Protein 4RY1 (pdb70)

Sequence (820 aa):
MAEIRISWWGGNQRHEATLLAAINAFQKANPTITVKAEYAAGGWDGYLSRLSTQIAGGQEPDVMRIDWNWLPQFSRNGDGFYDLNKQKDILGLGDFPPNALKTADVKKGKLQGLPISMTSRSMMIYNKTTWDNAGVAYPKTWDELFAAGPVFKQKLGDSYYPLGVAQGASDVLDILTLGRSYMAQKYGIDMIDEKKQSSIAYSRDQVRELFGFYKKLVDSHVIPDQRYFSSFGRTNVYEIRPWINGELAGMYLWDSAIYTYSSNMPKDAVLETGPFITIPGAKDSGLTSKPSSSLFAISSKNSKHPKEAAMLMNFMMLSNPEGVKALGLQNGMPANPKAQKLLEEDIGVINPGNLLANAYRAAAAQPESKVAVSPFMMEENQELVQLWTTSLQKLDYGNGEVNKVADDFLSGANRILKRAIRMAEEIRISWWGGNQRHEATLLAAINAFQKANPTITVKKAEYAGWDGYLSRLSTQIAGGQEPDVMRIDWNWLPQFSRNNGDGFYDLNKQKDILGLGDFPPNALKTADVKKGKLQGLPISMTSRSMMIYNKTTWDNAGVAYPKTWDELFAAGPVFKQKLGDSYYPLGVAQGASDDVLDILTLGRSYMAQKYGIDMIDEKKQSIAYSRDQVRELFGFYKKLVDSHVIPDQRYFSSFGRTNVYEIRPWINNGELAGMYLWDSAIYTYSSNMPKDAVLETGPFITTIPGAKDSGLTSKPSSSLFAISSKKNSKHPKEAAMLMNFMLSNPEGVKALGLQNGMPANPKAQKLLEEDIGVINPGNLLANAYRAAAAQPESKVAVSPFMEENQELVQLWTTSLQKLDYGNGEVNKVADDFLSSGANRILKRAIR

Structure (mmCIF, N/CA/C/O backbone):
data_4RY1
#
_entry.id   4RY1
#
_cell.length_a   44.751
_cell.length_b   93.669
_cell.length_c   99.148
_cell.angle_alpha   90.00
_cell.angle_beta   90.19
_cell.angle_gamma   90.00
#
_symmetry.space_group_name_H-M   'P 1 21 1'
#
loop_
_entity.id
_entity.type
_entity.pdbx_description
1 polymer 'Periplasmic solute binding protein'
2 non-polymer GLYCEROL
3 non-polymer 'ACETATE ION'
4 water water
#
loop_
_atom_site.group_PDB
_atom_site.id
_atom_site.type_symbol
_atom_site.label_atom_id
_atom_site.label_alt_id
_atom_site.label_comp_id
_atom_site.label_asym_id
_atom_site.label_entity_id
_atom_site.label_seq_id
_atom_site.pdbx_PDB_ins_code
_atom_site.Cartn_x
_atom_site.Cartn_y
_atom_site.Cartn_z
_atom_site.occupancy
_atom_site.B_iso_or_equiv
_atom_site.auth_seq_id
_atom_site.auth_comp_id
_atom_site.auth_asym_id
_atom_site.auth_atom_id
_atom_site.pdbx_PDB_model_num
ATOM 1 N N . MET A 1 2 ? 38.228 42.620 9.573 1.00 41.43 30 MET A N 1
ATOM 2 C CA . MET A 1 2 ? 37.603 42.510 10.925 1.00 33.90 30 MET A CA 1
ATOM 3 C C . MET A 1 2 ? 38.654 42.842 11.973 1.00 30.38 30 MET A C 1
ATOM 4 O O . MET A 1 2 ? 39.836 42.622 11.745 1.00 67.17 30 MET A O 1
ATOM 9 N N . ALA A 1 3 ? 38.230 43.370 13.124 1.00 38.12 31 ALA A N 1
ATOM 10 C CA . ALA A 1 3 ? 39.164 43.639 14.233 1.00 28.99 31 ALA A CA 1
ATOM 11 C C . ALA A 1 3 ? 39.186 42.452 15.194 1.00 23.09 31 ALA A C 1
ATOM 12 O O . ALA A 1 3 ? 38.159 41.883 15.462 1.00 26.51 31 ALA A O 1
ATOM 14 N N . GLU A 1 4 ? 40.349 42.129 15.746 1.00 29.02 32 GLU A N 1
ATOM 15 C CA . GLU A 1 4 ? 40.520 40.904 16.537 1.00 22.44 32 GLU A CA 1
ATOM 16 C C . GLU A 1 4 ? 40.925 41.194 17.989 1.00 21.67 32 GLU A C 1
ATOM 17 O O . GLU A 1 4 ? 41.894 41.920 18.256 1.00 21.76 32 GLU A O 1
ATOM 23 N N . ILE A 1 5 ? 40.167 40.600 18.913 1.00 17.76 33 ILE A N 1
ATOM 24 C CA . ILE A 1 5 ? 40.466 40.644 20.337 1.00 17.06 33 ILE A CA 1
ATOM 25 C C . ILE A 1 5 ? 40.545 39.241 20.930 1.00 16.03 33 ILE A C 1
ATOM 26 O O . ILE A 1 5 ? 39.808 38.325 20.550 1.00 21.28 33 ILE A O 1
ATOM 31 N N . ARG A 1 6 ? 41.452 39.092 21.875 1.00 13.08 34 ARG A N 1
ATOM 32 C CA . ARG A 1 6 ? 41.694 37.828 22.562 1.00 13.31 34 ARG A CA 1
ATOM 33 C C . ARG A 1 6 ? 41.185 37.939 23.991 1.00 11.63 34 ARG A C 1
ATOM 34 O O . ARG A 1 6 ? 41.277 39.003 24.606 1.00 13.71 34 ARG A O 1
ATOM 42 N N . ILE A 1 7 ? 40.580 36.867 24.482 1.00 12.47 35 ILE A N 1
ATOM 43 C CA . ILE A 1 7 ? 40.054 36.814 25.876 1.00 10.98 35 ILE A CA 1
ATOM 44 C C . ILE A 1 7 ? 40.459 35.505 26.541 1.00 11.74 35 ILE A C 1
ATOM 45 O O . ILE A 1 7 ? 40.283 34.433 25.963 1.00 12.75 35 ILE A O 1
ATOM 50 N N . SER A 1 8 ? 41.043 35.614 27.730 1.00 10.97 36 SER A N 1
ATOM 51 C CA . SER A 1 8 ? 41.361 34.461 28.548 1.00 11.46 36 SER A CA 1
ATOM 52 C C . SER A 1 8 ? 40.550 34.350 29.823 1.00 10.62 36 SER A C 1
ATOM 53 O O . SER A 1 8 ? 40.173 35.351 30.448 1.00 11.23 36 SER A O 1
ATOM 56 N N . TRP A 1 9 ? 40.340 33.114 30.223 1.00 11.05 37 TRP A N 1
ATOM 57 C CA . TRP A 1 9 ? 39.731 32.813 31.513 1.00 11.02 37 TRP A CA 1
ATOM 58 C C . TRP A 1 9 ? 40.060 31.386 31.946 1.00 11.45 37 TRP A C 1
ATOM 59 O O . TRP A 1 9 ? 40.602 30.619 31.167 1.00 13.01 37 TRP A O 1
ATOM 70 N N . TRP A 1 10 ? 39.733 31.049 33.186 1.00 12.78 38 TRP A N 1
ATOM 71 C CA . TRP A 1 10 ? 39.837 29.675 33.685 1.00 12.76 38 TRP A CA 1
ATOM 72 C C . TRP A 1 10 ? 38.485 29.212 34.191 1.00 12.54 38 TRP A C 1
ATOM 73 O O . TRP A 1 10 ? 37.586 30.017 34.464 1.00 11.59 38 TRP A O 1
ATOM 84 N N . GLY A 1 11 ? 38.386 27.918 34.400 1.00 13.43 39 GLY A N 1
ATOM 85 C CA . GLY A 1 11 ? 37.203 27.311 35.004 1.00 13.57 39 GLY A CA 1
ATOM 86 C C . GLY A 1 11 ? 36.949 25.924 34.459 1.00 13.96 39 GLY A C 1
ATOM 87 O O . GLY A 1 11 ? 37.795 25.343 33.799 1.00 17.63 39 GLY A O 1
ATOM 88 N N . GLY A 1 12 ? 35.777 25.407 34.785 1.00 12.90 40 GLY A N 1
ATOM 89 C CA . GLY A 1 12 ? 35.358 24.097 34.334 1.00 14.20 40 GLY A CA 1
ATOM 90 C C . GLY A 1 12 ? 34.557 24.196 33.048 1.00 13.36 40 GLY A C 1
ATOM 91 O O . GLY A 1 12 ? 34.265 25.296 32.548 1.00 11.82 40 GLY A O 1
ATOM 92 N N . ASN A 1 13 ? 34.135 23.039 32.546 1.00 13.15 41 ASN A N 1
ATOM 93 C CA . ASN A 1 13 ? 33.521 22.961 31.227 1.00 13.20 41 ASN A CA 1
ATOM 94 C C . ASN A 1 13 ? 32.165 23.679 31.165 1.00 11.84 41 ASN A C 1
ATOM 95 O O . ASN A 1 13 ? 31.767 24.140 30.104 1.00 12.36 41 ASN A O 1
ATOM 100 N N . GLN A 1 14 ? 31.449 23.755 32.283 1.00 11.75 42 GLN A N 1
ATOM 101 C CA . GLN A 1 14 ? 30.162 24.492 32.279 1.00 12.79 42 GLN A CA 1
ATOM 102 C C . GLN A 1 14 ? 30.411 25.977 32.096 1.00 13.25 42 GLN A C 1
ATOM 103 O O . GLN A 1 14 ? 29.736 26.622 31.325 1.00 12.29 42 GLN A O 1
ATOM 109 N N . ARG A 1 15 ? 31.400 26.522 32.791 1.00 11.65 43 ARG A N 1
ATOM 110 C CA . ARG A 1 15 ? 31.769 27.911 32.579 1.00 11.09 43 ARG A CA 1
ATOM 111 C C . ARG A 1 15 ? 32.294 28.115 31.158 1.00 10.58 43 ARG A C 1
ATOM 112 O O . ARG A 1 15 ? 32.003 29.138 30.531 1.00 10.98 43 ARG A O 1
ATOM 120 N N . HIS A 1 16 ? 33.079 27.166 30.654 1.00 11.02 44 HIS A N 1
ATOM 121 C CA . HIS A 1 16 ? 33.611 27.322 29.299 1.00 11.96 44 HIS A CA 1
ATOM 122 C C . HIS A 1 16 ? 32.501 27.422 28.260 1.00 11.21 44 HIS A C 1
ATOM 123 O O . HIS A 1 16 ? 32.523 28.303 27.395 1.00 10.93 44 HIS A O 1
ATOM 130 N N . GLU A 1 17 ? 31.529 26.515 28.344 1.00 10.78 45 GLU A N 1
ATOM 131 C CA . GLU A 1 17 ? 30.420 26.543 27.378 1.00 10.88 45 GLU A CA 1
ATOM 132 C C . GLU A 1 17 ? 29.674 27.880 27.430 1.00 10.39 45 GLU A C 1
ATOM 133 O O . GLU A 1 17 ? 29.347 28.484 26.415 1.00 10.98 45 GLU A O 1
ATOM 139 N N . ALA A 1 18 ? 29.391 28.321 28.636 1.00 9.97 46 ALA A N 1
ATOM 140 C CA . ALA A 1 18 ? 28.582 29.512 28.819 1.00 10.50 46 ALA A CA 1
ATOM 141 C C . ALA A 1 18 ? 29.334 30.735 28.326 1.00 9.70 46 ALA A C 1
ATOM 142 O O . ALA A 1 18 ? 28.752 31.666 27.773 1.00 10.10 46 ALA A O 1
ATOM 144 N N . THR A 1 19 ? 30.662 30.761 28.577 1.00 9.22 47 THR A N 1
ATOM 145 C CA . THR A 1 19 ? 31.469 31.904 28.120 1.00 10.43 47 THR A CA 1
ATOM 146 C C . THR A 1 19 ? 31.547 31.937 26.578 1.00 10.35 47 THR A C 1
ATOM 147 O O . THR A 1 19 ? 31.421 32.991 25.933 1.00 10.77 47 THR A O 1
ATOM 151 N N . LEU A 1 20 ? 31.721 30.766 25.984 1.00 10.82 48 LEU A N 1
ATOM 152 C CA A LEU A 1 20 ? 31.634 30.645 24.521 0.50 10.03 48 LEU A CA 1
ATOM 153 C CA B LEU A 1 20 ? 31.636 30.649 24.522 0.50 10.08 48 LEU A CA 1
ATOM 154 C C . LEU A 1 20 ? 30.260 31.101 23.982 1.00 10.33 48 LEU A C 1
ATOM 155 O O . LEU A 1 20 ? 30.170 31.777 22.929 1.00 10.67 48 LEU A O 1
ATOM 164 N N . ALA A 1 21 ? 29.183 30.730 24.686 1.00 10.36 49 ALA A N 1
ATOM 165 C CA . ALA A 1 21 ? 27.821 31.161 24.301 1.00 10.56 49 ALA A CA 1
ATOM 166 C C . ALA A 1 21 ? 27.752 32.692 24.309 1.00 11.14 49 ALA A C 1
ATOM 167 O O . ALA A 1 21 ? 27.179 33.318 23.415 1.00 11.20 49 ALA A O 1
ATOM 169 N N . ALA A 1 22 ? 28.325 33.301 25.342 1.00 10.19 50 ALA A N 1
ATOM 170 C CA . ALA A 1 22 ? 28.324 34.767 25.419 1.00 10.30 50 ALA A CA 1
ATOM 171 C C . ALA A 1 22 ? 29.110 35.392 24.269 1.00 11.24 50 ALA A C 1
ATOM 172 O O . ALA A 1 22 ? 28.697 36.388 23.687 1.00 11.66 50 ALA A O 1
ATOM 174 N N . ILE A 1 23 ? 30.256 34.794 23.968 1.00 9.87 51 ILE A N 1
ATOM 175 C CA . ILE A 1 23 ? 31.093 35.262 22.859 1.00 10.78 51 ILE A CA 1
ATOM 176 C C . ILE A 1 23 ? 30.360 35.157 21.528 1.00 10.87 51 ILE A C 1
ATOM 177 O O . ILE A 1 23 ? 30.374 36.070 20.720 1.00 11.57 51 ILE A O 1
ATOM 182 N N . ASN A 1 24 ? 29.685 34.034 21.324 1.00 10.31 52 ASN A N 1
ATOM 183 C CA . ASN A 1 24 ? 28.933 33.865 20.089 1.00 10.36 52 ASN A CA 1
ATOM 184 C C . ASN A 1 24 ? 27.801 34.896 19.951 1.00 11.59 52 ASN A C 1
ATOM 185 O O . ASN A 1 24 ? 27.541 35.410 18.840 1.00 13.46 52 ASN A O 1
ATOM 190 N N . ALA A 1 25 ? 27.107 35.168 21.055 1.00 11.03 53 ALA A N 1
ATOM 191 C CA . ALA A 1 25 ? 26.052 36.185 21.043 1.00 12.76 53 ALA A CA 1
ATOM 192 C C . ALA A 1 25 ? 26.660 37.565 20.768 1.00 13.33 53 ALA A C 1
ATOM 193 O O . ALA A 1 25 ? 26.094 38.365 20.022 1.00 13.46 53 ALA A O 1
ATOM 195 N N . PHE A 1 26 ? 27.820 37.836 21.356 1.00 12.28 54 PHE A N 1
ATOM 196 C CA . PHE A 1 26 ? 28.510 39.099 21.084 1.00 11.66 54 PHE A CA 1
ATOM 197 C C . PHE A 1 26 ? 28.848 39.254 19.611 1.00 11.40 54 PHE A C 1
ATOM 198 O O . PHE A 1 26 ? 28.655 40.333 19.039 1.00 13.12 54 PHE A O 1
ATOM 206 N N . GLN A 1 27 ? 29.346 38.178 19.013 1.00 12.06 55 GLN A N 1
ATOM 207 C CA . GLN A 1 27 ? 29.713 38.193 17.592 1.00 13.63 55 GLN A CA 1
ATOM 208 C C . GLN A 1 27 ? 28.507 38.403 16.676 1.00 14.83 55 GLN A C 1
ATOM 209 O O . GLN A 1 27 ? 28.597 39.090 15.668 1.00 15.63 55 GLN A O 1
ATOM 215 N N . LYS A 1 28 ? 27.381 37.821 17.041 1.00 14.63 56 LYS A N 1
ATOM 216 C CA . LYS A 1 28 ? 26.134 38.048 16.300 1.00 15.94 56 LYS A CA 1
ATOM 217 C C . LYS A 1 28 ? 25.742 39.524 16.309 1.00 15.50 56 LYS A C 1
ATOM 218 O O . LYS A 1 28 ? 25.335 40.075 15.286 1.00 19.89 56 LYS A O 1
ATOM 224 N N . ALA A 1 29 ? 25.914 40.155 17.461 1.00 14.39 57 ALA A N 1
ATOM 225 C CA . ALA A 1 29 ? 25.541 41.566 17.664 1.00 15.88 57 ALA A CA 1
ATOM 226 C C . ALA A 1 29 ? 26.593 42.499 17.064 1.00 16.81 57 ALA A C 1
ATOM 227 O O . ALA A 1 29 ? 26.302 43.650 16.791 1.00 19.83 57 ALA A O 1
ATOM 229 N N . ASN A 1 30 ? 27.821 41.997 16.909 1.00 15.33 58 ASN A N 1
ATOM 230 C CA . ASN A 1 30 ? 28.984 42.797 16.465 1.00 16.75 58 ASN A CA 1
ATOM 231 C C . ASN A 1 30 ? 29.764 42.017 15.426 1.00 16.87 58 ASN A C 1
ATOM 232 O O . ASN A 1 30 ? 30.853 41.523 15.703 1.00 17.24 58 ASN A O 1
ATOM 237 N N . PRO A 1 31 ? 29.212 41.905 14.218 1.00 19.06 59 PRO A N 1
ATOM 238 C CA . PRO A 1 31 ? 29.701 40.971 13.196 1.00 19.25 59 PRO A CA 1
ATOM 239 C C . PRO A 1 31 ? 31.053 41.331 12.567 1.00 20.53 59 PRO A C 1
ATOM 240 O O . PRO A 1 31 ? 31.588 40.553 11.767 1.00 26.28 59 PRO A O 1
ATOM 244 N N . THR A 1 32 ? 31.608 42.487 12.914 1.00 18.65 60 THR A N 1
ATOM 245 C CA . THR A 1 32 ? 32.941 42.856 12.395 1.00 18.87 60 THR A CA 1
ATOM 246 C C . THR A 1 32 ? 34.067 42.632 13.399 1.00 19.34 60 THR A C 1
ATOM 247 O O . THR A 1 32 ? 35.243 42.906 13.102 1.00 21.78 60 THR A O 1
ATOM 251 N N . ILE A 1 33 ? 33.724 42.083 14.562 1.00 16.13 61 ILE A N 1
ATOM 252 C CA . ILE A 1 33 ? 34.732 41.838 15.593 1.00 16.75 61 ILE A CA 1
ATOM 253 C C . ILE A 1 33 ? 35.016 40.328 15.748 1.00 17.66 61 ILE A C 1
ATOM 254 O O . ILE A 1 33 ? 34.104 39.541 15.972 1.00 22.43 61 ILE A O 1
ATOM 259 N N . THR A 1 34 ? 36.283 39.964 15.616 1.00 17.23 62 THR A N 1
ATOM 260 C CA . THR A 1 34 ? 36.762 38.592 15.797 1.00 18.08 62 THR A CA 1
ATOM 261 C C . THR A 1 34 ? 37.155 38.435 17.262 1.00 17.31 62 THR A C 1
ATOM 262 O O . THR A 1 34 ? 37.895 39.261 17.776 1.00 15.23 62 THR A O 1
ATOM 266 N N . VAL A 1 35 ? 36.679 37.373 17.908 1.00 14.46 63 VAL A N 1
ATOM 267 C CA . VAL A 1 35 ? 37.043 37.087 19.308 1.00 12.41 63 VAL A CA 1
ATOM 268 C C . VAL A 1 35 ? 37.760 35.754 19.358 1.00 12.36 63 VAL A C 1
ATOM 269 O O . VAL A 1 35 ? 37.222 34.734 18.919 1.00 13.17 63 VAL A O 1
ATOM 273 N N . LYS A 1 36 ? 38.985 35.772 19.867 1.00 12.45 64 LYS A N 1
ATOM 274 C CA . LYS A 1 36 ? 39.769 34.564 20.056 1.00 12.66 64 LYS A CA 1
ATOM 275 C C . LYS A 1 36 ? 39.744 34.154 21.499 1.00 14.27 64 LYS A C 1
ATOM 276 O O . LYS A 1 36 ? 40.265 34.841 22.372 1.00 15.65 64 LYS A O 1
ATOM 282 N N . ALA A 1 37 ? 39.098 33.026 21.744 1.00 13.15 65 ALA A N 1
ATOM 283 C CA . ALA A 1 37 ? 38.948 32.507 23.091 1.00 14.21 65 ALA A CA 1
ATOM 284 C C . ALA A 1 37 ? 40.196 31.724 23.471 1.00 17.77 65 ALA A C 1
ATOM 285 O O . ALA A 1 37 ? 40.672 30.866 22.718 1.00 20.16 65 ALA A O 1
ATOM 287 N N . GLU A 1 38 ? 40.693 32.022 24.661 1.00 14.34 66 GLU A N 1
ATOM 288 C CA . GLU A 1 38 ? 41.901 31.408 25.211 1.00 16.68 66 GLU A CA 1
ATOM 289 C C . GLU A 1 38 ? 41.636 31.012 26.664 1.00 17.08 66 GLU A C 1
ATOM 290 O O . GLU A 1 38 ? 41.988 31.711 27.604 1.00 28.99 66 GLU A O 1
ATOM 296 N N . TYR A 1 39 ? 40.990 29.886 26.848 1.00 25.36 67 TYR A N 1
ATOM 297 C CA . TYR A 1 39 ? 40.699 29.446 28.190 1.00 24.77 67 TYR A CA 1
ATOM 298 C C . TYR A 1 39 ? 41.539 28.291 28.566 1.00 49.73 67 TYR A C 1
ATOM 299 O O . TYR A 1 39 ? 42.301 27.737 27.755 1.00 38.36 67 TYR A O 1
ATOM 301 N N A ALA A 1 40 ? 41.268 27.824 29.768 0.50 73.73 68 ALA A N 1
ATOM 302 N N B ALA A 1 40 ? 41.468 27.924 29.834 0.50 72.14 68 ALA A N 1
ATOM 303 C CA A ALA A 1 40 ? 42.190 26.958 30.427 0.50 51.15 68 ALA A CA 1
ATOM 304 C CA B ALA A 1 40 ? 42.532 27.110 30.418 0.50 66.77 68 ALA A CA 1
ATOM 305 C C A ALA A 1 40 ? 41.651 26.541 31.775 0.50 54.09 68 ALA A C 1
ATOM 306 C C B ALA A 1 40 ? 42.404 26.974 31.903 0.50 103.31 68 ALA A C 1
ATOM 307 O O A ALA A 1 40 ? 40.576 26.943 32.207 0.50 31.68 68 ALA A O 1
ATOM 308 O O B ALA A 1 40 ? 42.446 27.963 32.634 0.50 74.24 68 ALA A O 1
ATOM 311 N N A GLY A 1 41 ? 42.414 25.680 32.411 0.50 29.53 69 GLY A N 1
ATOM 312 N N B GLY A 1 41 ? 42.326 25.729 32.332 0.50 97.81 69 GLY A N 1
ATOM 313 C CA A GLY A 1 41 ? 42.195 25.342 33.790 0.50 23.96 69 GLY A CA 1
ATOM 314 C CA B GLY A 1 41 ? 42.312 25.391 33.747 0.50 26.21 69 GLY A CA 1
ATOM 315 C C A GLY A 1 41 ? 42.958 26.320 34.668 0.50 23.47 69 GLY A C 1
ATOM 316 C C B GLY A 1 41 ? 43.027 26.360 34.676 0.50 22.99 69 GLY A C 1
ATOM 317 O O A GLY A 1 41 ? 43.865 27.000 34.233 0.50 30.77 69 GLY A O 1
ATOM 318 O O B GLY A 1 41 ? 43.970 27.055 34.297 0.50 42.98 69 GLY A O 1
ATOM 319 N N . TRP A 1 42 ? 42.518 26.382 35.906 1.00 25.02 70 TRP A N 1
ATOM 320 C CA . TRP A 1 42 ? 43.058 27.234 36.962 1.00 23.53 70 TRP A CA 1
ATOM 321 C C . TRP A 1 42 ? 44.523 26.965 37.268 1.00 21.85 70 TRP A C 1
ATOM 322 O O . TRP A 1 42 ? 45.308 27.899 37.437 1.00 24.28 70 TRP A O 1
ATOM 333 N N . ASP A 1 43 ? 44.892 25.692 37.325 1.00 23.96 71 ASP A N 1
ATOM 334 C CA . ASP A 1 43 ? 46.284 25.327 37.576 1.00 26.27 71 ASP A CA 1
ATOM 335 C C . ASP A 1 43 ? 47.134 25.880 36.456 1.00 28.46 71 ASP A C 1
ATOM 336 O O . ASP A 1 43 ? 46.913 25.562 35.291 1.00 34.72 71 ASP A O 1
ATOM 341 N N . GLY A 1 44 ? 48.116 26.694 36.785 1.00 30.54 72 GLY A N 1
ATOM 342 C CA . GLY A 1 44 ? 48.968 27.249 35.731 1.00 25.42 72 GLY A CA 1
ATOM 343 C C . GLY A 1 44 ? 48.500 28.532 35.056 1.00 20.73 72 GLY A C 1
ATOM 344 O O . GLY A 1 44 ? 49.251 29.128 34.295 1.00 21.30 72 GLY A O 1
ATOM 345 N N . TYR A 1 45 ? 47.263 28.956 35.294 1.00 18.94 73 TYR A N 1
ATOM 346 C CA . TYR A 1 45 ? 46.773 30.178 34.643 1.00 15.21 73 TYR A CA 1
ATOM 347 C C . TYR A 1 45 ? 47.590 31.429 35.032 1.00 14.62 73 TYR A C 1
ATOM 348 O O . TYR A 1 45 ? 48.026 32.190 34.177 1.00 15.81 73 TYR A O 1
ATOM 357 N N . LEU A 1 46 ? 47.791 31.623 36.321 1.00 14.74 74 LEU A N 1
ATOM 358 C CA . LEU A 1 46 ? 48.540 32.786 36.788 1.00 15.18 74 LEU A CA 1
ATOM 359 C C . LEU A 1 46 ? 49.982 32.765 36.260 1.00 17.17 74 LEU A C 1
ATOM 360 O O . LEU A 1 46 ? 50.482 33.783 35.771 1.00 16.75 74 LEU A O 1
ATOM 365 N N . SER A 1 47 ? 50.643 31.615 36.344 1.00 16.84 75 SER A N 1
ATOM 366 C CA . SER A 1 47 ? 52.037 31.548 35.903 1.00 20.55 75 SER A CA 1
ATOM 367 C C . SER A 1 47 ? 52.124 31.837 34.377 1.00 17.47 75 SER A C 1
ATOM 368 O O . SER A 1 47 ? 52.986 32.608 33.927 1.00 18.53 75 SER A O 1
ATOM 371 N N . ARG A 1 48 ? 51.161 31.335 33.596 1.00 16.66 76 ARG A N 1
ATOM 372 C CA . ARG A 1 48 ? 51.125 31.622 32.155 1.00 18.43 76 ARG A CA 1
ATOM 373 C C . ARG A 1 48 ? 50.883 33.108 31.879 1.00 15.47 76 ARG A C 1
ATOM 374 O O . ARG A 1 48 ? 51.509 33.712 31.004 1.00 17.37 76 ARG A O 1
ATOM 376 N N . LEU A 1 49 ? 49.911 33.674 32.590 1.00 14.85 77 LEU A N 1
ATOM 377 C CA . LEU A 1 49 ? 49.557 35.072 32.405 1.00 15.59 77 LEU A CA 1
ATOM 378 C C . LEU A 1 49 ? 50.721 35.980 32.760 1.00 14.19 77 LEU A C 1
ATOM 379 O O . LEU A 1 49 ? 51.003 36.942 32.060 1.00 14.10 77 LEU A O 1
ATOM 384 N N . SER A 1 50 ? 51.380 35.669 33.868 1.00 14.29 78 SER A N 1
ATOM 385 C CA . SER A 1 50 ? 52.526 36.477 34.325 1.00 13.36 78 SER A CA 1
ATOM 386 C C . SER A 1 50 ? 53.638 36.494 33.264 1.00 14.26 78 SER A C 1
ATOM 387 O O . SER A 1 50 ? 54.214 37.528 32.952 1.00 14.48 78 SER A O 1
ATOM 390 N N . THR A 1 51 ? 53.888 35.331 32.695 1.00 13.93 79 THR A N 1
ATOM 391 C CA . THR A 1 51 ? 54.879 35.204 31.627 1.00 13.48 79 THR A CA 1
ATOM 392 C C . THR A 1 51 ? 54.450 35.995 30.373 1.00 16.18 79 THR A C 1
ATOM 393 O O . THR A 1 51 ? 55.238 36.718 29.768 1.00 16.32 79 THR A O 1
ATOM 397 N N . GLN A 1 52 ? 53.176 35.890 29.997 1.00 15.10 80 GLN A N 1
ATOM 398 C CA . GLN A 1 52 ? 52.671 36.679 28.875 1.00 14.35 80 GLN A CA 1
ATOM 399 C C . GLN A 1 52 ? 52.860 38.174 29.094 1.00 13.73 80 GLN A C 1
ATOM 400 O O . GLN A 1 52 ? 53.309 38.897 28.203 1.00 15.57 80 GLN A O 1
ATOM 406 N N . ILE A 1 53 ? 52.428 38.647 30.260 1.00 12.87 81 ILE A N 1
ATOM 407 C CA . ILE A 1 53 ? 52.509 40.074 30.549 1.00 14.40 81 ILE A CA 1
ATOM 408 C C . ILE A 1 53 ? 53.978 40.545 30.461 1.00 15.39 81 ILE A C 1
ATOM 409 O O . ILE A 1 53 ? 54.270 41.605 29.915 1.00 15.33 81 ILE A O 1
ATOM 414 N N . ALA A 1 54 ? 54.889 39.728 30.968 1.00 14.11 82 ALA A N 1
ATOM 415 C CA . ALA A 1 54 ? 56.318 40.091 30.946 1.00 14.23 82 ALA A CA 1
ATOM 416 C C . ALA A 1 54 ? 56.832 40.333 29.526 1.00 16.27 82 ALA A C 1
ATOM 417 O O . ALA A 1 54 ? 57.729 41.150 29.299 1.00 18.16 82 ALA A O 1
ATOM 419 N N . GLY A 1 55 ? 56.242 39.621 28.578 1.00 17.20 83 GLY A N 1
ATOM 420 C CA . GLY A 1 55 ? 56.582 39.726 27.158 1.00 17.15 83 GLY A CA 1
ATOM 421 C C . GLY A 1 55 ? 55.657 40.548 26.272 1.00 18.97 83 GLY A C 1
ATOM 422 O O . GLY A 1 55 ? 55.860 40.605 25.064 1.00 22.07 83 GLY A O 1
ATOM 423 N N . GLY A 1 56 ? 54.625 41.158 26.851 1.00 17.76 84 GLY A N 1
ATOM 424 C CA . GLY A 1 56 ? 53.651 41.908 26.046 1.00 17.76 84 GLY A CA 1
ATOM 425 C C . GLY A 1 56 ? 52.718 41.029 25.221 1.00 16.82 84 GLY A C 1
ATOM 426 O O . GLY A 1 56 ? 52.135 41.487 24.240 1.00 21.39 84 GLY A O 1
ATOM 427 N N . GLN A 1 57 ? 52.586 39.768 25.617 1.00 16.39 85 GLN A N 1
ATOM 428 C CA . GLN A 1 57 ? 51.838 38.771 24.834 1.00 17.12 85 GLN A CA 1
ATOM 429 C C . GLN A 1 57 ? 50.436 38.461 25.409 1.00 16.85 85 GLN A C 1
ATOM 430 O O . GLN A 1 57 ? 49.768 37.555 24.943 1.00 18.94 85 GLN A O 1
ATOM 436 N N . GLU A 1 58 ? 50.038 39.170 26.451 1.00 14.86 86 GLU A N 1
ATOM 437 C CA . GLU A 1 58 ? 48.779 38.863 27.118 1.00 15.11 86 GLU A CA 1
ATOM 438 C C . GLU A 1 58 ? 47.557 39.185 26.232 1.00 14.62 86 GLU A C 1
ATOM 439 O O . GLU A 1 58 ? 47.611 40.045 25.347 1.00 14.05 86 GLU A O 1
ATOM 445 N N . PRO A 1 59 ? 46.438 38.501 26.496 1.00 13.93 87 PRO A N 1
ATOM 446 C CA . PRO A 1 59 ? 45.228 38.814 25.769 1.00 13.75 87 PRO A CA 1
ATOM 447 C C . PRO A 1 59 ? 44.663 40.181 26.067 1.00 14.25 87 PRO A C 1
ATOM 448 O O . PRO A 1 59 ? 44.974 40.803 27.077 1.00 13.39 87 PRO A O 1
ATOM 452 N N . ASP A 1 60 ? 43.802 40.640 25.171 1.00 13.18 88 ASP A N 1
ATOM 453 C CA . ASP A 1 60 ? 43.159 41.959 25.319 1.00 11.79 88 ASP A CA 1
ATOM 454 C C . ASP A 1 60 ? 42.284 42.047 26.569 1.00 10.67 88 ASP A C 1
ATOM 455 O O . ASP A 1 60 ? 42.226 43.085 27.217 1.00 11.90 88 ASP A O 1
ATOM 460 N N . VAL A 1 61 ? 41.550 40.962 26.815 1.00 11.25 89 VAL A N 1
ATOM 461 C CA . VAL A 1 61 ? 40.693 40.824 27.999 1.00 10.68 89 VAL A CA 1
ATOM 462 C C . VAL A 1 61 ? 41.150 39.613 28.796 1.00 10.34 89 VAL A C 1
ATOM 463 O O . VAL A 1 61 ? 41.282 38.507 28.252 1.00 11.47 89 VAL A O 1
ATOM 467 N N . MET A 1 62 ? 41.386 39.831 30.089 1.00 10.42 90 MET A N 1
ATOM 468 C CA . MET A 1 62 ? 41.836 38.751 30.975 1.00 11.57 90 MET A CA 1
ATOM 469 C C . MET A 1 62 ? 40.900 38.618 32.162 1.00 10.37 90 MET A C 1
ATOM 470 O O . MET A 1 62 ? 40.610 39.604 32.841 1.00 11.80 90 MET A O 1
ATOM 475 N N . ARG A 1 63 ? 40.514 37.394 32.485 1.00 10.82 91 ARG A N 1
ATOM 476 C CA . ARG A 1 63 ? 39.996 37.131 33.835 1.00 10.80 91 ARG A CA 1
ATOM 477 C C . ARG A 1 63 ? 41.192 37.149 34.799 1.00 11.61 91 ARG A C 1
ATOM 478 O O . ARG A 1 63 ? 42.215 36.535 34.518 1.00 11.87 91 ARG A O 1
ATOM 486 N N . ILE A 1 64 ? 41.046 37.857 35.909 1.00 10.58 92 ILE A N 1
ATOM 487 C CA . ILE A 1 64 ? 42.069 37.910 36.924 1.00 11.05 92 ILE A CA 1
ATOM 488 C C . ILE A 1 64 ? 41.431 37.809 38.299 1.00 11.33 92 ILE A C 1
ATOM 489 O O . ILE A 1 64 ? 40.267 38.153 38.482 1.00 11.98 92 ILE A O 1
ATOM 494 N N . ASP A 1 65 ? 42.174 37.284 39.254 1.00 12.02 93 ASP A N 1
ATOM 495 C CA . ASP A 1 65 ? 41.775 37.340 40.647 1.00 12.55 93 ASP A CA 1
ATOM 496 C C . ASP A 1 65 ? 42.114 38.717 41.231 1.00 12.41 93 ASP A C 1
ATOM 497 O O . ASP A 1 65 ? 43.157 39.313 40.918 1.00 12.26 93 ASP A O 1
ATOM 502 N N . TRP A 1 66 ? 41.241 39.200 42.117 1.00 11.95 94 TRP A N 1
ATOM 503 C CA . TRP A 1 66 ? 41.454 40.489 42.803 1.00 12.93 94 TRP A CA 1
ATOM 504 C C . TRP A 1 66 ? 42.789 40.546 43.542 1.00 11.97 94 TRP A C 1
ATOM 505 O O . TRP A 1 66 ? 43.473 41.579 43.574 1.00 13.49 94 TRP A O 1
ATOM 516 N N . ASN A 1 67 ? 43.165 39.435 44.136 1.00 12.85 95 ASN A N 1
ATOM 517 C CA . ASN A 1 67 ? 44.391 39.388 44.923 1.00 14.53 95 ASN A CA 1
ATOM 518 C C . ASN A 1 67 ? 45.654 39.345 44.083 1.00 14.33 95 ASN A C 1
ATOM 519 O O . ASN A 1 67 ? 46.757 39.343 44.651 1.00 15.85 95 ASN A O 1
ATOM 524 N N . TRP A 1 68 ? 45.501 39.377 42.756 1.00 12.96 96 TRP A N 1
ATOM 525 C CA . TRP A 1 68 ? 46.642 39.521 41.841 1.00 11.96 96 TRP A CA 1
ATOM 526 C C . TRP A 1 68 ? 46.953 40.973 41.525 1.00 12.68 96 TRP A C 1
ATOM 527 O O . TRP A 1 68 ? 47.980 41.265 40.889 1.00 14.21 96 TRP A O 1
ATOM 538 N N . LEU A 1 69 ? 46.107 41.892 41.959 1.00 12.76 97 LEU A N 1
ATOM 539 C CA . LEU A 1 69 ? 46.346 43.302 41.673 1.00 13.82 97 LEU A CA 1
ATOM 540 C C . LEU A 1 69 ? 47.639 43.847 42.308 1.00 13.91 97 LEU A C 1
ATOM 541 O O . LEU A 1 69 ? 48.304 44.685 41.697 1.00 13.56 97 LEU A O 1
ATOM 546 N N . PRO A 1 70 ? 48.022 43.381 43.522 1.00 13.42 98 PRO A N 1
ATOM 547 C CA . PRO A 1 70 ? 49.352 43.861 43.994 1.00 14.49 98 PRO A CA 1
ATOM 548 C C . PRO A 1 70 ? 50.512 43.523 43.049 1.00 15.36 98 PRO A C 1
ATOM 549 O O . PRO A 1 70 ? 51.318 44.392 42.713 1.00 15.93 98 PRO A O 1
ATOM 553 N N . GLN A 1 71 ? 50.546 42.296 42.567 1.00 14.32 99 GLN A N 1
ATOM 554 C CA . GLN A 1 71 ? 51.596 41.852 41.642 1.00 15.36 99 GLN A CA 1
ATOM 555 C C . GLN A 1 71 ? 51.583 42.655 40.351 1.00 15.34 99 GLN A C 1
ATOM 556 O O . GLN A 1 71 ? 52.615 43.137 39.886 1.00 18.05 99 GLN A O 1
ATOM 562 N N . PHE A 1 72 ? 50.413 42.752 39.734 1.00 14.40 100 PHE A N 1
ATOM 563 C CA . PHE A 1 72 ? 50.319 43.323 38.390 1.00 12.52 100 PHE A CA 1
ATOM 564 C C . PHE A 1 72 ? 50.152 44.837 38.324 1.00 14.35 100 PHE A C 1
ATOM 565 O O . PHE A 1 72 ? 50.470 45.458 37.289 1.00 16.94 100 PHE A O 1
ATOM 573 N N . SER A 1 73 ? 49.584 45.419 39.380 1.00 14.14 101 SER A N 1
ATOM 574 C CA . SER A 1 73 ? 49.208 46.838 39.370 1.00 14.50 101 SER A CA 1
ATOM 575 C C . SER A 1 73 ? 49.879 47.700 40.439 1.00 15.16 101 SER A C 1
ATOM 576 O O . SER A 1 73 ? 50.377 48.765 40.129 1.00 18.87 101 SER A O 1
ATOM 579 N N . ARG A 1 74 ? 49.862 47.278 41.695 1.00 16.60 102 ARG A N 1
ATOM 580 C CA . ARG A 1 74 ? 50.541 48.072 42.729 1.00 19.22 102 ARG A CA 1
ATOM 581 C C . ARG A 1 74 ? 52.047 48.079 42.500 1.00 20.39 102 ARG A C 1
ATOM 582 O O . ARG A 1 74 ? 52.704 49.111 42.597 1.00 27.66 102 ARG A O 1
ATOM 590 N N . ASN A 1 75 ? 52.543 46.913 42.129 1.00 18.08 103 ASN A N 1
ATOM 591 C CA . ASN A 1 75 ? 53.967 46.654 41.940 1.00 22.50 103 ASN A CA 1
ATOM 592 C C . ASN A 1 75 ? 54.364 46.243 40.528 1.00 25.05 103 ASN A C 1
ATOM 593 O O . ASN A 1 75 ? 55.424 45.660 40.296 1.00 27.86 103 ASN A O 1
ATOM 598 N N . GLY A 1 76 ? 53.508 46.608 39.586 1.00 20.02 104 GLY A N 1
ATOM 599 C CA . GLY A 1 76 ? 53.723 46.345 38.171 1.00 19.31 104 GLY A CA 1
ATOM 600 C C . GLY A 1 76 ? 53.241 47.491 37.308 1.00 16.10 104 GLY A C 1
ATOM 601 O O . GLY A 1 76 ? 53.005 48.574 37.795 1.00 20.30 104 GLY A O 1
ATOM 602 N N . ASP A 1 77 ? 53.104 47.215 36.012 1.00 17.17 105 ASP A N 1
ATOM 603 C CA . ASP A 1 77 ? 52.753 48.223 35.016 1.00 21.37 105 ASP A CA 1
ATOM 604 C C . ASP A 1 77 ? 51.285 48.613 35.069 1.00 18.73 105 ASP A C 1
ATOM 605 O O . ASP A 1 77 ? 50.908 49.649 34.541 1.00 20.60 105 ASP A O 1
ATOM 610 N N . GLY A 1 78 ? 50.455 47.773 35.679 1.00 15.72 106 GLY A N 1
ATOM 611 C CA . GLY A 1 78 ? 49.028 48.008 35.687 1.00 17.13 106 GLY A CA 1
ATOM 612 C C . GLY A 1 78 ? 48.368 47.604 34.389 1.00 16.92 106 GLY A C 1
ATOM 613 O O . GLY A 1 78 ? 49.005 47.258 33.390 1.00 18.42 106 GLY A O 1
ATOM 614 N N . PHE A 1 79 ? 47.058 47.640 34.449 1.00 13.63 107 PHE A N 1
ATOM 615 C CA . PHE A 1 79 ? 46.203 47.343 33.327 1.00 13.28 107 PHE A CA 1
ATOM 616 C C . PHE A 1 79 ? 45.677 48.630 32.696 1.00 14.22 107 PHE A C 1
ATOM 617 O O . PHE A 1 79 ? 45.890 49.756 33.213 1.00 15.53 107 PHE A O 1
ATOM 625 N N . TYR A 1 80 ? 44.990 48.479 31.568 1.00 12.28 108 TYR A N 1
ATOM 626 C CA . TYR A 1 80 ? 44.313 49.612 30.975 1.00 13.52 108 TYR A CA 1
ATOM 627 C C . TYR A 1 80 ? 43.297 50.195 31.967 1.00 14.24 108 TYR A C 1
ATOM 628 O O . TYR A 1 80 ? 42.498 49.452 32.562 1.00 15.02 108 TYR A O 1
ATOM 637 N N . ASP A 1 81 ? 43.318 51.511 32.120 1.00 14.19 109 ASP A N 1
ATOM 638 C CA . ASP A 1 81 ? 42.436 52.184 33.075 1.00 13.53 109 ASP A CA 1
ATOM 639 C C . ASP A 1 81 ? 40.992 52.189 32.573 1.00 14.11 109 ASP A C 1
ATOM 640 O O . ASP A 1 81 ? 40.622 52.938 31.660 1.00 14.14 109 ASP A O 1
ATOM 645 N N . LEU A 1 82 ? 40.162 51.358 33.203 1.00 12.76 110 LEU A N 1
ATOM 646 C CA . LEU A 1 82 ? 38.767 51.197 32.760 1.00 12.85 110 LEU A CA 1
ATOM 647 C C . LEU A 1 82 ? 37.896 52.443 32.914 1.00 13.82 110 LEU A C 1
ATOM 648 O O . LEU A 1 82 ? 36.862 52.546 32.265 1.00 14.86 110 LEU A O 1
ATOM 653 N N . ASN A 1 83 ? 38.332 53.406 33.729 1.00 13.43 111 ASN A N 1
ATOM 654 C CA . ASN A 1 83 ? 37.628 54.691 33.770 1.00 13.98 111 ASN A CA 1
ATOM 655 C C . ASN A 1 83 ? 37.625 55.378 32.405 1.00 16.39 111 ASN A C 1
ATOM 656 O O . ASN A 1 83 ? 36.742 56.181 32.138 1.00 18.90 111 ASN A O 1
ATOM 661 N N . LYS A 1 84 ? 38.603 55.057 31.553 1.00 15.67 112 LYS A N 1
ATOM 662 C CA . LYS A 1 84 ? 38.634 55.568 30.169 1.00 15.75 112 LYS A CA 1
ATOM 663 C C . LYS A 1 84 ? 37.507 55.037 29.276 1.00 17.52 112 LYS A C 1
ATOM 664 O O . LYS A 1 84 ? 37.260 55.582 28.207 1.00 20.33 112 LYS A O 1
ATOM 670 N N . GLN A 1 85 ? 36.840 53.971 29.721 1.00 16.43 113 GLN A N 1
ATOM 671 C CA . GLN A 1 85 ? 35.715 53.386 28.992 1.00 17.33 113 GLN A CA 1
ATOM 672 C C . GLN A 1 85 ? 34.465 53.366 29.852 1.00 18.46 113 GLN A C 1
ATOM 673 O O . GLN A 1 85 ? 33.626 52.470 29.739 1.00 17.83 113 GLN A O 1
ATOM 679 N N . LYS A 1 86 ? 34.338 54.377 30.707 1.00 19.14 114 LYS A N 1
ATOM 680 C CA . LYS A 1 86 ? 33.195 54.479 31.622 1.00 21.39 114 LYS A CA 1
ATOM 681 C C . LYS A 1 86 ? 31.844 54.306 30.921 1.00 19.61 114 LYS A C 1
ATOM 682 O O . LYS A 1 86 ? 30.961 53.606 31.429 1.00 21.77 114 LYS A O 1
ATOM 688 N N . ASP A 1 87 ? 31.667 54.961 29.779 1.00 20.06 115 ASP A N 1
ATOM 689 C CA . ASP A 1 87 ? 30.362 54.941 29.092 1.00 21.67 115 ASP A CA 1
ATOM 690 C C . ASP A 1 87 ? 30.043 53.593 28.444 1.00 20.95 115 ASP A C 1
ATOM 691 O O . ASP A 1 87 ? 28.924 53.075 28.566 1.00 22.49 115 ASP A O 1
ATOM 696 N N . ILE A 1 88 ? 31.031 53.025 27.766 1.00 17.67 116 ILE A N 1
ATOM 697 C CA . ILE A 1 88 ? 30.870 51.708 27.142 1.00 16.79 116 ILE A CA 1
ATOM 698 C C . ILE A 1 88 ? 30.598 50.647 28.211 1.00 16.09 116 ILE A C 1
ATOM 699 O O . ILE A 1 88 ? 29.698 49.812 28.054 1.00 17.65 116 ILE A O 1
ATOM 704 N N . LEU A 1 89 ? 31.350 50.701 29.305 1.00 15.71 117 LEU A N 1
ATOM 705 C CA . LEU A 1 89 ? 31.173 49.727 30.391 1.00 15.16 117 LEU A CA 1
ATOM 706 C C . LEU A 1 89 ? 29.931 49.969 31.261 1.00 18.90 117 LEU A C 1
ATOM 707 O O . LEU A 1 89 ? 29.478 49.082 31.963 1.00 21.59 117 LEU A O 1
ATOM 712 N N . GLY A 1 90 ? 29.382 51.170 31.224 1.00 17.50 118 GLY A N 1
ATOM 713 C CA . GLY A 1 90 ? 28.273 51.485 32.112 1.00 19.06 118 GLY A CA 1
ATOM 714 C C . GLY A 1 90 ? 28.657 51.369 33.570 1.00 19.68 118 GLY A C 1
ATOM 715 O O . GLY A 1 90 ? 27.960 50.744 34.355 1.00 20.35 118 GLY A O 1
ATOM 716 N N . LEU A 1 91 ? 29.789 51.978 33.929 1.00 17.47 119 LEU A N 1
ATOM 717 C CA . LEU A 1 91 ? 30.327 51.827 35.286 1.00 17.61 119 LEU A CA 1
ATOM 718 C C . LEU A 1 91 ? 29.341 52.280 36.374 1.00 19.64 119 LEU A C 1
ATOM 719 O O . LEU A 1 91 ? 29.357 51.748 37.477 1.00 21.50 119 LEU A O 1
ATOM 724 N N . GLY A 1 92 ? 28.475 53.241 36.038 1.00 22.55 120 GLY A N 1
ATOM 725 C CA . GLY A 1 92 ? 27.428 53.742 36.948 1.00 23.03 120 GLY A CA 1
ATOM 726 C C . GLY A 1 92 ? 26.410 52.702 37.378 1.00 24.62 120 GLY A C 1
ATOM 727 O O . GLY A 1 92 ? 25.724 52.889 38.373 1.00 24.77 120 GLY A O 1
ATOM 728 N N . ASP A 1 93 ? 26.319 51.596 36.639 1.00 23.01 121 ASP A N 1
ATOM 729 C CA . ASP A 1 93 ? 25.437 50.478 37.031 1.00 22.43 121 ASP A CA 1
ATOM 730 C C . ASP A 1 93 ? 25.961 49.629 38.180 1.00 20.64 121 ASP A C 1
ATOM 731 O O . ASP A 1 93 ? 25.183 48.925 38.839 1.00 24.47 121 ASP A O 1
ATOM 736 N N . PHE A 1 94 ? 27.276 49.672 38.399 1.00 19.56 122 PHE A N 1
ATOM 737 C CA . PHE A 1 94 ? 27.939 48.784 39.350 1.00 17.59 122 PHE A CA 1
ATOM 738 C C . PHE A 1 94 ? 28.018 49.407 40.732 1.00 19.40 122 PHE A C 1
ATOM 739 O O . PHE A 1 94 ? 28.140 50.621 40.858 1.00 21.19 122 PHE A O 1
ATOM 747 N N . PRO A 1 95 ? 27.950 48.582 41.768 1.00 20.06 123 PRO A N 1
ATOM 748 C CA . PRO A 1 95 ? 27.997 49.152 43.104 1.00 20.38 123 PRO A CA 1
ATOM 749 C C . PRO A 1 95 ? 29.319 49.899 43.311 1.00 20.16 123 PRO A C 1
ATOM 750 O O . PRO A 1 95 ? 30.380 49.359 42.994 1.00 18.91 123 PRO A O 1
ATOM 754 N N . PRO A 1 96 ? 29.267 51.145 43.789 1.00 21.29 124 PRO A N 1
ATOM 755 C CA . PRO A 1 96 ? 30.526 51.874 43.979 1.00 23.18 124 PRO A CA 1
ATOM 756 C C . PRO A 1 96 ? 31.549 51.142 44.828 1.00 22.30 124 PRO A C 1
ATOM 757 O O . PRO A 1 96 ? 32.755 51.204 44.550 1.00 19.09 124 PRO A O 1
ATOM 761 N N . ASN A 1 97 ? 31.079 50.476 45.875 1.00 21.70 125 ASN A N 1
ATOM 762 C CA . ASN A 1 97 ? 31.978 49.705 46.732 1.00 23.57 125 ASN A CA 1
ATOM 763 C C . ASN A 1 97 ? 32.709 48.603 45.950 1.00 24.28 125 ASN A C 1
ATOM 764 O O . ASN A 1 97 ? 33.873 48.326 46.215 1.00 24.34 125 ASN A O 1
ATOM 769 N N . ALA A 1 98 ? 32.022 47.987 44.986 1.00 20.64 126 ALA A N 1
ATOM 770 C CA . ALA A 1 98 ? 32.624 46.944 44.167 1.00 18.92 126 ALA A CA 1
ATOM 771 C C . ALA A 1 98 ? 33.756 47.520 43.298 1.00 18.69 126 ALA A C 1
ATOM 772 O O . ALA A 1 98 ? 34.860 46.965 43.234 1.00 18.65 126 ALA A O 1
ATOM 774 N N . LEU A 1 99 ? 33.494 48.655 42.663 1.00 16.14 127 LEU A N 1
ATOM 775 C CA . LEU A 1 99 ? 34.524 49.314 41.843 1.00 18.76 127 LEU A CA 1
ATOM 776 C C . LEU A 1 99 ? 35.733 49.771 42.650 1.00 16.22 127 LEU A C 1
ATOM 777 O O . LEU A 1 99 ? 36.871 49.671 42.191 1.00 19.82 127 LEU A O 1
ATOM 782 N N . LYS A 1 100 ? 35.488 50.253 43.862 1.00 19.17 128 LYS A N 1
ATOM 783 C CA . LYS A 1 100 ? 36.571 50.715 44.719 1.00 17.59 128 LYS A CA 1
ATOM 784 C C . LYS A 1 100 ? 37.601 49.593 44.963 1.00 17.75 128 LYS A C 1
ATOM 785 O O . LYS A 1 100 ? 38.811 49.869 44.998 1.00 19.10 128 LYS A O 1
ATOM 791 N N . THR A 1 101 ? 37.137 48.340 45.068 1.00 18.30 129 THR A N 1
ATOM 792 C CA . THR A 1 101 ? 38.020 47.194 45.359 1.00 19.05 129 THR A CA 1
ATOM 793 C C . THR A 1 101 ? 39.107 47.020 44.296 1.00 16.53 129 THR A C 1
ATOM 794 O O . THR A 1 101 ? 40.131 46.422 44.560 1.00 17.53 129 THR A O 1
ATOM 798 N N . ALA A 1 102 ? 38.846 47.494 43.090 1.00 14.56 130 ALA A N 1
ATOM 799 C CA . ALA A 1 102 ? 39.770 47.289 41.951 1.00 14.81 130 ALA A CA 1
ATOM 800 C C . ALA A 1 102 ? 40.524 48.549 41.529 1.00 12.74 130 ALA A C 1
ATOM 801 O O . ALA A 1 102 ? 41.226 48.547 40.512 1.00 14.76 130 ALA A O 1
ATOM 803 N N . ASP A 1 103 ? 40.378 49.614 42.316 1.00 13.56 131 ASP A N 1
ATOM 804 C CA . ASP A 1 103 ? 41.098 50.857 42.066 1.00 14.71 131 ASP A CA 1
ATOM 805 C C . ASP A 1 103 ? 42.515 50.737 42.594 1.00 13.89 131 ASP A C 1
ATOM 806 O O . ASP A 1 103 ? 42.728 50.221 43.664 1.00 15.71 131 ASP A O 1
ATOM 811 N N . VAL A 1 104 ? 43.465 51.226 41.808 1.00 13.16 132 VAL A N 1
ATOM 812 C CA . VAL A 1 104 ? 44.844 51.443 42.261 1.00 14.10 132 VAL A CA 1
ATOM 813 C C . VAL A 1 104 ? 45.206 52.868 41.876 1.00 14.54 132 VAL A C 1
ATOM 814 O O . VAL A 1 104 ? 45.298 53.206 40.696 1.00 15.01 132 VAL A O 1
ATOM 818 N N . LYS A 1 105 ? 45.420 53.684 42.899 1.00 16.18 133 LYS A N 1
ATOM 819 C CA A LYS A 1 105 ? 45.820 55.088 42.725 0.50 18.28 133 LYS A CA 1
ATOM 820 C CA B LYS A 1 105 ? 45.823 55.092 42.732 0.50 18.55 133 LYS A CA 1
ATOM 821 C C . LYS A 1 105 ? 44.938 55.862 41.753 1.00 15.68 133 LYS A C 1
ATOM 822 O O . LYS A 1 105 ? 45.419 56.681 40.961 1.00 17.97 133 LYS A O 1
ATOM 833 N N . GLY A 1 106 ? 43.638 55.607 41.832 1.00 15.82 134 GLY A N 1
ATOM 834 C CA . GLY A 1 106 ? 42.680 56.324 40.996 1.00 17.40 134 GLY A CA 1
ATOM 835 C C . GLY A 1 106 ? 42.342 55.690 39.660 1.00 17.76 134 GLY A C 1
ATOM 836 O O . GLY A 1 106 ? 41.387 56.115 39.023 1.00 20.53 134 GLY A O 1
ATOM 837 N N . LYS A 1 107 ? 43.115 54.678 39.245 1.00 14.65 135 LYS A N 1
ATOM 838 C CA . LYS A 1 107 ? 42.912 54.006 37.964 1.00 16.03 135 LYS A CA 1
ATOM 839 C C . LYS A 1 107 ? 42.234 52.659 38.192 1.00 14.27 135 LYS A C 1
ATOM 840 O O . LYS A 1 107 ? 42.680 51.859 39.007 1.00 15.18 135 LYS A O 1
ATOM 846 N N . LEU A 1 108 ? 41.127 52.438 37.495 1.00 14.29 136 LEU A N 1
ATOM 847 C CA . LEU A 1 108 ? 40.344 51.209 37.684 1.00 13.36 136 LEU A CA 1
ATOM 848 C C . LEU A 1 108 ? 40.986 50.045 36.938 1.00 11.70 136 LEU A C 1
ATOM 849 O O . LEU A 1 108 ? 41.043 50.045 35.715 1.00 14.50 136 LEU A O 1
ATOM 854 N N . GLN A 1 109 ? 41.480 49.059 37.676 1.00 12.35 137 GLN A N 1
ATOM 855 C CA . GLN A 1 109 ? 42.312 48.002 37.103 1.00 11.88 137 GLN A CA 1
ATOM 856 C C . GLN A 1 109 ? 41.525 46.846 36.494 1.00 10.63 137 GLN A C 1
ATOM 857 O O . GLN A 1 109 ? 42.061 46.089 35.691 1.00 12.35 137 GLN A O 1
ATOM 863 N N . GLY A 1 110 ? 40.283 46.682 36.931 1.00 12.27 138 GLY A N 1
ATOM 864 C CA . GLY A 1 110 ? 39.466 45.556 36.509 1.00 11.02 138 GLY A CA 1
ATOM 865 C C . GLY A 1 110 ? 38.028 45.783 36.923 1.00 11.98 138 GLY A C 1
ATOM 866 O O . GLY A 1 110 ? 37.755 46.583 37.802 1.00 13.59 138 GLY A O 1
ATOM 867 N N . LEU A 1 111 ? 37.114 45.084 36.259 1.00 10.99 139 LEU A N 1
ATOM 868 C CA . LEU A 1 111 ? 35.695 45.229 36.529 1.00 11.86 139 LEU A CA 1
ATOM 869 C C . LEU A 1 111 ? 35.225 43.943 37.255 1.00 10.57 139 LEU A C 1
ATOM 870 O O . LEU A 1 111 ? 35.296 42.847 36.688 1.00 11.05 139 LEU A O 1
ATOM 875 N N . PRO A 1 112 ? 34.776 44.047 38.509 1.00 11.69 140 PRO A N 1
ATOM 876 C CA . PRO A 1 112 ? 34.300 42.842 39.159 1.00 12.04 140 PRO A CA 1
ATOM 877 C C . PRO A 1 112 ? 33.181 42.145 38.422 1.00 11.81 140 PRO A C 1
ATOM 878 O O . PRO A 1 112 ? 32.209 42.780 38.030 1.00 13.34 140 PRO A O 1
ATOM 882 N N . ILE A 1 113 ? 33.344 40.846 38.235 1.00 10.54 141 ILE A N 1
ATOM 883 C CA . ILE A 1 113 ? 32.328 40.041 37.542 1.00 11.96 141 ILE A CA 1
ATOM 884 C C . ILE A 1 113 ? 31.162 39.740 38.478 1.00 12.62 141 ILE A C 1
ATOM 885 O O . ILE A 1 113 ? 29.988 39.762 38.075 1.00 14.02 141 ILE A O 1
ATOM 890 N N . SER A 1 114 ? 31.519 39.430 39.713 1.00 12.27 142 SER A N 1
ATOM 891 C CA . SER A 1 114 ? 30.600 39.203 40.821 1.00 12.13 142 SER A CA 1
ATOM 892 C C . SER A 1 114 ? 31.370 39.469 42.099 1.00 12.25 142 SER A C 1
ATOM 893 O O . SER A 1 114 ? 32.606 39.341 42.144 1.00 12.34 142 SER A O 1
ATOM 896 N N . MET A 1 115 ? 30.639 39.806 43.155 1.00 11.55 143 MET A N 1
ATOM 897 C CA . MET A 1 115 ? 31.163 39.815 44.502 1.00 11.43 143 MET A CA 1
ATOM 898 C C . MET A 1 115 ? 30.885 38.447 45.085 1.00 10.79 143 MET A C 1
ATOM 899 O O . MET A 1 115 ? 29.928 37.770 44.683 1.00 14.20 143 MET A O 1
ATOM 904 N N . THR A 1 116 ? 31.696 38.054 46.050 1.00 10.40 144 THR A N 1
ATOM 905 C CA . THR A 1 116 ? 31.537 36.769 46.727 1.00 10.89 144 THR A CA 1
ATOM 906 C C . THR A 1 116 ? 31.993 36.886 48.177 1.00 11.58 144 THR A C 1
ATOM 907 O O . THR A 1 116 ? 32.769 37.784 48.531 1.00 13.50 144 THR A O 1
ATOM 911 N N . SER A 1 117 ? 31.430 36.025 49.018 1.00 11.92 145 SER A N 1
ATOM 912 C CA . SER A 1 117 ? 31.709 35.992 50.447 1.00 11.70 145 SER A CA 1
ATOM 913 C C . SER A 1 117 ? 32.007 34.580 50.862 1.00 12.04 145 SER A C 1
ATOM 914 O O . SER A 1 117 ? 31.486 33.627 50.261 1.00 12.00 145 SER A O 1
ATOM 917 N N . ARG A 1 118 ? 32.837 34.451 51.897 1.00 12.56 146 ARG A N 1
ATOM 918 C CA . ARG A 1 118 ? 33.033 33.160 52.559 1.00 14.30 146 ARG A CA 1
ATOM 919 C C . ARG A 1 118 ? 31.795 32.831 53.414 1.00 13.98 146 ARG A C 1
ATOM 920 O O . ARG A 1 118 ? 31.344 33.658 54.205 1.00 15.63 146 ARG A O 1
ATOM 928 N N . SER A 1 119 ? 31.263 31.625 53.280 1.00 12.06 147 SER A N 1
ATOM 929 C CA . SER A 1 119 ? 30.167 31.179 54.131 1.00 11.76 147 SER A CA 1
ATOM 930 C C . SER A 1 119 ? 30.207 29.660 54.263 1.00 13.74 147 SER A C 1
ATOM 931 O O . SER A 1 119 ? 30.897 28.972 53.526 1.00 13.97 147 SER A O 1
ATOM 934 N N . MET A 1 120 ? 29.533 29.154 55.286 1.00 13.78 148 MET A N 1
ATOM 935 C CA A MET A 1 120 ? 29.438 27.719 55.481 0.50 14.83 148 MET A CA 1
ATOM 936 C CA B MET A 1 120 ? 29.452 27.710 55.492 0.50 14.69 148 MET A CA 1
ATOM 937 C C . MET A 1 120 ? 28.404 27.061 54.576 1.00 14.41 148 MET A C 1
ATOM 938 O O . MET A 1 120 ? 27.260 27.518 54.464 1.00 15.58 148 MET A O 1
ATOM 947 N N . ILE A 1 121 ? 28.804 25.950 53.980 1.00 15.38 149 ILE A N 1
ATOM 948 C CA . ILE A 1 121 ? 27.934 25.074 53.215 1.00 15.64 149 ILE A CA 1
ATOM 949 C C . ILE A 1 121 ? 27.989 23.749 53.984 1.00 15.01 149 ILE A C 1
ATOM 950 O O . ILE A 1 121 ? 29.063 23.218 54.227 1.00 15.99 149 ILE A O 1
ATOM 955 N N . TYR A 1 122 ? 26.834 23.228 54.378 1.00 15.75 150 TYR A N 1
ATOM 956 C CA . TYR A 1 122 ? 26.758 22.023 55.179 1.00 14.95 150 TYR A CA 1
ATOM 957 C C . TYR A 1 122 ? 25.975 20.936 54.480 1.00 17.76 150 TYR A C 1
ATOM 958 O O . TYR A 1 122 ? 25.036 21.213 53.733 1.00 16.61 150 TYR A O 1
ATOM 967 N N . ASN A 1 123 ? 26.351 19.695 54.783 1.00 16.97 151 ASN A N 1
ATOM 968 C CA . ASN A 1 123 ? 25.631 18.513 54.333 1.00 18.09 151 ASN A CA 1
ATOM 969 C C . ASN A 1 123 ? 24.563 18.193 55.374 1.00 19.19 151 ASN A C 1
ATOM 970 O O . ASN A 1 123 ? 24.839 17.659 56.458 1.00 19.33 151 ASN A O 1
ATOM 975 N N . LYS A 1 124 ? 23.342 18.560 55.032 1.00 18.95 152 LYS A N 1
ATOM 976 C CA . LYS A 1 124 ? 22.218 18.447 55.969 1.00 21.15 152 LYS A CA 1
ATOM 977 C C . LYS A 1 124 ? 22.040 17.032 56.518 1.00 21.61 152 LYS A C 1
ATOM 978 O O . LYS A 1 124 ? 21.791 16.828 57.708 1.00 21.69 152 LYS A O 1
ATOM 984 N N . THR A 1 125 ? 22.155 16.060 55.628 1.00 20.66 153 THR A N 1
ATOM 985 C CA . THR A 1 125 ? 21.919 14.658 55.983 1.00 21.74 153 THR A CA 1
ATOM 986 C C . THR A 1 125 ? 22.863 14.224 57.102 1.00 26.04 153 THR A C 1
ATOM 987 O O . THR A 1 125 ? 22.464 13.646 58.109 1.00 24.23 153 THR A O 1
ATOM 991 N N . THR A 1 126 ? 24.129 14.531 56.921 1.00 22.37 154 THR A N 1
ATOM 992 C CA . THR A 1 126 ? 25.134 14.189 57.933 1.00 21.94 154 THR A CA 1
ATOM 993 C C . THR A 1 126 ? 24.915 14.859 59.305 1.00 22.82 154 THR A C 1
ATOM 994 O O . THR A 1 126 ? 24.984 14.198 60.341 1.00 21.94 154 THR A O 1
ATOM 998 N N . TRP A 1 127 ? 24.674 16.168 59.311 1.00 20.61 155 TRP A N 1
ATOM 999 C CA . TRP A 1 127 ? 24.397 16.890 60.565 1.00 21.42 155 TRP A CA 1
ATOM 1000 C C . TRP A 1 127 ? 23.157 16.325 61.293 1.00 24.94 155 TRP A C 1
ATOM 1001 O O . TRP A 1 127 ? 23.162 16.151 62.519 1.00 23.45 155 TRP A O 1
ATOM 1012 N N . ASP A 1 128 ? 22.115 16.038 60.521 1.00 20.60 156 ASP A N 1
ATOM 1013 C CA . ASP A 1 128 ? 20.868 15.421 61.033 1.00 24.29 156 ASP A CA 1
ATOM 1014 C C . ASP A 1 128 ? 21.148 14.014 61.607 1.00 28.69 156 ASP A C 1
ATOM 1015 O O . ASP A 1 128 ? 20.662 13.670 62.686 1.00 28.18 156 ASP A O 1
ATOM 1020 N N . ASN A 1 129 ? 21.960 13.221 60.909 1.00 23.84 157 ASN A N 1
ATOM 1021 C CA . ASN A 1 129 ? 22.355 11.887 61.409 1.00 23.32 157 ASN A CA 1
ATOM 1022 C C . ASN A 1 129 ? 23.172 11.952 62.715 1.00 27.09 157 ASN A C 1
ATOM 1023 O O . ASN A 1 129 ? 23.024 11.104 63.589 1.00 30.86 157 ASN A O 1
ATOM 1028 N N . ALA A 1 130 ? 24.038 12.952 62.826 1.00 22.58 158 ALA A N 1
ATOM 1029 C CA . ALA A 1 130 ? 24.770 13.223 64.083 1.00 26.98 158 ALA A CA 1
ATOM 1030 C C . ALA A 1 130 ? 23.885 13.754 65.218 1.00 25.51 158 ALA A C 1
ATOM 1031 O O . ALA A 1 130 ? 24.279 13.705 66.375 1.00 28.45 158 ALA A O 1
ATOM 1033 N N . GLY A 1 131 ? 22.732 14.324 64.867 1.00 24.09 159 GLY A N 1
ATOM 1034 C CA . GLY A 1 131 ? 21.830 14.980 65.833 1.00 29.33 159 GLY A CA 1
ATOM 1035 C C . GLY A 1 131 ? 22.275 16.346 66.340 1.00 31.08 159 GLY A C 1
ATOM 1036 O O . GLY A 1 131 ? 21.915 16.764 67.444 1.00 30.66 159 GLY A O 1
ATOM 1037 N N . VAL A 1 132 ? 23.058 17.040 65.519 1.00 22.59 160 VAL A N 1
ATOM 1038 C CA . VAL A 1 132 ? 23.610 18.334 65.874 1.00 24.22 160 VAL A CA 1
ATOM 1039 C C . VAL A 1 132 ? 23.025 19.400 64.955 1.00 25.08 160 VAL A C 1
ATOM 1040 O O . VAL A 1 132 ? 22.972 19.247 63.734 1.00 25.22 160 VAL A O 1
ATOM 1044 N N . ALA A 1 133 ? 22.564 20.473 65.578 1.00 27.19 161 ALA A N 1
ATOM 1045 C CA . ALA A 1 133 ? 22.120 21.650 64.859 1.00 24.52 161 ALA A CA 1
ATOM 1046 C C . ALA A 1 133 ? 23.313 22.415 64.300 1.00 20.58 161 ALA A C 1
ATOM 1047 O O . ALA A 1 133 ? 24.395 22.418 64.879 1.00 23.16 161 ALA A O 1
ATOM 1049 N N . TYR A 1 134 ? 23.090 23.122 63.198 1.00 24.11 162 TYR A N 1
ATOM 1050 C CA . TYR A 1 134 ? 24.166 23.937 62.638 1.00 19.81 162 TYR A CA 1
ATOM 1051 C C . TYR A 1 134 ? 24.576 24.970 63.694 1.00 19.37 162 TYR A C 1
ATOM 1052 O O . TYR A 1 134 ? 23.710 25.571 64.342 1.00 24.58 162 TYR A O 1
ATOM 1061 N N . PRO A 1 135 ? 25.888 25.185 63.876 1.00 21.35 163 PRO A N 1
ATOM 1062 C CA . PRO A 1 135 ? 26.354 26.033 64.966 1.00 23.45 163 PRO A CA 1
ATOM 1063 C C . PRO A 1 135 ? 26.193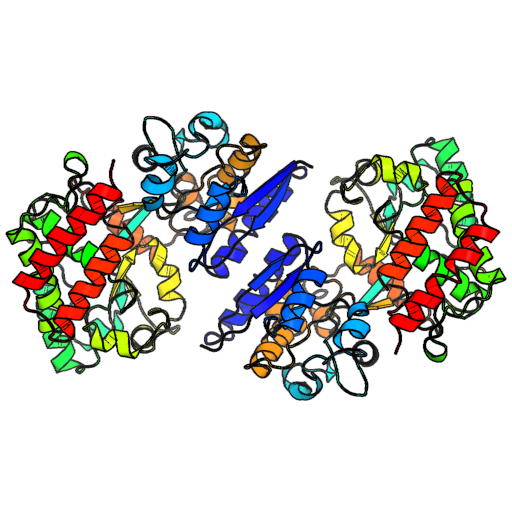 27.532 64.697 1.00 28.01 163 PRO A C 1
ATOM 1064 O O . PRO A 1 135 ? 26.405 28.017 63.600 1.00 23.02 163 PRO A O 1
ATOM 1068 N N . LYS A 1 136 ? 25.782 28.245 65.724 1.00 23.70 164 LYS A N 1
ATOM 1069 C CA . LYS A 1 136 ? 25.678 29.707 65.677 1.00 19.48 164 LYS A CA 1
ATOM 1070 C C . LYS A 1 136 ? 26.895 30.421 66.334 1.00 21.45 164 LYS A C 1
ATOM 1071 O O . LYS A 1 136 ? 27.169 31.598 66.039 1.00 23.66 164 LYS A O 1
ATOM 1077 N N . THR A 1 137 ? 27.626 29.707 67.189 1.00 24.08 165 THR A N 1
ATOM 1078 C CA . THR A 1 137 ? 28.816 30.238 67.879 1.00 20.96 165 THR A CA 1
ATOM 1079 C C . THR A 1 137 ? 30.002 29.317 67.733 1.00 16.66 165 THR A C 1
ATOM 1080 O O . THR A 1 137 ? 29.838 28.137 67.371 1.00 22.74 165 THR A O 1
ATOM 1084 N N . TRP A 1 138 ? 31.180 29.845 67.994 1.00 20.48 166 TRP A N 1
ATOM 1085 C CA . TRP A 1 138 ? 32.366 29.036 67.870 1.00 21.35 166 TRP A CA 1
ATOM 1086 C C . TRP A 1 138 ? 32.287 27.859 68.866 1.00 26.30 166 TRP A C 1
ATOM 1087 O O . TRP A 1 138 ? 32.677 26.734 68.548 1.00 23.68 166 TRP A O 1
ATOM 1098 N N . ASP A 1 139 ? 31.697 28.086 70.040 1.00 25.31 167 ASP A N 1
ATOM 1099 C CA . ASP A 1 139 ? 31.492 26.997 71.010 1.00 24.93 167 ASP A CA 1
ATOM 1100 C C . ASP A 1 139 ? 30.752 25.835 70.469 1.00 23.99 167 ASP A C 1
ATOM 1101 O O . ASP A 1 139 ? 31.133 24.688 70.694 1.00 29.17 167 ASP A O 1
ATOM 1106 N N . GLU A 1 140 ? 29.641 26.136 69.807 1.00 23.48 168 GLU A N 1
ATOM 1107 C CA . GLU A 1 140 ? 28.807 25.095 69.240 1.00 28.69 168 GLU A CA 1
ATOM 1108 C C . GLU A 1 140 ? 29.582 24.372 68.156 1.00 23.07 168 GLU A C 1
ATOM 1109 O O . GLU A 1 140 ? 29.417 23.183 68.004 1.00 24.07 168 GLU A O 1
ATOM 1115 N N . LEU A 1 141 ? 30.415 25.087 67.399 1.00 20.67 169 LEU A N 1
ATOM 1116 C CA . LEU A 1 141 ? 31.196 24.426 66.351 1.00 19.74 169 LEU A CA 1
ATOM 1117 C C . LEU A 1 141 ? 32.144 23.397 66.980 1.00 18.27 169 LEU A C 1
ATOM 1118 O O . LEU A 1 141 ? 32.147 22.234 66.581 1.00 21.57 169 LEU A O 1
ATOM 1123 N N . PHE A 1 142 ? 32.927 23.829 67.968 1.00 20.66 170 PHE A N 1
ATOM 1124 C CA . PHE A 1 142 ? 33.884 22.931 68.635 1.00 22.06 170 PHE A CA 1
ATOM 1125 C C . PHE A 1 142 ? 33.180 21.763 69.295 1.00 24.92 170 PHE A C 1
ATOM 1126 O O . PHE A 1 142 ? 33.672 20.638 69.252 1.00 24.77 170 PHE A O 1
ATOM 1134 N N . ALA A 1 143 ? 32.021 22.036 69.885 1.00 22.64 171 ALA A N 1
ATOM 1135 C CA . ALA A 1 143 ? 31.268 21.010 70.594 1.00 23.35 171 ALA A CA 1
ATOM 1136 C C . ALA A 1 143 ? 30.654 19.960 69.633 1.00 24.88 171 ALA A C 1
ATOM 1137 O O . ALA A 1 143 ? 30.425 18.823 70.020 1.00 29.27 171 ALA A O 1
ATOM 1139 N N . ALA A 1 144 ? 30.403 20.339 68.374 1.00 22.85 172 ALA A N 1
ATOM 1140 C CA . ALA A 1 144 ? 29.895 19.403 67.347 1.00 21.63 172 ALA A CA 1
ATOM 1141 C C . ALA A 1 144 ? 30.857 18.269 67.004 1.00 20.91 172 ALA A C 1
ATOM 1142 O O . ALA A 1 144 ? 30.420 17.151 66.685 1.00 22.01 172 ALA A O 1
ATOM 1144 N N . GLY A 1 145 ? 32.152 18.573 67.028 1.00 20.15 173 GLY A N 1
ATOM 1145 C CA . GLY A 1 145 ? 33.192 17.604 66.639 1.00 18.74 173 GLY A CA 1
ATOM 1146 C C . GLY A 1 145 ? 33.125 16.272 67.395 1.00 22.15 173 GLY A C 1
ATOM 1147 O O . GLY A 1 145 ? 33.044 15.199 66.781 1.00 21.33 173 GLY A O 1
ATOM 1148 N N . PRO A 1 146 ? 33.180 16.316 68.741 1.00 22.89 174 PRO A N 1
ATOM 1149 C CA . PRO A 1 146 ? 33.143 15.064 69.513 1.00 23.22 174 PRO A CA 1
ATOM 1150 C C . PRO A 1 146 ? 31.864 14.294 69.328 1.00 22.32 174 PRO A C 1
ATOM 1151 O O . PRO A 1 146 ? 31.856 13.057 69.389 1.00 27.74 174 PRO A O 1
ATOM 1155 N N . VAL A 1 147 ? 30.775 15.017 69.114 1.00 22.77 175 VAL A N 1
ATOM 1156 C CA . VAL A 1 147 ? 29.493 14.383 68.880 1.00 19.97 175 VAL A CA 1
ATOM 1157 C C . VAL A 1 147 ? 29.492 13.608 67.546 1.00 20.58 175 VAL A C 1
ATOM 1158 O O . VAL A 1 147 ? 29.050 12.451 67.469 1.00 23.64 175 VAL A O 1
ATOM 1162 N N . PHE A 1 148 ? 29.975 14.250 66.492 1.00 22.09 176 PHE A N 1
ATOM 1163 C CA . PHE A 1 148 ? 30.133 13.559 65.200 1.00 20.53 176 PHE A CA 1
ATOM 1164 C C . PHE A 1 148 ? 30.933 12.264 65.364 1.00 19.62 176 PHE A C 1
ATOM 1165 O O . PHE A 1 148 ? 30.526 11.192 64.887 1.00 24.62 176 PHE A O 1
ATOM 1173 N N . LYS A 1 149 ? 32.074 12.400 66.025 1.00 20.75 177 LYS A N 1
ATOM 1174 C CA . LYS A 1 149 ? 33.023 11.302 66.231 1.00 19.50 177 LYS A CA 1
ATOM 1175 C C . LYS A 1 149 ? 32.363 10.141 66.986 1.00 23.21 177 LYS A C 1
ATOM 1176 O O . LYS A 1 149 ? 32.433 8.992 66.561 1.00 24.77 177 LYS A O 1
ATOM 1182 N N . GLN A 1 150 ? 31.699 10.461 68.088 1.00 23.61 178 GLN A N 1
ATOM 1183 C CA . GLN A 1 150 ? 31.088 9.426 68.931 1.00 24.45 178 GLN A CA 1
ATOM 1184 C C . GLN A 1 150 ? 29.886 8.792 68.232 1.00 26.15 178 GLN A C 1
ATOM 1185 O O . GLN A 1 150 ? 29.694 7.566 68.247 1.00 35.73 178 GLN A O 1
ATOM 1191 N N . LYS A 1 151 ? 29.071 9.631 67.620 1.00 25.99 179 LYS A N 1
ATOM 1192 C CA . LYS A 1 151 ? 27.793 9.189 67.077 1.00 23.58 179 LYS A CA 1
ATOM 1193 C C . LYS A 1 151 ? 27.906 8.530 65.700 1.00 28.49 179 LYS A C 1
ATOM 1194 O O . LYS A 1 151 ? 27.241 7.527 65.416 1.00 29.58 179 LYS A O 1
ATOM 1200 N N . LEU A 1 152 ? 28.752 9.089 64.848 1.00 23.37 180 LEU A N 1
ATOM 1201 C CA . LEU A 1 152 ? 28.830 8.635 63.464 1.00 22.80 180 LEU A CA 1
ATOM 1202 C C . LEU A 1 152 ? 30.104 7.857 63.178 1.00 22.31 180 LEU A C 1
ATOM 1203 O O . LEU A 1 152 ? 30.143 7.019 62.270 1.00 26.83 180 LEU A O 1
ATOM 1208 N N . GLY A 1 153 ? 31.142 8.163 63.937 1.00 25.42 181 GLY A N 1
ATOM 1209 C CA . GLY A 1 153 ? 32.415 7.496 63.791 1.00 23.74 181 GLY A CA 1
ATOM 1210 C C . GLY A 1 153 ? 33.527 8.460 63.438 1.00 22.47 181 GLY A C 1
ATOM 1211 O O . GLY A 1 153 ? 33.299 9.579 63.002 1.00 21.77 181 GLY A O 1
ATOM 1212 N N . ASP A 1 154 ? 34.751 7.980 63.611 1.00 22.54 182 ASP A N 1
ATOM 1213 C CA . ASP A 1 154 ? 35.970 8.754 63.382 1.00 22.75 182 ASP A CA 1
ATOM 1214 C C . ASP A 1 154 ? 36.117 9.307 61.942 1.00 21.17 182 ASP A C 1
ATOM 1215 O O . ASP A 1 154 ? 36.863 10.253 61.716 1.00 20.76 182 ASP A O 1
ATOM 1220 N N . SER A 1 155 ? 35.418 8.712 60.975 1.00 18.14 183 SER A N 1
ATOM 1221 C CA . SER A 1 155 ? 35.467 9.200 59.574 1.00 17.98 183 SER A CA 1
ATOM 1222 C C . SER A 1 155 ? 34.698 10.497 59.336 1.00 21.08 183 SER A C 1
ATOM 1223 O O . SER A 1 155 ? 34.897 11.149 58.316 1.00 18.58 183 SER A O 1
ATOM 1226 N N . TYR A 1 156 ? 33.785 10.823 60.256 1.00 18.44 184 TYR A N 1
ATOM 1227 C CA . TYR A 1 156 ? 32.836 11.929 60.096 1.00 16.69 184 TYR A CA 1
ATOM 1228 C C . TYR A 1 156 ? 33.251 13.201 60.800 1.00 17.65 184 TYR A C 1
ATOM 1229 O O . TYR A 1 156 ? 33.584 13.183 61.978 1.00 19.73 184 TYR A O 1
ATOM 1238 N N . TYR A 1 157 ? 33.166 14.315 60.067 1.00 16.55 185 TYR A N 1
ATOM 1239 C CA . TYR A 1 157 ? 33.610 15.615 60.571 1.00 16.73 185 TYR A CA 1
ATOM 1240 C C . TYR A 1 157 ? 32.608 16.700 60.197 1.00 18.29 185 TYR A C 1
ATOM 1241 O O . TYR A 1 157 ? 32.087 16.696 59.080 1.00 17.19 185 TYR A O 1
ATOM 1250 N N . PRO A 1 158 ? 32.393 17.660 61.104 1.00 16.50 186 PRO A N 1
ATOM 1251 C CA . PRO A 1 158 ? 31.571 18.839 60.794 1.00 16.54 186 PRO A CA 1
ATOM 1252 C C . PRO A 1 158 ? 31.986 19.611 59.545 1.00 15.52 186 PRO A C 1
ATOM 1253 O O . PRO A 1 158 ? 31.134 20.152 58.824 1.00 17.46 186 PRO A O 1
ATOM 1257 N N . LEU A 1 159 ? 33.292 19.658 59.323 1.00 14.50 187 LEU A N 1
ATOM 1258 C CA . LEU A 1 159 ? 33.904 20.584 58.370 1.00 14.15 187 LEU A CA 1
ATOM 1259 C C . LEU A 1 159 ? 35.148 19.974 57.728 1.00 15.12 187 LEU A C 1
ATOM 1260 O O . LEU A 1 159 ? 35.966 19.360 58.417 1.00 16.60 187 LEU A O 1
ATOM 1265 N N . GLY A 1 160 ? 35.288 20.153 56.410 1.00 13.96 188 GLY A N 1
ATOM 1266 C CA . GLY A 1 160 ? 36.508 19.777 55.700 1.00 14.56 188 GLY A CA 1
ATOM 1267 C C . GLY A 1 160 ? 37.398 20.978 55.450 1.00 12.86 188 GLY A C 1
ATOM 1268 O O . GLY A 1 160 ? 37.175 22.085 55.942 1.00 13.83 188 GLY A O 1
ATOM 1269 N N . VAL A 1 161 ? 38.455 20.712 54.699 1.00 13.35 189 VAL A N 1
ATOM 1270 C CA . VAL A 1 161 ? 39.450 21.680 54.325 1.00 13.98 189 VAL A CA 1
ATOM 1271 C C . VAL A 1 161 ? 39.454 21.643 52.807 1.00 13.58 189 VAL A C 1
ATOM 1272 O O . VAL A 1 161 ? 39.742 20.610 52.207 1.00 13.96 189 VAL A O 1
ATOM 1276 N N . ALA A 1 162 ? 39.075 22.764 52.199 1.00 12.87 190 ALA A N 1
ATOM 1277 C CA . ALA A 1 162 ? 38.643 22.817 50.807 1.00 13.46 190 ALA A CA 1
ATOM 1278 C C . ALA A 1 162 ? 39.700 22.404 49.780 1.00 13.07 190 ALA A C 1
ATOM 1279 O O . ALA A 1 162 ? 39.352 21.888 48.712 1.00 13.81 190 ALA A O 1
ATOM 1281 N N . GLN A 1 163 ? 40.964 22.652 50.090 1.00 12.75 191 GLN A N 1
ATOM 1282 C CA . GLN A 1 163 ? 42.081 22.265 49.212 1.00 13.18 191 GLN A CA 1
ATOM 1283 C C . GLN A 1 163 ? 43.070 21.351 49.944 1.00 14.10 191 GLN A C 1
ATOM 1284 O O . GLN A 1 163 ? 44.222 21.207 49.541 1.00 14.77 191 GLN A O 1
ATOM 1290 N N . GLY A 1 164 ? 42.583 20.707 51.005 1.00 12.60 192 GLY A N 1
ATOM 1291 C CA . GLY A 1 164 ? 43.302 19.588 51.637 1.00 14.56 192 GLY A CA 1
ATOM 1292 C C . GLY A 1 164 ? 44.667 19.988 52.166 1.00 15.31 192 GLY A C 1
ATOM 1293 O O . GLY A 1 164 ? 44.794 20.935 52.943 1.00 15.34 192 GLY A O 1
ATOM 1294 N N . ALA A 1 165 ? 45.684 19.250 51.723 1.00 14.55 193 ALA A N 1
ATOM 1295 C CA . ALA A 1 165 ? 47.083 19.484 52.106 1.00 15.33 193 ALA A CA 1
ATOM 1296 C C . ALA A 1 165 ? 47.826 20.373 51.107 1.00 15.75 193 ALA A C 1
ATOM 1297 O O . ALA A 1 165 ? 48.993 20.674 51.303 1.00 18.50 193 ALA A O 1
ATOM 1299 N N . SER A 1 166 ? 47.150 20.789 50.039 1.00 16.03 194 SER A N 1
ATOM 1300 C CA . SER A 1 166 ? 47.753 21.666 49.031 1.00 15.58 194 SER A CA 1
ATOM 1301 C C . SER A 1 166 ? 47.819 23.121 49.500 1.00 15.20 194 SER A C 1
ATOM 1302 O O . SER A 1 166 ? 48.787 23.838 49.229 1.00 18.20 194 SER A O 1
ATOM 1305 N N . ASP A 1 167 ? 46.781 23.555 50.200 1.00 15.34 195 ASP A N 1
ATOM 1306 C CA . ASP A 1 167 ? 46.630 24.951 50.576 1.00 16.39 195 ASP A CA 1
ATOM 1307 C C . ASP A 1 167 ? 45.561 24.976 51.659 1.00 15.13 195 ASP A C 1
ATOM 1308 O O . ASP A 1 167 ? 44.571 24.265 51.541 1.00 14.93 195 ASP A O 1
ATOM 1313 N N . VAL A 1 168 ? 45.785 25.740 52.732 1.00 13.42 196 VAL A N 1
ATOM 1314 C CA . VAL A 1 168 ? 44.820 25.824 53.839 1.00 13.38 196 VAL A CA 1
ATOM 1315 C C . VAL A 1 168 ? 44.388 27.289 54.046 1.00 13.80 196 VAL A C 1
ATOM 1316 O O . VAL A 1 168 ? 44.154 27.769 55.145 1.00 14.71 196 VAL A O 1
ATOM 1320 N N . LEU A 1 169 ? 44.227 27.995 52.941 1.00 13.27 197 LEU A N 1
ATOM 1321 C CA . LEU A 1 169 ? 43.752 29.379 53.002 1.00 12.77 197 LEU A CA 1
ATOM 1322 C C . LEU A 1 169 ? 42.359 29.467 53.619 1.00 12.50 197 LEU A C 1
ATOM 1323 O O . LEU A 1 169 ? 42.037 30.428 54.324 1.00 13.12 197 LEU A O 1
ATOM 1328 N N . ASP A 1 170 ? 41.500 28.492 53.341 1.00 12.05 198 ASP A N 1
ATOM 1329 C CA . ASP A 1 170 ? 40.139 28.540 53.914 1.00 12.54 198 ASP A CA 1
ATOM 1330 C C . ASP A 1 170 ? 40.155 28.631 55.439 1.00 12.71 198 ASP A C 1
ATOM 1331 O O . ASP A 1 170 ? 39.458 29.460 56.021 1.00 12.73 198 ASP A O 1
ATOM 1336 N N . ILE A 1 171 ? 40.951 27.789 56.092 1.00 13.41 199 ILE A N 1
ATOM 1337 C CA . ILE A 1 171 ? 40.966 27.802 57.564 1.00 13.84 199 ILE A CA 1
ATOM 1338 C C . ILE A 1 171 ? 41.748 29.006 58.091 1.00 12.94 199 ILE A C 1
ATOM 1339 O O . ILE A 1 171 ? 41.378 29.545 59.145 1.00 14.33 199 ILE A O 1
ATOM 1344 N N . LEU A 1 172 ? 42.755 29.469 57.358 1.00 13.37 200 LEU A N 1
ATOM 1345 C CA . LEU A 1 172 ? 43.411 30.748 57.704 1.00 13.70 200 LEU A CA 1
ATOM 1346 C C . LEU A 1 172 ? 42.380 31.868 57.725 1.00 15.94 200 LEU A C 1
ATOM 1347 O O . LEU A 1 172 ? 42.371 32.720 58.607 1.00 15.87 200 LEU A O 1
ATOM 1352 N N . THR A 1 173 ? 41.504 31.856 56.730 1.00 13.23 201 THR A N 1
ATOM 1353 C CA . THR A 1 173 ? 40.504 32.906 56.583 1.00 14.02 201 THR A CA 1
ATOM 1354 C C . THR A 1 173 ? 39.440 32.772 57.659 1.00 14.69 201 THR A C 1
ATOM 1355 O O . THR A 1 173 ? 38.952 33.754 58.198 1.00 15.35 201 THR A O 1
ATOM 1359 N N . LEU A 1 174 ? 39.077 31.537 57.980 1.00 13.63 202 LEU A N 1
ATOM 1360 C CA . LEU A 1 174 ? 38.139 31.274 59.077 1.00 13.76 202 LEU A CA 1
ATOM 1361 C C . LEU A 1 174 ? 38.691 31.841 60.410 1.00 15.21 202 LEU A C 1
ATOM 1362 O O . LEU A 1 174 ? 37.980 32.502 61.175 1.00 16.20 202 LEU A O 1
ATOM 1367 N N . GLY A 1 175 ? 39.971 31.577 60.640 1.00 13.87 203 GLY A N 1
ATOM 1368 C CA . GLY A 1 175 ? 40.699 32.098 61.805 1.00 15.47 203 GLY A CA 1
ATOM 1369 C C . GLY A 1 175 ? 40.713 33.622 61.781 1.00 19.81 203 GLY A C 1
ATOM 1370 O O . GLY A 1 175 ? 40.476 34.278 62.794 1.00 19.61 203 GLY A O 1
ATOM 1371 N N . ARG A 1 176 ? 41.015 34.192 60.617 1.00 16.23 204 ARG A N 1
ATOM 1372 C CA . ARG A 1 176 ? 40.986 35.655 60.449 1.00 16.90 204 ARG A CA 1
ATOM 1373 C C . ARG A 1 176 ? 39.621 36.237 60.822 1.00 18.26 204 ARG A C 1
ATOM 1374 O O . ARG A 1 176 ? 39.540 37.304 61.464 1.00 19.33 204 ARG A O 1
ATOM 1382 N N . SER A 1 177 ? 38.548 35.558 60.418 1.00 17.67 205 SER A N 1
ATOM 1383 C CA . SER A 1 177 ? 37.191 36.025 60.695 1.00 19.01 205 SER A CA 1
ATOM 1384 C C . SER A 1 177 ? 36.937 35.988 62.215 1.00 20.87 205 SER A C 1
ATOM 1385 O O . SER A 1 177 ? 36.428 36.955 62.812 1.00 22.05 205 SER A O 1
ATOM 1388 N N . TYR A 1 178 ? 37.332 34.882 62.836 1.00 19.26 206 TYR A N 1
ATOM 1389 C CA . TYR A 1 178 ? 37.281 34.749 64.297 1.00 19.96 206 TYR A CA 1
ATOM 1390 C C . TYR A 1 178 ? 38.000 35.904 65.007 1.00 20.66 206 TYR A C 1
ATOM 1391 O O . TYR A 1 178 ? 37.461 36.535 65.925 1.00 22.43 206 TYR A O 1
ATOM 1400 N N . MET A 1 179 ? 39.223 36.163 64.577 1.00 19.68 207 MET A N 1
ATOM 1401 C CA . MET A 1 179 ? 40.051 37.203 65.198 1.00 22.12 207 MET A CA 1
ATOM 1402 C C . MET A 1 179 ? 39.512 38.609 64.947 1.00 21.40 207 MET A C 1
ATOM 1403 O O . MET A 1 179 ? 39.673 39.505 65.779 1.00 22.14 207 MET A O 1
ATOM 1408 N N . ALA A 1 180 ? 38.856 38.798 63.808 1.00 19.23 208 ALA A N 1
ATOM 1409 C CA . ALA A 1 180 ? 38.224 40.099 63.519 1.00 19.49 208 ALA A CA 1
ATOM 1410 C C . ALA A 1 180 ? 37.038 40.324 64.460 1.00 19.96 208 ALA A C 1
ATOM 1411 O O . ALA A 1 180 ? 36.829 41.430 64.964 1.00 22.66 208 ALA A O 1
ATOM 1413 N N . GLN A 1 181 ? 36.263 39.269 64.679 1.00 19.87 209 GLN A N 1
ATOM 1414 C CA . GLN A 1 181 ? 35.153 39.303 65.641 1.00 20.21 209 GLN A CA 1
ATOM 1415 C C . GLN A 1 181 ? 35.626 39.598 67.047 1.00 23.21 209 GLN A C 1
ATOM 1416 O O . GLN A 1 181 ? 35.015 40.382 67.774 1.00 25.77 209 GLN A O 1
ATOM 1422 N N . LYS A 1 182 ? 36.724 38.951 67.414 1.00 22.39 210 LYS A N 1
ATOM 1423 C CA . LYS A 1 182 ? 37.250 39.043 68.792 1.00 22.07 210 LYS A CA 1
ATOM 1424 C C . LYS A 1 182 ? 37.910 40.376 69.105 1.00 31.43 210 LYS A C 1
ATOM 1425 O O . LYS A 1 182 ? 37.727 40.957 70.174 1.00 29.26 210 LYS A O 1
ATOM 1431 N N . TYR A 1 183 ? 38.715 40.825 68.161 1.00 25.06 211 TYR A N 1
ATOM 1432 C CA . TYR A 1 183 ? 39.585 41.979 68.345 1.00 23.42 211 TYR A CA 1
ATOM 1433 C C . TYR A 1 183 ? 39.299 43.185 67.448 1.00 26.57 211 TYR A C 1
ATOM 1434 O O . TYR A 1 183 ? 39.841 44.263 67.694 1.00 26.80 211 TYR A O 1
ATOM 1443 N N . GLY A 1 184 ? 38.506 43.011 66.392 1.00 25.26 212 GLY A N 1
ATOM 1444 C CA . GLY A 1 184 ? 38.204 44.122 65.485 1.00 67.47 212 GLY A CA 1
ATOM 1445 C C . GLY A 1 184 ? 39.397 44.606 64.681 1.00 29.79 212 GLY A C 1
ATOM 1446 O O . GLY A 1 184 ? 39.430 45.775 64.252 1.00 21.95 212 GLY A O 1
ATOM 1447 N N . ILE A 1 185 ? 40.378 43.726 64.469 1.00 21.94 213 ILE A N 1
ATOM 1448 C CA . ILE A 1 185 ? 41.538 44.037 63.636 1.00 20.65 213 ILE A CA 1
ATOM 1449 C C . ILE A 1 185 ? 41.715 42.956 62.566 1.00 20.59 213 ILE A C 1
ATOM 1450 O O . ILE A 1 185 ? 41.210 41.833 62.717 1.00 21.29 213 ILE A O 1
ATOM 1455 N N . ASP A 1 186 ? 42.434 43.320 61.502 1.00 20.55 214 ASP A N 1
ATOM 1456 C CA . ASP A 1 186 ? 42.787 42.408 60.411 1.00 20.38 214 ASP A CA 1
ATOM 1457 C C . ASP A 1 186 ? 44.142 41.768 60.702 1.00 20.32 214 ASP A C 1
ATOM 1458 O O . ASP A 1 186 ? 44.884 42.193 61.577 1.00 21.86 214 ASP A O 1
ATOM 1463 N N . MET A 1 187 ? 44.417 40.697 59.967 1.00 17.70 215 MET A N 1
ATOM 1464 C CA . MET A 1 187 ? 45.687 39.978 59.983 1.00 19.76 215 MET A CA 1
ATOM 1465 C C . MET A 1 187 ? 46.883 40.764 59.415 1.00 19.76 215 MET A C 1
ATOM 1466 O O . MET A 1 187 ? 48.019 40.531 59.822 1.00 21.10 215 MET A O 1
ATOM 1471 N N . ILE A 1 188 ? 46.623 41.680 58.468 1.00 19.56 216 ILE A N 1
ATOM 1472 C CA . ILE A 1 188 ? 47.699 42.396 57.731 1.00 19.48 216 ILE A CA 1
ATOM 1473 C C . ILE A 1 188 ? 47.705 43.891 58.091 1.00 20.54 216 ILE A C 1
ATOM 1474 O O . ILE A 1 188 ? 46.651 44.522 58.133 1.00 22.66 216 ILE A O 1
ATOM 1479 N N . ASP A 1 189 ? 48.900 44.421 58.335 1.00 19.24 217 ASP A N 1
ATOM 1480 C CA . ASP A 1 189 ? 49.148 45.872 58.428 1.00 21.78 217 ASP A CA 1
ATOM 1481 C C . ASP A 1 189 ? 49.916 46.289 57.183 1.00 21.14 217 ASP A C 1
ATOM 1482 O O . ASP A 1 189 ? 51.133 46.150 57.139 1.00 22.52 217 ASP A O 1
ATOM 1487 N N . GLU A 1 190 ? 49.209 46.785 56.167 1.00 20.13 218 GLU A N 1
ATOM 1488 C CA . GLU A 1 190 ? 49.872 47.127 54.906 1.00 20.33 218 GLU A CA 1
ATOM 1489 C C . GLU A 1 190 ? 50.875 48.283 55.035 1.00 22.00 218 GLU A C 1
ATOM 1490 O O . GLU A 1 190 ? 51.938 48.260 54.413 1.00 26.25 218 GLU A O 1
ATOM 1496 N N . LYS A 1 191 ? 50.545 49.261 55.865 1.00 22.87 219 LYS A N 1
ATOM 1497 C CA . LYS A 1 191 ? 51.453 50.395 56.142 1.00 29.56 219 LYS A CA 1
ATOM 1498 C C . LYS A 1 191 ? 52.811 49.935 56.705 1.00 27.82 219 LYS A C 1
ATOM 1499 O O . LYS A 1 191 ? 53.886 50.402 56.291 1.00 30.31 219 LYS A O 1
ATOM 1505 N N . LYS A 1 192 ? 52.743 49.011 57.660 1.00 26.23 220 LYS A N 1
ATOM 1506 C CA . LYS A 1 192 ? 53.953 48.462 58.302 1.00 28.31 220 LYS A CA 1
ATOM 1507 C C . LYS A 1 192 ? 54.607 47.325 57.510 1.00 32.48 220 LYS A C 1
ATOM 1508 O O . LYS A 1 192 ? 55.687 46.853 57.872 1.00 46.30 220 LYS A O 1
ATOM 1514 N N . GLN A 1 193 ? 53.931 46.883 56.443 1.00 23.58 221 GLN A N 1
ATOM 1515 C CA . GLN A 1 193 ? 54.364 45.758 55.590 1.00 25.90 221 GLN A CA 1
ATOM 1516 C C . GLN A 1 193 ? 54.599 44.522 56.429 1.00 22.67 221 GLN A C 1
ATOM 1517 O O . GLN A 1 193 ? 55.605 43.829 56.283 1.00 26.55 221 GLN A O 1
ATOM 1523 N N A SER A 1 194 ? 53.617 44.240 57.282 0.50 20.57 222 SER A N 1
ATOM 1524 N N B SER A 1 194 ? 53.646 44.250 57.313 0.50 23.92 222 SER A N 1
ATOM 1525 C CA A SER A 1 194 ? 53.763 43.249 58.340 0.50 21.04 222 SER A CA 1
ATOM 1526 C CA B SER A 1 194 ? 53.815 43.237 58.346 0.50 28.32 222 SER A CA 1
ATOM 1527 C C A SER A 1 194 ? 52.452 42.619 58.755 0.50 21.99 222 SER A C 1
ATOM 1528 C C B SER A 1 194 ? 52.487 42.627 58.759 0.50 22.25 222 SER A C 1
ATOM 1529 O O A SER A 1 194 ? 51.361 43.107 58.435 0.50 22.79 222 SER A O 1
ATOM 1530 O O B SER A 1 194 ? 51.413 43.141 58.435 0.50 24.08 222 SER A O 1
ATOM 1535 N N . ILE A 1 195 ? 52.591 41.510 59.468 1.00 22.53 223 ILE A N 1
ATOM 1536 C CA . ILE A 1 195 ? 51.475 40.913 60.176 1.00 22.00 223 ILE A CA 1
ATOM 1537 C C . ILE A 1 195 ? 51.034 41.904 61.281 1.00 23.75 223 ILE A C 1
ATOM 1538 O O . ILE A 1 195 ? 51.860 42.464 62.007 1.00 26.79 223 ILE A O 1
ATOM 1543 N N . ALA A 1 196 ? 49.732 42.143 61.360 1.00 21.64 224 ALA A N 1
ATOM 1544 C CA . ALA A 1 196 ? 49.140 43.059 62.345 1.00 21.11 224 ALA A CA 1
ATOM 1545 C C . ALA A 1 196 ? 48.945 42.415 63.726 1.00 21.88 224 ALA A C 1
ATOM 1546 O O . ALA A 1 196 ? 48.903 43.101 64.759 1.00 27.43 224 ALA A O 1
ATOM 1548 N N . TYR A 1 197 ? 48.778 41.099 63.732 1.00 23.17 225 TYR A N 1
ATOM 1549 C CA . TYR A 1 197 ? 48.669 40.345 64.989 1.00 22.39 225 TYR A CA 1
ATOM 1550 C C . TYR A 1 197 ? 49.978 40.437 65.773 1.00 22.60 225 TYR A C 1
ATOM 1551 O O . TYR A 1 197 ? 51.067 40.372 65.211 1.00 23.10 225 TYR A O 1
ATOM 1560 N N . SER A 1 198 ? 49.849 40.618 67.079 1.00 25.37 226 SER A N 1
ATOM 1561 C CA . SER A 1 198 ? 50.983 40.474 67.985 1.00 24.76 226 SER A CA 1
ATOM 1562 C C . SER A 1 198 ? 51.493 39.030 68.004 1.00 26.65 226 SER A C 1
ATOM 1563 O O . SER A 1 198 ? 50.824 38.103 67.523 1.00 25.43 226 SER A O 1
ATOM 15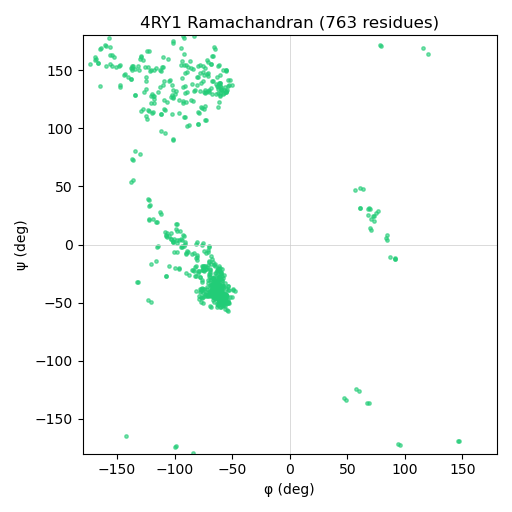66 N N . ARG A 1 199 ? 52.664 38.836 68.592 1.00 26.45 227 ARG A N 1
ATOM 1567 C CA . ARG A 1 199 ? 53.202 37.489 68.765 1.00 24.09 227 ARG A CA 1
ATOM 1568 C C . ARG A 1 199 ? 52.154 36.598 69.443 1.00 25.64 227 ARG A C 1
ATOM 1569 O O . ARG A 1 199 ? 51.928 35.459 69.035 1.00 29.24 227 ARG A O 1
ATOM 1577 N N . ASP A 1 200 ? 51.520 37.117 70.491 1.00 28.62 228 ASP A N 1
ATOM 1578 C CA . ASP A 1 200 ? 50.462 36.386 71.216 1.00 24.84 228 ASP A CA 1
ATOM 1579 C C . ASP A 1 200 ? 49.230 36.058 70.372 1.00 31.31 228 ASP A C 1
ATOM 1580 O O . ASP A 1 200 ? 48.648 34.973 70.472 1.00 26.84 228 ASP A O 1
ATOM 1585 N N . GLN A 1 201 ? 48.839 36.992 69.529 1.00 26.84 229 GLN A N 1
ATOM 1586 C CA . GLN A 1 201 ? 47.697 36.773 68.634 1.00 22.79 229 GLN A CA 1
ATOM 1587 C C . GLN A 1 201 ? 47.951 35.725 67.535 1.00 20.71 229 GLN A C 1
ATOM 1588 O O . GLN A 1 201 ? 47.059 34.951 67.194 1.00 24.44 229 GLN A O 1
ATOM 1594 N N . VAL A 1 202 ? 49.165 35.695 67.017 1.00 21.21 230 VAL A N 1
ATOM 1595 C CA . VAL A 1 202 ? 49.581 34.646 66.062 1.00 20.49 230 VAL A CA 1
ATOM 1596 C C . VAL A 1 202 ? 49.536 33.281 66.767 1.00 22.88 230 VAL A C 1
ATOM 1597 O O . VAL A 1 202 ? 49.076 32.296 66.206 1.00 22.17 230 VAL A O 1
ATOM 1601 N N . ARG A 1 203 ? 49.999 33.216 68.009 1.00 24.85 231 ARG A N 1
ATOM 1602 C CA . ARG A 1 203 ? 49.812 31.974 68.796 1.00 22.53 231 ARG A CA 1
ATOM 1603 C C . ARG A 1 203 ? 48.366 31.522 68.967 1.00 22.30 231 ARG A C 1
ATOM 1604 O O . ARG A 1 203 ? 48.055 30.334 68.889 1.00 25.49 231 ARG A O 1
ATOM 1612 N N . GLU A 1 204 ? 47.505 32.489 69.230 1.00 24.93 232 GLU A N 1
ATOM 1613 C CA . GLU A 1 204 ? 46.080 32.273 69.377 1.00 25.80 232 GLU A CA 1
ATOM 1614 C C . GLU A 1 204 ? 45.485 31.748 68.067 1.00 24.35 232 GLU A C 1
ATOM 1615 O O . GLU A 1 204 ? 44.608 30.893 68.088 1.00 25.05 232 GLU A O 1
ATOM 1621 N N . LEU A 1 205 ? 45.996 32.251 66.941 1.00 21.09 233 LEU A N 1
ATOM 1622 C CA . LEU A 1 205 ? 45.539 31.834 65.605 1.00 20.91 233 LEU A CA 1
ATOM 1623 C C . LEU A 1 205 ? 45.887 30.366 65.370 1.00 20.82 233 LEU A C 1
ATOM 1624 O O . LEU A 1 205 ? 45.030 29.568 64.957 1.00 20.46 233 LEU A O 1
ATOM 1629 N N . PHE A 1 206 ? 47.141 30.011 65.633 1.00 18.66 234 PHE A N 1
ATOM 1630 C CA . PHE A 1 206 ? 47.546 28.596 65.565 1.00 20.37 234 PHE A CA 1
ATOM 1631 C C . PHE A 1 206 ? 46.819 27.737 66.597 1.00 21.12 234 PHE A C 1
ATOM 1632 O O . PHE A 1 206 ? 46.453 26.590 66.320 1.00 22.83 234 PHE A O 1
ATOM 1640 N N . GLY A 1 207 ? 46.570 28.296 67.775 1.00 19.91 235 GLY A N 1
ATOM 1641 C CA . GLY A 1 207 ? 45.774 27.580 68.786 1.00 23.27 235 GLY A CA 1
ATOM 1642 C C . GLY A 1 207 ? 44.356 27.254 68.318 1.00 22.16 235 GLY A C 1
ATOM 1643 O O . GLY A 1 207 ? 43.802 26.217 68.644 1.00 25.59 235 GLY A O 1
ATOM 1644 N N . PHE A 1 208 ? 43.774 28.173 67.554 1.00 21.66 236 PHE A N 1
ATOM 1645 C CA . PHE A 1 208 ? 42.429 28.021 66.979 1.00 22.27 236 PHE A CA 1
ATOM 1646 C C . PHE A 1 208 ? 42.413 26.815 66.010 1.00 20.68 236 PHE A C 1
ATOM 1647 O O . PHE A 1 208 ? 41.512 25.960 66.069 1.00 19.54 236 PHE A O 1
ATOM 1655 N N . TYR A 1 209 ? 43.428 26.739 65.150 1.00 19.25 237 TYR A N 1
ATOM 1656 C CA . TYR A 1 209 ? 43.621 25.562 64.288 1.00 18.82 237 TYR A CA 1
ATOM 1657 C C . TYR A 1 209 ? 43.745 24.248 65.098 1.00 19.88 237 TYR A C 1
ATOM 1658 O O . TYR A 1 209 ? 43.062 23.255 64.837 1.00 20.36 237 TYR A O 1
ATOM 1667 N N . LYS A 1 210 ? 44.608 24.282 66.108 1.00 18.68 238 LYS A N 1
ATOM 1668 C CA . LYS A 1 210 ? 44.897 23.099 66.900 1.00 21.17 238 LYS A CA 1
ATOM 1669 C C . LYS A 1 210 ? 43.598 22.652 67.571 1.00 22.88 238 LYS A C 1
ATOM 1670 O O . LYS A 1 210 ? 43.291 21.461 67.639 1.00 23.65 238 LYS A O 1
ATOM 1676 N N . LYS A 1 211 ? 42.802 23.614 68.022 1.00 19.64 239 LYS A N 1
ATOM 1677 C CA . LYS A 1 211 ? 41.503 23.294 68.616 1.00 20.67 239 LYS A CA 1
ATOM 1678 C C . LYS A 1 211 ? 40.528 22.645 67.637 1.00 22.49 239 LYS A C 1
ATOM 1679 O O . LYS A 1 211 ? 39.805 21.742 67.985 1.00 22.62 239 LYS A O 1
ATOM 1685 N N . LEU A 1 212 ? 40.496 23.132 66.407 1.00 20.03 240 LEU A N 1
ATOM 1686 C CA . LEU A 1 212 ? 39.632 22.534 65.397 1.00 19.16 240 LEU A CA 1
ATOM 1687 C C . LEU A 1 212 ? 39.982 21.054 65.192 1.00 16.20 240 LEU A C 1
ATOM 1688 O O . LEU A 1 212 ? 39.100 20.202 65.120 1.00 19.65 240 LEU A O 1
ATOM 1693 N N . VAL A 1 213 ? 41.283 20.783 65.116 1.00 17.74 241 VAL A N 1
ATOM 1694 C CA . VAL A 1 213 ? 41.771 19.417 64.955 1.00 17.61 241 VAL A CA 1
ATOM 1695 C C . VAL A 1 213 ? 41.513 18.555 66.202 1.00 23.10 241 VAL A C 1
ATOM 1696 O O . VAL A 1 213 ? 40.909 17.471 66.119 1.00 21.30 241 VAL A O 1
ATOM 1700 N N . ASP A 1 214 ? 41.969 19.041 67.350 1.00 21.05 242 ASP A N 1
ATOM 1701 C CA . ASP A 1 214 ? 41.842 18.292 68.609 1.00 20.94 242 ASP A CA 1
ATOM 1702 C C . ASP A 1 214 ? 40.371 17.984 68.955 1.00 20.85 242 ASP A C 1
ATOM 1703 O O . ASP A 1 214 ? 40.059 16.922 69.523 1.00 29.55 242 ASP A O 1
ATOM 1708 N N . SER A 1 215 ? 39.472 18.900 68.593 1.00 20.70 243 SER A N 1
ATOM 1709 C CA . SER A 1 215 ? 38.011 18.741 68.792 1.00 20.72 243 SER A CA 1
ATOM 1710 C C . SER A 1 215 ? 37.266 17.900 67.732 1.00 20.27 243 SER A C 1
ATOM 1711 O O . SER A 1 215 ? 36.053 17.746 67.815 1.00 21.56 243 SER A O 1
ATOM 1714 N N . HIS A 1 216 ? 37.987 17.373 66.741 1.00 19.80 244 HIS A N 1
ATOM 1715 C CA . HIS A 1 216 ? 37.379 16.614 65.638 1.00 20.36 244 HIS A CA 1
ATOM 1716 C C . HIS A 1 216 ? 36.392 17.459 64.823 1.00 21.04 244 HIS A C 1
ATOM 1717 O O . HIS A 1 216 ? 35.420 16.945 64.279 1.00 20.33 244 HIS A O 1
ATOM 1724 N N . VAL A 1 217 ? 36.656 18.761 64.722 1.00 18.26 245 VAL A N 1
ATOM 1725 C CA . VAL A 1 217 ? 35.836 19.597 63.831 1.00 16.62 245 VAL A CA 1
ATOM 1726 C C . VAL A 1 217 ? 36.269 19.425 62.377 1.00 15.43 245 VAL A C 1
ATOM 1727 O O . VAL A 1 217 ? 35.446 19.272 61.492 1.00 16.57 245 VAL A O 1
ATOM 1731 N N . ILE A 1 218 ? 37.575 19.478 62.166 1.00 15.69 246 ILE A N 1
ATOM 1732 C CA . ILE A 1 218 ? 38.178 19.232 60.861 1.00 14.21 246 ILE A CA 1
ATOM 1733 C C . ILE A 1 218 ? 39.192 18.101 60.953 1.00 16.71 246 ILE A C 1
ATOM 1734 O O . ILE A 1 218 ? 39.779 17.884 62.004 1.00 17.73 246 ILE A O 1
ATOM 1739 N N . PRO A 1 219 ? 39.427 17.382 59.848 1.00 14.64 247 PRO A N 1
ATOM 1740 C CA . PRO A 1 219 ? 40.552 16.450 59.840 1.00 14.86 247 PRO A CA 1
ATOM 1741 C C . PRO A 1 219 ? 41.882 17.165 59.781 1.00 14.04 247 PRO A C 1
ATOM 1742 O O . PRO A 1 219 ? 41.955 18.312 59.340 1.00 15.41 247 PRO A O 1
ATOM 1746 N N . ASP A 1 220 ? 42.930 16.472 60.198 1.00 15.78 248 ASP A N 1
ATOM 1747 C CA . ASP A 1 220 ? 44.273 17.038 60.193 1.00 16.11 248 ASP A CA 1
ATOM 1748 C C . ASP A 1 220 ? 44.949 16.905 58.834 1.00 14.92 248 ASP A C 1
ATOM 1749 O O . ASP A 1 220 ? 44.368 16.381 57.880 1.00 16.01 248 ASP A O 1
ATOM 1754 N N . GLN A 1 221 ? 46.177 17.387 58.741 1.00 14.73 249 GLN A N 1
ATOM 1755 C CA . GLN A 1 221 ? 46.864 17.385 57.451 1.00 14.82 249 GLN A CA 1
ATOM 1756 C C . GLN A 1 221 ? 47.366 15.987 57.050 1.00 16.95 249 GLN A C 1
ATOM 1757 O O . GLN A 1 221 ? 47.600 15.733 55.860 1.00 17.50 249 GLN A O 1
ATOM 1763 N N . ARG A 1 222 ? 47.531 15.091 58.026 1.00 15.84 250 ARG A N 1
ATOM 1764 C CA . ARG A 1 222 ? 47.835 13.682 57.725 1.00 16.02 250 ARG A CA 1
ATOM 1765 C C . ARG A 1 222 ? 46.672 13.042 56.949 1.00 14.55 250 ARG A C 1
ATOM 1766 O O . ARG A 1 222 ? 46.871 12.355 55.939 1.00 16.15 250 ARG A O 1
ATOM 1774 N N . TYR A 1 223 ? 45.463 13.336 57.398 1.00 14.45 251 TYR A N 1
ATOM 1775 C CA . TYR A 1 223 ? 44.247 12.845 56.729 1.00 15.04 251 TYR A CA 1
ATOM 1776 C C . TYR A 1 223 ? 44.235 13.335 55.277 1.00 15.12 251 TYR A C 1
ATOM 1777 O O . TYR A 1 223 ? 44.075 12.562 54.345 1.00 15.87 251 TYR A O 1
ATOM 1786 N N . PHE A 1 224 ? 44.393 14.635 55.084 1.00 15.24 252 PHE A N 1
ATOM 1787 C CA . PHE A 1 224 ? 44.296 15.176 53.721 1.00 15.27 252 PHE A CA 1
ATOM 1788 C C . PHE A 1 224 ? 45.438 14.683 52.833 1.00 16.72 252 PHE A C 1
ATOM 1789 O O . PHE A 1 224 ? 45.231 14.391 51.649 1.00 18.88 252 PHE A O 1
ATOM 1797 N N . SER A 1 225 ? 46.622 14.525 53.412 1.00 17.34 253 SER A N 1
ATOM 1798 C CA . SER A 1 225 ? 47.762 14.029 52.653 1.00 19.04 253 SER A CA 1
ATOM 1799 C C . SER A 1 225 ? 47.526 12.636 52.114 1.00 18.45 253 SER A C 1
ATOM 1800 O O . SER A 1 225 ? 48.077 12.290 51.066 1.00 19.76 253 SER A O 1
ATOM 1803 N N . SER A 1 226 ? 46.689 11.856 52.811 1.00 18.24 254 SER A N 1
ATOM 1804 C CA . SER A 1 226 ? 46.379 10.479 52.403 1.00 18.97 254 SER A CA 1
ATOM 1805 C C . SER A 1 226 ? 45.647 10.438 51.067 1.00 20.45 254 SER A C 1
ATOM 1806 O O . SER A 1 226 ? 45.582 9.394 50.439 1.00 22.04 254 SER A O 1
ATOM 1809 N N . PHE A 1 227 ? 45.071 11.564 50.661 1.00 19.56 255 PHE A N 1
ATOM 1810 C CA . PHE A 1 227 ? 44.352 11.651 49.382 1.00 20.91 255 PHE A CA 1
ATOM 1811 C C . PHE A 1 227 ? 45.174 12.161 48.213 1.00 23.30 255 PHE A C 1
ATOM 1812 O O . PHE A 1 227 ? 44.667 12.245 47.088 1.00 28.84 255 PHE A O 1
ATOM 1820 N N . GLY A 1 228 ? 46.429 12.512 48.478 1.00 21.43 256 GLY A N 1
ATOM 1821 C CA . GLY A 1 228 ? 47.358 12.972 47.435 1.00 27.59 256 GLY A CA 1
ATOM 1822 C C . GLY A 1 228 ? 46.963 14.337 46.880 1.00 32.25 256 GLY A C 1
ATOM 1823 O O . GLY A 1 228 ? 46.605 15.250 47.623 1.00 42.11 256 GLY A O 1
ATOM 1824 N N . ARG A 1 229 ? 47.025 14.453 45.557 1.00 35.26 257 ARG A N 1
ATOM 1825 C CA . ARG A 1 229 ? 46.783 15.735 44.855 1.00 39.29 257 ARG A CA 1
ATOM 1826 C C . ARG A 1 229 ? 45.360 15.876 44.303 1.00 34.87 257 ARG A C 1
ATOM 1827 O O . ARG A 1 229 ? 45.032 16.858 43.631 1.00 34.72 257 ARG A O 1
ATOM 1835 N N . THR A 1 230 ? 44.530 14.885 44.599 1.00 27.20 258 THR A N 1
ATOM 1836 C CA . THR A 1 230 ? 43.141 14.866 44.163 1.00 24.87 258 THR A CA 1
ATOM 1837 C C . THR A 1 230 ? 42.358 16.075 44.683 1.00 20.94 258 THR A C 1
ATOM 1838 O O . THR A 1 230 ? 42.450 16.426 45.854 1.00 24.86 258 THR A O 1
ATOM 1842 N N . ASN A 1 231 ? 41.571 16.683 43.801 1.00 19.81 259 ASN A N 1
ATOM 1843 C CA . ASN A 1 231 ? 40.690 17.773 44.174 1.00 19.19 259 ASN A CA 1
ATOM 1844 C C . ASN A 1 231 ? 39.789 17.308 45.311 1.00 19.98 259 ASN A C 1
ATOM 1845 O O . ASN A 1 231 ? 39.170 16.251 45.251 1.00 18.67 259 ASN A O 1
ATOM 1850 N N . VAL A 1 232 ? 39.691 18.103 46.360 1.00 19.38 260 VAL A N 1
ATOM 1851 C CA . VAL A 1 232 ? 38.851 17.694 47.497 1.00 16.98 260 VAL A CA 1
ATOM 1852 C C . VAL A 1 232 ? 37.379 17.563 47.088 1.00 19.24 260 VAL A C 1
ATOM 1853 O O . VAL A 1 232 ? 36.670 16.704 47.600 1.00 17.60 260 VAL A O 1
ATOM 1857 N N . TYR A 1 233 ? 36.957 18.367 46.110 1.00 17.02 261 TYR A N 1
ATOM 1858 C CA . TYR A 1 233 ? 35.584 18.262 45.601 1.00 19.36 261 TYR A CA 1
ATOM 1859 C C . TYR A 1 233 ? 35.348 16.969 44.800 1.00 20.43 261 TYR A C 1
ATOM 1860 O O . TYR A 1 233 ? 34.241 16.693 44.354 1.00 24.05 261 TYR A O 1
ATOM 1869 N N . GLU A 1 234 ? 36.393 16.164 44.654 1.00 18.58 262 GLU A N 1
ATOM 1870 C CA . GLU A 1 234 ? 36.320 14.826 44.013 1.00 21.64 262 GLU A CA 1
ATOM 1871 C C . GLU A 1 234 ? 36.632 13.656 44.956 1.00 22.62 262 GLU A C 1
ATOM 1872 O O . GLU A 1 234 ? 36.565 12.498 44.521 1.00 23.31 262 GLU A O 1
ATOM 1878 N N . ILE A 1 235 ? 36.980 13.908 46.221 1.00 20.08 263 ILE A N 1
ATOM 1879 C CA . ILE A 1 235 ? 37.304 12.774 47.109 1.00 20.02 263 ILE A CA 1
ATOM 1880 C C . ILE A 1 235 ? 36.046 12.173 47.727 1.00 19.15 263 ILE A C 1
ATOM 1881 O O . ILE A 1 235 ? 35.047 12.863 47.960 1.00 20.40 263 ILE A O 1
ATOM 1886 N N . ARG A 1 236 ? 36.124 10.888 48.022 1.00 20.01 264 ARG A N 1
ATOM 1887 C CA . ARG A 1 236 ? 34.958 10.141 48.464 1.00 22.36 264 ARG A CA 1
ATOM 1888 C C . ARG A 1 236 ? 34.368 10.709 49.751 1.00 20.60 264 ARG A C 1
ATOM 1889 O O . ARG A 1 236 ? 33.150 10.774 49.869 1.00 21.52 264 ARG A O 1
ATOM 1891 N N . PRO A 1 237 ? 35.220 11.109 50.728 1.00 19.19 265 PRO A N 1
ATOM 1892 C CA . PRO A 1 237 ? 34.586 11.648 51.929 1.00 18.84 265 PRO A CA 1
ATOM 1893 C C . PRO A 1 237 ? 33.737 12.905 51.734 1.00 15.98 265 PRO A C 1
ATOM 1894 O O . PRO A 1 237 ? 32.797 13.118 52.512 1.00 17.08 265 PRO A O 1
ATOM 1898 N N . TRP A 1 238 ? 34.027 13.722 50.730 1.00 16.91 266 TRP A N 1
ATOM 1899 C CA . TRP A 1 238 ? 33.134 14.857 50.414 1.00 17.27 266 TRP A CA 1
ATOM 1900 C C . TRP A 1 238 ? 31.872 14.374 49.714 1.00 18.14 266 TRP A C 1
ATOM 1901 O O . TRP A 1 238 ? 30.743 14.702 50.100 1.00 19.51 266 TRP A O 1
ATOM 1912 N N . ILE A 1 239 ? 32.075 13.569 48.683 1.00 18.79 267 ILE A N 1
ATOM 1913 C CA . ILE A 1 239 ? 30.977 13.100 47.859 1.00 23.72 267 ILE A CA 1
ATOM 1914 C C . ILE A 1 239 ? 30.015 12.296 48.735 1.00 22.34 267 ILE A C 1
ATOM 1915 O O . ILE A 1 239 ? 28.800 12.415 48.610 1.00 25.20 267 ILE A O 1
ATOM 1920 N N . ASN A 1 240 ? 30.534 11.481 49.643 1.00 23.47 268 ASN A N 1
ATOM 1921 C CA . ASN A 1 240 ? 29.615 10.651 50.419 1.00 28.92 268 ASN A CA 1
ATOM 1922 C C . ASN A 1 240 ? 29.186 11.194 51.799 1.00 24.49 268 ASN A C 1
ATOM 1923 O O . ASN A 1 240 ? 28.575 10.479 52.596 1.00 24.36 268 ASN A O 1
ATOM 1928 N N . GLY A 1 241 ? 29.489 12.456 52.075 1.00 20.55 269 GLY A N 1
ATOM 1929 C CA . GLY A 1 241 ? 28.974 13.118 53.270 1.00 20.16 269 GLY A CA 1
ATOM 1930 C C . GLY A 1 241 ? 29.722 12.921 54.564 1.00 20.99 269 GLY A C 1
ATOM 1931 O O . GLY A 1 241 ? 29.246 13.344 55.621 1.00 21.41 269 GLY A O 1
ATOM 1932 N N . GLU A 1 242 ? 30.902 12.300 54.499 1.00 17.61 270 GLU A N 1
ATOM 1933 C CA . GLU A 1 242 ? 31.740 12.166 55.703 1.00 19.72 270 GLU A CA 1
ATOM 1934 C C . GLU A 1 242 ? 32.294 13.521 56.169 1.00 17.26 270 GLU A C 1
ATOM 1935 O O . GLU A 1 242 ? 32.413 13.799 57.361 1.00 18.00 270 GLU A O 1
ATOM 1941 N N . LEU A 1 243 ? 32.706 14.329 55.205 1.00 15.42 271 LEU A N 1
ATOM 1942 C CA . LEU A 1 243 ? 33.045 15.735 55.467 1.00 14.96 271 LEU A CA 1
ATOM 1943 C C . LEU A 1 243 ? 31.789 16.554 55.247 1.00 16.51 271 LEU A C 1
ATOM 1944 O O . LEU A 1 243 ? 31.318 16.712 54.118 1.00 17.25 271 LEU A O 1
ATOM 1949 N N . ALA A 1 244 ? 31.254 17.065 56.345 1.00 15.25 272 ALA A N 1
ATOM 1950 C CA . ALA A 1 244 ? 29.884 17.560 56.362 1.00 14.77 272 ALA A CA 1
ATOM 1951 C C . ALA A 1 244 ? 29.753 19.078 56.204 1.00 16.18 272 ALA A C 1
ATOM 1952 O O . ALA A 1 244 ? 28.684 19.644 56.404 1.00 16.54 272 ALA A O 1
ATOM 1954 N N . GLY A 1 245 ? 30.829 19.730 55.808 1.00 14.57 273 GLY A N 1
ATOM 1955 C CA . GLY A 1 245 ? 30.817 21.170 55.655 1.00 16.54 273 GLY A CA 1
ATOM 1956 C C . GLY A 1 245 ? 32.033 21.630 54.894 1.00 14.36 273 GLY A C 1
ATOM 1957 O O . GLY A 1 245 ? 33.066 20.972 54.918 1.00 14.69 273 GLY A O 1
ATOM 1958 N N . MET A 1 246 ? 31.902 22.802 54.282 1.00 13.72 274 MET A N 1
ATOM 1959 C CA . MET A 1 246 ? 33.035 23.543 53.735 1.00 12.95 274 MET A CA 1
ATOM 1960 C C . MET A 1 246 ? 32.796 25.033 53.934 1.00 12.62 274 MET A C 1
ATOM 1961 O O . MET A 1 246 ? 31.659 25.500 53.863 1.00 14.04 274 MET A O 1
ATOM 1966 N N . TYR A 1 247 ? 33.882 25.760 54.159 1.00 12.71 275 TYR A N 1
ATOM 1967 C CA . TYR A 1 247 ? 33.872 27.216 54.285 1.00 12.71 275 TYR A CA 1
ATOM 1968 C C . TYR A 1 247 ? 34.357 27.783 52.960 1.00 13.31 275 TYR A C 1
ATOM 1969 O O . TYR A 1 247 ? 35.541 28.014 52.769 1.00 13.31 275 TYR A O 1
ATOM 1978 N N . LEU A 1 248 ? 33.420 28.018 52.052 1.00 13.03 276 LEU A N 1
ATOM 1979 C CA . LEU A 1 248 ? 33.740 28.341 50.655 1.00 12.17 276 LEU A CA 1
ATOM 1980 C C . LEU A 1 248 ? 33.415 29.773 50.328 1.00 12.11 276 LEU A C 1
ATOM 1981 O O . LEU A 1 248 ? 32.467 30.341 50.868 1.00 12.99 276 LEU A O 1
ATOM 1986 N N . TRP A 1 249 ? 34.130 30.335 49.354 1.00 11.99 277 TRP A N 1
ATOM 1987 C CA . TRP A 1 249 ? 33.588 31.496 48.645 1.00 12.20 277 TRP A CA 1
ATOM 1988 C C . TRP A 1 249 ? 32.278 31.040 47.986 1.00 12.11 277 TRP A C 1
ATOM 1989 O O . TRP A 1 249 ? 32.236 29.956 47.390 1.00 12.19 277 TRP A O 1
ATOM 2000 N N . ASP A 1 250 ? 31.227 31.859 48.009 1.00 12.35 278 ASP A N 1
ATOM 2001 C CA . ASP A 1 250 ? 29.983 31.400 47.360 1.00 13.33 278 ASP A CA 1
ATOM 2002 C C . ASP A 1 250 ? 30.174 31.147 45.852 1.00 12.70 278 ASP A C 1
ATOM 2003 O O . ASP A 1 250 ? 29.459 30.343 45.261 1.00 14.18 278 ASP A O 1
ATOM 2008 N N . SER A 1 251 ? 31.191 31.787 45.261 1.00 12.74 279 SER A N 1
ATOM 2009 C CA . SER A 1 251 ? 31.552 31.576 43.846 1.00 13.47 279 SER A CA 1
ATOM 2010 C C . SER A 1 251 ? 32.134 30.177 43.569 1.00 14.41 279 SER A C 1
ATOM 2011 O O . SER A 1 251 ? 32.301 29.790 42.411 1.00 15.45 279 SER A O 1
ATOM 2014 N N . ALA A 1 252 ? 32.434 29.426 44.625 1.00 13.33 280 ALA A N 1
ATOM 2015 C CA . ALA A 1 252 ? 32.939 28.050 44.502 1.00 13.45 280 ALA A CA 1
ATOM 2016 C C . ALA A 1 252 ? 31.870 26.984 44.726 1.00 13.75 280 ALA A C 1
ATOM 2017 O O . ALA A 1 252 ? 32.124 25.795 44.585 1.00 13.04 280 ALA A O 1
ATOM 2019 N N . ILE A 1 253 ? 30.684 27.406 45.133 1.00 12.34 281 ILE A N 1
ATOM 2020 C CA . ILE A 1 253 ? 29.618 26.445 45.437 1.00 12.20 281 ILE A CA 1
ATOM 2021 C C . ILE A 1 253 ? 29.324 25.507 44.267 1.00 14.59 281 ILE A C 1
ATOM 2022 O O . ILE A 1 253 ? 29.200 24.310 44.477 1.00 15.77 281 ILE A O 1
ATOM 2027 N N . TYR A 1 254 ? 29.243 26.038 43.046 1.00 13.55 282 TYR A N 1
ATOM 2028 C CA . TYR A 1 254 ? 28.921 25.195 41.882 1.00 16.98 282 TYR A CA 1
ATOM 2029 C C . TYR A 1 254 ? 29.988 24.114 41.714 1.00 17.16 282 TYR A C 1
ATOM 2030 O O . TYR A 1 254 ? 29.686 22.951 41.494 1.00 18.65 282 TYR A O 1
ATOM 2039 N N . THR A 1 255 ? 31.247 24.508 41.852 1.00 16.27 283 THR A N 1
ATOM 2040 C CA . THR A 1 255 ? 32.354 23.554 41.765 1.00 17.92 283 THR A CA 1
ATOM 2041 C C . THR A 1 255 ? 32.250 22.438 42.804 1.00 17.01 283 THR A C 1
ATOM 2042 O O . THR A 1 255 ? 32.440 21.250 42.505 1.00 18.82 283 THR A O 1
ATOM 2046 N N . TYR A 1 256 ? 31.996 22.812 44.057 1.00 17.25 284 TYR A N 1
ATOM 2047 C CA . TYR A 1 256 ? 31.884 21.798 45.126 1.00 18.63 284 TYR A CA 1
ATOM 2048 C C . TYR A 1 256 ? 30.605 20.970 45.062 1.00 17.28 284 TYR A C 1
ATOM 2049 O O . TYR A 1 256 ? 30.548 19.852 45.580 1.00 21.69 284 TYR A O 1
ATOM 2058 N N . SER A 1 257 ? 29.594 21.507 44.391 1.00 20.08 285 SER A N 1
ATOM 2059 C CA . SER A 1 257 ? 28.346 20.801 44.184 1.00 21.21 285 SER A CA 1
ATOM 2060 C C . SER A 1 257 ? 28.428 19.808 43.025 1.00 23.81 285 SER A C 1
ATOM 2061 O O . SER A 1 257 ? 27.631 18.873 42.953 1.00 28.94 285 SER A O 1
ATOM 2064 N N . SER A 1 258 ? 29.427 19.997 42.159 1.00 20.39 286 SER A N 1
ATOM 2065 C CA . SER A 1 258 ? 29.447 19.407 40.802 1.00 23.14 286 SER A CA 1
ATOM 2066 C C . SER A 1 258 ? 29.461 17.875 40.804 1.00 30.86 286 SER A C 1
ATOM 2067 O O . SER A 1 258 ? 28.835 17.244 39.959 1.00 30.76 286 SER A O 1
ATOM 2070 N N . ASN A 1 259 ? 30.146 17.280 41.776 1.00 21.88 287 ASN A N 1
ATOM 2071 C CA . ASN A 1 259 ? 30.251 15.807 41.855 1.00 21.81 287 ASN A CA 1
ATOM 2072 C C . ASN A 1 259 ? 29.419 15.158 42.986 1.00 24.41 287 ASN A C 1
ATOM 2073 O O . ASN A 1 259 ? 29.567 13.960 43.268 1.00 27.83 287 ASN A O 1
ATOM 2078 N N . MET A 1 260 ? 28.543 15.930 43.633 1.00 24.66 288 MET A N 1
ATOM 2079 C CA . MET A 1 260 ? 27.688 15.384 44.707 1.00 22.83 288 MET A CA 1
ATOM 2080 C C . MET A 1 260 ? 26.608 14.442 44.124 1.00 27.93 288 MET A C 1
ATOM 2081 O O . MET A 1 260 ? 26.103 14.714 43.025 1.00 27.05 288 MET A O 1
ATOM 2086 N N . PRO A 1 261 ? 26.232 13.358 44.855 1.00 22.35 289 PRO A N 1
ATOM 2087 C CA . PRO A 1 261 ? 25.124 12.520 44.362 1.00 26.20 289 PRO A CA 1
ATOM 2088 C C . PRO A 1 261 ? 23.833 13.322 44.262 1.00 31.18 289 PRO A C 1
ATOM 2089 O O . PRO A 1 261 ? 23.654 14.289 45.001 1.00 26.72 289 PRO A O 1
ATOM 2093 N N . LYS A 1 262 ? 22.942 12.889 43.376 1.00 37.42 290 LYS A N 1
ATOM 2094 C CA . LYS A 1 262 ? 21.661 13.577 43.091 1.00 40.51 290 LYS A CA 1
ATOM 2095 C C . LYS A 1 262 ? 20.785 13.852 44.336 1.00 31.88 290 LYS A C 1
ATOM 2096 O O . LYS A 1 262 ? 20.120 14.892 44.426 1.00 39.31 290 LYS A O 1
ATOM 2102 N N . ASP A 1 263 ? 20.808 12.917 45.286 1.00 28.74 291 ASP A N 1
ATOM 2103 C CA . ASP A 1 263 ? 19.978 12.966 46.496 1.00 37.17 291 ASP A CA 1
ATOM 2104 C C . ASP A 1 263 ? 20.668 13.676 47.675 1.00 33.20 291 ASP A C 1
ATOM 2105 O O . ASP A 1 263 ? 20.100 13.755 48.772 1.00 28.57 291 ASP A O 1
ATOM 2110 N N . ALA A 1 264 ? 21.884 14.189 47.453 1.00 27.45 292 ALA A N 1
ATOM 2111 C CA . ALA A 1 264 ? 22.582 14.923 48.506 1.00 27.38 292 ALA A CA 1
ATOM 2112 C C . ALA A 1 264 ? 21.915 16.286 48.723 1.00 21.84 292 ALA A C 1
ATOM 2113 O O . ALA A 1 264 ? 21.393 16.890 47.788 1.00 27.58 292 ALA A O 1
ATOM 2115 N N . VAL A 1 265 ? 21.934 16.748 49.965 1.00 21.42 293 VAL A N 1
ATOM 2116 C CA . VAL A 1 265 ? 21.365 18.048 50.328 1.00 21.80 293 VAL A CA 1
ATOM 2117 C C . VAL A 1 265 ? 22.432 18.898 51.003 1.00 19.61 293 VAL A C 1
ATOM 2118 O O . VAL A 1 265 ? 22.814 18.630 52.149 1.00 21.48 293 VAL A O 1
ATOM 2122 N N . LEU A 1 266 ? 22.882 19.917 50.268 1.00 19.97 294 LEU A N 1
ATOM 2123 C CA . LEU A 1 266 ? 23.780 20.951 50.781 1.00 17.32 294 LEU A CA 1
ATOM 2124 C C . LEU A 1 266 ? 22.963 22.222 51.075 1.00 18.77 294 LEU A C 1
ATOM 2125 O O . LEU A 1 266 ? 22.101 22.598 50.281 1.00 22.08 294 LEU A O 1
ATOM 2130 N N . GLU A 1 267 ? 23.251 22.858 52.208 1.00 16.99 295 GLU A N 1
ATOM 2131 C CA . GLU A 1 267 ? 22.563 24.064 52.653 1.00 18.06 295 GLU A CA 1
ATOM 2132 C C . GLU A 1 267 ? 23.515 25.136 53.156 1.00 15.36 295 GLU A C 1
ATOM 2133 O O . GLU A 1 267 ? 24.587 24.859 53.688 1.00 17.98 295 GLU A O 1
ATOM 2139 N N . THR A 1 268 ? 23.083 26.381 52.995 1.00 16.69 296 THR A N 1
ATOM 2140 C CA . THR A 1 268 ? 23.772 27.522 53.566 1.00 17.79 296 THR A CA 1
ATOM 2141 C C . THR A 1 268 ? 23.589 27.497 55.096 1.00 17.86 296 THR A C 1
ATOM 2142 O O . THR A 1 268 ? 22.487 27.272 55.584 1.00 21.08 296 THR A O 1
ATOM 2146 N N . GLY A 1 269 ? 24.681 27.686 55.828 1.00 16.85 297 GLY A N 1
ATOM 2147 C CA . GLY A 1 269 ? 24.696 27.610 57.290 1.00 19.71 297 GLY A CA 1
ATOM 2148 C C . GLY A 1 269 ? 24.894 28.961 57.973 1.00 19.01 297 GLY A C 1
ATOM 2149 O O . GLY A 1 269 ? 25.359 29.916 57.364 1.00 17.52 297 GLY A O 1
ATOM 2150 N N . PRO A 1 270 ? 24.548 29.056 59.261 1.00 18.15 298 PRO A N 1
ATOM 2151 C CA . PRO A 1 270 ? 24.727 30.311 59.986 1.00 19.28 298 PRO A CA 1
ATOM 2152 C C . PRO A 1 270 ? 26.144 30.855 59.962 1.00 18.60 298 PRO A C 1
ATOM 2153 O O . PRO A 1 270 ? 27.116 30.112 59.891 1.00 18.60 298 PRO A O 1
ATOM 2157 N N . PHE A 1 271 ? 26.220 32.181 60.024 1.00 21.29 299 PHE A N 1
ATOM 2158 C CA . PHE A 1 271 ? 27.482 32.868 60.148 1.00 19.72 299 PHE A CA 1
ATOM 2159 C C . PHE A 1 271 ? 27.942 32.812 61.596 1.00 20.75 299 PHE A C 1
ATOM 2160 O O . PHE A 1 271 ? 27.447 33.529 62.463 1.00 22.59 299 PHE A O 1
ATOM 2168 N N . ILE A 1 272 ? 28.907 31.944 61.838 1.00 19.16 300 ILE A N 1
ATOM 2169 C CA . ILE A 1 272 ? 29.366 31.657 63.198 1.00 18.53 300 ILE A CA 1
ATOM 2170 C C . ILE A 1 272 ? 29.977 32.923 63.798 1.00 20.81 300 ILE A C 1
ATOM 2171 O O . ILE A 1 272 ? 30.861 33.544 63.217 1.00 22.36 300 ILE A O 1
ATOM 2176 N N . THR A 1 273 ? 29.531 33.273 64.994 1.00 20.29 301 THR A N 1
ATOM 2177 C CA . THR A 1 273 ? 29.953 34.531 65.621 1.00 22.33 301 THR A CA 1
ATOM 2178 C C . THR A 1 273 ? 30.190 34.373 67.118 1.00 24.16 301 THR A C 1
ATOM 2179 O O . THR A 1 273 ? 29.502 33.606 67.786 1.00 26.87 301 THR A O 1
ATOM 2183 N N . ILE A 1 274 ? 31.193 35.092 67.613 1.00 19.85 302 ILE A N 1
ATOM 2184 C CA . ILE A 1 274 ? 31.444 35.238 69.061 1.00 21.82 302 ILE A CA 1
ATOM 2185 C C . ILE A 1 274 ? 30.294 36.048 69.637 1.00 24.08 302 ILE A C 1
ATOM 2186 O O . ILE A 1 274 ? 29.981 37.113 69.120 1.00 24.61 302 ILE A O 1
ATOM 2191 N N . PRO A 1 275 ? 29.662 35.557 70.717 1.00 21.86 303 PRO A N 1
ATOM 2192 C CA . PRO A 1 275 ? 28.656 36.386 71.361 1.00 26.27 303 PRO A CA 1
ATOM 2193 C C . PRO A 1 275 ? 29.283 37.736 71.743 1.00 30.22 303 PRO A C 1
ATOM 2194 O O . PRO A 1 275 ? 30.394 37.776 72.268 1.00 29.38 303 PRO A O 1
ATOM 2198 N N . GLY A 1 276 ? 28.614 38.829 71.401 1.00 26.87 304 GLY A N 1
ATOM 2199 C CA . GLY A 1 276 ? 29.123 40.176 71.704 1.00 33.72 304 GLY A CA 1
ATOM 2200 C C . GLY A 1 276 ? 30.298 40.608 70.850 1.00 38.22 304 GLY A C 1
ATOM 2201 O O . GLY A 1 276 ? 31.093 41.460 71.232 1.00 58.72 304 GLY A O 1
ATOM 2202 N N . ALA A 1 277 ? 30.395 40.011 69.673 1.00 28.29 305 ALA A N 1
ATOM 2203 C CA . ALA A 1 277 ? 31.487 40.314 68.758 1.00 23.86 305 ALA A CA 1
ATOM 2204 C C . ALA A 1 277 ? 31.569 41.793 68.451 1.00 22.03 305 ALA A C 1
ATOM 2205 O O . ALA A 1 277 ? 30.563 42.486 68.360 1.00 30.26 305 ALA A O 1
ATOM 2207 N N . LYS A 1 278 ? 32.784 42.229 68.199 1.00 26.26 306 LYS A N 1
ATOM 2208 C CA . LYS A 1 278 ? 33.069 43.638 67.886 1.00 36.22 306 LYS A CA 1
ATOM 2209 C C . LYS A 1 278 ? 32.829 43.966 66.417 1.00 54.25 306 LYS A C 1
ATOM 2210 O O . LYS A 1 278 ? 32.639 45.125 66.022 1.00 38.68 306 LYS A O 1
ATOM 2216 N N . ASP A 1 279 ? 32.876 42.921 65.618 1.00 25.64 307 ASP A N 1
ATOM 2217 C CA . ASP A 1 279 ? 32.746 43.007 64.168 1.00 21.71 307 ASP A CA 1
ATOM 2218 C C . ASP A 1 279 ? 32.141 41.703 63.692 1.00 23.47 307 ASP A C 1
ATOM 2219 O O . ASP A 1 279 ? 32.309 40.679 64.342 1.00 22.44 307 ASP A O 1
ATOM 2224 N N . SER A 1 280 ? 31.438 41.745 62.567 1.00 19.95 308 SER A N 1
ATOM 2225 C CA . SER A 1 280 ? 30.840 40.528 62.016 1.00 21.20 308 SER A CA 1
ATOM 2226 C C . SER A 1 280 ? 31.892 39.561 61.482 1.00 18.61 308 SER A C 1
ATOM 2227 O O . SER A 1 280 ? 31.662 38.350 61.429 1.00 21.50 308 SER A O 1
ATOM 2230 N N . GLY A 1 281 ? 33.025 40.091 61.048 1.00 17.79 309 GLY A N 1
ATOM 2231 C CA . GLY A 1 281 ? 34.038 39.248 60.416 1.00 17.55 309 GLY A CA 1
ATOM 2232 C C . GLY A 1 281 ? 33.619 38.742 59.044 1.00 19.07 309 GLY A C 1
ATOM 2233 O O . GLY A 1 281 ? 34.262 37.861 58.501 1.00 18.52 309 GLY A O 1
ATOM 2234 N N . LEU A 1 282 ? 32.551 39.314 58.483 1.00 17.41 310 LEU A N 1
ATOM 2235 C CA . LEU A 1 282 ? 32.076 38.953 57.141 1.00 16.05 310 LEU A CA 1
ATOM 2236 C C . LEU A 1 282 ? 33.165 39.241 56.136 1.00 16.24 310 LEU A C 1
ATOM 2237 O O . LEU A 1 282 ? 33.720 40.329 56.093 1.00 17.20 310 LEU A O 1
ATOM 2242 N N . THR A 1 283 ? 33.462 38.241 55.336 1.00 16.11 311 THR A N 1
ATOM 2243 C CA . THR A 1 283 ? 34.662 38.263 54.480 1.00 14.72 311 THR A CA 1
ATOM 2244 C C . THR A 1 283 ? 34.226 38.171 53.027 1.00 17.11 311 THR A C 1
ATOM 2245 O O . THR A 1 283 ? 33.677 37.163 52.594 1.00 14.13 311 THR A O 1
ATOM 2249 N N . SER A 1 284 ? 34.455 39.255 52.306 1.00 13.79 312 SER A N 1
ATOM 2250 C CA . SER A 1 284 ? 34.011 39.405 50.927 1.00 13.38 312 SER A CA 1
ATOM 2251 C C . SER A 1 284 ? 35.080 40.005 50.038 1.00 14.37 312 SER A C 1
ATOM 2252 O O . SER A 1 284 ? 35.931 40.773 50.492 1.00 16.38 312 SER A O 1
ATOM 2255 N N . LYS A 1 285 ? 34.987 39.670 48.754 1.00 13.37 313 LYS A N 1
ATOM 2256 C CA . LYS A 1 285 ? 35.885 40.232 47.732 1.00 13.29 313 LYS A CA 1
ATOM 2257 C C . LYS A 1 285 ? 35.296 39.963 46.367 1.00 12.46 313 LYS A C 1
ATOM 2258 O O . LYS A 1 285 ? 34.349 39.186 46.236 1.00 12.57 313 LYS A O 1
ATOM 2264 N N . PRO A 1 286 ? 35.838 40.604 45.325 1.00 11.22 314 PRO A N 1
ATOM 2265 C CA . PRO A 1 286 ? 35.419 40.177 43.982 1.00 10.93 314 PRO A CA 1
ATOM 2266 C C . PRO A 1 286 ? 35.767 38.739 43.727 1.00 12.05 314 PRO A C 1
ATOM 2267 O O . PRO A 1 286 ? 36.882 38.319 44.036 1.00 13.24 314 PRO A O 1
ATOM 2271 N N . SER A 1 287 ? 34.865 37.984 43.116 1.00 11.76 315 SER A N 1
ATOM 2272 C CA . SER A 1 287 ? 35.187 36.594 42.791 1.00 12.04 315 SER A CA 1
ATOM 2273 C C . SER A 1 287 ? 36.267 36.506 41.714 1.00 12.29 315 SER A C 1
ATOM 2274 O O . SER A 1 287 ? 37.019 35.542 41.667 1.00 13.11 315 SER A O 1
ATOM 2277 N N A SER A 1 288 ? 36.279 37.520 40.857 0.50 11.46 316 SER A N 1
ATOM 2278 N N B SER A 1 288 ? 36.249 37.507 40.842 0.50 11.97 316 SER A N 1
ATOM 2279 C CA A SER A 1 288 ? 37.210 37.692 39.746 0.50 11.57 316 SER A CA 1
ATOM 2280 C CA B SER A 1 288 ? 37.190 37.699 39.748 0.50 11.84 316 SER A CA 1
ATOM 2281 C C A SER A 1 288 ? 36.864 39.014 39.087 0.50 9.98 316 SER A C 1
ATOM 2282 C C B SER A 1 288 ? 36.860 39.020 39.090 0.50 10.04 316 SER A C 1
ATOM 2283 O O A SER A 1 288 ? 35.783 39.573 39.326 0.50 11.00 316 SER A O 1
ATOM 2284 O O B SER A 1 288 ? 35.779 39.578 39.318 0.50 11.06 316 SER A O 1
ATOM 2289 N N . LEU A 1 289 ? 37.780 39.481 38.248 1.00 12.05 317 LEU A N 1
ATOM 2290 C CA . LEU A 1 289 ? 37.646 40.736 37.512 1.00 12.15 317 LEU A CA 1
ATOM 2291 C C . LEU A 1 289 ? 37.915 40.436 36.060 1.00 11.55 317 LEU A C 1
ATOM 2292 O O . LEU A 1 289 ? 38.648 39.496 35.763 1.00 10.91 317 LEU A O 1
ATOM 2297 N N . PHE A 1 290 ? 37.374 41.262 35.168 1.00 10.24 318 PHE A N 1
ATOM 2298 C CA . PHE A 1 290 ? 37.895 41.349 33.809 1.00 10.95 318 PHE A CA 1
ATOM 2299 C C . PHE A 1 290 ? 38.739 42.610 33.697 1.00 10.87 318 PHE A C 1
ATOM 2300 O O . PHE A 1 290 ? 38.287 43.702 34.058 1.00 10.85 318 PHE A O 1
ATOM 2308 N N . ALA A 1 291 ? 39.966 42.427 33.198 1.00 10.68 319 ALA A N 1
ATOM 2309 C CA . ALA A 1 291 ? 40.920 43.514 32.952 1.00 10.35 319 ALA A CA 1
ATOM 2310 C C . ALA A 1 291 ? 41.238 43.578 31.465 1.00 11.50 319 ALA A C 1
ATOM 2311 O O . ALA A 1 291 ? 41.199 42.576 30.773 1.00 11.51 319 ALA A O 1
ATOM 2313 N N . ILE A 1 292 ? 41.552 44.779 31.000 1.00 11.07 320 ILE A N 1
ATOM 2314 C CA . ILE A 1 292 ? 42.012 45.033 29.628 1.00 10.26 320 ILE A CA 1
ATOM 2315 C C . ILE A 1 292 ? 43.540 45.245 29.632 1.00 11.52 320 ILE A C 1
ATOM 2316 O O . ILE A 1 292 ? 44.072 45.928 30.491 1.00 12.32 320 ILE A O 1
ATOM 2321 N N A SER A 1 293 ? 44.200 44.651 28.643 0.50 12.37 321 SER A N 1
ATOM 2322 N N B SER A 1 293 ? 44.212 44.644 28.650 0.50 12.50 321 SER A N 1
ATOM 2323 C CA A SER A 1 293 ? 45.647 44.770 28.487 0.50 14.09 321 SER A CA 1
ATOM 2324 C CA B SER A 1 293 ? 45.668 44.761 28.508 0.50 14.18 321 SER A CA 1
ATOM 2325 C C A SER A 1 293 ? 46.049 46.218 28.371 0.50 15.21 321 SER A C 1
ATOM 2326 C C B SER A 1 293 ? 46.072 46.205 28.347 0.50 15.37 321 SER A C 1
ATOM 2327 O O A SER A 1 293 ? 45.426 46.968 27.633 0.50 15.24 321 SER A O 1
ATOM 2328 O O B SER A 1 293 ? 45.472 46.938 27.573 0.50 15.09 321 SER A O 1
ATOM 2333 N N . LYS A 1 294 ? 47.121 46.580 29.080 1.00 16.70 322 LYS A N 1
ATOM 2334 C CA . LYS A 1 294 ? 47.584 47.961 29.147 1.00 20.16 322 LYS A CA 1
ATOM 2335 C C . LYS A 1 294 ? 47.789 48.487 27.738 1.00 17.32 322 LYS A C 1
ATOM 2336 O O . LYS A 1 294 ? 47.441 49.635 27.455 1.00 20.92 322 LYS A O 1
ATOM 2342 N N . ASN A 1 295 ? 48.352 47.647 26.861 1.00 16.27 323 ASN A N 1
ATOM 2343 C CA . ASN A 1 295 ? 48.667 48.071 25.499 1.00 26.44 323 ASN A CA 1
ATOM 2344 C C . ASN A 1 295 ? 47.830 47.405 24.409 1.00 23.66 323 ASN A C 1
ATOM 2345 O O . ASN A 1 295 ? 48.257 47.295 23.263 1.00 25.66 323 ASN A O 1
ATOM 2350 N N . SER A 1 296 ? 46.620 46.972 24.758 1.00 19.11 324 SER A N 1
ATOM 2351 C CA . SER A 1 296 ? 45.681 46.499 23.726 1.00 16.93 324 SER A CA 1
ATOM 2352 C C . SER A 1 296 ? 45.533 47.532 22.615 1.00 16.10 324 SER A C 1
ATOM 2353 O O . SER A 1 296 ? 45.429 48.723 22.898 1.00 16.96 324 SER A O 1
ATOM 2356 N N . LYS A 1 297 ? 45.443 47.049 21.369 1.00 17.41 325 LYS A N 1
ATOM 2357 C CA . LYS A 1 297 ? 45.184 47.915 20.202 1.00 18.32 325 LYS A CA 1
ATOM 2358 C C . LYS A 1 297 ? 43.704 48.254 20.057 1.00 17.49 325 LYS A C 1
ATOM 2359 O O . LYS A 1 297 ? 43.332 49.097 19.248 1.00 21.03 325 LYS A O 1
ATOM 2365 N N . HIS A 1 298 ? 42.864 47.565 20.836 1.00 14.54 326 HIS A N 1
ATOM 2366 C CA . HIS A 1 298 ? 41.409 47.655 20.677 1.00 15.68 326 HIS A CA 1
ATOM 2367 C C . HIS A 1 298 ? 40.697 47.734 22.050 1.00 15.23 326 HIS A C 1
ATOM 2368 O O . HIS A 1 298 ? 39.796 46.944 22.332 1.00 14.31 326 HIS A O 1
ATOM 2375 N N . PRO A 1 299 ? 41.080 48.687 22.911 1.00 14.85 327 PRO A N 1
ATOM 2376 C CA . PRO A 1 299 ? 40.461 48.736 24.232 1.00 14.68 327 PRO A CA 1
ATOM 2377 C C . PRO A 1 299 ? 38.962 49.005 24.199 1.00 14.31 327 PRO A C 1
ATOM 2378 O O . PRO A 1 299 ? 38.226 48.510 25.033 1.00 15.26 327 PRO A O 1
ATOM 2382 N N . LYS A 1 300 ? 38.504 49.770 23.226 1.00 15.01 328 LYS A N 1
ATOM 2383 C CA . LYS A 1 300 ? 37.076 49.998 23.102 1.00 14.79 328 LYS A CA 1
ATOM 2384 C C . LYS A 1 300 ? 36.303 48.688 22.852 1.00 14.00 328 LYS A C 1
ATOM 2385 O O . LYS A 1 300 ? 35.311 48.398 23.520 1.00 13.55 328 LYS A O 1
ATOM 2391 N N . GLU A 1 301 ? 36.756 47.907 21.883 1.00 13.38 329 GLU A N 1
ATOM 2392 C CA . GLU A 1 301 ? 36.131 46.621 21.542 1.00 13.39 329 GLU A CA 1
ATOM 2393 C C . GLU A 1 301 ? 36.242 45.630 22.701 1.00 13.34 329 GLU A C 1
ATOM 2394 O O . GLU A 1 301 ? 35.295 44.887 22.988 1.00 12.84 329 GLU A O 1
ATOM 2400 N N . ALA A 1 302 ? 37.373 45.639 23.380 1.00 12.86 330 ALA A N 1
ATOM 2401 C CA . ALA A 1 302 ? 37.538 44.836 24.595 1.00 11.51 330 ALA A CA 1
ATOM 2402 C C . ALA A 1 302 ? 36.474 45.206 25.642 1.00 11.57 330 ALA A C 1
ATOM 2403 O O . ALA A 1 302 ? 35.799 44.333 26.208 1.00 12.01 330 ALA A O 1
ATOM 2405 N N . ALA A 1 303 ? 36.314 46.497 25.878 1.00 11.97 331 ALA A N 1
ATOM 2406 C CA . ALA A 1 303 ? 35.284 46.993 26.790 1.00 12.58 331 ALA A CA 1
ATOM 2407 C C . ALA A 1 303 ? 33.874 46.621 26.320 1.00 12.42 331 ALA A C 1
ATOM 2408 O O . ALA A 1 303 ? 33.005 46.306 27.147 1.00 12.47 331 ALA A O 1
ATOM 2410 N N . MET A 1 304 ? 33.638 46.698 25.009 1.00 12.11 332 MET A N 1
ATOM 2411 C CA . MET A 1 304 ? 32.331 46.284 24.459 1.00 11.59 332 MET A CA 1
ATOM 2412 C C . MET A 1 304 ? 32.043 44.811 24.783 1.00 11.80 332 MET A C 1
ATOM 2413 O O . MET A 1 304 ? 30.914 44.437 25.103 1.00 12.02 332 MET A O 1
ATOM 2418 N N . LEU A 1 305 ? 33.049 43.954 24.661 1.00 10.72 333 LEU A N 1
ATOM 2419 C CA . LEU A 1 305 ? 32.861 42.535 24.985 1.00 10.99 333 LEU A CA 1
ATOM 2420 C C . LEU A 1 305 ? 32.542 42.354 26.472 1.00 10.66 333 LEU A C 1
ATOM 2421 O O . LEU A 1 305 ? 31.631 41.617 26.870 1.00 11.51 333 LEU A O 1
ATOM 2426 N N . MET A 1 306 ? 33.269 43.068 27.310 1.00 10.53 334 MET A N 1
ATOM 2427 C CA . MET A 1 306 ? 33.049 43.012 28.756 1.00 10.99 334 MET A CA 1
ATOM 2428 C C . MET A 1 306 ? 31.633 43.491 29.115 1.00 11.72 334 MET A C 1
ATOM 2429 O O . MET A 1 306 ? 30.908 42.822 29.874 1.00 12.04 334 MET A O 1
ATOM 2434 N N . ASN A 1 307 ? 31.227 44.623 28.555 1.00 11.38 335 ASN A N 1
ATOM 2435 C CA . ASN A 1 307 ? 29.877 45.114 28.805 1.00 12.09 335 ASN A CA 1
ATOM 2436 C C . ASN A 1 307 ? 28.831 44.119 28.329 1.00 11.68 335 ASN A C 1
ATOM 2437 O O . ASN A 1 307 ? 27.805 43.922 28.973 1.00 12.91 335 ASN A O 1
ATOM 2442 N N . PHE A 1 308 ? 29.071 43.501 27.184 1.00 11.57 336 PHE A N 1
ATOM 2443 C CA . PHE A 1 308 ? 28.113 42.544 26.651 1.00 12.67 336 PHE A CA 1
ATOM 2444 C C . PHE A 1 308 ? 27.902 41.388 27.619 1.00 11.69 336 PHE A C 1
ATOM 2445 O O . PHE A 1 308 ? 26.766 40.973 27.902 1.00 13.01 336 PHE A O 1
ATOM 2453 N N . MET A 1 309 ? 29.008 40.873 28.142 1.00 11.01 337 MET A N 1
ATOM 2454 C CA A MET A 1 309 ? 28.971 39.756 29.104 0.50 10.62 337 MET A CA 1
ATOM 2455 C CA B MET A 1 309 ? 28.986 39.764 29.103 0.50 10.61 337 MET A CA 1
ATOM 2456 C C . MET A 1 309 ? 28.301 40.106 30.445 1.00 10.75 337 MET A C 1
ATOM 2457 O O . MET A 1 309 ? 27.571 39.293 31.018 1.00 11.57 337 MET A O 1
ATOM 2466 N N . LEU A 1 310 ? 28.566 41.302 30.942 1.00 11.78 338 LEU A N 1
ATOM 2467 C CA . LEU A 1 310 ? 28.166 41.677 32.307 1.00 11.99 338 LEU A CA 1
ATOM 2468 C C . LEU A 1 310 ? 26.848 42.440 32.416 1.00 12.44 338 LEU A C 1
ATOM 2469 O O . LEU A 1 310 ? 26.232 42.478 33.482 1.00 14.71 338 LEU A O 1
ATOM 2474 N N . SER A 1 311 ? 26.435 43.051 31.325 1.00 11.97 339 SER A N 1
ATOM 2475 C CA . SER A 1 311 ? 25.270 43.947 31.336 1.00 13.74 339 SER A CA 1
ATOM 2476 C C . SER A 1 311 ? 24.253 43.701 30.245 1.00 14.16 339 SER A C 1
ATOM 2477 O O . SER A 1 311 ? 23.066 43.959 30.467 1.00 17.08 339 SER A O 1
ATOM 2480 N N . ASN A 1 312 ? 24.660 43.257 29.067 1.00 12.99 340 ASN A N 1
ATOM 2481 C CA . ASN A 1 312 ? 23.708 43.051 27.973 1.00 12.64 340 ASN A CA 1
ATOM 2482 C C . ASN A 1 312 ? 22.879 41.811 28.278 1.00 14.58 340 ASN A C 1
ATOM 2483 O O . ASN A 1 312 ? 23.434 40.773 28.592 1.00 13.40 340 ASN A O 1
ATOM 2488 N N . PRO A 1 313 ? 21.534 41.889 28.168 1.00 14.29 341 PRO A N 1
ATOM 2489 C CA . PRO A 1 313 ? 20.684 40.730 28.489 1.00 13.72 341 PRO A CA 1
ATOM 2490 C C . PRO A 1 313 ? 21.124 39.413 27.820 1.00 12.25 341 PRO A C 1
ATOM 2491 O O . PRO A 1 313 ? 21.045 38.353 28.427 1.00 12.74 341 PRO A O 1
ATOM 2495 N N . GLU A 1 314 ? 21.577 39.487 26.566 1.00 12.54 342 GLU A N 1
ATOM 2496 C CA . GLU A 1 314 ? 21.968 38.275 25.850 1.00 13.83 342 GLU A CA 1
ATOM 2497 C C . GLU A 1 314 ? 23.245 37.652 26.459 1.00 13.49 342 GLU A C 1
ATOM 2498 O O . GLU A 1 314 ? 23.359 36.432 26.607 1.00 13.70 342 GLU A O 1
ATOM 2504 N N . GLY A 1 315 ? 24.189 38.493 26.853 1.00 11.25 343 GLY A N 1
ATOM 2505 C CA . GLY A 1 315 ? 25.399 37.979 27.490 1.00 10.14 343 GLY A CA 1
ATOM 2506 C C . GLY A 1 315 ? 25.143 37.488 28.892 1.00 10.67 343 GLY A C 1
ATOM 2507 O O . GLY A 1 315 ? 25.654 36.457 29.325 1.00 11.05 343 GLY A O 1
ATOM 2508 N N . VAL A 1 316 ? 24.324 38.246 29.605 1.00 11.07 344 VAL A N 1
ATOM 2509 C CA . VAL A 1 316 ? 23.937 37.878 30.950 1.00 11.06 344 VAL A CA 1
ATOM 2510 C C . VAL A 1 316 ? 23.215 36.523 30.973 1.00 11.31 344 VAL A C 1
ATOM 2511 O O . VAL A 1 316 ? 23.511 35.658 31.795 1.00 11.08 344 VAL A O 1
ATOM 2515 N N . LYS A 1 317 ? 22.276 36.330 30.056 1.00 10.31 345 LYS A N 1
ATOM 2516 C CA . LYS A 1 317 ? 21.571 35.048 30.002 1.00 11.46 345 LYS A CA 1
ATOM 2517 C C . LYS A 1 317 ? 22.513 33.906 29.622 1.00 11.35 345 LYS A C 1
ATOM 2518 O O . LYS A 1 317 ? 22.425 32.807 30.154 1.00 12.50 345 LYS A O 1
ATOM 2524 N N . ALA A 1 318 ? 23.458 34.186 28.727 1.00 10.95 346 ALA A N 1
ATOM 2525 C CA . ALA A 1 318 ? 24.403 33.149 28.319 1.00 10.71 346 ALA A CA 1
ATOM 2526 C C . ALA A 1 318 ? 25.255 32.674 29.491 1.00 10.60 346 ALA A C 1
ATOM 2527 O O . ALA A 1 318 ? 25.477 31.488 29.668 1.00 11.29 346 ALA A O 1
ATOM 2529 N N . LEU A 1 319 ? 25.756 33.626 30.262 1.00 9.58 347 LEU A N 1
ATOM 2530 C CA . LEU A 1 319 ? 26.651 33.306 31.375 1.00 10.59 347 LEU A CA 1
ATOM 2531 C C . LEU A 1 319 ? 25.929 32.774 32.603 1.00 10.80 347 LEU A C 1
ATOM 2532 O O . LEU A 1 319 ? 26.502 32.041 33.390 1.00 11.20 347 LEU A O 1
ATOM 2537 N N . GLY A 1 320 ? 24.679 33.175 32.773 1.00 10.69 348 GLY A N 1
ATOM 2538 C CA . GLY A 1 320 ? 23.911 32.780 33.956 1.00 12.70 348 GLY A CA 1
ATOM 2539 C C . GLY A 1 320 ? 24.708 32.984 35.217 1.00 10.39 348 GLY A C 1
ATOM 2540 O O . GLY A 1 320 ? 25.276 34.063 35.449 1.00 10.77 348 GLY A O 1
ATOM 2541 N N . LEU A 1 321 ? 24.716 31.963 36.063 1.00 11.72 349 LEU A N 1
ATOM 2542 C CA . LEU A 1 321 ? 25.410 32.018 37.354 1.00 11.24 349 LEU A CA 1
ATOM 2543 C C . LEU A 1 321 ? 26.792 31.346 37.324 1.00 10.21 349 LEU A C 1
ATOM 2544 O O . LEU A 1 321 ? 27.372 31.095 38.377 1.00 11.30 349 LEU A O 1
ATOM 2549 N N . GLN A 1 322 ? 27.346 31.139 36.139 1.00 10.71 350 GLN A N 1
ATOM 2550 C CA . GLN A 1 322 ? 28.617 30.427 36.017 1.00 9.85 350 GLN A CA 1
ATOM 2551 C C . GLN A 1 322 ? 29.836 31.174 36.568 1.00 11.00 350 GLN A C 1
ATOM 2552 O O . GLN A 1 322 ? 30.866 30.543 36.803 1.00 11.94 350 GLN A O 1
ATOM 2558 N N . ASN A 1 323 ? 29.701 32.484 36.768 1.00 10.73 351 ASN A N 1
ATOM 2559 C CA . ASN A 1 323 ? 30.729 33.290 37.414 1.00 11.23 351 ASN A CA 1
ATOM 2560 C C . ASN A 1 323 ? 30.245 33.867 38.752 1.00 12.76 351 ASN A C 1
ATOM 2561 O O . ASN A 1 323 ? 30.796 34.847 39.244 1.00 15.19 351 ASN A O 1
ATOM 2566 N N . GLY A 1 324 ? 29.195 33.282 39.313 1.00 11.66 352 GLY A N 1
ATOM 2567 C CA . GLY A 1 324 ? 28.620 33.773 40.551 1.00 11.23 352 GLY A CA 1
ATOM 2568 C C . GLY A 1 324 ? 27.473 34.736 40.315 1.00 11.36 352 GLY A C 1
ATOM 2569 O O . GLY A 1 324 ? 26.977 34.891 39.205 1.00 11.84 352 GLY A O 1
ATOM 2570 N N . MET A 1 325 ? 27.016 35.347 41.394 1.00 12.23 353 MET A N 1
ATOM 2571 C CA . MET A 1 325 ? 25.901 36.292 41.311 1.00 11.96 353 MET A CA 1
ATOM 2572 C C . MET A 1 325 ? 26.361 37.610 40.671 1.00 13.11 353 MET A C 1
ATOM 2573 O O . MET A 1 325 ? 27.250 38.263 41.204 1.00 13.86 353 MET A O 1
ATOM 2578 N N . PRO A 1 326 ? 25.785 38.004 39.523 1.00 11.04 354 PRO A N 1
ATOM 2579 C CA . PRO A 1 326 ? 26.339 39.160 38.788 1.00 11.65 354 PRO A CA 1
ATOM 2580 C C . PRO A 1 326 ? 26.498 40.408 39.625 1.00 12.47 354 PRO A C 1
ATOM 2581 O O . PRO A 1 326 ? 25.599 40.768 40.397 1.00 14.35 354 PRO A O 1
ATOM 2585 N N . ALA A 1 327 ? 27.636 41.070 39.440 1.00 14.75 355 ALA A N 1
ATOM 2586 C CA . ALA A 1 327 ? 27.915 42.322 40.121 1.00 15.37 355 ALA A CA 1
ATOM 2587 C C . ALA A 1 327 ? 26.917 43.423 39.745 1.00 13.06 355 ALA A C 1
ATOM 2588 O O . ALA A 1 327 ? 26.563 44.266 40.566 1.00 17.19 355 ALA A O 1
ATOM 2590 N N . ASN A 1 328 ? 26.479 43.428 38.492 1.00 12.14 356 ASN A N 1
ATOM 2591 C CA . ASN A 1 328 ? 25.503 44.424 38.018 1.00 13.63 356 ASN A CA 1
ATOM 2592 C C . ASN A 1 328 ? 24.116 44.042 38.549 1.00 14.56 356 ASN A C 1
ATOM 2593 O O . ASN A 1 328 ? 23.613 42.980 38.192 1.00 12.34 356 ASN A O 1
ATOM 2598 N N . PRO A 1 329 ? 23.482 44.891 39.395 1.00 14.81 357 PRO A N 1
ATOM 2599 C CA . PRO A 1 329 ? 22.178 44.493 39.929 1.00 16.41 357 PRO A CA 1
ATOM 2600 C C . PRO A 1 329 ? 21.119 44.272 38.844 1.00 14.09 357 PRO A C 1
ATOM 2601 O O . PRO A 1 329 ? 20.215 43.484 39.060 1.00 14.93 357 PRO A O 1
ATOM 2605 N N . LYS A 1 330 ? 21.219 44.951 37.707 1.00 14.48 358 LYS A N 1
ATOM 2606 C CA . LYS A 1 330 ? 20.248 44.746 36.617 1.00 15.95 358 LYS A CA 1
ATOM 2607 C C . LYS A 1 330 ? 20.383 43.346 36.040 1.00 14.75 358 LYS A C 1
ATOM 2608 O O . LYS A 1 330 ? 19.410 42.738 35.603 1.00 13.49 358 LYS A O 1
ATOM 2614 N N . ALA A 1 331 ? 21.612 42.842 36.023 1.00 12.57 359 ALA A N 1
ATOM 2615 C CA . ALA A 1 331 ? 21.874 41.485 35.557 1.00 11.95 359 ALA A CA 1
ATOM 2616 C C . ALA A 1 331 ? 21.289 40.474 36.532 1.00 11.30 359 ALA A C 1
ATOM 2617 O O . ALA A 1 331 ? 20.629 39.501 36.099 1.00 12.48 359 ALA A O 1
ATOM 2619 N N . GLN A 1 332 ? 21.451 40.720 37.833 1.00 12.30 360 GLN A N 1
ATOM 2620 C CA . GLN A 1 332 ? 20.796 39.849 38.811 1.00 12.17 360 GLN A CA 1
ATOM 2621 C C . GLN A 1 332 ? 19.290 39.869 38.623 1.00 12.36 360 GLN A C 1
ATOM 2622 O O . GLN A 1 332 ? 18.672 38.816 38.701 1.00 13.82 360 GLN A O 1
ATOM 2628 N N . LYS A 1 333 ? 18.709 41.054 38.418 1.00 12.54 361 LYS A N 1
ATOM 2629 C CA . LYS A 1 333 ? 17.245 41.148 38.307 1.00 13.69 361 LYS A CA 1
ATOM 2630 C C . LYS A 1 333 ? 16.781 40.319 37.123 1.00 12.65 361 LYS A C 1
ATOM 2631 O O . LYS A 1 333 ? 15.776 39.593 37.220 1.00 13.96 361 LYS A O 1
ATOM 2637 N N . LEU A 1 334 ? 17.493 40.413 35.997 1.00 11.09 362 LEU A N 1
ATOM 2638 C CA . LEU A 1 334 ? 17.143 39.614 34.815 1.00 11.81 362 LEU A CA 1
ATOM 2639 C C . LEU A 1 334 ? 17.153 38.132 35.106 1.00 12.03 362 LEU A C 1
ATOM 2640 O O . LEU A 1 334 ? 16.220 37.407 34.754 1.00 12.55 362 LEU A O 1
ATOM 2645 N N . LEU A 1 335 ? 18.214 37.673 35.750 1.00 11.44 363 LEU A N 1
ATOM 2646 C CA . LEU A 1 335 ? 18.317 36.252 36.078 1.00 11.76 363 LEU A CA 1
ATOM 2647 C C . LEU A 1 335 ? 17.211 35.791 37.052 1.00 10.81 363 LEU A C 1
ATOM 2648 O O . LEU A 1 335 ? 16.765 34.661 36.974 1.00 12.68 363 LEU A O 1
ATOM 2653 N N A GLU A 1 336 ? 16.820 36.656 37.973 0.50 10.96 364 GLU A N 1
ATOM 2654 N N B GLU A 1 336 ? 16.846 36.656 37.995 0.50 11.01 364 GLU A N 1
ATOM 2655 C CA A GLU A 1 336 ? 15.693 36.337 38.842 0.50 11.95 364 GLU A CA 1
ATOM 2656 C CA B GLU A 1 336 ? 15.702 36.413 38.894 0.50 12.56 364 GLU A CA 1
ATOM 2657 C C A GLU A 1 336 ? 14.392 36.282 38.059 0.50 13.21 364 GLU A C 1
ATOM 2658 C C B GLU A 1 336 ? 14.403 36.305 38.085 0.50 13.26 364 GLU A C 1
ATOM 2659 O O A GLU A 1 336 ? 13.609 35.340 38.219 0.50 13.64 364 GLU A O 1
ATOM 2660 O O B GLU A 1 336 ? 13.639 35.349 38.251 0.50 13.79 364 GLU A O 1
ATOM 2671 N N . ASP A 1 337 ? 14.194 37.255 37.177 1.00 12.27 365 ASP A N 1
ATOM 2672 C CA . ASP A 1 337 ? 12.952 37.326 36.388 1.00 12.74 365 ASP A CA 1
ATOM 2673 C C . ASP A 1 337 ? 12.741 36.086 35.510 1.00 13.23 365 ASP A C 1
ATOM 2674 O O . ASP A 1 337 ? 11.620 35.656 35.276 1.00 15.86 365 ASP A O 1
ATOM 2679 N N . ILE A 1 338 ? 13.824 35.511 34.988 1.00 12.72 366 ILE A N 1
ATOM 2680 C CA . ILE A 1 338 ? 13.756 34.316 34.145 1.00 13.82 366 ILE A CA 1
ATOM 2681 C C . ILE A 1 338 ? 13.930 33.010 34.953 1.00 13.40 366 ILE A C 1
ATOM 2682 O O . ILE A 1 338 ? 13.973 31.938 34.378 1.00 15.48 366 ILE A O 1
ATOM 2687 N N . GLY A 1 339 ? 14.036 33.134 36.273 1.00 12.76 367 GLY A N 1
ATOM 2688 C CA . GLY A 1 339 ? 14.064 31.999 37.188 1.00 14.50 367 GLY A CA 1
ATOM 2689 C C . GLY A 1 339 ? 15.400 31.308 37.413 1.00 14.51 367 GLY A C 1
ATOM 2690 O O . GLY A 1 339 ? 15.444 30.279 38.072 1.00 14.29 367 GLY A O 1
ATOM 2691 N N . VAL A 1 340 ? 16.477 31.860 36.846 1.00 12.95 368 VAL A N 1
ATOM 2692 C CA . VAL A 1 340 ? 17.799 31.275 37.032 1.00 12.99 368 VAL A CA 1
ATOM 2693 C C . VAL A 1 340 ? 18.269 31.489 38.460 1.00 12.77 368 VAL A C 1
ATOM 2694 O O . VAL A 1 340 ? 18.833 30.596 39.088 1.00 14.08 368 VAL A O 1
ATOM 2698 N N . ILE A 1 341 ? 18.056 32.704 38.947 1.00 11.54 369 ILE A N 1
ATOM 2699 C CA . ILE A 1 341 ? 18.146 32.986 40.379 1.00 12.84 369 ILE A CA 1
ATOM 2700 C C . ILE A 1 341 ? 16.773 32.642 40.941 1.00 15.04 369 ILE A C 1
ATOM 2701 O O . ILE A 1 341 ? 15.748 33.158 40.471 1.00 16.11 369 ILE A O 1
ATOM 2706 N N . ASN A 1 342 ? 16.769 31.765 41.931 1.00 15.27 370 ASN A N 1
ATOM 2707 C CA . ASN A 1 342 ? 15.525 31.297 42.567 1.00 14.44 370 ASN A CA 1
ATOM 2708 C C . ASN A 1 342 ? 15.842 30.795 43.979 1.00 17.61 370 ASN A C 1
ATOM 2709 O O . ASN A 1 342 ? 17.016 30.557 44.300 1.00 16.82 370 ASN A O 1
ATOM 2714 N N . PRO A 1 343 ? 14.822 30.649 44.847 1.00 17.19 371 PRO A N 1
ATOM 2715 C CA . PRO A 1 343 ? 15.088 30.294 46.249 1.00 19.24 371 PRO A CA 1
ATOM 2716 C C . PRO A 1 343 ? 15.564 28.859 46.487 1.00 17.89 371 PRO A C 1
ATOM 2717 O O . PRO A 1 343 ? 15.933 28.530 47.615 1.00 24.04 371 PRO A O 1
ATOM 2721 N N . GLY A 1 344 ? 15.561 28.034 45.434 1.00 17.44 372 GLY A N 1
ATOM 2722 C CA . GLY A 1 344 ? 16.077 26.657 45.495 1.00 20.46 372 GLY A CA 1
ATOM 2723 C C . GLY A 1 344 ? 17.565 26.564 45.183 1.00 21.19 372 GLY A C 1
ATOM 2724 O O . GLY A 1 344 ? 18.170 25.498 45.291 1.00 25.52 372 GLY A O 1
ATOM 2725 N N . ASN A 1 345 ? 18.146 27.688 44.780 1.00 16.96 373 ASN A N 1
ATOM 2726 C CA . ASN A 1 345 ? 19.507 27.717 44.275 1.00 15.45 373 ASN A CA 1
ATOM 2727 C C . ASN A 1 345 ? 20.475 28.019 45.410 1.00 14.36 373 ASN A C 1
ATOM 2728 O O . ASN A 1 345 ? 20.369 29.042 46.078 1.00 14.74 373 ASN A O 1
ATOM 2733 N N . LEU A 1 346 ? 21.422 27.108 45.620 1.00 14.06 374 LEU A N 1
ATOM 2734 C CA . LEU A 1 346 ? 22.314 27.193 46.785 1.00 14.10 374 LEU A CA 1
ATOM 2735 C C . LEU A 1 346 ? 23.221 28.445 46.745 1.00 13.40 374 LEU A C 1
ATOM 2736 O O . LEU A 1 346 ? 23.483 29.072 47.771 1.00 14.12 374 LEU A O 1
ATOM 2741 N N . LEU A 1 347 ? 23.734 28.768 45.557 1.00 12.71 375 LEU A N 1
ATOM 2742 C CA . LEU A 1 347 ? 24.518 29.994 45.396 1.00 12.84 375 LEU A CA 1
ATOM 2743 C C . LEU A 1 347 ? 23.695 31.240 45.766 1.00 11.51 375 LEU A C 1
ATOM 2744 O O . LEU A 1 347 ? 24.130 32.077 46.530 1.00 13.48 375 LEU A O 1
ATOM 2749 N N . ALA A 1 348 ? 22.467 31.317 45.247 1.00 12.79 376 ALA A N 1
ATOM 2750 C CA . ALA A 1 348 ? 21.613 32.460 45.529 1.00 13.92 376 ALA A CA 1
ATOM 2751 C C . ALA A 1 348 ? 21.350 32.537 47.023 1.00 13.82 376 ALA A C 1
ATOM 2752 O O . ALA A 1 348 ? 21.361 33.601 47.623 1.00 14.68 376 ALA A O 1
ATOM 2754 N N . ASN A 1 349 ? 21.109 31.385 47.623 1.00 13.71 377 ASN A N 1
ATOM 2755 C CA . ASN A 1 349 ? 20.806 31.356 49.058 1.00 15.40 377 ASN A CA 1
ATOM 2756 C C . ASN A 1 349 ? 22.019 31.801 49.912 1.00 13.77 377 ASN A C 1
ATOM 2757 O O . ASN A 1 349 ? 21.901 32.608 50.848 1.00 14.41 377 ASN A O 1
ATOM 2762 N N . ALA A 1 350 ? 23.199 31.289 49.562 1.00 13.63 378 ALA A N 1
ATOM 2763 C CA . ALA A 1 350 ? 24.429 31.686 50.258 1.00 13.67 378 ALA A CA 1
ATOM 2764 C C . ALA A 1 350 ? 24.756 33.175 50.083 1.00 13.23 378 ALA A C 1
ATOM 2765 O O . ALA A 1 350 ? 25.132 33.871 51.029 1.00 12.68 378 ALA A O 1
ATOM 2767 N N . TYR A 1 351 ? 24.583 33.655 48.859 1.00 13.70 379 TYR A N 1
ATOM 2768 C CA . TYR A 1 351 ? 24.848 35.067 48.547 1.00 13.78 379 TYR A CA 1
ATOM 2769 C C . TYR A 1 351 ? 23.873 35.994 49.296 1.00 13.47 379 TYR A C 1
ATOM 2770 O O . TYR A 1 351 ? 24.288 36.977 49.912 1.00 13.39 379 TYR A O 1
ATOM 2779 N N . ARG A 1 352 ? 22.592 35.640 49.277 1.00 14.37 380 ARG A N 1
ATOM 2780 C CA . ARG A 1 352 ? 21.555 36.412 49.969 1.00 15.88 380 ARG A CA 1
ATOM 2781 C C . ARG A 1 352 ? 21.774 36.393 51.469 1.00 15.49 380 ARG A C 1
ATOM 2782 O O . ARG A 1 352 ? 21.577 37.414 52.117 1.00 18.66 380 ARG A O 1
ATOM 2790 N N . ALA A 1 353 ? 22.232 35.253 52.012 1.00 15.30 381 ALA A N 1
ATOM 2791 C CA . ALA A 1 353 ? 22.541 35.165 53.446 1.00 16.30 381 ALA A CA 1
ATOM 2792 C C . ALA A 1 353 ? 23.694 36.095 53.816 1.00 16.47 381 ALA A C 1
ATOM 2793 O O . ALA A 1 353 ? 23.643 36.818 54.826 1.00 17.54 381 ALA A O 1
ATOM 2795 N N . ALA A 1 354 ? 24.740 36.083 53.000 1.00 14.63 382 ALA A N 1
ATOM 2796 C CA . ALA A 1 354 ? 25.870 36.991 53.227 1.00 14.88 382 ALA A CA 1
ATOM 2797 C C . ALA A 1 354 ? 25.424 38.452 53.174 1.00 16.49 382 ALA A C 1
ATOM 2798 O O . ALA A 1 354 ? 25.854 39.272 54.001 1.00 16.20 382 ALA A O 1
ATOM 2800 N N . ALA A 1 355 ? 24.551 38.765 52.215 1.00 15.34 383 ALA A N 1
ATOM 2801 C CA . ALA A 1 355 ? 24.054 40.132 52.047 1.00 17.52 383 ALA A CA 1
ATOM 2802 C C . ALA A 1 355 ? 23.256 40.625 53.261 1.00 17.89 383 ALA A C 1
ATOM 2803 O O . ALA A 1 355 ? 23.206 41.845 53.535 1.00 23.39 383 ALA A O 1
ATOM 2805 N N . ALA A 1 356 ? 22.657 39.695 54.004 1.00 18.01 384 ALA A N 1
ATOM 2806 C CA . ALA A 1 356 ? 21.882 40.012 55.220 1.00 17.20 384 ALA A CA 1
ATOM 2807 C C . ALA A 1 356 ? 22.731 40.218 56.466 1.00 18.17 384 ALA A C 1
ATOM 2808 O O . ALA A 1 356 ? 22.223 40.680 57.482 1.00 23.07 384 ALA A O 1
ATOM 2810 N N . GLN A 1 357 ? 24.014 39.873 56.396 1.00 17.17 385 GLN A N 1
ATOM 2811 C CA . GLN A 1 357 ? 24.901 40.002 57.554 1.00 18.15 385 GLN A CA 1
ATOM 2812 C C . GLN A 1 357 ? 25.332 41.440 57.758 1.00 19.13 385 GLN A C 1
ATOM 2813 O O . GLN A 1 357 ? 25.367 42.209 56.806 1.00 20.25 385 GLN A O 1
ATOM 2819 N N . PRO A 1 358 ? 25.675 41.805 59.004 1.00 21.21 386 PRO A N 1
ATOM 2820 C CA . PRO A 1 358 ? 26.220 43.141 59.202 1.00 21.83 386 PRO A CA 1
ATOM 2821 C C . PRO A 1 358 ? 27.522 43.313 58.453 1.00 22.00 386 PRO A C 1
ATOM 2822 O O . PRO A 1 358 ? 28.403 42.455 58.521 1.00 20.99 386 PRO A O 1
ATOM 2826 N N . GLU A 1 359 ? 27.634 44.429 57.752 1.00 22.44 387 GLU A N 1
ATOM 2827 C CA . GLU A 1 359 ? 28.870 44.794 57.079 1.00 24.35 387 GLU A CA 1
ATOM 2828 C C . GLU A 1 359 ? 30.035 44.787 58.059 1.00 21.11 387 GLU A C 1
ATOM 2829 O O . GLU A 1 359 ? 29.913 45.299 59.172 1.00 23.55 387 GLU A O 1
ATOM 2835 N N . SER A 1 360 ? 31.166 44.225 57.639 1.00 20.53 388 SER A N 1
ATOM 2836 C CA . SER A 1 360 ? 32.395 44.281 58.440 1.00 19.92 388 SER A CA 1
ATOM 2837 C C . SER A 1 360 ? 33.030 45.654 58.298 1.00 19.11 388 SER A C 1
ATOM 2838 O O . SER A 1 360 ? 32.965 46.265 57.241 1.00 21.39 388 SER A O 1
ATOM 2841 N N . LYS A 1 361 ? 33.680 46.091 59.364 1.00 20.83 389 LYS A N 1
ATOM 2842 C CA . LYS A 1 361 ? 34.473 47.323 59.378 1.00 20.86 389 LYS A CA 1
ATOM 2843 C C . LYS A 1 361 ? 35.956 47.029 59.340 1.00 22.55 389 LYS A C 1
ATOM 2844 O O . LYS A 1 361 ? 36.794 47.937 59.478 1.00 24.89 389 LYS A O 1
ATOM 2850 N N . VAL A 1 362 ? 36.269 45.752 59.149 1.00 19.31 390 VAL A N 1
ATOM 2851 C CA . VAL A 1 362 ? 37.651 45.300 59.185 1.00 18.91 390 VAL A CA 1
ATOM 2852 C C . VAL A 1 362 ? 38.012 44.869 57.755 1.00 19.00 390 VAL A C 1
ATOM 2853 O O . VAL A 1 362 ? 37.501 43.871 57.246 1.00 20.58 390 VAL A O 1
ATOM 2857 N N . ALA A 1 363 ? 38.910 45.624 57.129 1.00 20.43 391 ALA A N 1
ATOM 2858 C CA . ALA A 1 363 ? 39.299 45.391 55.740 1.00 20.08 391 ALA A CA 1
ATOM 2859 C C . ALA A 1 363 ? 39.915 44.015 55.533 1.00 19.20 391 ALA A C 1
ATOM 2860 O O . ALA A 1 363 ? 40.616 43.510 56.395 1.00 21.91 391 ALA A O 1
ATOM 2862 N N . VAL A 1 364 ? 39.651 43.457 54.352 1.00 19.61 392 VAL A N 1
ATOM 2863 C CA . VAL A 1 364 ? 40.281 42.244 53.861 1.00 17.10 392 VAL A CA 1
ATOM 2864 C C . VAL A 1 364 ? 41.439 42.704 52.968 1.00 16.85 392 VAL A C 1
ATOM 2865 O O . VAL A 1 364 ? 41.232 43.490 52.035 1.00 19.91 392 VAL A O 1
ATOM 2869 N N . SER A 1 365 ? 42.643 42.237 53.279 1.00 16.88 393 SER A N 1
ATOM 2870 C CA . SER A 1 365 ? 43.839 42.578 52.530 1.00 16.37 393 SER A CA 1
ATOM 2871 C C . SER A 1 365 ? 44.075 41.546 51.455 1.00 15.29 393 SER A C 1
ATOM 2872 O O . SER A 1 365 ? 44.004 40.342 51.726 1.00 17.22 393 SER A O 1
ATOM 2875 N N . PRO A 1 366 ? 44.399 41.992 50.234 1.00 15.03 394 PRO A N 1
ATOM 2876 C CA . PRO A 1 366 ? 44.750 40.979 49.237 1.00 14.16 394 PRO A CA 1
ATOM 2877 C C . PRO A 1 366 ? 45.988 40.166 49.636 1.00 14.78 394 PRO A C 1
ATOM 2878 O O . PRO A 1 366 ? 46.212 39.051 49.109 1.00 15.09 394 PRO A O 1
ATOM 2882 N N . PHE A 1 367 ? 46.807 40.729 50.527 1.00 14.90 395 PHE A N 1
ATOM 2883 C CA . PHE A 1 367 ? 48.043 40.055 50.919 1.00 16.76 395 PHE A CA 1
ATOM 2884 C C . PHE A 1 367 ? 47.823 38.832 51.794 1.00 16.14 395 PHE A C 1
ATOM 2885 O O . PHE A 1 367 ? 48.706 37.986 51.883 1.00 17.64 395 PHE A O 1
ATOM 2893 N N . MET A 1 368 ? 46.646 38.730 52.415 1.00 16.53 396 MET A N 1
ATOM 2894 C CA A MET A 1 368 ? 46.287 37.506 53.154 0.50 15.69 396 MET A CA 1
ATOM 2895 C CA B MET A 1 368 ? 46.216 37.524 53.157 0.50 16.23 396 MET A CA 1
ATOM 2896 C C . MET A 1 368 ? 46.258 36.283 52.235 1.00 16.82 396 MET A C 1
ATOM 2897 O O . MET A 1 368 ? 46.484 35.147 52.693 1.00 17.05 396 MET A O 1
ATOM 2906 N N A GLU A 1 369 ? 46.011 36.518 50.944 0.50 14.48 397 GLU A N 1
ATOM 2907 N N B GLU A 1 369 ? 46.024 36.514 50.942 0.50 14.51 397 GLU A N 1
ATOM 2908 C CA A GLU A 1 369 ? 46.025 35.440 49.936 0.50 15.59 397 GLU A CA 1
ATOM 2909 C CA B GLU A 1 369 ? 46.032 35.433 49.935 0.50 15.69 397 GLU A CA 1
ATOM 2910 C C A GLU A 1 369 ? 47.348 35.299 49.175 0.50 15.68 397 GLU A C 1
ATOM 2911 C C B GLU A 1 369 ? 47.347 35.310 49.160 0.50 15.86 397 GLU A C 1
ATOM 2912 O O A GLU A 1 369 ? 47.420 34.555 48.200 0.50 16.54 397 GLU A O 1
ATOM 2913 O O B GLU A 1 369 ? 47.416 34.585 48.171 0.50 16.92 397 GLU A O 1
ATOM 2924 N N . ASN A 1 370 ? 48.398 35.987 49.628 1.00 14.91 398 ASN A N 1
ATOM 2925 C CA . ASN A 1 370 ? 49.722 35.858 49.004 1.00 15.65 398 ASN A CA 1
ATOM 2926 C C . ASN A 1 370 ? 50.106 34.374 48.997 1.00 14.52 398 ASN A C 1
ATOM 2927 O O . ASN A 1 370 ? 50.002 33.723 50.038 1.00 16.25 398 ASN A O 1
ATOM 2932 N N . GLN A 1 371 ? 50.552 33.846 47.864 1.00 16.43 399 GLN A N 1
ATOM 2933 C CA . GLN A 1 371 ? 50.752 32.394 47.761 1.00 16.73 399 GLN A CA 1
ATOM 2934 C C . GLN A 1 371 ? 51.885 31.919 48.685 1.00 15.82 399 GLN A C 1
ATOM 2935 O O . GLN A 1 371 ? 51.773 30.855 49.282 1.00 16.31 399 GLN A O 1
ATOM 2937 N N . GLU A 1 372 ? 52.976 32.684 48.786 1.00 16.43 400 GLU A N 1
ATOM 2938 C CA . GLU A 1 372 ? 54.047 32.319 49.736 1.00 17.82 400 GLU A CA 1
ATOM 2939 C C . GLU A 1 372 ? 53.560 32.301 51.174 1.00 16.54 400 GLU A C 1
ATOM 2940 O O . GLU A 1 372 ? 53.903 31.421 51.968 1.00 18.33 400 GLU A O 1
ATOM 2946 N N . LEU A 1 373 ? 52.771 33.303 51.530 1.00 16.90 401 LEU A N 1
ATOM 2947 C CA . LEU A 1 373 ? 52.211 33.369 52.887 1.00 15.88 401 LEU A CA 1
ATOM 2948 C C . LEU A 1 373 ? 51.316 32.144 53.158 1.00 15.39 401 LEU A C 1
ATOM 2949 O O . LEU A 1 373 ? 51.385 31.509 54.205 1.00 16.59 401 LEU A O 1
ATOM 2954 N N . VAL A 1 374 ? 50.431 31.849 52.216 1.00 14.24 402 VAL A N 1
ATOM 2955 C CA . VAL A 1 374 ? 49.514 30.725 52.376 1.00 14.05 402 VAL A CA 1
ATOM 2956 C C . VAL A 1 374 ? 50.282 29.401 52.461 1.00 14.51 402 VAL A C 1
ATOM 2957 O O . VAL A 1 374 ? 49.927 28.530 53.243 1.00 14.21 402 VAL A O 1
ATOM 2961 N N . GLN A 1 375 ? 51.339 29.258 51.670 1.00 14.70 403 GLN A N 1
ATOM 2962 C CA . GLN A 1 375 ? 52.184 28.052 51.761 1.00 16.45 403 GLN A CA 1
ATOM 2963 C C . GLN A 1 375 ? 52.958 27.948 53.068 1.00 15.30 403 GLN A C 1
ATOM 2964 O O . GLN A 1 375 ? 53.077 26.860 53.622 1.00 17.53 403 GLN A O 1
ATOM 2970 N N . LEU A 1 376 ? 53.387 29.087 53.600 1.00 16.04 404 LEU A N 1
ATOM 2971 C CA . LEU A 1 376 ? 54.051 29.113 54.899 1.00 19.08 404 LEU A CA 1
ATOM 2972 C C . LEU A 1 376 ? 53.089 28.664 56.005 1.00 16.39 404 LEU A C 1
ATOM 2973 O O . LEU A 1 376 ? 53.437 27.864 56.865 1.00 19.05 404 LEU A O 1
ATOM 2978 N N . TRP A 1 377 ? 51.876 29.202 55.976 1.00 16.60 405 TRP A N 1
ATOM 2979 C CA . TRP A 1 377 ? 50.782 28.762 56.853 1.00 17.38 405 TRP A CA 1
ATOM 2980 C C . TRP A 1 377 ? 50.545 27.256 56.735 1.00 17.42 405 TRP A C 1
ATOM 2981 O O . TRP A 1 377 ? 50.496 26.527 57.732 1.00 17.26 405 TRP A O 1
ATOM 2992 N N . THR A 1 378 ? 50.413 26.801 55.497 1.00 15.90 406 THR A N 1
ATOM 2993 C CA . THR A 1 378 ? 50.094 25.396 55.202 1.00 15.98 406 THR A CA 1
ATOM 2994 C C . THR A 1 378 ? 51.168 24.447 55.734 1.00 17.35 406 THR A C 1
ATOM 2995 O O . THR A 1 378 ? 50.868 23.469 56.439 1.00 16.82 406 THR A O 1
ATOM 2999 N N . THR A 1 379 ? 52.419 24.782 55.440 1.00 16.00 407 THR A N 1
ATOM 3000 C CA . THR A 1 379 ? 53.557 23.998 55.936 1.00 17.40 407 THR A CA 1
ATOM 3001 C C . THR A 1 379 ? 53.671 24.068 57.473 1.00 19.25 407 THR A C 1
ATOM 3002 O O . THR A 1 379 ? 54.047 23.081 58.127 1.00 19.10 407 THR A O 1
ATOM 3006 N N . SER A 1 380 ? 53.316 25.208 58.049 1.00 19.02 408 SER A N 1
ATOM 3007 C CA . SER A 1 380 ? 53.307 25.337 59.515 1.00 18.58 408 SER A CA 1
ATOM 3008 C C . SER A 1 380 ? 52.279 24.404 60.132 1.00 17.86 408 SER A C 1
ATOM 3009 O O . SER A 1 380 ? 52.552 23.759 61.142 1.00 20.42 408 SER A O 1
ATOM 3012 N N . LEU A 1 381 ? 51.088 24.337 59.540 1.00 17.59 409 LEU A N 1
ATOM 3013 C CA . LEU A 1 381 ? 50.062 23.392 60.029 1.00 16.90 409 LEU A CA 1
ATOM 3014 C C . LEU A 1 381 ? 50.538 21.937 59.938 1.00 17.15 409 LEU A C 1
ATOM 3015 O O . LEU A 1 381 ? 50.273 21.134 60.827 1.00 18.69 409 LEU A O 1
ATOM 3020 N N . GLN A 1 382 ? 51.235 21.631 58.850 1.00 16.72 410 GLN A N 1
ATOM 3021 C CA . GLN A 1 382 ? 51.804 20.303 58.627 1.00 17.61 410 GLN A CA 1
ATOM 3022 C C . GLN A 1 382 ? 52.862 19.982 59.692 1.00 20.23 410 GLN A C 1
ATOM 3023 O O . GLN A 1 382 ? 52.885 18.899 60.223 1.00 21.70 410 GLN A O 1
ATOM 3029 N N . LYS A 1 383 ? 53.689 20.951 60.040 1.00 20.99 411 LYS A N 1
ATOM 3030 C CA . LYS A 1 383 ? 54.648 20.771 61.130 1.00 25.15 411 LYS A CA 1
ATOM 3031 C C . LYS A 1 383 ? 53.949 20.371 62.432 1.00 21.68 411 LYS A C 1
ATOM 3032 O O . LYS A 1 383 ? 54.392 19.441 63.135 1.00 24.23 411 LYS A O 1
ATOM 3038 N N . LEU A 1 384 ? 52.877 21.086 62.762 1.00 20.00 412 LEU A N 1
ATOM 3039 C CA . LEU A 1 384 ? 52.064 20.759 63.938 1.00 22.27 412 LEU A CA 1
ATOM 3040 C C . LEU A 1 384 ? 51.473 19.361 63.864 1.00 20.62 412 LEU A C 1
ATOM 3041 O O . LEU A 1 384 ? 51.643 18.557 64.775 1.00 25.72 412 LEU A O 1
ATOM 3046 N N . ASP A 1 385 ? 50.777 19.089 62.774 1.00 20.05 413 ASP A N 1
ATOM 3047 C CA . ASP A 1 385 ? 50.008 17.850 62.625 1.00 19.83 413 ASP A CA 1
ATOM 3048 C C . ASP A 1 385 ? 50.829 16.568 62.486 1.00 21.81 413 ASP A C 1
ATOM 3049 O O . ASP A 1 385 ? 50.334 15.480 62.801 1.00 22.57 413 ASP A O 1
ATOM 3054 N N . TYR A 1 386 ? 52.061 16.704 62.000 1.00 20.47 414 TYR A N 1
ATOM 3055 C CA . TYR A 1 386 ? 53.018 15.582 61.911 1.00 30.10 414 TYR A CA 1
ATOM 3056 C C . TYR A 1 386 ? 53.923 15.456 63.163 1.00 53.44 414 TYR A C 1
ATOM 3057 O O . TYR A 1 386 ? 54.841 14.636 63.191 1.00 88.92 414 TYR A O 1
ATOM 3066 N N . GLY A 1 387 ? 53.634 16.250 64.196 1.00 31.19 415 GLY A N 1
ATOM 3067 C CA . GLY A 1 387 ? 54.392 16.229 65.470 1.00 81.98 415 GLY A CA 1
ATOM 3068 C C . GLY A 1 387 ? 55.819 16.719 65.397 1.00 81.98 415 GLY A C 1
ATOM 3069 O O . GLY A 1 387 ? 56.673 16.276 66.156 1.00 46.08 415 GLY A O 1
ATOM 3070 N N . ASN A 1 388 ? 56.073 17.643 64.495 1.00 44.03 416 ASN A N 1
ATOM 3071 C CA . ASN A 1 388 ? 57.407 18.169 64.289 1.00 84.29 416 ASN A CA 1
ATOM 3072 C C . ASN A 1 388 ? 57.607 19.544 64.906 1.00 80.45 416 ASN A C 1
ATOM 3073 O O . ASN A 1 388 ? 58.641 20.177 64.686 1.00 53.45 416 ASN A O 1
ATOM 3078 N N . GLY A 1 389 ? 56.638 19.984 65.706 1.00 43.47 417 GLY A N 1
ATOM 3079 C CA . GLY A 1 389 ? 56.754 21.277 66.397 1.00 37.91 417 GLY A CA 1
ATOM 3080 C C . GLY A 1 389 ? 55.650 21.580 67.390 1.00 32.84 417 GLY A C 1
ATOM 3081 O O . GLY A 1 389 ? 54.545 21.052 67.296 1.00 40.92 417 GLY A O 1
ATOM 3082 N N . GLU A 1 390 ? 55.969 22.431 68.358 1.00 34.15 418 GLU A N 1
ATOM 3083 C CA . GLU A 1 390 ? 54.999 22.866 69.354 1.00 42.68 418 GLU A CA 1
ATOM 3084 C C . GLU A 1 390 ? 54.397 24.147 68.849 1.00 44.83 418 GLU A C 1
ATOM 3085 O O . GLU A 1 390 ? 55.014 24.853 68.054 1.00 37.32 418 GLU A O 1
ATOM 3091 N N . VAL A 1 391 ? 53.213 24.459 69.348 1.00 28.73 419 VAL A N 1
ATOM 3092 C CA . VAL A 1 391 ? 52.448 25.614 68.841 1.00 31.05 419 VAL A CA 1
ATOM 3093 C C . VAL A 1 391 ? 53.223 26.930 68.850 1.00 33.53 419 VAL A C 1
ATOM 3094 O O . VAL A 1 391 ? 53.218 27.640 67.860 1.00 35.12 419 VAL A O 1
ATOM 3098 N N . ASN A 1 392 ? 53.880 27.260 69.957 1.00 32.56 420 ASN A N 1
ATOM 3099 C CA . ASN A 1 392 ? 54.523 28.577 70.050 1.00 29.37 420 ASN A CA 1
ATOM 3100 C C . ASN A 1 392 ? 55.664 28.771 69.111 1.00 33.50 420 ASN A C 1
ATOM 3101 O O . ASN A 1 392 ? 55.828 29.822 68.510 1.00 33.88 420 ASN A O 1
ATOM 3106 N N . LYS A 1 393 ? 56.480 27.756 69.005 1.00 32.28 421 LYS A N 1
ATOM 3107 C CA . LYS A 1 393 ? 57.597 27.858 68.125 1.00 29.11 421 LYS A CA 1
ATOM 3108 C C . LYS A 1 393 ? 57.139 27.972 66.654 1.00 28.53 421 LYS A C 1
ATOM 3109 O O . LYS A 1 393 ? 57.651 28.796 65.896 1.00 30.02 421 LYS A O 1
ATOM 3115 N N . VAL A 1 394 ? 56.173 27.142 66.274 1.00 28.25 422 VAL A N 1
ATOM 3116 C CA . VAL A 1 394 ? 55.639 27.130 64.900 1.00 27.10 422 VAL A CA 1
ATOM 3117 C C . VAL A 1 394 ? 55.025 28.500 64.578 1.00 24.49 422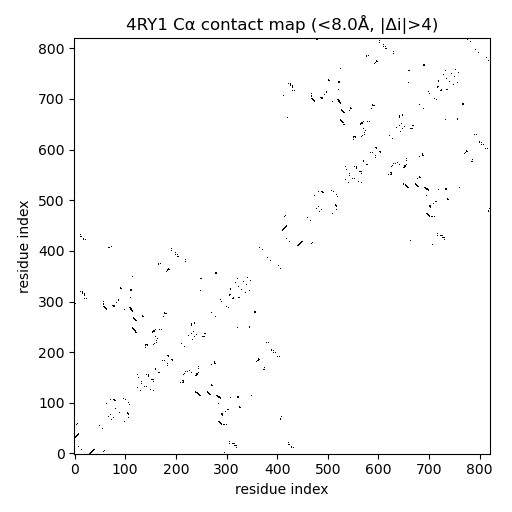 VAL A C 1
ATOM 3118 O O . VAL A 1 394 ? 55.288 29.102 63.532 1.00 26.00 422 VAL A O 1
ATOM 3122 N N . ALA A 1 395 ? 54.253 28.999 65.527 1.00 24.50 423 ALA A N 1
ATOM 3123 C CA . ALA A 1 395 ? 53.620 30.308 65.396 1.00 25.80 423 ALA A CA 1
ATOM 3124 C C . ALA A 1 395 ? 54.624 31.450 65.288 1.00 27.47 423 ALA A C 1
ATOM 3125 O O . ALA A 1 395 ? 54.569 32.260 64.363 1.00 24.75 423 ALA A O 1
ATOM 3127 N N . ASP A 1 396 ? 55.555 31.515 66.226 1.00 28.14 424 ASP A N 1
ATOM 3128 C CA . ASP A 1 396 ? 56.570 32.563 66.180 1.00 27.60 424 ASP A CA 1
ATOM 3129 C C . ASP A 1 396 ? 57.374 32.503 64.860 1.00 24.10 424 ASP A C 1
ATOM 3130 O O . ASP A 1 396 ? 57.734 33.535 64.297 1.00 32.58 424 ASP A O 1
ATOM 3135 N N . ASP A 1 397 ? 57.687 31.295 64.398 1.00 26.54 425 ASP A N 1
ATOM 3136 C CA . ASP A 1 397 ? 58.406 31.120 63.127 1.00 24.66 425 ASP A CA 1
ATOM 3137 C C . ASP A 1 397 ? 57.550 31.544 61.935 1.00 24.71 425 ASP A C 1
ATOM 3138 O O . ASP A 1 397 ? 58.057 32.110 60.965 1.00 25.92 425 ASP A O 1
ATOM 3143 N N . PHE A 1 398 ? 56.255 31.262 62.018 1.00 25.17 426 PHE A N 1
ATOM 3144 C CA . PHE A 1 398 ? 55.335 31.737 60.984 1.00 24.37 426 PHE A CA 1
ATOM 3145 C C . PHE A 1 398 ? 55.380 33.272 60.939 1.00 24.03 426 PHE A C 1
ATOM 3146 O O . PHE A 1 398 ? 55.504 33.867 59.877 1.00 23.33 426 PHE A O 1
ATOM 3154 N N . LEU A 1 399 ? 55.311 33.900 62.100 1.00 26.27 427 LEU A N 1
ATOM 3155 C CA . LEU A 1 399 ? 55.319 35.363 62.161 1.00 23.80 427 LEU A CA 1
ATOM 3156 C C . LEU A 1 399 ? 56.562 35.988 61.506 1.00 25.91 427 LEU A C 1
ATOM 3157 O O . LEU A 1 399 ? 56.440 36.908 60.717 1.00 26.49 427 LEU A O 1
ATOM 3162 N N . SER A 1 400 ? 57.747 35.501 61.854 1.00 25.71 428 SER A N 1
ATOM 3163 C CA . SER A 1 400 ? 58.990 36.037 61.275 1.00 27.77 428 SER A CA 1
ATOM 3164 C C . SER A 1 400 ? 59.064 35.784 59.758 1.00 25.06 428 SER A C 1
ATOM 3165 O O . SER A 1 400 ? 59.429 36.668 58.993 1.00 30.05 428 SER A O 1
ATOM 3168 N N . GLY A 1 401 ? 58.695 34.582 59.325 1.00 25.83 429 GLY A N 1
ATOM 3169 C CA . GLY A 1 401 ? 58.757 34.255 57.892 1.00 25.01 429 GLY A CA 1
ATOM 3170 C C . GLY A 1 401 ? 57.714 35.031 57.085 1.00 22.88 429 GLY A C 1
ATOM 3171 O O . GLY A 1 401 ? 57.976 35.512 55.966 1.00 20.73 429 GLY A O 1
ATOM 3172 N N . ALA A 1 402 ? 56.523 35.140 57.662 1.00 20.72 430 ALA A N 1
ATOM 3173 C CA . ALA A 1 402 ? 55.429 35.908 57.051 1.00 22.97 430 ALA A CA 1
ATOM 3174 C C . ALA A 1 402 ? 55.859 37.362 56.874 1.00 23.76 430 ALA A C 1
ATOM 3175 O O . ALA A 1 402 ? 55.654 37.965 55.816 1.00 20.62 430 ALA A O 1
ATOM 3177 N N . ASN A 1 403 ? 56.505 37.910 57.900 1.00 22.37 431 ASN A N 1
ATOM 3178 C CA . ASN A 1 403 ? 56.952 39.307 57.827 1.00 22.54 431 ASN A CA 1
ATOM 3179 C C . ASN A 1 403 ? 58.023 39.520 56.747 1.00 22.97 431 ASN A C 1
ATOM 3180 O O . ASN A 1 403 ? 57.990 40.531 56.042 1.00 24.93 431 ASN A O 1
ATOM 3185 N N . ARG A 1 404 ? 58.940 38.564 56.593 1.00 23.12 432 ARG A N 1
ATOM 3186 C CA . ARG A 1 404 ? 59.900 38.601 55.466 1.00 28.15 432 ARG A CA 1
ATOM 3187 C C . ARG A 1 404 ? 59.174 38.602 54.119 1.00 23.30 432 ARG A C 1
ATOM 3188 O O . ARG A 1 404 ? 59.515 39.368 53.244 1.00 23.25 432 ARG A O 1
ATOM 3196 N N . ILE A 1 405 ? 58.177 37.736 53.971 1.00 22.90 433 ILE A N 1
ATOM 3197 C CA . ILE A 1 405 ? 57.412 37.651 52.714 1.00 20.13 433 ILE A CA 1
ATOM 3198 C C . ILE A 1 405 ? 56.722 38.979 52.405 1.00 20.63 433 ILE A C 1
ATOM 3199 O O . ILE A 1 405 ? 56.788 39.486 51.293 1.00 19.37 433 ILE A O 1
ATOM 3204 N N . LEU A 1 406 ? 56.067 39.535 53.419 1.00 18.20 434 LEU A N 1
ATOM 3205 C CA . LEU A 1 406 ? 55.313 40.786 53.262 1.00 20.60 434 LEU A CA 1
ATOM 3206 C C . LEU A 1 406 ? 56.181 41.995 52.942 1.00 20.25 434 LEU A C 1
ATOM 3207 O O . LEU A 1 406 ? 55.762 42.887 52.221 1.00 21.64 434 LEU A O 1
ATOM 3212 N N . LYS A 1 407 ? 57.397 42.023 53.461 1.00 25.73 435 LYS A N 1
ATOM 3213 C CA . LYS A 1 407 ? 58.299 43.128 53.122 1.00 24.01 435 LYS A CA 1
ATOM 3214 C C . LYS A 1 407 ? 58.694 43.113 51.645 1.00 25.76 435 LYS A C 1
ATOM 3215 O O . LYS A 1 407 ? 58.968 44.145 51.046 1.00 29.43 435 LYS A O 1
ATOM 3221 N N . ARG A 1 408 ? 58.699 41.921 51.069 1.00 23.14 436 ARG A N 1
ATOM 3222 C CA . ARG A 1 408 ? 58.900 41.745 49.634 1.00 25.05 436 ARG A CA 1
ATOM 3223 C C . ARG A 1 408 ? 57.648 42.074 48.826 1.00 24.94 436 ARG A C 1
ATOM 3224 O O . ARG A 1 408 ? 57.713 42.752 47.800 1.00 29.03 436 ARG A O 1
ATOM 3232 N N . ALA A 1 409 ? 56.514 41.572 49.302 1.00 22.53 437 ALA A N 1
ATOM 3233 C CA . ALA A 1 409 ? 55.249 41.632 48.557 1.00 21.82 437 ALA A CA 1
ATOM 3234 C C . ALA A 1 409 ? 54.566 42.998 48.604 1.00 22.26 437 ALA A C 1
ATOM 3235 O O . ALA A 1 409 ? 53.955 43.441 47.633 1.00 22.53 437 ALA A O 1
ATOM 3237 N N . ILE A 1 410 ? 54.638 43.640 49.758 1.00 21.86 438 ILE A N 1
ATOM 3238 C CA . ILE A 1 410 ? 53.961 44.924 49.969 1.00 21.23 438 ILE A CA 1
ATOM 3239 C C . ILE A 1 410 ? 54.902 46.102 49.826 1.00 33.04 438 ILE A C 1
ATOM 3240 O O . ILE A 1 410 ? 55.951 46.152 50.481 1.00 36.38 438 ILE A O 1
ATOM 3245 N N . ARG A 1 411 ? 54.507 47.082 49.024 1.00 37.40 439 ARG A N 1
ATOM 3246 C CA . ARG A 1 411 ? 55.356 48.261 48.837 1.00 33.59 439 ARG A CA 1
ATOM 3247 C C . ARG A 1 411 ? 54.598 49.560 48.690 1.00 59.17 439 ARG A C 1
ATOM 3248 O O . ARG A 1 411 ? 55.063 50.594 49.170 1.00 79.26 439 ARG A O 1
ATOM 3257 N N . MET B 1 2 ? 38.900 9.765 39.389 1.00 60.54 30 MET B N 1
ATOM 3258 C CA . MET B 1 2 ? 38.132 9.990 38.138 1.00 52.37 30 MET B CA 1
ATOM 3259 C C . MET B 1 2 ? 39.099 9.784 36.980 1.00 66.91 30 MET B C 1
ATOM 3260 O O . MET B 1 2 ? 40.210 10.334 36.977 1.00 48.16 30 MET B O 1
ATOM 3265 N N . ALA B 1 3 ? 38.689 8.960 36.019 1.00 31.47 31 ALA B N 1
ATOM 3266 C CA . ALA B 1 3 ? 39.461 8.791 34.802 1.00 30.54 31 ALA B CA 1
ATOM 3267 C C . ALA B 1 3 ? 39.397 10.111 34.074 1.00 24.27 31 ALA B C 1
ATOM 3268 O O . ALA B 1 3 ? 38.356 10.749 34.052 1.00 22.23 31 ALA B O 1
ATOM 3270 N N . GLU B 1 4 ? 40.521 10.490 33.482 1.00 27.28 32 GLU B N 1
ATOM 3271 C CA A GLU B 1 4 ? 40.651 11.744 32.760 0.50 22.17 32 GLU B CA 1
ATOM 3272 C CA B GLU B 1 4 ? 40.631 11.746 32.732 0.50 21.95 32 GLU B CA 1
ATOM 3273 C C . GLU B 1 4 ? 41.117 11.487 31.327 1.00 20.28 32 GLU B C 1
ATOM 3274 O O . GLU B 1 4 ? 42.124 10.821 31.099 1.00 28.69 32 GLU B O 1
ATOM 3285 N N . ILE B 1 5 ? 40.333 12.040 30.400 1.00 17.77 33 ILE B N 1
ATOM 3286 C CA . ILE B 1 5 ? 40.607 11.997 28.998 1.00 18.67 33 ILE B CA 1
ATOM 3287 C C . ILE B 1 5 ? 40.627 13.427 28.435 1.00 16.25 33 ILE B C 1
ATOM 3288 O O . ILE B 1 5 ? 39.852 14.327 28.814 1.00 21.03 33 ILE B O 1
ATOM 3293 N N . ARG B 1 6 ? 41.559 13.624 27.539 1.00 12.32 34 ARG B N 1
ATOM 3294 C CA . ARG B 1 6 ? 41.757 14.889 26.834 1.00 13.01 34 ARG B CA 1
ATOM 3295 C C . ARG B 1 6 ? 41.234 14.778 25.414 1.00 12.68 34 ARG B C 1
ATOM 3296 O O . ARG B 1 6 ? 41.342 13.714 24.805 1.00 13.39 34 ARG B O 1
ATOM 3304 N N . ILE B 1 7 ? 40.622 15.838 24.912 1.00 12.20 35 ILE B N 1
ATOM 3305 C CA . ILE B 1 7 ? 40.087 15.847 23.540 1.00 11.35 35 ILE B CA 1
ATOM 3306 C C . ILE B 1 7 ? 40.489 17.158 22.875 1.00 11.07 35 ILE B C 1
ATOM 3307 O O . ILE B 1 7 ? 40.293 18.224 23.449 1.00 12.65 35 ILE B O 1
ATOM 3312 N N . SER B 1 8 ? 41.083 17.056 21.685 1.00 10.57 36 SER B N 1
ATOM 3313 C CA . SER B 1 8 ? 41.408 18.217 20.893 1.00 11.81 36 SER B CA 1
ATOM 3314 C C . SER B 1 8 ? 40.583 18.315 19.606 1.00 10.77 36 SER B C 1
ATOM 3315 O O . SER B 1 8 ? 40.217 17.308 18.990 1.00 11.13 36 SER B O 1
ATOM 3318 N N . TRP B 1 9 ? 40.369 19.548 19.184 1.00 11.42 37 TRP B N 1
ATOM 3319 C CA . TRP B 1 9 ? 39.763 19.852 17.889 1.00 11.99 37 TRP B CA 1
ATOM 3320 C C . TRP B 1 9 ? 40.073 21.281 17.483 1.00 10.71 37 TRP B C 1
ATOM 3321 O O . TRP B 1 9 ? 40.629 22.043 18.266 1.00 13.33 37 TRP B O 1
ATOM 3332 N N . TRP B 1 10 ? 39.732 21.623 16.247 1.00 11.80 38 TRP B N 1
ATOM 3333 C CA . TRP B 1 10 ? 39.848 22.995 15.756 1.00 13.00 38 TRP B CA 1
ATOM 3334 C C . TRP B 1 10 ? 38.503 23.455 15.237 1.00 12.22 38 TRP B C 1
ATOM 3335 O O . TRP B 1 10 ? 37.614 22.645 14.972 1.00 11.32 38 TRP B O 1
ATOM 3346 N N . GLY B 1 11 ? 38.401 24.747 15.022 1.00 13.08 39 GLY B N 1
ATOM 3347 C CA . GLY B 1 11 ? 37.221 25.369 14.423 1.00 13.35 39 GLY B CA 1
ATOM 3348 C C . GLY B 1 11 ? 36.968 26.748 14.978 1.00 12.73 39 GLY B C 1
ATOM 3349 O O . GLY B 1 11 ? 37.829 27.319 15.641 1.00 17.16 39 GLY B O 1
ATOM 3350 N N . GLY B 1 12 ? 35.790 27.265 14.653 1.00 12.13 40 GLY B N 1
ATOM 3351 C CA . GLY B 1 12 ? 35.346 28.570 15.092 1.00 12.96 40 GLY B CA 1
ATOM 3352 C C . GLY B 1 12 ? 34.568 28.464 16.383 1.00 13.22 40 GLY B C 1
ATOM 3353 O O . GLY B 1 12 ? 34.284 27.370 16.896 1.00 12.03 40 GLY B O 1
ATOM 3354 N N . ASN B 1 13 ? 34.157 29.623 16.876 1.00 12.48 41 ASN B N 1
ATOM 3355 C CA . ASN B 1 13 ? 33.527 29.702 18.190 1.00 12.39 41 ASN B CA 1
ATOM 3356 C C . ASN B 1 13 ? 32.167 28.984 18.265 1.00 11.17 41 ASN B C 1
ATOM 3357 O O . ASN B 1 13 ? 31.769 28.511 19.339 1.00 11.41 41 ASN B O 1
ATOM 3362 N N . GLN B 1 14 ? 31.447 28.905 17.160 1.00 11.94 42 GLN B N 1
ATOM 3363 C CA . GLN B 1 14 ? 30.181 28.161 17.153 1.00 12.13 42 GLN B CA 1
ATOM 3364 C C . GLN B 1 14 ? 30.427 26.673 17.338 1.00 11.95 42 GLN B C 1
ATOM 3365 O O . GLN B 1 14 ? 29.733 26.018 18.102 1.00 11.11 42 GLN B O 1
ATOM 3371 N N . ARG B 1 15 ? 31.423 26.138 16.638 1.00 12.02 43 ARG B N 1
ATOM 3372 C CA . ARG B 1 15 ? 31.784 24.745 16.838 1.00 11.16 43 ARG B CA 1
ATOM 3373 C C . ARG B 1 15 ? 32.303 24.529 18.265 1.00 11.68 43 ARG B C 1
ATOM 3374 O O . ARG B 1 15 ? 32.007 23.495 18.897 1.00 11.11 43 ARG B O 1
ATOM 3382 N N . HIS B 1 16 ? 33.070 25.490 18.776 1.00 11.07 44 HIS B N 1
ATOM 3383 C CA . HIS B 1 16 ? 33.622 25.328 20.120 1.00 11.54 44 HIS B CA 1
ATOM 3384 C C . HIS B 1 16 ? 32.508 25.226 21.162 1.00 10.52 44 HIS B C 1
ATOM 3385 O O . HIS B 1 16 ? 32.539 24.368 22.037 1.00 11.00 44 HIS B O 1
ATOM 3392 N N . GLU B 1 17 ? 31.535 26.124 21.069 1.00 10.48 45 GLU B N 1
ATOM 3393 C CA . GLU B 1 17 ? 30.438 26.105 22.054 1.00 10.69 45 GLU B CA 1
ATOM 3394 C C . GLU B 1 17 ? 29.696 24.772 21.990 1.00 10.37 45 GLU B C 1
ATOM 3395 O O . GLU B 1 17 ? 29.391 24.183 23.006 1.00 10.43 45 GLU B O 1
ATOM 3401 N N . ALA B 1 18 ? 29.386 24.337 20.775 1.00 9.79 46 ALA B N 1
ATOM 3402 C CA . ALA B 1 18 ? 28.605 23.113 20.572 1.00 9.56 46 ALA B CA 1
ATOM 3403 C C . ALA B 1 18 ? 29.373 21.903 21.073 1.00 10.01 46 ALA B C 1
ATOM 3404 O O . ALA B 1 18 ? 28.787 20.983 21.653 1.00 10.55 46 ALA B O 1
ATOM 3406 N N . THR B 1 19 ? 30.700 21.896 20.848 1.00 9.26 47 THR B N 1
ATOM 3407 C CA . THR B 1 19 ? 31.493 20.759 21.302 1.00 9.42 47 THR B CA 1
ATOM 3408 C C . THR B 1 19 ? 31.571 20.735 22.839 1.00 9.95 47 THR B C 1
ATOM 3409 O O . THR B 1 19 ? 31.432 19.683 23.472 1.00 10.50 47 THR B O 1
ATOM 3413 N N . LEU B 1 20 ? 31.743 21.901 23.441 1.00 10.55 48 LEU B N 1
ATOM 3414 C CA A LEU B 1 20 ? 31.636 22.004 24.901 0.50 10.19 48 LEU B CA 1
ATOM 3415 C CA B LEU B 1 20 ? 31.632 22.021 24.898 0.50 10.17 48 LEU B CA 1
ATOM 3416 C C . LEU B 1 20 ? 30.266 21.557 25.441 1.00 10.84 48 LEU B C 1
ATOM 3417 O O . LEU B 1 20 ? 30.195 20.869 26.477 1.00 11.27 48 LEU B O 1
ATOM 3426 N N . ALA B 1 21 ? 29.184 21.904 24.738 1.00 10.31 49 ALA B N 1
ATOM 3427 C CA . ALA B 1 21 ? 27.843 21.466 25.143 1.00 10.97 49 ALA B CA 1
ATOM 3428 C C . ALA B 1 21 ? 27.769 19.936 25.109 1.00 10.43 49 ALA B C 1
ATOM 3429 O O . ALA B 1 21 ? 27.215 19.310 26.007 1.00 11.15 49 ALA B O 1
ATOM 3431 N N . ALA B 1 22 ? 28.358 19.322 24.088 1.00 9.77 50 ALA B N 1
ATOM 3432 C CA . ALA B 1 22 ? 28.354 17.862 24.010 1.00 10.70 50 ALA B CA 1
ATOM 3433 C C . ALA B 1 22 ? 29.130 17.244 25.174 1.00 11.64 50 ALA B C 1
ATOM 3434 O O . ALA B 1 22 ? 28.726 16.232 25.753 1.00 11.66 50 ALA B O 1
ATOM 3436 N N . ILE B 1 23 ? 30.280 17.850 25.465 1.00 10.37 51 ILE B N 1
ATOM 3437 C CA . ILE B 1 23 ? 31.119 17.396 26.580 1.00 10.18 51 ILE B CA 1
ATOM 3438 C C . ILE B 1 23 ? 30.389 17.493 27.914 1.00 10.65 51 ILE B C 1
ATOM 3439 O O . ILE B 1 23 ? 30.387 16.560 28.717 1.00 10.96 51 ILE B O 1
ATOM 3444 N N . ASN B 1 24 ? 29.714 18.620 28.125 1.00 10.66 52 ASN B N 1
ATOM 3445 C CA . ASN B 1 24 ? 28.941 18.788 29.358 1.00 10.28 52 ASN B CA 1
ATOM 3446 C C . ASN B 1 24 ? 27.801 17.763 29.463 1.00 12.25 52 ASN B C 1
ATOM 3447 O O . ASN B 1 24 ? 27.565 17.225 30.536 1.00 12.44 52 ASN B O 1
ATOM 3452 N N . ALA B 1 25 ? 27.107 17.491 28.358 1.00 11.22 53 ALA B N 1
ATOM 3453 C CA . ALA B 1 25 ? 26.065 16.451 28.347 1.00 11.77 53 ALA B CA 1
ATOM 3454 C C . ALA B 1 25 ? 26.678 15.074 28.640 1.00 12.57 53 ALA B C 1
ATOM 3455 O O . ALA B 1 25 ? 26.126 14.294 29.397 1.00 12.93 53 ALA B O 1
ATOM 3457 N N . PHE B 1 26 ? 27.843 14.794 28.055 1.00 12.03 54 PHE B N 1
ATOM 3458 C CA . PHE B 1 26 ? 28.549 13.538 28.337 1.00 11.57 54 PHE B CA 1
ATOM 3459 C C . PHE B 1 26 ? 28.865 13.391 29.815 1.00 11.51 54 PHE B C 1
ATOM 3460 O O . PHE B 1 26 ? 28.689 12.314 30.404 1.00 13.08 54 PHE B O 1
ATOM 3468 N N . GLN B 1 27 ? 29.378 14.465 30.392 1.00 11.27 55 GLN B N 1
ATOM 3469 C CA . GLN B 1 27 ? 29.715 14.464 31.819 1.00 13.28 55 GLN B CA 1
ATOM 3470 C C . GLN B 1 27 ? 28.507 14.249 32.728 1.00 14.63 55 GLN B C 1
ATOM 3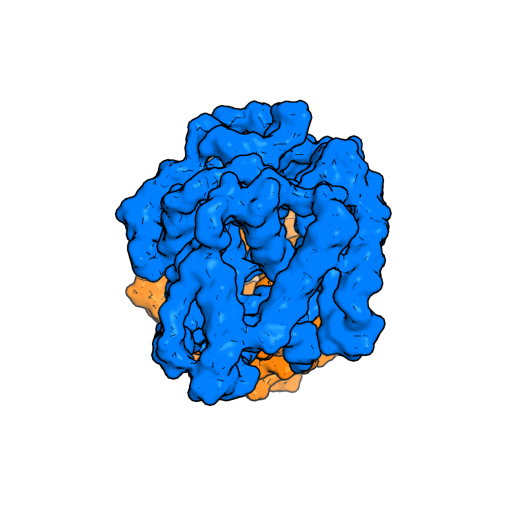471 O O . GLN B 1 27 ? 28.599 13.564 33.750 1.00 16.41 55 GLN B O 1
ATOM 3477 N N . LYS B 1 28 ? 27.372 14.803 32.337 1.00 14.13 56 LYS B N 1
ATOM 3478 C CA . LYS B 1 28 ? 26.136 14.599 33.096 1.00 16.75 56 LYS B CA 1
ATOM 3479 C C . LYS B 1 28 ? 25.739 13.118 33.083 1.00 14.85 56 LYS B C 1
ATOM 3480 O O . LYS B 1 28 ? 25.295 12.574 34.098 1.00 20.42 56 LYS B O 1
ATOM 3486 N N . ALA B 1 29 ? 25.945 12.474 31.940 1.00 15.40 57 ALA B N 1
ATOM 3487 C CA . ALA B 1 29 ? 25.581 11.058 31.748 1.00 15.09 57 ALA B CA 1
ATOM 3488 C C . ALA B 1 29 ? 26.624 10.133 32.348 1.00 17.17 57 ALA B C 1
ATOM 3489 O O . ALA B 1 29 ? 26.343 8.976 32.625 1.00 19.48 57 ALA B O 1
ATOM 3491 N N . ASN B 1 30 ? 27.839 10.653 32.507 1.00 15.09 58 ASN B N 1
ATOM 3492 C CA . ASN B 1 30 ? 28.997 9.869 32.970 1.00 17.30 58 ASN B CA 1
ATOM 3493 C C . ASN B 1 30 ? 29.798 10.647 33.997 1.00 17.83 58 ASN B C 1
ATOM 3494 O O . ASN B 1 30 ? 30.893 11.136 33.693 1.00 18.13 58 ASN B O 1
ATOM 3499 N N . PRO B 1 31 ? 29.258 10.758 35.216 1.00 18.28 59 PRO B N 1
ATOM 3500 C CA . PRO B 1 31 ? 29.739 11.714 36.207 1.00 20.34 59 PRO B CA 1
ATOM 3501 C C . PRO B 1 31 ? 31.092 11.375 36.838 1.00 21.35 59 PRO B C 1
ATOM 3502 O O . PRO B 1 31 ? 31.636 12.189 37.587 1.00 28.55 59 PRO B O 1
ATOM 3506 N N . THR B 1 32 ? 31.635 10.196 36.545 1.00 18.63 60 THR B N 1
ATOM 3507 C CA . THR B 1 32 ? 32.969 9.822 37.059 1.00 19.52 60 THR B CA 1
ATOM 3508 C C . THR B 1 32 ? 34.104 10.044 36.050 1.00 18.43 60 THR B C 1
ATOM 3509 O O . THR B 1 32 ? 35.283 9.793 36.365 1.00 21.26 60 THR B O 1
ATOM 3513 N N . ILE B 1 33 ? 33.762 10.560 34.872 1.00 17.26 61 ILE B N 1
ATOM 3514 C CA . ILE B 1 33 ? 34.779 10.802 33.815 1.00 17.74 61 ILE B CA 1
ATOM 3515 C C . ILE B 1 33 ? 35.075 12.305 33.669 1.00 16.63 61 ILE B C 1
ATOM 3516 O O . ILE B 1 33 ? 34.181 13.099 33.424 1.00 21.27 61 ILE B O 1
ATOM 3521 N N . THR B 1 34 ? 36.339 12.661 33.830 1.00 16.67 62 THR B N 1
ATOM 3522 C CA . THR B 1 34 ? 36.815 14.033 33.655 1.00 17.58 62 THR B CA 1
ATOM 3523 C C . THR B 1 34 ? 37.210 14.203 32.184 1.00 15.60 62 THR B C 1
ATOM 3524 O O . THR B 1 34 ? 37.941 13.383 31.662 1.00 15.77 62 THR B O 1
ATOM 3528 N N . VAL B 1 35 ? 36.746 15.271 31.542 1.00 14.38 63 VAL B N 1
ATOM 3529 C CA . VAL B 1 35 ? 37.101 15.552 30.145 1.00 12.58 63 VAL B CA 1
ATOM 3530 C C . VAL B 1 35 ? 37.790 16.900 30.095 1.00 12.55 63 VAL B C 1
ATOM 3531 O O . VAL B 1 35 ? 37.249 17.924 30.537 1.00 13.68 63 VAL B O 1
ATOM 3535 N N . LYS B 1 36 ? 39.014 16.879 29.584 1.00 12.83 64 LYS B N 1
ATOM 3536 C CA A LYS B 1 36 ? 39.796 18.089 29.389 0.50 13.24 64 LYS B CA 1
ATOM 3537 C CA B LYS B 1 36 ? 39.785 18.105 29.385 0.50 13.33 64 LYS B CA 1
ATOM 3538 C C . LYS B 1 36 ? 39.752 18.511 27.920 1.00 13.12 64 LYS B C 1
ATOM 3539 O O . LYS B 1 36 ? 40.285 17.813 27.034 1.00 15.28 64 LYS B O 1
ATOM 3550 N N . ALA B 1 37 ? 39.104 19.645 27.666 1.00 13.32 65 ALA B N 1
ATOM 3551 C CA . ALA B 1 37 ? 38.980 20.160 26.318 1.00 14.76 65 ALA B CA 1
ATOM 3552 C C . ALA B 1 37 ? 40.241 20.922 25.950 1.00 15.68 65 ALA B C 1
ATOM 3553 O O . ALA B 1 37 ? 40.706 21.781 26.694 1.00 20.12 65 ALA B O 1
ATOM 3555 N N . GLU B 1 38 ? 40.745 20.630 24.758 1.00 15.24 66 GLU B N 1
ATOM 3556 C CA . GLU B 1 38 ? 41.921 21.273 24.212 1.00 17.46 66 GLU B CA 1
ATOM 3557 C C . GLU B 1 38 ? 41.569 21.745 22.789 1.00 16.45 66 GLU B C 1
ATOM 3558 O O . GLU B 1 38 ? 41.854 21.080 21.806 1.00 28.65 66 GLU B O 1
ATOM 3564 N N . TYR B 1 39 ? 40.847 22.866 22.748 1.00 26.43 67 TYR B N 1
ATOM 3565 C CA . TYR B 1 39 ? 40.384 23.519 21.488 1.00 26.23 67 TYR B CA 1
ATOM 3566 C C . TYR B 1 39 ? 41.390 24.504 20.912 1.00 38.69 67 TYR B C 1
ATOM 3567 O O . TYR B 1 39 ? 42.177 25.102 21.631 1.00 37.45 67 TYR B O 1
ATOM 3576 N N . ALA B 1 40 ? 41.318 24.667 19.597 1.00 59.40 68 ALA B N 1
ATOM 3577 C CA . ALA B 1 40 ? 42.211 25.607 18.940 1.00 64.97 68 ALA B CA 1
ATOM 3578 C C . ALA B 1 40 ? 41.666 26.081 17.610 1.00 59.73 68 ALA B C 1
ATOM 3579 O O . ALA B 1 40 ? 40.568 25.703 17.175 1.00 44.64 68 ALA B O 1
ATOM 3581 N N . GLY B 1 41 ? 42.433 26.967 17.002 1.00 53.02 69 GLY B N 1
ATOM 3582 C CA . GLY B 1 41 ? 42.249 27.306 15.619 1.00 27.55 69 GLY B CA 1
ATOM 3583 C C . GLY B 1 41 ? 43.022 26.330 14.734 1.00 24.81 69 GLY B C 1
ATOM 3584 O O . GLY B 1 41 ? 43.966 25.633 15.164 1.00 33.16 69 GLY B O 1
ATOM 3585 N N . TRP B 1 42 ? 42.553 26.279 13.501 1.00 25.50 70 TRP B N 1
ATOM 3586 C CA . TRP B 1 42 ? 43.068 25.416 12.456 1.00 23.91 70 TRP B CA 1
ATOM 3587 C C . TRP B 1 42 ? 44.536 25.694 12.159 1.00 22.05 70 TRP B C 1
ATOM 3588 O O . TRP B 1 42 ? 45.323 24.773 11.947 1.00 22.87 70 TRP B O 1
ATOM 3599 N N . ASP B 1 43 ? 44.893 26.973 12.143 1.00 27.38 71 ASP B N 1
ATOM 3600 C CA . ASP B 1 43 ? 46.279 27.387 11.949 1.00 28.62 71 ASP B CA 1
ATOM 3601 C C . ASP B 1 43 ? 47.136 26.851 13.082 1.00 25.13 71 ASP B C 1
ATOM 3602 O O . ASP B 1 43 ? 46.942 27.197 14.250 1.00 36.63 71 ASP B O 1
ATOM 3607 N N . GLY B 1 44 ? 48.098 26.017 12.739 1.00 30.15 72 GLY B N 1
ATOM 3608 C CA . GLY B 1 44 ? 48.971 25.464 13.767 1.00 26.17 72 GLY B CA 1
ATOM 3609 C C . GLY B 1 44 ? 48.526 24.144 14.374 1.00 19.29 72 GLY B C 1
ATOM 3610 O O . GLY B 1 44 ? 49.306 23.520 15.077 1.00 19.60 72 GLY B O 1
ATOM 3611 N N . TYR B 1 45 ? 47.294 23.708 14.116 1.00 18.60 73 TYR B N 1
ATOM 3612 C CA . TYR B 1 45 ? 46.791 22.491 14.764 1.00 15.50 73 TYR B CA 1
ATOM 3613 C C . TYR B 1 45 ? 47.616 21.248 14.375 1.00 14.22 73 TYR B C 1
ATOM 3614 O O . TYR B 1 45 ? 48.039 20.486 15.245 1.00 15.37 73 TYR B O 1
ATOM 3623 N N . LEU B 1 46 ? 47.841 21.061 13.081 1.00 14.71 74 LEU B N 1
ATOM 3624 C CA . LEU B 1 46 ? 48.596 19.883 12.599 1.00 15.00 74 LEU B CA 1
ATOM 3625 C C . LEU B 1 46 ? 50.039 19.878 13.149 1.00 16.56 74 LEU B C 1
ATOM 3626 O O . LEU B 1 46 ? 50.519 18.871 13.639 1.00 16.14 74 LEU B O 1
ATOM 3631 N N . SER B 1 47 ? 50.707 21.018 13.099 1.00 16.03 75 SER B N 1
ATOM 3632 C CA . SER B 1 47 ? 52.094 21.105 13.568 1.00 17.67 75 SER B CA 1
ATOM 3633 C C . SER B 1 47 ? 52.172 20.808 15.078 1.00 16.87 75 SER B C 1
ATOM 3634 O O . SER B 1 47 ? 53.025 20.031 15.528 1.00 20.34 75 SER B O 1
ATOM 3637 N N . ARG B 1 48 ? 51.213 21.331 15.841 1.00 15.89 76 ARG B N 1
ATOM 3638 C CA . ARG B 1 48 ? 51.150 21.093 17.274 1.00 17.56 76 ARG B CA 1
ATOM 3639 C C . ARG B 1 48 ? 50.905 19.612 17.561 1.00 16.95 76 ARG B C 1
ATOM 3640 O O . ARG B 1 48 ? 51.544 19.001 18.432 1.00 16.89 76 ARG B O 1
ATOM 3642 N N . LEU B 1 49 ? 49.958 19.031 16.831 1.00 14.94 77 LEU B N 1
ATOM 3643 C CA . LEU B 1 49 ? 49.622 17.627 17.032 1.00 15.66 77 LEU B CA 1
ATOM 3644 C C . LEU B 1 49 ? 50.780 16.713 16.661 1.00 14.04 77 LEU B C 1
ATOM 3645 O O . LEU B 1 49 ? 51.062 15.757 17.356 1.00 14.55 77 LEU B O 1
ATOM 3650 N N . SER B 1 50 ? 51.425 16.999 15.540 1.00 14.15 78 SER B N 1
ATOM 3651 C CA . SER B 1 50 ? 52.583 16.205 15.099 1.00 13.56 78 SER B CA 1
ATOM 3652 C C . SER B 1 50 ? 53.687 16.203 16.162 1.00 14.07 78 SER B C 1
ATOM 3653 O O . SER B 1 50 ? 54.243 15.162 16.479 1.00 14.17 78 SER B O 1
ATOM 3656 N N . THR B 1 51 ? 53.942 17.365 16.749 1.00 13.59 79 THR B N 1
ATOM 3657 C CA . THR B 1 51 ? 54.924 17.469 17.815 1.00 13.69 79 THR B CA 1
ATOM 3658 C C . THR B 1 51 ? 54.494 16.700 19.061 1.00 14.53 79 THR B C 1
ATOM 3659 O O . THR B 1 51 ? 55.279 15.980 19.672 1.00 16.34 79 THR B O 1
ATOM 3663 N N . GLN B 1 52 ? 53.214 16.802 19.412 1.00 15.26 80 GLN B N 1
ATOM 3664 C CA . GLN B 1 52 ? 52.696 16.037 20.550 1.00 14.40 80 GLN B CA 1
ATOM 3665 C C . GLN B 1 52 ? 52.879 14.531 20.347 1.00 13.27 80 GLN B C 1
ATOM 3666 O O . GLN B 1 52 ? 53.341 13.807 21.232 1.00 15.41 80 GLN B O 1
ATOM 3672 N N . ILE B 1 53 ? 52.478 14.053 19.175 1.00 13.37 81 ILE B N 1
ATOM 3673 C CA . ILE B 1 53 ? 52.564 12.626 18.882 1.00 15.04 81 ILE B CA 1
ATOM 3674 C C . ILE B 1 53 ? 54.025 12.165 19.004 1.00 15.73 81 ILE B C 1
ATOM 3675 O O . ILE B 1 53 ? 54.306 11.116 19.578 1.00 14.95 81 ILE B O 1
ATOM 3680 N N . ALA B 1 54 ? 54.946 12.979 18.489 1.00 15.10 82 ALA B N 1
ATOM 3681 C CA . ALA B 1 54 ? 56.374 12.594 18.501 1.00 15.63 82 ALA B CA 1
ATOM 3682 C C . ALA B 1 54 ? 56.879 12.344 19.916 1.00 15.49 82 ALA B C 1
ATOM 3683 O O . ALA B 1 54 ? 57.777 11.525 20.140 1.00 20.01 82 ALA B O 1
ATOM 3685 N N . GLY B 1 55 ? 56.287 13.056 20.860 1.00 16.47 83 GLY B N 1
ATOM 3686 C CA . GLY B 1 55 ? 56.618 12.975 22.280 1.00 18.74 83 GLY B CA 1
ATOM 3687 C C . GLY B 1 55 ? 55.697 12.166 23.186 1.00 19.45 83 GLY B C 1
ATOM 3688 O O . GLY B 1 55 ? 55.904 12.103 24.410 1.00 21.81 83 GLY B O 1
ATOM 3689 N N . GLY B 1 56 ? 54.674 11.547 22.604 1.00 17.54 84 GLY B N 1
ATOM 3690 C CA . GLY B 1 56 ? 53.689 10.817 23.417 1.00 17.14 84 GLY B CA 1
ATOM 3691 C C . GLY B 1 56 ? 52.772 11.704 24.250 1.00 17.35 84 GLY B C 1
ATOM 3692 O O . GLY B 1 56 ? 52.190 11.233 25.231 1.00 20.55 84 GLY B O 1
ATOM 3693 N N . GLN B 1 57 ? 52.636 12.966 23.848 1.00 16.78 85 GLN B N 1
ATOM 3694 C CA . GLN B 1 57 ? 51.919 13.979 24.634 1.00 17.15 85 GLN B CA 1
ATOM 3695 C C . GLN B 1 57 ? 50.518 14.270 24.059 1.00 18.01 85 GLN B C 1
ATOM 3696 O O . GLN B 1 57 ? 49.849 15.176 24.520 1.00 18.11 85 GLN B O 1
ATOM 3702 N N . GLU B 1 58 ? 50.117 13.530 23.028 1.00 14.50 86 GLU B N 1
ATOM 3703 C CA . GLU B 1 58 ? 48.848 13.814 22.337 1.00 14.20 86 GLU B CA 1
ATOM 3704 C C . GLU B 1 58 ? 47.624 13.515 23.213 1.00 14.49 86 GLU B C 1
ATOM 3705 O O . GLU B 1 58 ? 47.660 12.664 24.097 1.00 14.19 86 GLU B O 1
ATOM 3711 N N . PRO B 1 59 ? 46.502 14.187 22.909 1.00 13.95 87 PRO B N 1
ATOM 3712 C CA . PRO B 1 59 ? 45.286 13.873 23.634 1.00 13.32 87 PRO B CA 1
ATOM 3713 C C . PRO B 1 59 ? 44.731 12.488 23.354 1.00 13.37 87 PRO B C 1
ATOM 3714 O O . PRO B 1 59 ? 45.047 11.871 22.356 1.00 14.08 87 PRO B O 1
ATOM 3718 N N . ASP B 1 60 ? 43.860 12.034 24.249 1.00 12.41 88 ASP B N 1
ATOM 3719 C CA . ASP B 1 60 ? 43.220 10.730 24.129 1.00 12.57 88 ASP B CA 1
ATOM 3720 C C . ASP B 1 60 ? 42.347 10.642 22.888 1.00 11.24 88 ASP B C 1
ATOM 3721 O O . ASP B 1 60 ? 42.306 9.596 22.243 1.00 11.24 88 ASP B O 1
ATOM 3726 N N . VAL B 1 61 ? 41.596 11.719 22.636 1.00 11.12 89 VAL B N 1
ATOM 3727 C CA . VAL B 1 61 ? 40.766 11.853 21.443 1.00 11.24 89 VAL B CA 1
ATOM 3728 C C . VAL B 1 61 ? 41.210 13.060 20.649 1.00 10.60 89 VAL B C 1
ATOM 3729 O O . VAL B 1 61 ? 41.320 14.176 21.179 1.00 11.43 89 VAL B O 1
ATOM 3733 N N . MET B 1 62 ? 41.428 12.834 19.359 1.00 10.09 90 MET B N 1
ATOM 3734 C CA . MET B 1 62 ? 41.861 13.897 18.460 1.00 11.70 90 MET B CA 1
ATOM 3735 C C . MET B 1 62 ? 40.958 14.026 17.249 1.00 10.72 90 MET B C 1
ATOM 3736 O O . MET B 1 62 ? 40.697 13.059 16.572 1.00 11.09 90 MET B O 1
ATOM 3741 N N . ARG B 1 63 ? 40.527 15.243 16.948 1.00 10.33 91 ARG B N 1
ATOM 3742 C CA . ARG B 1 63 ? 40.033 15.526 15.606 1.00 10.30 91 ARG B CA 1
ATOM 3743 C C . ARG B 1 63 ? 41.231 15.509 14.637 1.00 10.89 91 ARG B C 1
ATOM 3744 O O . ARG B 1 63 ? 42.255 16.140 14.917 1.00 11.75 91 ARG B O 1
ATOM 3752 N N . ILE B 1 64 ? 41.099 14.793 13.534 1.00 9.76 92 ILE B N 1
ATOM 3753 C CA . ILE B 1 64 ? 42.138 14.750 12.497 1.00 11.75 92 ILE B CA 1
ATOM 3754 C C . ILE B 1 64 ? 41.472 14.843 11.134 1.00 11.62 92 ILE B C 1
ATOM 3755 O O . ILE B 1 64 ? 40.324 14.466 10.957 1.00 13.02 92 ILE B O 1
ATOM 3760 N N . ASP B 1 65 ? 42.199 15.379 10.176 1.00 12.44 93 ASP B N 1
ATOM 3761 C CA . ASP B 1 65 ? 41.795 15.302 8.780 1.00 12.72 93 ASP B CA 1
ATOM 3762 C C . ASP B 1 65 ? 42.148 13.917 8.214 1.00 12.05 93 ASP B C 1
ATOM 3763 O O . ASP B 1 65 ? 43.191 13.316 8.536 1.00 12.75 93 ASP B O 1
ATOM 3768 N N . TRP B 1 66 ? 41.285 13.423 7.333 1.00 12.64 94 TRP B N 1
ATOM 3769 C CA . TRP B 1 66 ? 41.506 12.122 6.666 1.00 13.37 94 TRP B CA 1
ATOM 3770 C C . TRP B 1 66 ? 42.833 12.065 5.913 1.00 13.98 94 TRP B C 1
ATOM 3771 O O . TRP B 1 66 ? 43.512 11.031 5.901 1.00 14.06 94 TRP B O 1
ATOM 3782 N N . ASN B 1 67 ? 43.207 13.186 5.320 1.00 13.02 95 ASN B N 1
ATOM 3783 C CA . ASN B 1 67 ? 44.421 13.254 4.517 1.00 15.59 95 ASN B CA 1
ATOM 3784 C C . ASN B 1 67 ? 45.693 13.297 5.352 1.00 15.24 95 ASN B C 1
ATOM 3785 O O . ASN B 1 67 ? 46.792 13.306 4.795 1.00 15.63 95 ASN B O 1
ATOM 3790 N N . TRP B 1 68 ? 45.543 13.271 6.676 1.00 13.43 96 TRP B N 1
ATOM 3791 C CA . TRP B 1 68 ? 46.691 13.136 7.594 1.00 12.06 96 TRP B CA 1
ATOM 3792 C C . TRP B 1 68 ? 47.017 11.686 7.912 1.00 13.64 96 TRP B C 1
ATOM 3793 O O . TRP B 1 68 ? 48.038 11.401 8.562 1.00 14.08 96 TRP B O 1
ATOM 3804 N N . LEU B 1 69 ? 46.165 10.755 7.484 1.00 12.42 97 LEU B N 1
ATOM 3805 C CA . LEU B 1 69 ? 46.421 9.345 7.781 1.00 13.68 97 LEU B CA 1
ATOM 3806 C C . LEU B 1 69 ? 47.713 8.800 7.146 1.00 14.69 97 LEU B C 1
ATOM 3807 O O . LEU B 1 69 ? 48.389 7.983 7.779 1.00 14.10 97 LEU B O 1
ATOM 3812 N N . PRO B 1 70 ? 48.092 9.264 5.937 1.00 13.59 98 PRO B N 1
ATOM 3813 C CA . PRO B 1 70 ? 49.395 8.773 5.449 1.00 14.55 98 PRO B CA 1
ATOM 3814 C C . PRO B 1 70 ? 50.545 9.119 6.403 1.00 14.11 98 PRO B C 1
ATOM 3815 O O . PRO B 1 70 ? 51.339 8.254 6.768 1.00 16.29 98 PRO B O 1
ATOM 3819 N N . GLN B 1 71 ? 50.592 10.354 6.868 1.00 14.17 99 GLN B N 1
ATOM 3820 C CA . GLN B 1 71 ? 51.650 10.795 7.792 1.00 15.49 99 GLN B CA 1
ATOM 3821 C C . GLN B 1 71 ? 51.647 10.010 9.097 1.00 15.84 99 GLN B C 1
ATOM 3822 O O . GLN B 1 71 ? 52.696 9.567 9.573 1.00 17.35 99 GLN B O 1
ATOM 3828 N N . PHE B 1 72 ? 50.475 9.873 9.716 1.00 14.09 100 PHE B N 1
ATOM 3829 C CA . PHE B 1 72 ? 50.394 9.333 11.074 1.00 13.39 100 PHE B CA 1
ATOM 3830 C C . PHE B 1 72 ? 50.237 7.825 11.155 1.00 14.77 100 PHE B C 1
ATOM 3831 O O . PHE B 1 72 ? 50.578 7.213 12.177 1.00 15.93 100 PHE B O 1
ATOM 3839 N N . SER B 1 73 ? 49.690 7.235 10.095 1.00 13.48 101 SER B N 1
ATOM 3840 C CA . SER B 1 73 ? 49.304 5.818 10.120 1.00 14.99 101 SER B CA 1
ATOM 3841 C C . SER B 1 73 ? 49.952 4.951 9.039 1.00 15.74 101 SER B C 1
ATOM 3842 O O . SER B 1 73 ? 50.451 3.881 9.341 1.00 19.33 101 SER B O 1
ATOM 3845 N N . ARG B 1 74 ? 49.953 5.389 7.792 1.00 16.74 102 ARG B N 1
ATOM 3846 C CA . ARG B 1 74 ? 50.618 4.586 6.740 1.00 20.07 102 ARG B CA 1
ATOM 3847 C C . ARG B 1 74 ? 52.119 4.586 6.965 1.00 21.07 102 ARG B C 1
ATOM 3848 O O . ARG B 1 74 ? 52.795 3.564 6.832 1.00 26.89 102 ARG B O 1
ATOM 3856 N N A ASN B 1 75 ? 52.621 5.764 7.309 0.50 17.46 103 ASN B N 1
ATOM 3857 N N B ASN B 1 75 ? 52.612 5.745 7.368 0.50 18.52 103 ASN B N 1
ATOM 3858 C CA A ASN B 1 75 ? 54.051 6.022 7.519 0.50 19.46 103 ASN B CA 1
ATOM 3859 C CA B ASN B 1 75 ? 54.043 5.980 7.542 0.50 20.61 103 ASN B CA 1
ATOM 3860 C C A ASN B 1 75 ? 54.432 6.394 8.946 0.50 21.42 103 ASN B C 1
ATOM 3861 C C B ASN B 1 75 ? 54.433 6.425 8.943 0.50 20.52 103 ASN B C 1
ATOM 3862 O O A ASN B 1 75 ? 55.506 6.959 9.173 0.50 28.59 103 ASN B O 1
ATOM 3863 O O B ASN B 1 75 ? 55.489 7.042 9.151 0.50 29.35 103 ASN B O 1
ATOM 3872 N N . GLY B 1 76 ? 53.578 6.055 9.894 1.00 20.57 104 GLY B N 1
ATOM 3873 C CA . GLY B 1 76 ? 53.823 6.302 11.299 1.00 21.08 104 GLY B CA 1
ATOM 3874 C C . GLY B 1 76 ? 53.334 5.167 12.168 1.00 16.46 104 GLY B C 1
ATOM 3875 O O . GLY B 1 76 ? 53.070 4.073 11.700 1.00 21.12 104 GLY B O 1
ATOM 3876 N N . ASP B 1 77 ? 53.175 5.463 13.447 1.00 17.13 105 ASP B N 1
ATOM 3877 C CA . ASP B 1 77 ? 52.842 4.457 14.455 1.00 21.02 105 ASP B CA 1
ATOM 3878 C C . ASP B 1 77 ? 51.384 4.032 14.416 1.00 18.59 105 ASP B C 1
ATOM 3879 O O . ASP B 1 77 ? 51.017 3.008 14.980 1.00 20.87 105 ASP B O 1
ATOM 3884 N N . GLY B 1 78 ? 50.554 4.860 13.793 1.00 15.70 106 GLY B N 1
ATOM 3885 C CA . GLY B 1 78 ? 49.118 4.641 13.752 1.00 17.09 106 GLY B CA 1
ATOM 3886 C C . GLY B 1 78 ? 48.445 5.039 15.051 1.00 17.68 106 GLY B C 1
ATOM 3887 O O . GLY B 1 78 ? 49.087 5.389 16.060 1.00 18.11 106 GLY B O 1
ATOM 3888 N N . PHE B 1 79 ? 47.126 5.012 14.993 1.00 13.25 107 PHE B N 1
ATOM 3889 C CA . PHE B 1 79 ? 46.296 5.331 16.135 1.00 13.85 107 PHE B CA 1
ATOM 3890 C C . PHE B 1 79 ? 45.764 4.048 16.773 1.00 13.82 107 PHE B C 1
ATOM 3891 O O . PHE B 1 79 ? 45.981 2.919 16.262 1.00 15.42 107 PHE B O 1
ATOM 3899 N N . TYR B 1 80 ? 45.069 4.201 17.893 1.00 13.68 108 TYR B N 1
ATOM 3900 C CA . TYR B 1 80 ? 44.404 3.059 18.506 1.00 14.18 108 TYR B CA 1
ATOM 3901 C C . TYR B 1 80 ? 43.397 2.481 17.522 1.00 14.06 108 TYR B C 1
ATOM 3902 O O . TYR B 1 80 ? 42.633 3.236 16.903 1.00 15.23 108 TYR B O 1
ATOM 3911 N N . ASP B 1 81 ? 43.402 1.162 17.379 1.00 13.22 109 ASP B N 1
ATOM 3912 C CA . ASP B 1 81 ? 42.541 0.485 16.412 1.00 13.71 109 ASP B CA 1
ATOM 3913 C C . ASP B 1 81 ? 41.098 0.489 16.901 1.00 14.45 109 ASP B C 1
ATOM 3914 O O . ASP B 1 81 ? 40.724 -0.244 17.812 1.00 13.78 109 ASP B O 1
ATOM 3919 N N . LEU B 1 82 ? 40.272 1.309 16.267 1.00 13.00 110 LEU B N 1
ATOM 3920 C CA . LEU B 1 82 ? 38.889 1.455 16.715 1.00 12.71 110 LEU B CA 1
ATOM 3921 C C . LEU B 1 82 ? 38.005 0.200 16.583 1.00 14.18 110 LEU B C 1
ATOM 3922 O O . LEU B 1 82 ? 36.968 0.095 17.228 1.00 14.44 110 LEU B O 1
ATOM 3927 N N . ASN B 1 83 ? 38.433 -0.762 15.783 1.00 13.19 111 ASN B N 1
ATOM 3928 C CA . ASN B 1 83 ? 37.758 -2.048 15.749 1.00 15.45 111 ASN B CA 1
ATOM 3929 C C . ASN B 1 83 ? 37.767 -2.730 17.110 1.00 15.63 111 ASN B C 1
ATOM 3930 O O . ASN B 1 83 ? 36.890 -3.533 17.366 1.00 18.00 111 ASN B O 1
ATOM 3935 N N . LYS B 1 84 ? 38.722 -2.384 17.979 1.00 15.30 112 LYS B N 1
ATOM 3936 C CA . LYS B 1 84 ? 38.746 -2.918 19.326 1.00 15.33 112 LYS B CA 1
ATOM 3937 C C . LYS B 1 84 ? 37.621 -2.376 20.209 1.00 16.49 112 LYS B C 1
ATOM 3938 O O . LYS B 1 84 ? 37.386 -2.906 21.284 1.00 20.78 112 LYS B O 1
ATOM 3944 N N . GLN B 1 85 ? 36.954 -1.306 19.772 1.00 15.97 113 GLN B N 1
ATOM 3945 C CA . GLN B 1 85 ? 35.837 -0.721 20.505 1.00 16.11 113 GLN B CA 1
ATOM 3946 C C . GLN B 1 85 ? 34.580 -0.714 19.654 1.00 16.84 113 GLN B C 1
ATOM 3947 O O . GLN B 1 85 ? 33.755 0.191 19.751 1.00 17.18 113 GLN B O 1
ATOM 3953 N N . LYS B 1 86 ? 34.425 -1.731 18.814 1.00 18.43 114 LYS B N 1
ATOM 3954 C CA . LYS B 1 86 ? 33.318 -1.718 17.867 1.00 19.63 114 LYS B CA 1
ATOM 3955 C C . LYS B 1 86 ? 31.943 -1.641 18.550 1.00 19.07 114 LYS B C 1
ATOM 3956 O O . LYS B 1 86 ? 31.030 -0.982 18.031 1.00 20.89 114 LYS B O 1
ATOM 3962 N N . ASP B 1 87 ? 31.775 -2.301 19.692 1.00 20.36 115 ASP B N 1
ATOM 3963 C CA . ASP B 1 87 ? 30.454 -2.291 20.366 1.00 21.25 115 ASP B CA 1
ATOM 3964 C C . ASP B 1 87 ? 30.135 -0.946 21.033 1.00 19.05 115 ASP B C 1
ATOM 3965 O O . ASP B 1 87 ? 29.012 -0.419 20.911 1.00 23.13 115 ASP B O 1
ATOM 3970 N N . ILE B 1 88 ? 31.130 -0.375 21.700 1.00 16.84 116 ILE B N 1
ATOM 3971 C CA . ILE B 1 88 ? 30.960 0.936 22.342 1.00 16.94 116 ILE B CA 1
ATOM 3972 C C . ILE B 1 88 ? 30.676 1.992 21.280 1.00 16.35 116 ILE B C 1
ATOM 3973 O O . ILE B 1 88 ? 29.797 2.847 21.446 1.00 18.21 116 ILE B O 1
ATOM 3978 N N . LEU B 1 89 ? 31.432 1.928 20.193 1.00 15.56 117 LEU B N 1
ATOM 3979 C CA . LEU B 1 89 ? 31.293 2.911 19.113 1.00 16.10 117 LEU B CA 1
ATOM 3980 C C . LEU B 1 89 ? 30.054 2.664 18.245 1.00 18.45 117 LEU B C 1
ATOM 3981 O O . LEU B 1 89 ? 29.570 3.562 17.570 1.00 21.43 117 LEU B O 1
ATOM 3986 N N . GLY B 1 90 ? 29.531 1.445 18.246 1.00 18.39 118 GLY B N 1
ATOM 3987 C CA . GLY B 1 90 ? 28.383 1.153 17.385 1.00 19.85 118 GLY B CA 1
ATOM 3988 C C . GLY B 1 90 ? 28.743 1.289 15.922 1.00 18.07 118 GLY B C 1
ATOM 3989 O O . GLY B 1 90 ? 28.039 1.924 15.140 1.00 19.90 118 GLY B O 1
ATOM 3990 N N . LEU B 1 91 ? 29.868 0.680 15.556 1.00 17.48 119 LEU B N 1
ATOM 3991 C CA . LEU B 1 91 ? 30.407 0.841 14.207 1.00 17.67 119 LEU B CA 1
ATOM 3992 C C . LEU B 1 91 ? 29.430 0.379 13.118 1.00 19.68 119 LEU B C 1
ATOM 3993 O O . LEU B 1 91 ? 29.485 0.859 11.992 1.00 21.16 119 LEU B O 1
ATOM 3998 N N . GLY B 1 92 ? 28.550 -0.563 13.473 1.00 21.79 120 GLY B N 1
ATOM 3999 C CA . GLY B 1 92 ? 27.507 -1.078 12.561 1.00 23.41 120 GLY B CA 1
ATOM 4000 C C . GLY B 1 92 ? 26.507 -0.021 12.114 1.00 24.77 120 GLY B C 1
ATOM 4001 O O . GLY B 1 92 ? 25.837 -0.186 11.095 1.00 27.65 120 GLY B O 1
ATOM 4002 N N . ASP B 1 93 ? 26.411 1.071 12.869 1.00 22.00 121 ASP B N 1
ATOM 4003 C CA . ASP B 1 93 ? 25.509 2.175 12.491 1.00 21.44 121 ASP B CA 1
ATOM 4004 C C . ASP B 1 93 ? 26.035 3.019 11.331 1.00 19.89 121 ASP B C 1
ATOM 4005 O O . ASP B 1 93 ? 25.247 3.699 10.654 1.00 24.92 121 ASP B O 1
ATOM 4010 N N . PHE B 1 94 ? 27.359 2.997 11.127 1.00 18.33 122 PHE B N 1
ATOM 4011 C CA . PHE B 1 94 ? 28.020 3.858 10.140 1.00 18.34 122 PHE B CA 1
ATOM 4012 C C . PHE B 1 94 ? 28.107 3.224 8.753 1.00 21.22 122 PHE B C 1
ATOM 4013 O O . PHE B 1 94 ? 28.221 2.001 8.624 1.00 23.04 122 PHE B O 1
ATOM 4021 N N . PRO B 1 95 ? 28.056 4.052 7.704 1.00 19.85 123 PRO B N 1
ATOM 4022 C CA . PRO B 1 95 ? 28.109 3.454 6.375 1.00 20.52 123 PRO B CA 1
ATOM 4023 C C . PRO B 1 95 ? 29.439 2.711 6.168 1.00 22.44 123 PRO B C 1
ATOM 4024 O O . PRO B 1 95 ? 30.488 3.255 6.474 1.00 19.71 123 PRO B O 1
ATOM 4028 N N . PRO B 1 96 ? 29.396 1.455 5.704 1.00 22.36 124 PRO B N 1
ATOM 4029 C CA . PRO B 1 96 ? 30.644 0.700 5.511 1.00 22.10 124 PRO B CA 1
ATOM 4030 C C . PRO B 1 96 ? 31.676 1.437 4.668 1.00 20.40 124 PRO B C 1
ATOM 4031 O O . PRO B 1 96 ? 32.876 1.381 4.955 1.00 21.58 124 PRO B O 1
ATOM 4035 N N . ASN B 1 97 ? 31.222 2.125 3.629 1.00 22.29 125 ASN B N 1
ATOM 4036 C CA . ASN B 1 97 ? 32.142 2.866 2.772 1.00 24.55 125 ASN B CA 1
ATOM 4037 C C . ASN B 1 97 ? 32.849 4.001 3.516 1.00 24.94 125 ASN B C 1
ATOM 4038 O O . ASN B 1 97 ? 34.005 4.295 3.253 1.00 24.14 125 ASN B O 1
ATOM 4043 N N . ALA B 1 98 ? 32.155 4.609 4.474 1.00 20.57 126 ALA B N 1
ATOM 4044 C CA . ALA B 1 98 ? 32.744 5.660 5.278 1.00 19.83 126 ALA B CA 1
ATOM 4045 C C . ALA B 1 98 ? 33.864 5.088 6.167 1.00 18.18 126 ALA B C 1
ATOM 4046 O O . ALA B 1 98 ? 34.952 5.653 6.271 1.00 19.39 126 ALA B O 1
ATOM 4048 N N . LEU B 1 99 ? 33.601 3.951 6.797 1.00 16.91 127 LEU B N 1
ATOM 4049 C CA . LEU B 1 99 ? 34.624 3.310 7.629 1.00 18.26 127 LEU B CA 1
ATOM 4050 C C . LEU B 1 99 ? 35.827 2.841 6.825 1.00 17.41 127 LEU B C 1
ATOM 4051 O O . LEU B 1 99 ? 36.976 2.977 7.260 1.00 18.44 127 LEU B O 1
ATOM 4056 N N . LYS B 1 100 ? 35.577 2.354 5.618 1.00 18.74 128 LYS B N 1
ATOM 4057 C CA . LYS B 1 100 ? 36.666 1.887 4.770 1.00 19.16 128 LYS B CA 1
ATOM 4058 C C . LYS B 1 100 ? 37.708 3.000 4.505 1.00 17.28 128 LYS B C 1
ATOM 4059 O O . LYS B 1 100 ? 38.916 2.725 4.453 1.00 21.01 128 LYS B O 1
ATOM 4065 N N . THR B 1 101 ? 37.240 4.246 4.379 1.00 19.31 129 THR B N 1
ATOM 4066 C CA . THR B 1 101 ? 38.120 5.401 4.112 1.00 19.47 129 THR B CA 1
ATOM 4067 C C . THR B 1 101 ? 39.203 5.575 5.160 1.00 17.60 129 THR B C 1
ATOM 4068 O O . THR B 1 101 ? 40.230 6.175 4.892 1.00 17.84 129 THR B O 1
ATOM 4072 N N . ALA B 1 102 ? 38.937 5.097 6.368 1.00 14.34 130 ALA B N 1
ATOM 4073 C CA . ALA B 1 102 ? 39.852 5.319 7.496 1.00 15.02 130 ALA B CA 1
ATOM 4074 C C . ALA B 1 102 ? 40.599 4.069 7.931 1.00 14.12 130 ALA B C 1
ATOM 4075 O O . ALA B 1 102 ? 41.288 4.079 8.959 1.00 14.04 130 ALA B O 1
ATOM 4077 N N . ASP B 1 103 ? 40.510 3.010 7.129 1.00 14.30 131 ASP B N 1
ATOM 4078 C CA . ASP B 1 103 ? 41.225 1.784 7.433 1.00 14.71 131 ASP B CA 1
ATOM 4079 C C . ASP B 1 103 ? 42.638 1.899 6.899 1.00 14.78 131 ASP B C 1
ATOM 4080 O O . ASP B 1 103 ? 42.866 2.381 5.791 1.00 15.41 131 ASP B O 1
ATOM 4085 N N . VAL B 1 104 ? 43.587 1.435 7.700 1.00 14.42 132 VAL B N 1
ATOM 4086 C CA . VAL B 1 104 ? 44.953 1.194 7.219 1.00 13.82 132 VAL B CA 1
ATOM 4087 C C . VAL B 1 104 ? 45.328 -0.228 7.598 1.00 13.88 132 VAL B C 1
ATOM 4088 O O . VAL B 1 104 ? 45.407 -0.578 8.777 1.00 14.61 132 VAL B O 1
ATOM 4092 N N . LYS B 1 105 ? 45.558 -1.049 6.582 1.00 16.08 133 LYS B N 1
ATOM 4093 C CA A LYS B 1 105 ? 45.984 -2.447 6.787 0.50 17.27 133 LYS B CA 1
ATOM 4094 C CA B LYS B 1 105 ? 45.983 -2.450 6.771 0.50 17.43 133 LYS B CA 1
ATOM 4095 C C . LYS B 1 105 ? 45.085 -3.210 7.769 1.00 15.94 133 LYS B C 1
ATOM 4096 O O . LYS B 1 105 ? 45.559 -4.014 8.580 1.00 17.43 133 LYS B O 1
ATOM 4107 N N . GLY B 1 106 ? 43.781 -2.964 7.693 1.00 15.48 134 GLY B N 1
ATOM 4108 C CA . GLY B 1 106 ? 42.818 -3.699 8.508 1.00 17.31 134 GLY B CA 1
ATOM 4109 C C . GLY B 1 106 ? 42.473 -3.063 9.848 1.00 17.72 134 GLY B C 1
ATOM 4110 O O . GLY B 1 106 ? 41.509 -3.477 10.488 1.00 20.29 134 GLY B O 1
ATOM 4111 N N . LYS B 1 107 ? 43.252 -2.063 10.263 1.00 15.07 135 LYS B N 1
ATOM 4112 C CA . LYS B 1 107 ? 43.040 -1.354 11.524 1.00 15.58 135 LYS B CA 1
ATOM 4113 C C . LYS B 1 107 ? 42.352 -0.013 11.288 1.00 13.99 135 LYS B C 1
ATOM 4114 O O . LYS B 1 107 ? 42.803 0.785 10.460 1.00 14.86 135 LYS B O 1
ATOM 4120 N N . LEU B 1 108 ? 41.239 0.208 11.988 1.00 13.85 136 LEU B N 1
ATOM 4121 C CA . LEU B 1 108 ? 40.443 1.429 11.793 1.00 13.00 136 LEU B CA 1
ATOM 4122 C C . LEU B 1 108 ? 41.079 2.603 12.524 1.00 11.79 136 LEU B C 1
ATOM 4123 O O . LEU B 1 108 ? 41.138 2.602 13.736 1.00 13.15 136 LEU B O 1
ATOM 4128 N N . GLN B 1 109 ? 41.572 3.583 11.781 1.00 11.56 137 GLN B N 1
ATOM 4129 C CA . GLN B 1 109 ? 42.397 4.646 12.344 1.00 11.37 137 GLN B CA 1
ATOM 4130 C C . GLN B 1 109 ? 41.627 5.800 12.959 1.00 11.58 137 GLN B C 1
ATOM 4131 O O . GLN B 1 109 ? 42.167 6.562 13.753 1.00 11.76 137 GLN B O 1
ATOM 4137 N N . GLY B 1 110 ? 40.382 5.960 12.538 1.00 11.98 138 GLY B N 1
ATOM 4138 C CA . GLY B 1 110 ? 39.546 7.074 12.987 1.00 11.43 138 GLY B CA 1
ATOM 4139 C C . GLY B 1 110 ? 38.114 6.847 12.550 1.00 13.11 138 GLY B C 1
ATOM 4140 O O . GLY B 1 110 ? 37.840 6.039 11.678 1.00 13.18 138 GLY B O 1
ATOM 4141 N N . LEU B 1 111 ? 37.208 7.562 13.201 1.00 10.54 139 LEU B N 1
ATOM 4142 C CA . LEU B 1 111 ? 35.789 7.423 12.928 1.00 12.06 139 LEU B CA 1
ATOM 4143 C C . LEU B 1 111 ? 35.310 8.698 12.215 1.00 11.00 139 LEU B C 1
ATOM 4144 O O . LEU B 1 111 ? 35.372 9.792 12.780 1.00 10.79 139 LEU B O 1
ATOM 4149 N N . PRO B 1 112 ? 34.849 8.588 10.959 1.00 11.76 140 PRO B N 1
ATOM 4150 C CA . PRO B 1 112 ? 34.361 9.793 10.297 1.00 11.94 140 PRO B CA 1
ATOM 4151 C C . PRO B 1 112 ? 33.239 10.486 11.038 1.00 11.38 140 PRO B C 1
ATOM 4152 O O . PRO B 1 112 ? 32.264 9.848 11.429 1.00 13.41 140 PRO B O 1
ATOM 4156 N N . ILE B 1 113 ? 33.403 11.788 11.236 1.00 10.46 141 ILE B N 1
ATOM 4157 C CA . ILE B 1 113 ? 32.391 12.595 11.920 1.00 11.48 141 ILE B CA 1
ATOM 4158 C C . ILE B 1 113 ? 31.222 12.887 10.968 1.00 12.58 141 ILE B C 1
ATOM 4159 O O . ILE B 1 113 ? 30.046 12.879 11.366 1.00 14.20 141 ILE B O 1
ATOM 4164 N N . SER B 1 114 ? 31.564 13.154 9.718 1.00 11.84 142 SER B N 1
ATOM 4165 C CA . SER B 1 114 ? 30.651 13.407 8.628 1.00 12.30 142 SER B CA 1
ATOM 4166 C C . SER B 1 114 ? 31.423 13.162 7.344 1.00 12.98 142 SER B C 1
ATOM 4167 O O . SER B 1 114 ? 32.655 13.289 7.315 1.00 11.93 142 SER B O 1
ATOM 4170 N N . MET B 1 115 ? 30.699 12.812 6.295 1.00 11.28 143 MET B N 1
ATOM 4171 C CA . MET B 1 115 ? 31.217 12.814 4.943 1.00 10.90 143 MET B CA 1
ATOM 4172 C C . MET B 1 115 ? 30.944 14.192 4.358 1.00 12.53 143 MET B C 1
ATOM 4173 O O . MET B 1 115 ? 30.012 14.876 4.781 1.00 14.01 143 MET B O 1
ATOM 4178 N N . THR B 1 116 ? 31.750 14.576 3.383 1.00 11.40 144 THR B N 1
ATOM 4179 C CA . THR B 1 116 ? 31.603 15.849 2.719 1.00 11.22 144 THR B CA 1
ATOM 4180 C C . THR B 1 116 ? 32.040 15.722 1.258 1.00 11.74 144 THR B C 1
ATOM 4181 O O . THR B 1 116 ? 32.817 14.836 0.911 1.00 12.98 144 THR B O 1
ATOM 4185 N N . SER B 1 117 ? 31.493 16.600 0.420 1.00 11.38 145 SER B N 1
ATOM 4186 C CA . SER B 1 117 ? 31.792 16.638 -1.000 1.00 11.67 145 SER B CA 1
ATOM 4187 C C . SER B 1 117 ? 32.101 18.065 -1.399 1.00 11.31 145 SER B C 1
ATOM 4188 O O . SER B 1 117 ? 31.585 19.018 -0.816 1.00 11.72 145 SER B O 1
ATOM 4191 N N . ARG B 1 118 ? 32.892 18.203 -2.460 1.00 12.34 146 ARG B N 1
ATOM 4192 C CA . ARG B 1 118 ? 33.092 19.498 -3.090 1.00 13.38 146 ARG B CA 1
ATOM 4193 C C . ARG B 1 118 ? 31.872 19.827 -3.959 1.00 12.61 146 ARG B C 1
ATOM 4194 O O . ARG B 1 118 ? 31.421 19.015 -4.752 1.00 15.26 146 ARG B O 1
ATOM 4202 N N . SER B 1 119 ? 31.356 21.029 -3.812 1.00 12.29 147 SER B N 1
ATOM 4203 C CA . SER B 1 119 ? 30.251 21.484 -4.634 1.00 11.95 147 SER B CA 1
ATOM 4204 C C . SER B 1 119 ? 30.295 23.006 -4.751 1.00 13.56 147 SER B C 1
ATOM 4205 O O . SER B 1 119 ? 30.981 23.686 -3.998 1.00 14.04 147 SER B O 1
ATOM 4208 N N A MET B 1 120 ? 29.569 23.527 -5.726 0.50 13.92 148 MET B N 1
ATOM 4209 N N B MET B 1 120 ? 29.589 23.531 -5.747 0.50 13.93 148 MET B N 1
ATOM 4210 C CA A MET B 1 120 ? 29.519 24.961 -5.926 0.50 14.48 148 MET B CA 1
ATOM 4211 C CA B MET B 1 120 ? 29.556 24.971 -5.958 0.50 14.75 148 MET B CA 1
ATOM 4212 C C A MET B 1 120 ? 28.497 25.618 -5.024 0.50 15.44 148 MET B C 1
ATOM 4213 C C B MET B 1 120 ? 28.520 25.617 -5.039 0.50 15.41 148 MET B C 1
ATOM 4214 O O A MET B 1 120 ? 27.360 25.151 -4.920 0.50 15.34 148 MET B O 1
ATOM 4215 O O B MET B 1 120 ? 27.386 25.139 -4.948 0.50 15.70 148 MET B O 1
ATOM 4224 N N . ILE B 1 121 ? 28.912 26.717 -4.405 1.00 14.03 149 ILE B N 1
ATOM 4225 C CA . ILE B 1 121 ? 28.020 27.594 -3.674 1.00 15.06 149 ILE B CA 1
ATOM 4226 C C . ILE B 1 121 ? 28.066 28.923 -4.434 1.00 15.31 149 ILE B C 1
ATOM 4227 O O . ILE B 1 121 ? 29.128 29.454 -4.662 1.00 15.75 149 ILE B O 1
ATOM 4232 N N . TYR B 1 122 ? 26.913 29.453 -4.813 1.00 13.77 150 TYR B N 1
ATOM 4233 C CA . TYR B 1 122 ? 26.836 30.671 -5.605 1.00 14.12 150 TYR B CA 1
ATOM 4234 C C . TYR B 1 122 ? 26.051 31.754 -4.904 1.00 16.38 150 TYR B C 1
ATOM 4235 O O . TYR B 1 122 ? 25.126 31.470 -4.152 1.00 17.09 150 TYR B O 1
ATOM 4244 N N . ASN B 1 123 ? 26.438 32.999 -5.190 1.00 15.97 151 ASN B N 1
ATOM 4245 C CA . ASN B 1 123 ? 25.717 34.171 -4.717 1.00 15.76 151 ASN B CA 1
ATOM 4246 C C . ASN B 1 123 ? 24.624 34.491 -5.736 1.00 18.25 151 ASN B C 1
ATOM 4247 O O . ASN B 1 123 ? 24.889 35.043 -6.807 1.00 19.05 151 ASN B O 1
ATOM 4252 N N . LYS B 1 124 ? 23.395 34.130 -5.389 1.00 18.74 152 LYS B N 1
ATOM 4253 C CA . LYS B 1 124 ? 22.253 34.255 -6.315 1.00 21.23 152 LYS B CA 1
ATOM 4254 C C . LYS B 1 124 ? 22.106 35.670 -6.832 1.00 21.43 152 LYS B C 1
ATOM 4255 O O . LYS B 1 124 ? 21.880 35.891 -8.012 1.00 21.67 152 LYS B O 1
ATOM 4261 N N . THR B 1 125 ? 22.247 36.635 -5.935 1.00 20.39 153 THR B N 1
ATOM 4262 C CA . THR B 1 125 ? 22.012 38.033 -6.304 1.00 22.11 153 THR B CA 1
ATOM 4263 C C . THR B 1 125 ? 22.969 38.495 -7.389 1.00 25.46 153 THR B C 1
ATOM 4264 O O . THR B 1 125 ? 22.589 39.145 -8.346 1.00 22.24 153 THR B O 1
ATOM 4268 N N . THR B 1 126 ? 24.232 38.168 -7.224 1.00 19.30 154 THR B N 1
ATOM 4269 C CA . THR B 1 126 ? 25.217 38.522 -8.242 1.00 20.96 154 THR B CA 1
ATOM 4270 C C . THR B 1 126 ? 24.963 37.871 -9.601 1.00 19.77 154 THR B C 1
ATOM 4271 O O . THR B 1 126 ? 25.041 38.534 -10.639 1.00 22.83 154 THR B O 1
ATOM 4275 N N . TRP B 1 127 ? 24.690 36.572 -9.604 1.00 22.54 155 TRP B N 1
ATOM 4276 C CA . TRP B 1 127 ? 24.411 35.874 -10.866 1.00 20.45 155 TRP B CA 1
ATOM 4277 C C . TRP B 1 127 ? 23.171 36.474 -11.556 1.00 21.22 155 TRP B C 1
ATOM 4278 O O . TRP B 1 127 ? 23.197 36.695 -12.767 1.00 22.72 155 TRP B O 1
ATOM 4289 N N . ASP B 1 128 ? 22.129 36.745 -10.768 1.00 21.87 156 ASP B N 1
ATOM 4290 C CA . ASP B 1 128 ? 20.882 37.378 -11.254 1.00 22.41 156 ASP B CA 1
ATOM 4291 C C . ASP B 1 128 ? 21.163 38.802 -11.796 1.00 25.19 156 ASP B C 1
ATOM 4292 O O . ASP B 1 128 ? 20.701 39.166 -12.879 1.00 28.79 156 ASP B O 1
ATOM 4297 N N . ASN B 1 129 ? 21.982 39.581 -11.090 1.00 23.29 157 ASN B N 1
ATOM 4298 C CA . ASN B 1 129 ? 22.410 40.898 -11.610 1.00 24.74 157 ASN B CA 1
ATOM 4299 C C . ASN B 1 129 ? 23.195 40.812 -12.944 1.00 25.14 157 ASN B C 1
ATOM 4300 O O . ASN B 1 129 ? 23.024 41.661 -13.818 1.00 31.50 157 ASN B O 1
ATOM 4305 N N . ALA B 1 130 ? 24.072 39.812 -13.080 1.00 22.80 158 ALA B N 1
ATOM 4306 C CA . ALA B 1 130 ? 24.809 39.548 -14.356 1.00 24.19 158 ALA B CA 1
ATOM 4307 C C . ALA B 1 130 ? 23.942 39.032 -15.516 1.00 25.19 158 ALA B C 1
ATOM 4308 O O . ALA B 1 130 ? 24.339 39.099 -16.686 1.00 29.43 158 ALA B O 1
ATOM 4310 N N . GLY B 1 131 ? 22.784 38.468 -15.173 1.00 24.39 159 GLY B N 1
ATOM 4311 C CA . GLY B 1 131 ? 21.861 37.869 -16.157 1.00 31.85 159 GLY B CA 1
ATOM 4312 C C . GLY B 1 131 ? 22.317 36.503 -16.653 1.00 30.96 159 GLY B C 1
ATOM 4313 O O . GLY B 1 131 ? 22.010 36.092 -17.783 1.00 32.29 159 GLY B O 1
ATOM 4314 N N . VAL B 1 132 ? 23.046 35.795 -15.796 1.00 25.21 160 VAL B N 1
ATOM 4315 C CA . VAL B 1 132 ? 23.600 34.492 -16.154 1.00 25.77 160 VAL B CA 1
ATOM 4316 C C . VAL B 1 132 ? 23.008 33.429 -15.225 1.00 26.91 160 VAL B C 1
ATOM 4317 O O . VAL B 1 132 ? 22.978 33.593 -14.011 1.00 25.49 160 VAL B O 1
ATOM 4321 N N . ALA B 1 133 ? 22.463 32.375 -15.822 1.00 27.96 161 ALA B N 1
ATOM 4322 C CA . ALA B 1 133 ? 21.987 31.231 -15.056 1.00 27.48 161 ALA B CA 1
ATOM 4323 C C . ALA B 1 133 ? 23.181 30.392 -14.574 1.00 23.65 161 ALA B C 1
ATOM 4324 O O . ALA B 1 133 ? 24.239 30.356 -15.203 1.00 21.98 161 ALA B O 1
ATOM 4326 N N . TYR B 1 134 ? 23.005 29.674 -13.479 1.00 22.55 162 TYR B N 1
ATOM 4327 C CA . TYR B 1 134 ? 24.131 28.855 -12.995 1.00 20.38 162 TYR B CA 1
ATOM 4328 C C . TYR B 1 134 ? 24.520 27.830 -14.064 1.00 19.58 162 TYR B C 1
ATOM 4329 O O . TYR B 1 134 ? 23.651 27.220 -14.696 1.00 25.45 162 TYR B O 1
ATOM 4338 N N . PRO B 1 135 ? 25.825 27.608 -14.258 1.00 19.56 163 PRO B N 1
ATOM 4339 C CA . PRO B 1 135 ? 26.306 26.730 -15.335 1.00 21.67 163 PRO B CA 1
ATOM 4340 C C . PRO B 1 135 ? 26.135 25.242 -15.063 1.00 22.98 163 PRO B C 1
ATOM 4341 O O . PRO B 1 135 ? 26.345 24.770 -13.960 1.00 24.35 163 PRO B O 1
ATOM 4345 N N . LYS B 1 136 ? 25.768 24.512 -16.101 1.00 23.98 164 LYS B N 1
ATOM 4346 C CA . LYS B 1 136 ? 25.637 23.064 -16.041 1.00 20.07 164 LYS B CA 1
ATOM 4347 C C . LYS B 1 136 ? 26.822 22.358 -16.744 1.00 19.59 164 LYS B C 1
ATOM 4348 O O . LYS B 1 136 ? 27.093 21.162 -16.512 1.00 23.38 164 LYS B O 1
ATOM 4354 N N . THR B 1 137 ? 27.531 23.106 -17.588 1.00 23.23 165 THR B N 1
ATOM 4355 C CA . THR B 1 137 ? 28.669 22.585 -18.345 1.00 18.43 165 THR B CA 1
ATOM 4356 C C . THR B 1 137 ? 29.897 23.490 -18.198 1.00 22.11 165 THR B C 1
ATOM 4357 O O . THR B 1 137 ? 29.778 24.657 -17.808 1.00 23.40 165 THR B O 1
ATOM 4361 N N . TRP B 1 138 ? 31.079 22.951 -18.468 1.00 19.17 166 TRP B N 1
ATOM 4362 C CA . TRP B 1 138 ? 32.288 23.763 -18.346 1.00 21.15 166 TRP B CA 1
ATOM 4363 C C . TRP B 1 138 ? 32.179 24.939 -19.322 1.00 25.60 166 TRP B C 1
ATOM 4364 O O . TRP B 1 138 ? 32.587 26.059 -19.005 1.00 23.70 166 TRP B O 1
ATOM 4375 N N . ASP B 1 139 ? 31.565 24.726 -20.481 1.00 22.38 167 ASP B N 1
ATOM 4376 C CA . ASP B 1 139 ? 31.359 25.860 -21.411 1.00 25.36 167 ASP B CA 1
ATOM 4377 C C . ASP B 1 139 ? 30.531 27.000 -20.850 1.00 23.85 167 ASP B C 1
ATOM 4378 O O . ASP B 1 139 ? 30.883 28.189 -21.058 1.00 25.74 167 ASP B O 1
ATOM 4383 N N . GLU B 1 140 ? 29.447 26.655 -20.160 1.00 23.27 168 GLU B N 1
ATOM 4384 C CA . GLU B 1 140 ? 28.607 27.670 -19.540 1.00 24.08 168 GLU B CA 1
ATOM 4385 C C . GLU B 1 140 ? 29.415 28.414 -18.482 1.00 22.62 168 GLU B C 1
ATOM 4386 O O . GLU B 1 140 ? 29.278 29.610 -18.358 1.00 25.02 168 GLU B O 1
ATOM 4392 N N . LEU B 1 141 ? 30.278 27.708 -17.747 1.00 20.20 169 LEU B N 1
ATOM 4393 C CA . LEU B 1 141 ? 31.124 28.343 -16.720 1.00 20.04 169 LEU B CA 1
ATOM 4394 C C . LEU B 1 141 ? 32.084 29.367 -17.361 1.00 19.89 169 LEU B C 1
ATOM 4395 O O . LEU B 1 141 ? 32.109 30.527 -16.982 1.00 21.49 169 LEU B O 1
ATOM 4400 N N . PHE B 1 142 ? 32.848 28.938 -18.359 1.00 20.14 170 PHE B N 1
ATOM 4401 C CA . PHE B 1 142 ? 33.784 29.856 -19.027 1.00 23.48 170 PHE B CA 1
ATOM 4402 C C . PHE B 1 142 ? 33.070 31.042 -19.669 1.00 23.98 170 PHE B C 1
ATOM 4403 O O . PHE B 1 142 ? 33.584 32.167 -19.627 1.00 26.50 170 PHE B O 1
ATOM 4411 N N . ALA B 1 143 ? 31.906 30.785 -20.279 1.00 25.68 171 ALA B N 1
ATOM 4412 C CA . ALA B 1 143 ? 31.087 31.865 -20.904 1.00 23.29 171 ALA B CA 1
ATOM 4413 C C . ALA B 1 143 ? 30.527 32.897 -19.908 1.00 29.47 171 ALA B C 1
ATOM 4414 O O . ALA B 1 143 ? 30.215 34.020 -20.282 1.00 28.47 171 ALA B O 1
ATOM 4416 N N . ALA B 1 144 ? 30.375 32.508 -18.654 1.00 21.13 172 ALA B N 1
ATOM 4417 C CA . ALA B 1 144 ? 29.850 33.417 -17.642 1.00 21.36 172 ALA B CA 1
ATOM 4418 C C . ALA B 1 144 ? 30.831 34.543 -17.325 1.00 21.37 172 ALA B C 1
ATOM 4419 O O . ALA B 1 144 ? 30.412 35.667 -17.036 1.00 24.83 172 ALA B O 1
ATOM 4421 N N . GLY B 1 145 ? 32.119 34.220 -17.372 1.00 21.30 173 GLY B N 1
ATOM 4422 C CA . GLY B 1 145 ? 33.179 35.171 -17.003 1.00 20.14 173 GLY B CA 1
ATOM 4423 C C . GLY B 1 145 ? 33.110 36.502 -17.750 1.00 22.49 173 GLY B C 1
ATOM 4424 O O . GLY B 1 145 ? 33.028 37.565 -17.128 1.00 21.78 173 GLY B O 1
ATOM 4425 N N . PRO B 1 146 ? 33.140 36.458 -19.095 1.00 21.90 174 PRO B N 1
ATOM 4426 C CA . PRO B 1 146 ? 33.046 37.708 -19.875 1.00 22.16 174 PRO B CA 1
ATOM 4427 C C . PRO B 1 146 ? 31.765 38.494 -19.672 1.00 23.91 174 PRO B C 1
ATOM 4428 O O . PRO B 1 146 ? 31.795 39.726 -19.734 1.00 27.94 174 PRO B O 1
ATOM 4432 N N . VAL B 1 147 ? 30.643 37.799 -19.470 1.00 24.15 175 VAL B N 1
ATOM 4433 C CA . VAL B 1 147 ? 29.373 38.487 -19.176 1.00 23.86 175 VAL B CA 1
ATOM 4434 C C . VAL B 1 147 ? 29.448 39.222 -17.822 1.00 25.73 175 VAL B C 1
ATOM 4435 O O . VAL B 1 147 ? 29.042 40.377 -17.719 1.00 23.61 175 VAL B O 1
ATOM 4439 N N . PHE B 1 148 ? 29.955 38.556 -16.787 1.00 20.97 176 PHE B N 1
ATOM 4440 C CA . PHE B 1 148 ? 30.132 39.221 -15.493 1.00 18.73 176 PHE B CA 1
ATOM 4441 C C . PHE B 1 148 ? 30.965 40.502 -15.672 1.00 19.91 176 PHE B C 1
ATOM 4442 O O . PHE B 1 148 ? 30.606 41.570 -15.188 1.00 21.16 176 PHE B O 1
ATOM 4450 N N . LYS B 1 149 ? 32.095 40.343 -16.343 1.00 19.59 177 LYS B N 1
ATOM 4451 C CA . LYS B 1 149 ? 33.055 41.438 -16.549 1.00 22.64 177 LYS B CA 1
ATOM 4452 C C . LYS B 1 149 ? 32.405 42.608 -17.285 1.00 23.66 177 LYS B C 1
ATOM 4453 O O . LYS B 1 149 ? 32.560 43.754 -16.901 1.00 24.65 177 LYS B O 1
ATOM 4459 N N . GLN B 1 150 ? 31.671 42.301 -18.344 1.00 22.28 178 GLN B N 1
ATOM 4460 C CA . GLN B 1 150 ? 31.068 43.353 -19.168 1.00 24.34 178 GLN B CA 1
ATOM 4461 C C . GLN B 1 150 ? 29.850 43.994 -18.478 1.00 25.48 178 GLN B C 1
ATOM 4462 O O . GLN B 1 150 ? 29.710 45.225 -18.456 1.00 35.03 178 GLN B O 1
ATOM 4468 N N . LYS B 1 151 ? 28.982 43.158 -17.915 1.00 24.24 179 LYS B N 1
ATOM 4469 C CA . LYS B 1 151 ? 27.731 43.615 -17.284 1.00 23.73 179 LYS B CA 1
ATOM 4470 C C . LYS B 1 151 ? 27.930 44.271 -15.924 1.00 26.95 179 LYS B C 1
ATOM 4471 O O . LYS B 1 151 ? 27.304 45.283 -15.617 1.00 30.19 179 LYS B O 1
ATOM 4477 N N . LEU B 1 152 ? 28.798 43.687 -15.106 1.00 22.32 180 LEU B N 1
ATOM 4478 C CA . LEU B 1 152 ? 28.966 44.165 -13.741 1.00 22.01 180 LEU B CA 1
ATOM 4479 C C . LEU B 1 152 ? 30.276 44.910 -13.526 1.00 20.52 180 LEU B C 1
ATOM 4480 O O . LEU B 1 152 ? 30.360 45.733 -12.620 1.00 29.83 180 LEU B O 1
ATOM 4485 N N . GLY B 1 153 ? 31.292 44.589 -14.315 1.00 21.88 181 GLY B N 1
ATOM 4486 C CA . GLY B 1 153 ? 32.602 45.225 -14.204 1.00 22.96 181 GLY B CA 1
ATOM 4487 C C . GLY B 1 153 ? 33.708 44.268 -13.803 1.00 20.61 181 GLY B C 1
ATOM 4488 O O . GLY B 1 153 ? 33.461 43.145 -13.364 1.00 22.25 181 GLY B O 1
ATOM 4489 N N . ASP B 1 154 ? 34.938 44.755 -13.921 1.00 21.59 182 ASP B N 1
ATOM 4490 C CA . ASP B 1 154 ? 36.164 43.970 -13.716 1.00 23.00 182 ASP B CA 1
ATOM 4491 C C . ASP B 1 154 ? 36.298 43.385 -12.294 1.00 21.38 182 ASP B C 1
ATOM 4492 O O . ASP B 1 154 ? 37.037 42.428 -12.093 1.00 20.38 182 ASP B O 1
ATOM 4497 N N . SER B 1 155 ? 35.579 43.963 -11.330 1.00 18.65 183 SER B N 1
ATOM 4498 C CA . SER B 1 155 ? 35.601 43.481 -9.936 1.00 18.34 183 SER B CA 1
ATOM 4499 C C . SER B 1 155 ? 34.825 42.187 -9.699 1.00 19.04 183 SER B C 1
ATOM 4500 O O . SER B 1 155 ? 35.003 41.537 -8.665 1.00 18.76 183 SER B O 1
ATOM 4503 N N . TYR B 1 156 ? 33.936 41.852 -10.626 1.00 17.40 184 TYR B N 1
ATOM 4504 C CA . TYR B 1 156 ? 32.972 40.777 -10.440 1.00 17.27 184 TYR B CA 1
ATOM 4505 C C . TYR B 1 156 ? 33.388 39.510 -11.153 1.00 16.87 184 TYR B C 1
ATOM 4506 O O . TYR B 1 156 ? 33.737 39.523 -12.328 1.00 18.74 184 TYR B O 1
ATOM 4515 N N . TYR B 1 157 ? 33.290 38.401 -10.426 1.00 16.07 185 TYR B N 1
ATOM 4516 C CA . TYR B 1 157 ? 33.707 37.100 -10.946 1.00 17.04 185 TYR B CA 1
ATOM 4517 C C . TYR B 1 157 ? 32.689 36.014 -10.565 1.00 15.05 185 TYR B C 1
ATOM 4518 O O . TYR B 1 157 ? 32.176 36.015 -9.446 1.00 16.15 185 TYR B O 1
ATOM 4527 N N . PRO B 1 158 ? 32.453 35.064 -11.479 1.00 15.34 186 PRO B N 1
ATOM 4528 C CA . PRO B 1 158 ? 31.630 33.906 -11.169 1.00 14.75 186 PRO B CA 1
ATOM 4529 C C . PRO B 1 158 ? 32.086 33.093 -9.964 1.00 14.83 186 PRO B C 1
ATOM 4530 O O . PRO B 1 158 ? 31.252 32.550 -9.234 1.00 16.05 186 PRO B O 1
ATOM 4534 N N . LEU B 1 159 ? 33.398 33.044 -9.763 1.00 13.79 187 LEU B N 1
ATOM 4535 C CA . LEU B 1 159 ? 34.014 32.107 -8.819 1.00 15.30 187 LEU B CA 1
ATOM 4536 C C . LEU B 1 159 ? 35.263 32.702 -8.180 1.00 14.50 187 LEU B C 1
ATOM 4537 O O . LEU B 1 159 ? 36.096 33.310 -8.846 1.00 16.70 187 LEU B O 1
ATOM 4542 N N . GLY B 1 160 ? 35.380 32.525 -6.869 1.00 14.02 188 GLY B N 1
ATOM 4543 C CA . GLY B 1 160 ? 36.607 32.879 -6.180 1.00 13.67 188 GLY B CA 1
ATOM 4544 C C . GLY B 1 160 ? 37.506 31.674 -5.922 1.00 12.75 188 GLY B C 1
ATOM 4545 O O . GLY B 1 160 ? 37.272 30.565 -6.402 1.00 13.92 188 GLY B O 1
ATOM 4546 N N . VAL B 1 161 ? 38.565 31.936 -5.168 1.00 13.12 189 VAL B N 1
ATOM 4547 C CA . VAL B 1 161 ? 39.582 30.961 -4.781 1.00 13.71 189 VAL B CA 1
ATOM 4548 C C . VAL B 1 161 ? 39.577 30.981 -3.253 1.00 13.57 189 VAL B C 1
ATOM 4549 O O . VAL B 1 161 ? 39.844 32.005 -2.637 1.00 12.94 189 VAL B O 1
ATOM 4553 N N . ALA B 1 162 ? 39.192 29.853 -2.660 1.00 12.52 190 ALA B N 1
ATOM 4554 C CA . ALA B 1 162 ? 38.752 29.803 -1.259 1.00 14.22 190 ALA B CA 1
ATOM 4555 C C . ALA B 1 162 ? 39.797 30.206 -0.235 1.00 12.55 190 ALA B C 1
ATOM 4556 O O . ALA B 1 162 ? 39.441 30.726 0.830 1.00 13.93 190 ALA B O 1
ATOM 4558 N N . GLN B 1 163 ? 41.064 29.959 -0.564 1.00 12.90 191 GLN B N 1
ATOM 4559 C CA . GLN B 1 163 ? 42.201 30.335 0.297 1.00 12.65 191 GLN B CA 1
ATOM 4560 C C . GLN B 1 163 ? 43.189 31.261 -0.432 1.00 12.75 191 GLN B C 1
ATOM 4561 O O . GLN B 1 163 ? 44.351 31.403 -0.045 1.00 14.63 191 GLN B O 1
ATOM 4567 N N . GLY B 1 164 ? 42.694 31.919 -1.477 1.00 13.47 192 GLY B N 1
ATOM 4568 C CA . GLY B 1 164 ? 43.407 33.037 -2.109 1.00 14.34 192 GLY B CA 1
ATOM 4569 C C . GLY B 1 164 ? 44.783 32.640 -2.599 1.00 14.38 192 GLY B C 1
ATOM 4570 O O . GLY B 1 164 ? 44.927 31.681 -3.365 1.00 14.87 192 GLY B O 1
ATOM 4571 N N . ALA B 1 165 ? 45.793 33.375 -2.139 1.00 13.62 193 ALA B N 1
ATOM 4572 C CA . ALA B 1 165 ? 47.184 33.130 -2.522 1.00 14.55 193 ALA B CA 1
ATOM 4573 C C . ALA B 1 165 ? 47.928 32.228 -1.544 1.00 15.51 193 ALA B C 1
ATOM 4574 O O . ALA B 1 165 ? 49.098 31.914 -1.760 1.00 18.40 193 ALA B O 1
ATOM 4576 N N . SER B 1 166 ? 47.258 31.812 -0.468 1.00 16.68 194 SER B N 1
ATOM 4577 C CA . SER B 1 166 ? 47.874 30.918 0.525 1.00 15.97 194 SER B CA 1
ATOM 4578 C C . SER B 1 166 ? 47.941 29.479 0.038 1.00 15.49 194 SER B C 1
ATOM 4579 O O . SER B 1 166 ? 48.917 28.768 0.270 1.00 17.74 194 SER B O 1
ATOM 4582 N N . ASP B 1 167 ? 46.881 29.059 -0.642 1.00 14.21 195 ASP B N 1
ATOM 4583 C CA A ASP B 1 167 ? 46.690 27.673 -1.016 0.50 14.11 195 ASP B CA 1
ATOM 4584 C CA B ASP B 1 167 ? 46.824 27.726 -1.214 0.50 15.00 195 ASP B CA 1
ATOM 4585 C C . ASP B 1 167 ? 45.663 27.663 -2.159 1.00 14.70 195 ASP B C 1
ATOM 4586 O O . ASP B 1 167 ? 44.665 28.371 -2.024 1.00 15.25 195 ASP B O 1
ATOM 4595 N N . VAL B 1 168 ? 45.883 26.884 -3.220 1.00 14.35 196 VAL B N 1
ATOM 4596 C CA . VAL B 1 168 ? 44.904 26.805 -4.316 1.00 14.42 196 VAL B CA 1
ATOM 4597 C C . VAL B 1 168 ? 44.466 25.341 -4.537 1.00 13.03 196 VAL B C 1
ATOM 4598 O O . VAL B 1 168 ? 44.241 24.881 -5.647 1.00 13.76 196 VAL B O 1
ATOM 4602 N N . LEU B 1 169 ? 44.303 24.613 -3.439 1.00 13.30 197 LEU B N 1
ATOM 4603 C CA . LEU B 1 169 ? 43.816 23.235 -3.506 1.00 12.45 197 LEU B CA 1
ATOM 4604 C C . LEU B 1 169 ? 42.428 23.155 -4.132 1.00 12.93 197 LEU B C 1
ATOM 4605 O O . LEU B 1 169 ? 42.110 22.199 -4.853 1.00 12.63 197 LEU B O 1
ATOM 4610 N N . ASP B 1 170 ? 41.572 24.124 -3.834 1.00 11.97 198 ASP B N 1
ATOM 4611 C CA . ASP B 1 170 ? 40.226 24.112 -4.437 1.00 12.68 198 ASP B CA 1
ATOM 4612 C C . ASP B 1 170 ? 40.246 24.017 -5.961 1.00 13.31 198 ASP B C 1
ATOM 4613 O O . ASP B 1 170 ? 39.557 23.186 -6.535 1.00 12.40 198 ASP B O 1
ATOM 4618 N N . ILE B 1 171 ? 41.030 24.859 -6.615 1.00 13.09 199 ILE B N 1
ATOM 4619 C CA . ILE B 1 171 ? 41.032 24.859 -8.073 1.00 13.92 199 ILE B CA 1
ATOM 4620 C C . ILE B 1 171 ? 41.815 23.649 -8.604 1.00 13.97 199 ILE B C 1
ATOM 4621 O O . ILE B 1 171 ? 41.453 23.117 -9.657 1.00 14.59 199 ILE B O 1
ATOM 4626 N N . LEU B 1 172 ? 42.847 23.195 -7.887 1.00 13.34 200 LEU B N 1
ATOM 4627 C CA . LEU B 1 172 ? 43.491 21.904 -8.218 1.00 14.51 200 LEU B CA 1
ATOM 4628 C C . LEU B 1 172 ? 42.442 20.801 -8.241 1.00 14.97 200 LEU B C 1
ATOM 4629 O O . LEU B 1 172 ? 42.417 19.959 -9.137 1.00 17.14 200 LEU B O 1
ATOM 4634 N N . THR B 1 173 ? 41.562 20.805 -7.253 1.00 13.55 201 THR B N 1
ATOM 4635 C CA . THR B 1 173 ? 40.568 19.758 -7.127 1.00 13.46 201 THR B CA 1
ATOM 4636 C C . THR B 1 173 ? 39.502 19.901 -8.203 1.00 14.37 201 THR B C 1
ATOM 4637 O O . THR B 1 173 ? 38.992 18.918 -8.716 1.00 15.57 201 THR B O 1
ATOM 4641 N N . LEU B 1 174 ? 39.154 21.134 -8.535 1.00 14.05 202 LEU B N 1
ATOM 4642 C CA . LEU B 1 174 ? 38.197 21.403 -9.618 1.00 15.15 202 LEU B CA 1
ATOM 4643 C C . LEU B 1 174 ? 38.759 20.833 -10.932 1.00 16.04 202 LEU B C 1
ATOM 4644 O O . LEU B 1 174 ? 38.043 20.152 -11.685 1.00 16.42 202 LEU B O 1
ATOM 4649 N N . GLY B 1 175 ? 40.045 21.106 -11.148 1.00 15.07 203 GLY B N 1
ATOM 4650 C CA . GLY B 1 175 ? 40.786 20.591 -12.312 1.00 16.76 203 GLY B CA 1
ATOM 4651 C C . GLY B 1 175 ? 40.759 19.066 -12.305 1.00 20.31 203 GLY B C 1
ATOM 4652 O O . GLY B 1 175 ? 40.489 18.420 -13.312 1.00 19.24 203 GLY B O 1
ATOM 4653 N N . ARG B 1 176 ? 41.028 18.483 -11.138 1.00 16.72 204 ARG B N 1
ATOM 4654 C CA . ARG B 1 176 ? 41.028 17.017 -10.992 1.00 17.61 204 ARG B CA 1
ATOM 4655 C C . ARG B 1 176 ? 39.666 16.435 -11.373 1.00 16.92 204 ARG B C 1
ATOM 4656 O O . ARG B 1 176 ? 39.581 15.384 -12.028 1.00 18.88 204 ARG B O 1
ATOM 4664 N N . SER B 1 177 ? 38.599 17.125 -10.993 1.00 17.50 205 SER B N 1
ATOM 4665 C CA . SER B 1 177 ? 37.238 16.644 -11.242 1.00 19.60 205 SER B CA 1
ATOM 4666 C C . SER B 1 177 ? 36.944 16.710 -12.752 1.00 22.65 205 SER B C 1
ATOM 4667 O O . SER B 1 177 ? 36.401 15.777 -13.349 1.00 21.29 205 SER B O 1
ATOM 4670 N N . TYR B 1 178 ? 37.343 17.819 -13.365 1.00 19.96 206 TYR B N 1
ATOM 4671 C CA . TYR B 1 178 ? 37.291 17.969 -14.828 1.00 20.38 206 TYR B CA 1
ATOM 4672 C C . TYR B 1 178 ? 38.021 16.830 -15.559 1.00 19.93 206 TYR B C 1
ATOM 4673 O O . TYR B 1 178 ? 37.487 16.212 -16.494 1.00 22.88 206 TYR B O 1
ATOM 4682 N N . MET B 1 179 ? 39.244 16.563 -15.132 1.00 18.73 207 MET B N 1
ATOM 4683 C CA . MET B 1 179 ? 40.059 15.534 -15.781 1.00 23.76 207 MET B CA 1
ATOM 4684 C C . MET B 1 179 ? 39.523 14.132 -15.539 1.00 25.12 207 MET B C 1
ATOM 4685 O O . MET B 1 179 ? 39.660 13.255 -16.388 1.00 22.93 207 MET B O 1
ATOM 4690 N N . ALA B 1 180 ? 38.892 13.922 -14.386 1.00 19.34 208 ALA B N 1
ATOM 4691 C CA . ALA B 1 180 ? 38.294 12.615 -14.111 1.00 19.29 208 ALA B CA 1
ATOM 4692 C C . ALA B 1 180 ? 37.084 12.406 -15.037 1.00 19.55 208 ALA B C 1
ATOM 4693 O O . ALA B 1 180 ? 36.849 11.300 -15.555 1.00 23.48 208 ALA B O 1
ATOM 4695 N N . GLN B 1 181 ? 36.316 13.462 -15.234 1.00 20.00 209 GLN B N 1
ATOM 4696 C CA . GLN B 1 181 ? 35.205 13.437 -16.194 1.00 20.74 209 GLN B CA 1
ATOM 4697 C C . GLN B 1 181 ? 35.674 13.145 -17.608 1.00 22.21 209 GLN B C 1
ATOM 4698 O O . GLN B 1 181 ? 35.061 12.359 -18.328 1.00 25.39 209 GLN B O 1
ATOM 4704 N N . LYS B 1 182 ? 36.758 13.804 -17.995 1.00 23.58 210 LYS B N 1
ATOM 4705 C CA . LYS B 1 182 ? 37.232 13.717 -19.380 1.00 27.76 210 LYS B CA 1
ATOM 4706 C C . LYS B 1 182 ? 37.951 12.388 -19.691 1.00 30.36 210 LYS B C 1
ATOM 4707 O O . LYS B 1 182 ? 37.810 11.819 -20.775 1.00 30.04 210 LYS B O 1
ATOM 4713 N N . TYR B 1 183 ? 38.708 11.888 -18.725 1.00 24.30 211 TYR B N 1
ATOM 4714 C CA . TYR B 1 183 ? 39.591 10.735 -18.932 1.00 23.67 211 TYR B CA 1
ATOM 4715 C C . TYR B 1 183 ? 39.323 9.517 -18.048 1.00 29.51 211 TYR B C 1
ATOM 4716 O O . TYR B 1 183 ? 39.823 8.430 -18.329 1.00 29.13 211 TYR B O 1
ATOM 4725 N N . GLY B 1 184 ? 38.579 9.690 -16.963 1.00 22.83 212 GLY B N 1
ATOM 4726 C CA . GLY B 1 184 ? 38.283 8.551 -16.077 1.00 21.23 212 GLY B CA 1
ATOM 4727 C C . GLY B 1 184 ? 39.457 8.074 -15.243 1.00 23.17 212 GLY B C 1
ATOM 4728 O O . GLY B 1 184 ? 39.505 6.905 -14.833 1.00 25.82 212 GLY B O 1
ATOM 4729 N N . ILE B 1 185 ? 40.411 8.966 -15.008 1.00 23.32 213 ILE B N 1
ATOM 4730 C CA . ILE B 1 185 ? 41.549 8.661 -14.170 1.00 22.58 213 ILE B CA 1
ATOM 4731 C C . ILE B 1 185 ? 41.722 9.739 -13.114 1.00 21.87 213 ILE B C 1
ATOM 4732 O O . ILE B 1 185 ? 41.202 10.846 -13.259 1.00 21.04 213 ILE B O 1
ATOM 4737 N N . ASP B 1 186 ? 42.459 9.390 -12.067 1.00 18.93 214 ASP B N 1
ATOM 4738 C CA . ASP B 1 186 ? 42.765 10.303 -10.984 1.00 20.29 214 ASP B CA 1
ATOM 4739 C C . ASP B 1 186 ? 44.116 10.951 -11.269 1.00 22.77 214 ASP B C 1
ATOM 4740 O O . ASP B 1 186 ? 44.842 10.557 -12.177 1.00 23.61 214 ASP B O 1
ATOM 4745 N N . MET B 1 187 ? 44.417 11.976 -10.485 1.00 19.50 215 MET B N 1
ATOM 4746 C CA . MET B 1 187 ? 45.682 12.696 -10.505 1.00 20.37 215 MET B CA 1
ATOM 4747 C C . MET B 1 187 ? 46.877 11.908 -9.955 1.00 20.31 215 MET B C 1
ATOM 4748 O O . MET B 1 187 ? 48.013 12.124 -10.366 1.00 21.02 215 MET B O 1
ATOM 4753 N N . ILE B 1 188 ? 46.615 11.016 -9.002 1.00 20.45 216 ILE B N 1
ATOM 4754 C CA . ILE B 1 188 ? 47.671 10.269 -8.300 1.00 20.31 216 ILE B CA 1
ATOM 4755 C C . ILE B 1 188 ? 47.669 8.782 -8.680 1.00 20.21 216 ILE B C 1
ATOM 4756 O O . ILE B 1 188 ? 46.610 8.166 -8.777 1.00 22.30 216 ILE B O 1
ATOM 4761 N N . ASP B 1 189 ? 48.871 8.243 -8.893 1.00 21.57 217 ASP B N 1
ATOM 4762 C CA . ASP B 1 189 ? 49.112 6.786 -8.992 1.00 23.92 217 ASP B CA 1
ATOM 4763 C C . ASP B 1 189 ? 49.930 6.365 -7.759 1.00 22.86 217 ASP B C 1
ATOM 4764 O O . ASP B 1 189 ? 51.149 6.531 -7.725 1.00 25.52 217 ASP B O 1
ATOM 4769 N N . GLU B 1 190 ? 49.247 5.841 -6.740 1.00 21.83 218 GLU B N 1
ATOM 4770 C CA . GLU B 1 190 ? 49.908 5.491 -5.484 1.00 22.67 218 GLU B CA 1
ATOM 4771 C C . GLU B 1 190 ? 50.915 4.346 -5.619 1.00 25.22 218 GLU B C 1
ATOM 4772 O O . GLU B 1 190 ? 51.970 4.372 -4.983 1.00 28.82 218 GLU B O 1
ATOM 4778 N N . LYS B 1 191 ? 50.603 3.374 -6.456 1.00 25.71 219 LYS B N 1
ATOM 4779 C CA . LYS B 1 191 ? 51.540 2.252 -6.721 1.00 33.14 219 LYS B CA 1
ATOM 4780 C C . LYS B 1 191 ? 52.878 2.734 -7.287 1.00 36.31 219 LYS B C 1
ATOM 4781 O O . LYS B 1 191 ? 53.955 2.296 -6.870 1.00 34.81 219 LYS B O 1
ATOM 4787 N N . LYS B 1 192 ? 52.796 3.640 -8.252 1.00 27.78 220 LYS B N 1
ATOM 4788 C CA . LYS B 1 192 ? 54.008 4.210 -8.858 1.00 29.21 220 LYS B CA 1
ATOM 4789 C C . LYS B 1 192 ? 54.659 5.317 -8.045 1.00 36.23 220 LYS B C 1
ATOM 4790 O O . LYS B 1 192 ? 55.750 5.784 -8.393 1.00 58.65 220 LYS B O 1
ATOM 4796 N N . GLN B 1 193 ? 53.969 5.759 -6.986 1.00 26.68 221 GLN B N 1
ATOM 4797 C CA . GLN B 1 193 ? 54.417 6.863 -6.136 1.00 25.70 221 GLN B CA 1
ATOM 4798 C C . GLN B 1 193 ? 54.644 8.112 -6.976 1.00 24.63 221 GLN B C 1
ATOM 4799 O O . GLN B 1 193 ? 55.657 8.800 -6.835 1.00 29.83 221 GLN B O 1
ATOM 4805 N N . SER B 1 194 ? 53.662 8.404 -7.828 1.00 23.71 222 SER B N 1
ATOM 4806 C CA . SER B 1 194 ? 53.804 9.442 -8.837 1.00 23.75 222 SER B CA 1
ATOM 4807 C C . SER B 1 194 ? 52.475 10.028 -9.310 1.00 24.11 222 SER B C 1
ATOM 4808 O O . SER B 1 194 ? 51.393 9.518 -9.011 1.00 24.43 222 SER B O 1
ATOM 4811 N N . ILE B 1 195 ? 52.591 11.116 -10.061 1.00 22.84 223 ILE B N 1
ATOM 4812 C CA . ILE B 1 195 ? 51.459 11.715 -10.756 1.00 24.10 223 ILE B CA 1
ATOM 4813 C C . ILE B 1 195 ? 51.027 10.737 -11.863 1.00 22.16 223 ILE B C 1
ATOM 4814 O O . ILE B 1 195 ? 51.863 10.197 -12.595 1.00 28.26 223 ILE B O 1
ATOM 4819 N N . ALA B 1 196 ? 49.724 10.529 -11.959 1.00 19.74 224 ALA B N 1
ATOM 4820 C CA . ALA B 1 196 ? 49.103 9.615 -12.926 1.00 20.08 224 ALA B CA 1
ATOM 4821 C C . ALA B 1 196 ? 48.914 10.249 -14.307 1.00 25.29 224 ALA B C 1
ATOM 4822 O O . ALA B 1 196 ? 48.844 9.552 -15.327 1.00 32.33 224 ALA B O 1
ATOM 4824 N N . TYR B 1 197 ? 48.791 11.569 -14.321 1.00 24.63 225 TYR B N 1
ATOM 4825 C CA . TYR B 1 197 ? 48.671 12.316 -15.580 1.00 20.98 225 TYR B CA 1
ATOM 4826 C C . TYR B 1 197 ? 49.964 12.251 -16.383 1.00 24.28 225 TYR B C 1
ATOM 4827 O O . TYR B 1 197 ? 51.058 12.333 -15.845 1.00 23.75 225 TYR B O 1
ATOM 4836 N N . SER B 1 198 ? 49.805 12.113 -17.689 1.00 26.71 226 SER B N 1
ATOM 4837 C CA . SER B 1 198 ? 50.911 12.295 -18.624 1.00 28.67 226 SER B CA 1
ATOM 4838 C C . SER B 1 198 ? 51.386 13.741 -18.624 1.00 25.62 226 SER B C 1
ATOM 4839 O O . SER B 1 198 ? 50.726 14.631 -18.089 1.00 27.23 226 SER B O 1
ATOM 4842 N N . ARG B 1 199 ? 52.512 13.965 -19.274 1.00 25.74 227 ARG B N 1
ATOM 4843 C CA . ARG B 1 199 ? 53.001 15.325 -19.470 1.00 27.51 227 ARG B CA 1
ATOM 4844 C C . ARG B 1 199 ? 51.943 16.203 -20.149 1.00 30.09 227 ARG B C 1
ATOM 4845 O O . ARG B 1 199 ? 51.681 17.329 -19.704 1.00 31.54 227 ARG B O 1
ATOM 4853 N N . ASP B 1 200 ? 51.318 15.686 -21.203 1.00 27.30 228 ASP B N 1
ATOM 4854 C CA . ASP B 1 200 ? 50.279 16.449 -21.914 1.00 27.70 228 ASP B CA 1
ATOM 4855 C C . ASP B 1 200 ? 49.101 16.757 -20.997 1.00 30.39 228 ASP B C 1
ATOM 4856 O O . ASP B 1 200 ? 48.473 17.819 -21.084 1.00 28.97 228 ASP B O 1
ATOM 4861 N N . GLN B 1 201 ? 48.814 15.824 -20.104 1.00 24.11 229 GLN B N 1
ATOM 4862 C CA . GLN B 1 201 ? 47.655 15.964 -19.215 1.00 25.11 229 GLN B CA 1
ATOM 4863 C C . GLN B 1 201 ? 47.906 16.994 -18.107 1.00 23.40 229 GLN B C 1
ATOM 4864 O O . GLN B 1 201 ? 47.012 17.766 -17.754 1.00 23.41 229 GLN B O 1
ATOM 4870 N N . VAL B 1 202 ? 49.125 17.020 -17.589 1.00 21.10 230 VAL B N 1
ATOM 4871 C CA . VAL B 1 202 ? 49.525 18.083 -16.636 1.00 22.67 230 VAL B CA 1
ATOM 4872 C C . VAL B 1 202 ? 49.472 19.445 -17.351 1.00 23.64 230 VAL B C 1
ATOM 4873 O O . VAL B 1 202 ? 49.030 20.450 -16.795 1.00 24.92 230 VAL B O 1
ATOM 4877 N N . ARG B 1 203 ? 49.927 19.497 -18.588 1.00 25.95 231 ARG B N 1
ATOM 4878 C CA . ARG B 1 203 ? 49.718 20.717 -19.382 1.00 23.42 231 ARG B CA 1
ATOM 4879 C C . ARG B 1 203 ? 48.272 21.174 -19.539 1.00 23.84 231 ARG B C 1
ATOM 4880 O O . ARG B 1 203 ? 47.997 22.368 -19.443 1.00 23.94 231 ARG B O 1
ATOM 4888 N N . GLU B 1 204 ? 47.381 20.229 -19.830 1.00 21.93 232 GLU B N 1
ATOM 4889 C CA . GLU B 1 204 ? 45.938 20.483 -19.930 1.00 26.07 232 GLU B CA 1
ATOM 4890 C C . GLU B 1 204 ? 45.418 21.011 -18.599 1.00 24.06 232 GLU B C 1
ATOM 4891 O O . GLU B 1 204 ? 44.576 21.880 -18.591 1.00 22.77 232 GLU B O 1
ATOM 4897 N N . LEU B 1 205 ? 45.938 20.474 -17.492 1.00 23.76 233 LEU B N 1
ATOM 4898 C CA . LEU B 1 205 ? 45.531 20.886 -16.135 1.00 23.26 233 LEU B CA 1
ATOM 4899 C C . LEU B 1 205 ? 45.886 22.354 -15.894 1.00 22.36 233 LEU B C 1
ATOM 4900 O O . LEU B 1 205 ? 45.047 23.151 -15.463 1.00 20.71 233 LEU B O 1
ATOM 4905 N N . PHE B 1 206 ? 47.135 22.708 -16.170 1.00 20.77 234 PHE B N 1
ATOM 4906 C CA . PHE B 1 206 ? 47.528 24.123 -16.083 1.00 20.40 234 PHE B CA 1
ATOM 4907 C C . PHE B 1 206 ? 46.793 24.983 -17.126 1.00 22.58 234 PHE B C 1
ATOM 4908 O O . PHE B 1 206 ? 46.429 26.130 -16.855 1.00 23.12 234 PHE B O 1
ATOM 4916 N N . GLY B 1 207 ? 46.533 24.427 -18.303 1.00 23.22 235 GLY B N 1
ATOM 4917 C CA . GLY B 1 207 ? 45.740 25.146 -19.318 1.00 27.46 235 GLY B CA 1
ATOM 4918 C C . GLY B 1 207 ? 44.329 25.482 -18.843 1.00 23.97 235 GLY B C 1
ATOM 4919 O O . GLY B 1 207 ? 43.761 26.517 -19.175 1.00 25.36 235 GLY B O 1
ATOM 4920 N N . PHE B 1 208 ? 43.765 24.569 -18.062 1.00 22.41 236 PHE B N 1
ATOM 4921 C CA . PHE B 1 208 ? 42.429 24.734 -17.480 1.00 20.16 236 PHE B CA 1
ATOM 4922 C C . PHE B 1 208 ? 42.427 25.928 -16.514 1.00 19.06 236 PHE B C 1
ATOM 4923 O O . PHE B 1 208 ? 41.526 26.776 -16.548 1.00 18.39 236 PHE B O 1
ATOM 4931 N N . TYR B 1 209 ? 43.462 25.984 -15.674 1.00 20.28 237 TYR B N 1
ATOM 4932 C CA . TYR B 1 209 ? 43.655 27.138 -14.780 1.00 20.42 237 TYR B CA 1
ATOM 4933 C C . TYR B 1 209 ? 43.768 28.450 -15.581 1.00 21.43 237 TYR B C 1
ATOM 4934 O O . TYR B 1 209 ? 43.050 29.427 -15.315 1.00 20.42 237 TYR B O 1
ATOM 4943 N N . LYS B 1 210 ? 44.671 28.440 -16.559 1.00 18.75 238 LYS B N 1
ATOM 4944 C CA . LYS B 1 210 ? 44.922 29.611 -17.399 1.00 19.36 238 LYS B CA 1
ATOM 4945 C C . LYS B 1 210 ? 43.601 30.073 -18.047 1.00 22.49 238 LYS B C 1
ATOM 4946 O O . LYS B 1 210 ? 43.289 31.270 -18.071 1.00 24.34 238 LYS B O 1
ATOM 4952 N N . LYS B 1 211 ? 42.793 29.135 -18.530 1.00 21.14 239 LYS B N 1
ATOM 4953 C CA . LYS B 1 211 ? 41.496 29.506 -19.123 1.00 22.64 239 LYS B CA 1
ATOM 4954 C C . LYS B 1 211 ? 40.534 30.139 -18.113 1.00 22.62 239 LYS B C 1
ATOM 4955 O O . LYS B 1 211 ? 39.803 31.059 -18.441 1.00 21.80 239 LYS B O 1
ATOM 4961 N N . LEU B 1 212 ? 40.501 29.614 -16.895 1.00 20.80 240 LEU B N 1
ATOM 4962 C CA . LEU B 1 212 ? 39.621 30.201 -15.881 1.00 18.39 240 LEU B CA 1
ATOM 4963 C C . LEU B 1 212 ? 39.986 31.671 -15.652 1.00 15.44 240 LEU B C 1
ATOM 4964 O O . LEU B 1 212 ? 39.109 32.520 -15.510 1.00 19.59 240 LEU B O 1
ATOM 4969 N N . VAL B 1 213 ? 41.287 31.932 -15.587 1.00 18.41 241 VAL B N 1
ATOM 4970 C CA . VAL B 1 213 ? 41.785 33.292 -15.406 1.00 20.07 241 VAL B CA 1
ATOM 4971 C C . VAL B 1 213 ? 41.540 34.158 -16.645 1.00 21.71 241 VAL B C 1
ATOM 4972 O O . VAL B 1 213 ? 40.964 35.240 -16.547 1.00 21.44 241 VAL B O 1
ATOM 4976 N N . ASP B 1 214 ? 41.974 33.667 -17.802 1.00 21.54 242 ASP B N 1
ATOM 4977 C CA . ASP B 1 214 ? 41.828 34.410 -19.065 1.00 22.99 242 ASP B CA 1
ATOM 4978 C C . ASP B 1 214 ? 40.345 34.739 -19.385 1.00 21.79 242 ASP B C 1
ATOM 4979 O O . ASP B 1 214 ? 40.034 35.823 -19.923 1.00 27.22 242 ASP B O 1
ATOM 4984 N N . SER B 1 215 ? 39.437 33.820 -19.040 1.00 21.23 243 SER B N 1
ATOM 4985 C CA . SER B 1 215 ? 37.980 34.023 -19.205 1.00 22.90 243 SER B CA 1
ATOM 4986 C C . SER B 1 215 ? 37.257 34.864 -18.124 1.00 20.53 243 SER B C 1
ATOM 4987 O O . SER B 1 215 ? 36.038 35.021 -18.186 1.00 22.12 243 SER B O 1
ATOM 4990 N N . HIS B 1 216 ? 37.989 35.387 -17.134 1.00 19.96 244 HIS B N 1
ATOM 4991 C CA . HIS B 1 216 ? 37.390 36.152 -16.020 1.00 21.96 244 HIS B CA 1
ATOM 4992 C C . HIS B 1 216 ? 36.399 35.308 -15.218 1.00 18.55 244 HIS B C 1
ATOM 4993 O O . HIS B 1 216 ? 35.433 35.834 -14.663 1.00 19.46 244 HIS B O 1
ATOM 5000 N N . VAL B 1 217 ? 36.654 33.997 -15.142 1.00 18.61 245 VAL B N 1
ATOM 5001 C CA . VAL B 1 217 ? 35.858 33.137 -14.240 1.00 17.02 245 VAL B CA 1
ATOM 5002 C C . VAL B 1 217 ? 36.328 33.274 -12.783 1.00 15.31 245 VAL B C 1
ATOM 5003 O O . VAL B 1 217 ? 35.516 33.413 -11.890 1.00 16.52 245 VAL B O 1
ATOM 5007 N N . ILE B 1 218 ? 37.647 33.257 -12.591 1.00 14.92 246 ILE B N 1
ATOM 5008 C CA . ILE B 1 218 ? 38.284 33.481 -11.274 1.00 13.84 246 ILE B CA 1
ATOM 5009 C C . ILE B 1 218 ? 39.296 34.601 -11.388 1.00 14.56 246 ILE B C 1
ATOM 5010 O O . ILE B 1 218 ? 39.858 34.802 -12.449 1.00 16.18 246 ILE B O 1
ATOM 5015 N N . PRO B 1 219 ? 39.554 35.320 -10.289 1.00 14.52 247 PRO B N 1
ATOM 5016 C CA . PRO B 1 219 ? 40.681 36.238 -10.253 1.00 15.97 247 PRO B CA 1
ATOM 5017 C C . PRO B 1 219 ? 41.995 35.502 -10.208 1.00 14.94 247 PRO B C 1
ATOM 5018 O O . PRO B 1 219 ? 42.058 34.348 -9.761 1.00 14.72 247 PRO B O 1
ATOM 5022 N N . ASP B 1 220 ? 43.044 36.186 -10.637 1.00 16.22 248 ASP B N 1
ATOM 5023 C CA . ASP B 1 220 ? 44.386 35.624 -10.640 1.00 16.34 248 ASP B CA 1
ATOM 5024 C C . ASP B 1 220 ? 45.069 35.749 -9.280 1.00 15.97 248 ASP B C 1
ATOM 5025 O O . ASP B 1 220 ? 44.491 36.273 -8.327 1.00 15.31 248 ASP B O 1
ATOM 5030 N N . GLN B 1 221 ? 46.288 35.254 -9.183 1.00 15.32 249 GLN B N 1
ATOM 5031 C CA . GLN B 1 221 ? 46.982 35.247 -7.899 1.00 14.77 249 GLN B CA 1
ATOM 5032 C C . GLN B 1 221 ? 47.481 36.631 -7.485 1.00 15.97 249 GLN B C 1
ATOM 5033 O O . GLN B 1 221 ? 47.709 36.874 -6.295 1.00 18.19 249 GLN B O 1
ATOM 5039 N N . ARG B 1 222 ? 47.654 37.534 -8.447 1.00 14.83 250 ARG B N 1
ATOM 5040 C CA . ARG B 1 222 ? 47.959 38.938 -8.130 1.00 15.14 250 ARG B CA 1
ATOM 5041 C C . ARG B 1 222 ? 46.801 39.582 -7.354 1.00 15.35 250 ARG B C 1
ATOM 5042 O O . ARG B 1 222 ? 46.998 40.282 -6.343 1.00 15.92 250 ARG B O 1
ATOM 5050 N N . TYR B 1 223 ? 45.585 39.312 -7.815 1.00 13.86 251 TYR B N 1
ATOM 5051 C CA . TYR B 1 223 ? 44.385 39.785 -7.122 1.00 15.58 251 TYR B CA 1
ATOM 5052 C C . TYR B 1 223 ? 44.379 39.272 -5.684 1.00 15.74 251 TYR B C 1
ATOM 5053 O O . TYR B 1 223 ? 44.227 40.035 -4.733 1.00 16.35 251 TYR B O 1
ATOM 5062 N N . PHE B 1 224 ? 44.554 37.973 -5.509 1.00 13.81 252 PHE B N 1
ATOM 5063 C CA . PHE B 1 224 ? 44.455 37.440 -4.140 1.00 15.44 252 PHE B CA 1
ATOM 5064 C C . PHE B 1 224 ? 45.590 37.909 -3.237 1.00 17.10 252 PHE B C 1
ATOM 5065 O O . PHE B 1 224 ? 45.371 38.178 -2.043 1.00 18.32 252 PHE B O 1
ATOM 5073 N N . SER B 1 225 ? 46.782 38.085 -3.805 1.00 16.25 253 SER B N 1
ATOM 5074 C CA . SER B 1 225 ? 47.919 38.580 -3.029 1.00 17.96 253 SER B CA 1
ATOM 5075 C C . SER B 1 225 ? 47.653 39.981 -2.499 1.00 19.65 253 SER B C 1
ATOM 5076 O O . SER B 1 225 ? 48.161 40.331 -1.434 1.00 19.90 253 SER B O 1
ATOM 5079 N N . SER B 1 226 ? 46.817 40.754 -3.202 1.00 17.34 254 SER B N 1
ATOM 5080 C CA . SER B 1 226 ? 46.494 42.136 -2.789 1.00 17.87 254 SER B CA 1
ATOM 5081 C C . SER B 1 226 ? 45.785 42.190 -1.441 1.00 20.30 254 SER B C 1
ATOM 5082 O O . SER B 1 226 ? 45.761 43.231 -0.807 1.00 21.72 254 SER B O 1
ATOM 5085 N N . PHE B 1 227 ? 45.166 41.079 -1.045 1.00 18.84 255 PHE B N 1
ATOM 5086 C CA . PHE B 1 227 ? 44.458 40.963 0.242 1.00 20.41 255 PHE B CA 1
ATOM 5087 C C . PHE B 1 227 ? 45.289 40.435 1.397 1.00 23.49 255 PHE B C 1
ATOM 5088 O O . PHE B 1 227 ? 44.795 40.322 2.529 1.00 26.83 255 PHE B O 1
ATOM 5096 N N . GLY B 1 228 ? 46.544 40.110 1.124 1.00 20.46 256 GLY B N 1
ATOM 5097 C CA . GLY B 1 228 ? 47.461 39.640 2.172 1.00 26.15 256 GLY B CA 1
ATOM 5098 C C . GLY B 1 228 ? 47.061 38.282 2.736 1.00 31.45 256 GLY B C 1
ATOM 5099 O O . GLY B 1 228 ? 46.712 37.363 1.994 1.00 37.65 256 GLY B O 1
ATOM 5100 N N . ARG B 1 229 ? 47.129 38.177 4.057 1.00 34.04 257 ARG B N 1
ATOM 5101 C CA . ARG B 1 229 ? 46.888 36.907 4.774 1.00 38.04 257 ARG B CA 1
ATOM 5102 C C . ARG B 1 229 ? 45.456 36.768 5.301 1.00 35.02 257 ARG B C 1
ATOM 5103 O O . ARG B 1 229 ? 45.122 35.793 5.986 1.00 34.88 257 ARG B O 1
ATOM 5105 N N . THR B 1 230 ? 44.619 37.744 4.976 1.00 24.22 258 THR B N 1
ATOM 5106 C CA . THR B 1 230 ? 43.223 37.757 5.400 1.00 24.38 258 THR B CA 1
ATOM 5107 C C . THR B 1 230 ? 42.464 36.528 4.890 1.00 21.54 258 THR B C 1
ATOM 5108 O O . THR B 1 230 ? 42.570 36.185 3.716 1.00 23.85 258 THR B O 1
ATOM 5112 N N . ASN B 1 231 ? 41.705 35.876 5.771 1.00 19.94 259 ASN B N 1
ATOM 5113 C CA . ASN B 1 231 ? 40.828 34.774 5.376 1.00 17.94 259 ASN B CA 1
ATOM 5114 C C . ASN B 1 231 ? 39.908 35.247 4.251 1.00 17.49 259 ASN B C 1
ATOM 5115 O O . ASN B 1 231 ? 39.294 36.305 4.341 1.00 18.59 259 ASN B O 1
ATOM 5120 N N . VAL B 1 232 ? 39.769 34.464 3.190 1.00 18.22 260 VAL B N 1
ATOM 5121 C CA . VAL B 1 232 ? 38.958 34.928 2.067 1.00 17.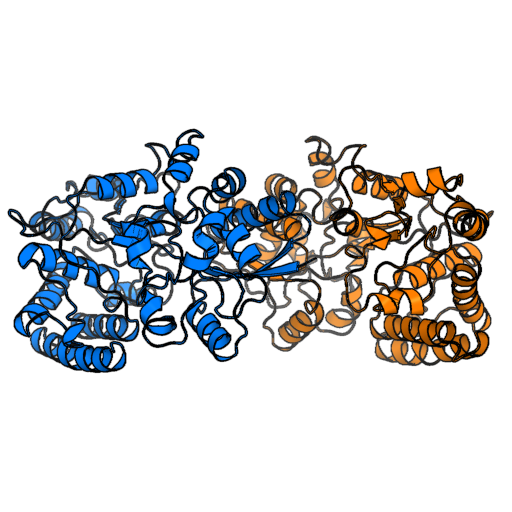68 260 VAL B CA 1
ATOM 5122 C C . VAL B 1 232 ? 37.501 35.062 2.479 1.00 17.28 260 VAL B C 1
ATOM 5123 O O . VAL B 1 232 ? 36.780 35.925 1.976 1.00 18.27 260 VAL B O 1
ATOM 5127 N N . TYR B 1 233 ? 37.087 34.240 3.442 1.00 16.83 261 TYR B N 1
ATOM 5128 C CA . TYR B 1 233 ? 35.714 34.340 3.949 1.00 18.98 261 TYR B CA 1
ATOM 5129 C C . TYR B 1 233 ? 35.480 35.617 4.770 1.00 19.43 261 TYR B C 1
ATOM 5130 O O . TYR B 1 233 ? 34.375 35.870 5.229 1.00 21.81 261 TYR B O 1
ATOM 5139 N N . GLU B 1 234 ? 36.530 36.414 4.944 1.00 17.97 262 GLU B N 1
ATOM 5140 C CA . GLU B 1 234 ? 36.480 37.748 5.608 1.00 19.94 262 GLU B CA 1
ATOM 5141 C C . GLU B 1 234 ? 36.799 38.925 4.668 1.00 20.20 262 GLU B C 1
ATOM 5142 O O . GLU B 1 234 ? 36.755 40.090 5.095 1.00 23.59 262 GLU B O 1
ATOM 5148 N N . ILE B 1 235 ? 37.111 38.672 3.396 1.00 18.92 263 ILE B N 1
ATOM 5149 C CA . ILE B 1 235 ? 37.451 39.813 2.520 1.00 20.04 263 ILE B CA 1
ATOM 5150 C C . ILE B 1 235 ? 36.203 40.422 1.912 1.00 18.83 263 ILE B C 1
ATOM 5151 O O . ILE B 1 235 ? 35.205 39.734 1.673 1.00 20.22 263 ILE B O 1
ATOM 5156 N N . ARG B 1 236 ? 36.286 41.711 1.624 1.00 20.12 264 ARG B N 1
ATOM 5157 C CA . ARG B 1 236 ? 35.108 42.438 1.178 1.00 19.87 264 ARG B CA 1
ATOM 5158 C C . ARG B 1 236 ? 34.513 41.906 -0.123 1.00 20.04 264 ARG B C 1
ATOM 5159 O O . ARG B 1 236 ? 33.297 41.855 -0.234 1.00 19.82 264 ARG B O 1
ATOM 5167 N N . PRO B 1 237 ? 35.348 41.503 -1.103 1.00 19.19 265 PRO B N 1
ATOM 5168 C CA . PRO B 1 237 ? 34.744 40.962 -2.309 1.00 17.43 265 PRO B CA 1
ATOM 5169 C C . PRO B 1 237 ? 33.869 39.730 -2.117 1.00 15.90 265 PRO B C 1
ATOM 5170 O O . PRO B 1 237 ? 32.938 39.543 -2.902 1.00 17.03 265 PRO B O 1
ATOM 5174 N N . TRP B 1 238 ? 34.155 38.898 -1.110 1.00 15.16 266 TRP B N 1
ATOM 5175 C CA . TRP B 1 238 ? 33.281 37.755 -0.818 1.00 17.61 266 TRP B CA 1
ATOM 5176 C C . TRP B 1 238 ? 32.032 38.243 -0.096 1.00 20.16 266 TRP B C 1
ATOM 5177 O O . TRP B 1 238 ? 30.899 37.918 -0.475 1.00 18.53 266 TRP B O 1
ATOM 5188 N N . ILE B 1 239 ? 32.243 39.045 0.937 1.00 18.46 267 ILE B N 1
ATOM 5189 C CA . ILE B 1 239 ? 31.134 39.529 1.753 1.00 20.90 267 ILE B CA 1
ATOM 5190 C C . ILE B 1 239 ? 30.143 40.339 0.902 1.00 22.88 267 ILE B C 1
ATOM 5191 O O . ILE B 1 239 ? 28.935 40.222 1.077 1.00 24.32 267 ILE B O 1
ATOM 5196 N N A ASN B 1 240 ? 30.668 41.147 -0.018 0.50 20.81 268 ASN B N 1
ATOM 5197 N N B ASN B 1 240 ? 30.647 41.147 -0.021 0.50 20.72 268 ASN B N 1
ATOM 5198 C CA A ASN B 1 240 ? 29.839 42.046 -0.846 0.50 23.29 268 ASN B CA 1
ATOM 5199 C CA B ASN B 1 240 ? 29.756 42.021 -0.792 0.50 23.39 268 ASN B CA 1
ATOM 5200 C C A ASN B 1 240 ? 29.331 41.476 -2.167 0.50 22.45 268 ASN B C 1
ATOM 5201 C C B ASN B 1 240 ? 29.341 41.484 -2.168 0.50 22.55 268 ASN B C 1
ATOM 5202 O O A ASN B 1 240 ? 28.681 42.180 -2.947 0.50 25.30 268 ASN B O 1
ATOM 5203 O O B ASN B 1 240 ? 28.751 42.210 -2.974 0.50 25.33 268 ASN B O 1
ATOM 5212 N N . GLY B 1 241 ? 29.635 40.216 -2.427 1.00 19.35 269 GLY B N 1
ATOM 5213 C CA . GLY B 1 241 ? 29.113 39.541 -3.602 1.00 20.57 269 GLY B CA 1
ATOM 5214 C C . GLY B 1 241 ? 29.852 39.755 -4.896 1.00 17.22 269 GLY B C 1
ATOM 5215 O O . GLY B 1 241 ? 29.362 39.370 -5.971 1.00 21.43 269 GLY B O 1
ATOM 5216 N N . GLU B 1 242 ? 31.043 40.362 -4.826 1.00 16.81 270 GLU B N 1
ATOM 5217 C CA . GLU B 1 242 ? 31.884 40.499 -6.036 1.00 17.04 270 GLU B CA 1
ATOM 5218 C C . GLU B 1 242 ? 32.435 39.152 -6.528 1.00 17.40 270 GLU B C 1
ATOM 5219 O O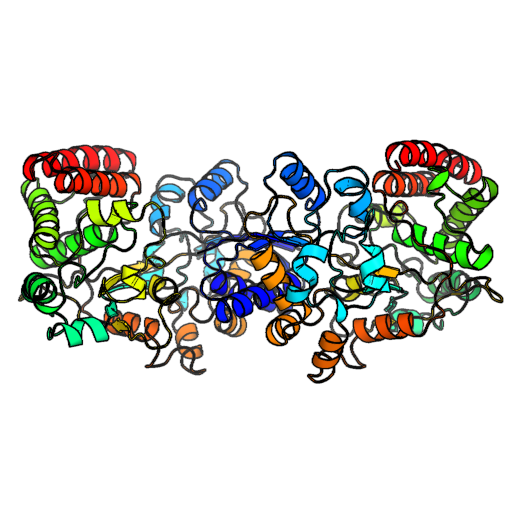 . GLU B 1 242 ? 32.521 38.887 -7.734 1.00 18.82 270 GLU B O 1
ATOM 5225 N N . LEU B 1 243 ? 32.839 38.325 -5.575 1.00 15.00 271 LEU B N 1
ATOM 5226 C CA . LEU B 1 243 ? 33.190 36.925 -5.849 1.00 14.98 271 LEU B CA 1
ATOM 5227 C C . LEU B 1 243 ? 31.915 36.122 -5.643 1.00 14.48 271 LEU B C 1
ATOM 5228 O O . LEU B 1 243 ? 31.453 35.962 -4.520 1.00 16.37 271 LEU B O 1
ATOM 5233 N N . ALA B 1 244 ? 31.365 35.620 -6.735 1.00 14.44 272 ALA B N 1
ATOM 5234 C CA . ALA B 1 244 ? 29.978 35.136 -6.751 1.00 14.53 272 ALA B CA 1
ATOM 5235 C C . ALA B 1 244 ? 29.838 33.617 -6.592 1.00 14.44 272 ALA B C 1
ATOM 5236 O O . ALA B 1 244 ? 28.762 33.066 -6.786 1.00 15.38 272 ALA B O 1
ATOM 5238 N N . GLY B 1 245 ? 30.917 32.950 -6.219 1.00 14.82 273 GLY B N 1
ATOM 5239 C CA . GLY B 1 245 ? 30.885 31.511 -6.021 1.00 15.98 273 GLY B CA 1
ATOM 5240 C C . GLY B 1 245 ? 32.142 31.017 -5.346 1.00 14.59 273 GLY B C 1
ATOM 5241 O O . GLY B 1 245 ? 33.171 31.659 -5.396 1.00 13.42 273 GLY B O 1
ATOM 5242 N N . MET B 1 246 ? 32.033 29.849 -4.731 1.00 13.35 274 MET B N 1
ATOM 5243 C CA . MET B 1 246 ? 33.173 29.109 -4.207 1.00 13.76 274 MET B CA 1
ATOM 5244 C C . MET B 1 246 ? 32.911 27.621 -4.420 1.00 12.03 274 MET B C 1
ATOM 5245 O O . MET B 1 246 ? 31.771 27.157 -4.325 1.00 13.39 274 MET B O 1
ATOM 5250 N N . TYR B 1 247 ? 33.981 26.887 -4.658 1.00 11.91 275 TYR B N 1
ATOM 5251 C CA . TYR B 1 247 ? 33.959 25.432 -4.789 1.00 11.52 275 TYR B CA 1
ATOM 5252 C C . TYR B 1 247 ? 34.456 24.863 -3.469 1.00 11.48 275 TYR B C 1
ATOM 5253 O O . TYR B 1 247 ? 35.653 24.653 -3.264 1.00 13.49 275 TYR B O 1
ATOM 5262 N N . LEU B 1 248 ? 33.507 24.615 -2.570 1.00 12.23 276 LEU B N 1
ATOM 5263 C CA . LEU B 1 248 ? 33.830 24.290 -1.184 1.00 11.98 276 LEU B CA 1
ATOM 5264 C C . LEU B 1 248 ? 33.500 22.862 -0.854 1.00 11.27 276 LEU B C 1
ATOM 5265 O O . LEU B 1 248 ? 32.538 22.302 -1.395 1.00 12.22 276 LEU B O 1
ATOM 5270 N N . TRP B 1 249 ? 34.220 22.300 0.123 1.00 12.02 277 TRP B N 1
ATOM 5271 C CA . TRP B 1 249 ? 33.673 21.141 0.816 1.00 12.56 277 TRP B CA 1
ATOM 5272 C C . TRP B 1 249 ? 32.379 21.613 1.490 1.00 12.47 277 TRP B C 1
ATOM 5273 O O . TRP B 1 249 ? 32.349 22.686 2.093 1.00 11.98 277 TRP B O 1
ATOM 5284 N N . ASP B 1 250 ? 31.317 20.806 1.462 1.00 11.76 278 ASP B N 1
ATOM 5285 C CA . ASP B 1 250 ? 30.080 21.238 2.132 1.00 12.54 278 ASP B CA 1
ATOM 5286 C C . ASP B 1 250 ? 30.264 21.468 3.632 1.00 13.02 278 ASP B C 1
ATOM 5287 O O . ASP B 1 250 ? 29.562 22.284 4.234 1.00 13.56 278 ASP B O 1
ATOM 5292 N N . SER B 1 251 ? 31.276 20.822 4.203 1.00 11.96 279 SER B N 1
ATOM 5293 C CA . SER B 1 251 ? 31.644 21.023 5.613 1.00 14.03 279 SER B CA 1
ATOM 5294 C C . SER B 1 251 ? 32.209 22.429 5.895 1.00 13.66 279 SER B C 1
ATOM 5295 O O . SER B 1 251 ? 32.352 22.806 7.048 1.00 14.39 279 SER B O 1
ATOM 5298 N N . ALA B 1 252 ? 32.532 23.186 4.851 1.00 13.36 280 ALA B N 1
ATOM 5299 C CA . ALA B 1 252 ? 33.009 24.576 4.988 1.00 13.02 280 ALA B CA 1
ATOM 5300 C C . ALA B 1 252 ? 31.939 25.641 4.785 1.00 12.68 280 ALA B C 1
ATOM 5301 O O . ALA B 1 252 ? 32.205 26.821 4.940 1.00 12.64 280 ALA B O 1
ATOM 5303 N N . ILE B 1 253 ? 30.745 25.222 4.375 1.00 11.78 281 ILE B N 1
ATOM 5304 C CA . ILE B 1 253 ? 29.694 26.183 4.063 1.00 11.98 281 ILE B CA 1
ATOM 5305 C C . ILE B 1 253 ? 29.396 27.118 5.236 1.00 13.42 281 ILE B C 1
ATOM 5306 O O . ILE B 1 253 ? 29.265 28.318 5.054 1.00 14.69 281 ILE B O 1
ATOM 5311 N N . TYR B 1 254 ? 29.324 26.581 6.443 1.00 13.58 282 TYR B N 1
ATOM 5312 C CA . TYR B 1 254 ? 29.010 27.419 7.609 1.00 14.49 282 TYR B CA 1
ATOM 5313 C C . TYR B 1 254 ? 30.077 28.498 7.784 1.00 16.64 282 TYR B C 1
ATOM 5314 O O . TYR B 1 254 ? 29.785 29.665 8.015 1.00 17.39 282 TYR B O 1
ATOM 5323 N N . THR B 1 255 ? 31.331 28.097 7.655 1.00 14.93 283 THR B N 1
ATOM 5324 C CA . THR B 1 255 ? 32.451 29.043 7.767 1.00 16.99 283 THR B CA 1
ATOM 5325 C C . THR B 1 255 ? 32.355 30.168 6.722 1.00 16.18 283 THR B C 1
ATOM 5326 O O . THR B 1 255 ? 32.517 31.359 7.019 1.00 17.53 283 THR B O 1
ATOM 5330 N N . TYR B 1 256 ? 32.092 29.788 5.476 1.00 15.93 284 TYR B N 1
ATOM 5331 C CA . TYR B 1 256 ? 31.979 30.794 4.393 1.00 16.45 284 TYR B CA 1
ATOM 5332 C C . TYR B 1 256 ? 30.711 31.644 4.435 1.00 16.52 284 TYR B C 1
ATOM 5333 O O . TYR B 1 256 ? 30.677 32.750 3.921 1.00 19.32 284 TYR B O 1
ATOM 5342 N N . SER B 1 257 ? 29.696 31.134 5.112 1.00 17.10 285 SER B N 1
ATOM 5343 C CA . SER B 1 257 ? 28.457 31.861 5.322 1.00 19.35 285 SER B CA 1
ATOM 5344 C C . SER B 1 257 ? 28.534 32.835 6.480 1.00 21.75 285 SER B C 1
ATOM 5345 O O . SER B 1 257 ? 27.752 33.770 6.529 1.00 22.53 285 SER B O 1
ATOM 5348 N N . SER B 1 258 ? 29.507 32.625 7.372 1.00 19.09 286 SER B N 1
ATOM 5349 C CA . SER B 1 258 ? 29.507 33.205 8.726 1.00 21.04 286 SER B CA 1
ATOM 5350 C C . SER B 1 258 ? 29.528 34.733 8.723 1.00 27.14 286 SER B C 1
ATOM 5351 O O . SER B 1 258 ? 28.921 35.353 9.584 1.00 29.22 286 SER B O 1
ATOM 5354 N N . ASN B 1 259 ? 30.205 35.334 7.743 1.00 20.28 287 ASN B N 1
ATOM 5355 C CA . ASN B 1 259 ? 30.337 36.805 7.678 1.00 20.41 287 ASN B CA 1
ATOM 5356 C C . ASN B 1 259 ? 29.513 37.472 6.562 1.00 20.91 287 ASN B C 1
ATOM 5357 O O . ASN B 1 259 ? 29.643 38.684 6.318 1.00 26.56 287 ASN B O 1
ATOM 5362 N N . MET B 1 260 ? 28.656 36.700 5.893 1.00 21.33 288 MET B N 1
ATOM 5363 C CA . MET B 1 260 ? 27.798 37.268 4.840 1.00 19.83 288 MET B CA 1
ATOM 5364 C C . MET B 1 260 ? 26.719 38.166 5.466 1.00 23.55 288 MET B C 1
ATOM 5365 O O . MET B 1 260 ? 26.247 37.880 6.585 1.00 24.97 288 MET B O 1
ATOM 5370 N N . PRO B 1 261 ? 26.314 39.239 4.750 1.00 21.34 289 PRO B N 1
ATOM 5371 C CA . PRO B 1 261 ? 25.244 40.097 5.256 1.00 25.70 289 PRO B CA 1
ATOM 5372 C C . PRO B 1 261 ? 23.957 39.310 5.383 1.00 24.64 289 PRO B C 1
ATOM 5373 O O . PRO B 1 261 ? 23.763 38.352 4.640 1.00 27.26 289 PRO B O 1
ATOM 5377 N N . LYS B 1 262 ? 23.092 39.744 6.294 1.00 34.79 290 LYS B N 1
ATOM 5378 C CA . LYS B 1 262 ? 21.774 39.119 6.557 1.00 33.45 290 LYS B CA 1
ATOM 5379 C C . LYS B 1 262 ? 20.950 38.830 5.285 1.00 29.01 290 LYS B C 1
ATOM 5380 O O . LYS B 1 262 ? 20.302 37.783 5.165 1.00 39.45 290 LYS B O 1
ATOM 5386 N N . ASP B 1 263 ? 21.000 39.764 4.340 1.00 28.10 291 ASP B N 1
ATOM 5387 C CA . ASP B 1 263 ? 20.146 39.729 3.154 1.00 30.79 291 ASP B CA 1
ATOM 5388 C C . ASP B 1 263 ? 20.780 38.985 1.971 1.00 35.37 291 ASP B C 1
ATOM 5389 O O . ASP B 1 263 ? 20.170 38.885 0.906 1.00 30.49 291 ASP B O 1
ATOM 5394 N N . ALA B 1 264 ? 21.995 38.461 2.156 1.00 26.70 292 ALA B N 1
ATOM 5395 C CA . ALA B 1 264 ? 22.676 37.759 1.078 1.00 24.00 292 ALA B CA 1
ATOM 5396 C C . ALA B 1 264 ? 22.040 36.375 0.900 1.00 21.16 292 ALA B C 1
ATOM 5397 O O . ALA B 1 264 ? 21.520 35.774 1.849 1.00 25.86 292 ALA B O 1
ATOM 5399 N N . VAL B 1 265 ? 22.059 35.905 -0.333 1.00 21.12 293 VAL B N 1
ATOM 5400 C CA . VAL B 1 265 ? 21.483 34.611 -0.684 1.00 21.11 293 VAL B CA 1
ATOM 5401 C C . VAL B 1 265 ? 22.523 33.756 -1.376 1.00 21.73 293 VAL B C 1
ATOM 5402 O O . VAL B 1 265 ? 22.902 34.033 -2.507 1.00 21.50 293 VAL B O 1
ATOM 5406 N N . LEU B 1 266 ? 22.958 32.712 -0.678 1.00 19.17 294 LEU B N 1
ATOM 5407 C CA . LEU B 1 266 ? 23.866 31.709 -1.232 1.00 17.45 294 LEU B CA 1
ATOM 5408 C C . LEU B 1 266 ? 23.051 30.450 -1.531 1.00 17.24 294 LEU B C 1
ATOM 5409 O O . LEU B 1 266 ? 22.173 30.082 -0.754 1.00 20.24 294 LEU B O 1
ATOM 5414 N N . GLU B 1 267 ? 23.357 29.813 -2.651 1.00 15.67 295 GLU B N 1
ATOM 5415 C CA . GLU B 1 267 ? 22.645 28.634 -3.114 1.00 16.50 295 GLU B CA 1
ATOM 5416 C C . GLU B 1 267 ? 23.592 27.548 -3.635 1.00 15.63 295 GLU B C 1
ATOM 5417 O O . GLU B 1 267 ? 24.671 27.825 -4.170 1.00 17.46 295 GLU B O 1
ATOM 5423 N N . THR B 1 268 ? 23.152 26.308 -3.489 1.00 16.75 296 THR B N 1
ATOM 5424 C CA . THR B 1 268 ? 23.842 25.170 -4.068 1.00 17.59 296 THR B CA 1
ATOM 5425 C C . THR B 1 268 ? 23.663 25.202 -5.597 1.00 18.15 296 THR B C 1
ATOM 5426 O O . THR B 1 268 ? 22.557 25.415 -6.107 1.00 20.40 296 THR B O 1
ATOM 5430 N N . GLY B 1 269 ? 24.769 25.027 -6.310 1.00 16.74 297 GLY B N 1
ATOM 5431 C CA . GLY B 1 269 ? 24.836 25.118 -7.770 1.00 17.76 297 GLY B CA 1
ATOM 5432 C C . GLY B 1 269 ? 24.973 23.758 -8.447 1.00 17.58 297 GLY B C 1
ATOM 5433 O O . GLY B 1 269 ? 25.423 22.790 -7.839 1.00 17.10 297 GLY B O 1
ATOM 5434 N N . PRO B 1 270 ? 24.632 23.675 -9.737 1.00 18.36 298 PRO B N 1
ATOM 5435 C CA . PRO B 1 270 ? 24.803 22.428 -10.475 1.00 20.75 298 PRO B CA 1
ATOM 5436 C C . PRO B 1 270 ? 26.214 21.871 -10.452 1.00 17.49 298 PRO B C 1
ATOM 5437 O O . PRO B 1 270 ? 27.196 22.607 -10.373 1.00 18.92 298 PRO B O 1
ATOM 5441 N N . PHE B 1 271 ? 26.286 20.544 -10.536 1.00 19.00 299 PHE B N 1
ATOM 5442 C CA . PHE B 1 271 ? 27.559 19.845 -10.670 1.00 18.27 299 PHE B CA 1
ATOM 5443 C C . PHE B 1 271 ? 28.000 19.915 -12.129 1.00 19.60 299 PHE B C 1
ATOM 5444 O O . PHE B 1 271 ? 27.498 19.193 -12.989 1.00 24.57 299 PHE B O 1
ATOM 5452 N N . ILE B 1 272 ? 28.960 20.785 -12.375 1.00 19.31 300 ILE B N 1
ATOM 5453 C CA . ILE B 1 272 ? 29.421 21.079 -13.726 1.00 19.96 300 ILE B CA 1
ATOM 5454 C C . ILE B 1 272 ? 30.058 19.829 -14.333 1.00 20.52 300 ILE B C 1
ATOM 5455 O O . ILE B 1 272 ? 30.938 19.195 -13.736 1.00 23.45 300 ILE B O 1
ATOM 5460 N N A THR B 1 273 ? 29.596 19.483 -15.532 0.50 20.93 301 THR B N 1
ATOM 5461 N N B THR B 1 273 ? 29.637 19.494 -15.546 0.50 21.77 301 THR B N 1
ATOM 5462 C CA A THR B 1 273 ? 30.006 18.236 -16.178 0.50 23.13 301 THR B CA 1
ATOM 5463 C CA B THR B 1 273 ? 30.091 18.260 -16.178 0.50 22.64 301 THR B CA 1
ATOM 5464 C C A THR B 1 273 ? 30.252 18.409 -17.669 0.50 22.24 301 THR B C 1
ATOM 5465 C C B THR B 1 273 ? 30.297 18.442 -17.658 0.50 22.92 301 THR B C 1
ATOM 5466 O O A THR B 1 273 ? 29.591 19.214 -18.327 0.50 28.85 301 THR B O 1
ATOM 5467 O O B THR B 1 273 ? 29.651 19.273 -18.297 0.50 28.19 301 THR B O 1
ATOM 5474 N N . ILE B 1 274 ? 31.208 17.647 -18.191 1.00 21.07 302 ILE B N 1
ATOM 5475 C CA . ILE B 1 274 ? 31.447 17.603 -19.635 1.00 22.06 302 ILE B CA 1
ATOM 5476 C C . ILE B 1 274 ? 30.308 16.792 -20.227 1.00 21.18 302 ILE B C 1
ATOM 5477 O O . ILE B 1 274 ? 29.965 15.750 -19.690 1.00 23.68 302 ILE B O 1
ATOM 5482 N N . PRO B 1 275 ? 29.733 17.253 -21.348 1.00 23.08 303 PRO B N 1
ATOM 5483 C CA . PRO B 1 275 ? 28.779 16.388 -22.009 1.00 26.30 303 PRO B CA 1
ATOM 5484 C C . PRO B 1 275 ? 29.435 15.046 -22.356 1.00 32.23 303 PRO B C 1
ATOM 5485 O O . PRO B 1 275 ? 30.575 15.008 -22.817 1.00 30.99 303 PRO B O 1
ATOM 5489 N N . GLY B 1 276 ? 28.728 13.962 -22.044 1.00 27.68 304 GLY B N 1
ATOM 5490 C CA . GLY B 1 276 ? 29.204 12.594 -22.303 1.00 33.60 304 GLY B CA 1
ATOM 5491 C C . GLY B 1 276 ? 30.378 12.190 -21.429 1.00 29.81 304 GLY B C 1
ATOM 5492 O O . GLY B 1 276 ? 31.241 11.395 -21.821 1.00 30.63 304 GLY B O 1
ATOM 5493 N N . ALA B 1 277 ? 30.415 12.738 -20.224 1.00 27.52 305 ALA B N 1
ATOM 5494 C CA . ALA B 1 277 ? 31.511 12.425 -19.334 1.00 23.35 305 ALA B CA 1
ATOM 5495 C C . ALA B 1 277 ? 31.618 10.920 -19.055 1.00 22.34 305 ALA B C 1
ATOM 5496 O O . ALA B 1 277 ? 30.630 10.203 -19.015 1.00 31.00 305 ALA B O 1
ATOM 5498 N N . LYS B 1 278 ? 32.845 10.497 -18.801 1.00 27.00 306 LYS B N 1
ATOM 5499 C CA . LYS B 1 278 ? 33.180 9.094 -18.481 1.00 32.49 306 LYS B CA 1
ATOM 5500 C C . LYS B 1 278 ? 32.876 8.748 -17.024 1.00 47.18 306 LYS B C 1
ATOM 5501 O O . LYS B 1 278 ? 32.680 7.590 -16.643 1.00 37.68 306 LYS B O 1
ATOM 5507 N N . ASP B 1 279 ? 32.868 9.788 -16.221 1.00 28.82 307 ASP B N 1
ATOM 5508 C CA . ASP B 1 279 ? 32.726 9.683 -14.775 1.00 23.25 307 ASP B CA 1
ATOM 5509 C C . ASP B 1 279 ? 32.134 10.986 -14.278 1.00 22.16 307 ASP B C 1
ATOM 5510 O O . ASP B 1 279 ? 32.333 12.016 -14.906 1.00 23.15 307 ASP B O 1
ATOM 5515 N N . SER B 1 280 ? 31.437 10.956 -13.149 1.00 22.00 308 SER B N 1
ATOM 5516 C CA . SER B 1 280 ? 30.862 12.198 -12.609 1.00 21.39 308 SER B CA 1
ATOM 5517 C C . SER B 1 280 ? 31.923 13.158 -12.062 1.00 19.89 308 SER B C 1
ATOM 5518 O O . SER B 1 280 ? 31.687 14.371 -11.984 1.00 21.76 308 SER B O 1
ATOM 5521 N N . GLY B 1 281 ? 33.054 12.622 -11.630 1.00 18.14 309 GLY B N 1
ATOM 5522 C CA . GLY B 1 281 ? 34.075 13.439 -10.977 1.00 18.13 309 GLY B CA 1
ATOM 5523 C C . GLY B 1 281 ? 33.648 13.939 -9.594 1.00 17.66 309 GLY B C 1
ATOM 5524 O O . GLY B 1 281 ? 34.296 14.813 -9.028 1.00 17.98 309 GLY B O 1
ATOM 5525 N N . LEU B 1 282 ? 32.583 13.365 -9.048 1.00 17.72 310 LEU B N 1
ATOM 5526 C CA . LEU B 1 282 ? 32.100 13.724 -7.709 1.00 16.37 310 LEU B CA 1
ATOM 5527 C C . LEU B 1 282 ? 33.203 13.433 -6.704 1.00 15.51 310 LEU B C 1
ATOM 5528 O O . LEU B 1 282 ? 33.752 12.343 -6.690 1.00 17.69 310 LEU B O 1
ATOM 5533 N N . THR B 1 283 ? 33.531 14.428 -5.887 1.00 15.50 311 THR B N 1
ATOM 5534 C CA . THR B 1 283 ? 34.724 14.388 -5.043 1.00 13.83 311 THR B CA 1
ATOM 5535 C C . THR B 1 283 ? 34.281 14.474 -3.589 1.00 15.46 311 THR B C 1
ATOM 5536 O O . THR B 1 283 ? 33.750 15.493 -3.166 1.00 13.74 311 THR B O 1
ATOM 5540 N N . SER B 1 284 ? 34.520 13.395 -2.854 1.00 12.90 312 SER B N 1
ATOM 5541 C CA . SER B 1 284 ? 34.070 13.240 -1.469 1.00 14.35 312 SER B CA 1
ATOM 5542 C C . SER B 1 284 ? 35.143 12.636 -0.583 1.00 14.71 312 SER B C 1
ATOM 5543 O O . SER B 1 284 ? 36.006 11.869 -1.042 1.00 16.62 312 SER B O 1
ATOM 5546 N N . LYS B 1 285 ? 35.047 12.956 0.703 1.00 13.50 313 LYS B N 1
ATOM 5547 C CA . LYS B 1 285 ? 35.944 12.402 1.716 1.00 13.12 313 LYS B CA 1
ATOM 5548 C C . LYS B 1 285 ? 35.336 12.652 3.073 1.00 12.13 313 LYS B C 1
ATOM 5549 O O . LYS B 1 285 ? 34.380 13.419 3.192 1.00 12.42 313 LYS B O 1
ATOM 5555 N N . PRO B 1 286 ? 35.896 12.030 4.116 1.00 11.76 314 PRO B N 1
ATOM 5556 C CA . PRO B 1 286 ? 35.473 12.433 5.457 1.00 11.72 314 PRO B CA 1
ATOM 5557 C C . PRO B 1 286 ? 35.828 13.870 5.730 1.00 11.91 314 PRO B C 1
ATOM 5558 O O . PRO B 1 286 ? 36.949 14.310 5.416 1.00 13.13 314 PRO B O 1
ATOM 5562 N N . SER B 1 287 ? 34.900 14.627 6.320 1.00 11.77 315 SER B N 1
ATOM 5563 C CA . SER B 1 287 ? 35.221 16.025 6.645 1.00 12.16 315 SER B CA 1
ATOM 5564 C C . SER B 1 287 ? 36.309 16.104 7.722 1.00 11.22 315 SER B C 1
ATOM 5565 O O . SER B 1 287 ? 37.064 17.064 7.768 1.00 12.09 315 SER B O 1
ATOM 5568 N N A SER B 1 288 ? 36.324 15.096 8.591 0.50 11.56 316 SER B N 1
ATOM 5569 N N B SER B 1 288 ? 36.288 15.116 8.612 0.50 12.49 316 SER B N 1
ATOM 5570 C CA A SER B 1 288 ? 37.259 14.930 9.690 0.50 11.43 316 SER B CA 1
ATOM 5571 C CA B SER B 1 288 ? 37.255 14.917 9.667 0.50 11.80 316 SER B CA 1
ATOM 5572 C C A SER B 1 288 ? 36.919 13.613 10.357 0.50 10.75 316 SER B C 1
ATOM 5573 C C B SER B 1 288 ? 36.926 13.598 10.337 0.50 10.84 316 SER B C 1
ATOM 5574 O O A SER B 1 288 ? 35.832 13.057 10.143 0.50 11.00 316 SER B O 1
ATOM 5575 O O B SER B 1 288 ? 35.847 13.033 10.116 0.50 11.16 316 SER B O 1
ATOM 5580 N N . LEU B 1 289 ? 37.861 13.130 11.159 1.00 11.92 317 LEU B N 1
ATOM 5581 C CA . LEU B 1 289 ? 37.719 11.884 11.927 1.00 11.58 317 LEU B CA 1
ATOM 5582 C C . LEU B 1 289 ? 37.980 12.208 13.369 1.00 10.52 317 LEU B C 1
ATOM 5583 O O . LEU B 1 289 ? 38.712 13.155 13.680 1.00 10.85 317 LEU B O 1
ATOM 5588 N N . PHE B 1 290 ? 37.428 11.381 14.255 1.00 9.97 318 PHE B N 1
ATOM 5589 C CA . PHE B 1 290 ? 37.950 11.280 15.622 1.00 10.83 318 PHE B CA 1
ATOM 5590 C C . PHE B 1 290 ? 38.805 10.028 15.765 1.00 11.11 318 PHE B C 1
ATOM 5591 O O . PHE B 1 290 ? 38.366 8.933 15.402 1.00 11.35 318 PHE B O 1
ATOM 5599 N N . ALA B 1 291 ? 40.038 10.231 16.255 1.00 10.78 319 ALA B N 1
ATOM 5600 C CA . ALA B 1 291 ? 40.995 9.148 16.511 1.00 10.30 319 ALA B CA 1
ATOM 5601 C C . ALA B 1 291 ? 41.313 9.069 17.994 1.00 10.22 319 ALA B C 1
ATOM 5602 O O . ALA B 1 291 ? 41.254 10.079 18.695 1.00 10.62 319 ALA B O 1
ATOM 5604 N N . ILE B 1 292 ? 41.652 7.869 18.454 1.00 11.13 320 ILE B N 1
ATOM 5605 C CA . ILE B 1 292 ? 42.082 7.626 19.824 1.00 11.08 320 ILE B CA 1
ATOM 5606 C C . ILE B 1 292 ? 43.598 7.420 19.826 1.00 12.42 320 ILE B C 1
ATOM 5607 O O . ILE B 1 292 ? 44.146 6.742 18.981 1.00 12.68 320 ILE B O 1
ATOM 5612 N N A SER B 1 293 ? 44.249 8.038 20.811 0.50 11.88 321 SER B N 1
ATOM 5613 N N B SER B 1 293 ? 44.262 8.032 20.791 0.50 12.31 321 SER B N 1
ATOM 5614 C CA A SER B 1 293 ? 45.704 7.921 21.001 0.50 14.03 321 SER B CA 1
ATOM 5615 C CA B SER B 1 293 ? 45.707 7.925 20.846 0.50 13.65 321 SER B CA 1
ATOM 5616 C C A SER B 1 293 ? 46.118 6.475 21.119 0.50 14.38 321 SER B C 1
ATOM 5617 C C B SER B 1 293 ? 46.123 6.496 21.101 0.50 14.57 321 SER B C 1
ATOM 5618 O O A SER B 1 293 ? 45.504 5.719 21.870 0.50 14.29 321 SER B O 1
ATOM 5619 O O B SER B 1 293 ? 45.516 5.783 21.901 0.50 13.95 321 SER B O 1
ATOM 5624 N N . LYS B 1 294 ? 47.194 6.117 20.408 1.00 15.58 322 LYS B N 1
ATOM 5625 C CA A LYS B 1 294 ? 47.658 4.728 20.358 0.50 18.35 322 LYS B CA 1
ATOM 5626 C CA B LYS B 1 294 ? 47.641 4.738 20.361 0.50 18.53 322 LYS B CA 1
ATOM 5627 C C . LYS B 1 294 ? 47.869 4.197 21.770 1.00 17.11 322 LYS B C 1
ATOM 5628 O O . LYS B 1 294 ? 47.534 3.046 22.050 1.00 21.11 322 LYS B O 1
ATOM 5639 N N . ASN B 1 295 ? 48.420 5.041 22.656 1.00 16.17 323 ASN B N 1
ATOM 5640 C CA . ASN B 1 295 ? 48.750 4.613 24.008 1.00 26.68 323 ASN B CA 1
ATOM 5641 C C . ASN B 1 295 ? 47.896 5.285 25.077 1.00 23.15 323 ASN B C 1
ATOM 5642 O O . ASN B 1 295 ? 48.308 5.429 26.224 1.00 23.77 323 ASN B O 1
ATOM 5647 N N . SER B 1 296 ? 46.677 5.677 24.711 1.00 19.64 324 SER B N 1
ATOM 5648 C CA . SER B 1 296 ? 45.748 6.164 25.730 1.00 17.63 324 SER B CA 1
ATOM 5649 C C . SER B 1 296 ? 45.599 5.143 26.859 1.00 15.64 324 SER B C 1
ATOM 5650 O O . SER B 1 296 ? 45.502 3.947 26.598 1.00 16.68 324 SER B O 1
ATOM 5653 N N . LYS B 1 297 ? 45.509 5.648 28.097 1.00 17.85 325 LYS B N 1
ATOM 5654 C CA . LYS B 1 297 ? 45.282 4.801 29.276 1.00 19.19 325 LYS B CA 1
ATOM 5655 C C . LYS B 1 297 ? 43.790 4.458 29.411 1.00 17.26 325 LYS B C 1
ATOM 5656 O O . LYS B 1 297 ? 43.403 3.588 30.176 1.00 19.40 325 LYS B O 1
ATOM 5662 N N . HIS B 1 298 ? 42.945 5.162 28.655 1.00 15.10 326 HIS B N 1
ATOM 5663 C CA . HIS B 1 298 ? 41.479 5.018 28.777 1.00 15.57 326 HIS B CA 1
ATOM 5664 C C . HIS B 1 298 ? 40.774 4.938 27.405 1.00 14.76 326 HIS B C 1
ATOM 5665 O O . HIS B 1 298 ? 39.853 5.719 27.123 1.00 13.95 326 HIS B O 1
ATOM 5672 N N . PRO B 1 299 ? 41.182 3.991 26.555 1.00 14.90 327 PRO B N 1
ATOM 5673 C CA . PRO B 1 299 ? 40.551 3.952 25.248 1.00 15.29 327 PRO B CA 1
ATOM 5674 C C . PRO B 1 299 ? 39.053 3.669 25.286 1.00 13.87 327 PRO B C 1
ATOM 5675 O O . PRO B 1 299 ? 38.305 4.137 24.432 1.00 13.66 327 PRO B O 1
ATOM 5679 N N . LYS B 1 300 ? 38.600 2.902 26.264 1.00 13.97 328 LYS B N 1
ATOM 5680 C CA . LYS B 1 300 ? 37.156 2.660 26.398 1.00 14.16 328 LYS B CA 1
ATOM 5681 C C . LYS B 1 300 ? 36.384 3.966 26.631 1.00 13.10 328 LYS B C 1
ATOM 5682 O O . LYS B 1 300 ? 35.397 4.252 25.943 1.00 13.48 328 LYS B O 1
ATOM 5688 N N . GLU B 1 301 ? 36.850 4.765 27.582 1.00 12.35 329 GLU B N 1
ATOM 5689 C CA . GLU B 1 301 ? 36.197 6.033 27.916 1.00 13.64 329 GLU B CA 1
ATOM 5690 C C . GLU B 1 301 ? 36.309 7.027 26.759 1.00 13.12 329 GLU B C 1
ATOM 5691 O O . GLU B 1 301 ? 35.364 7.773 26.477 1.00 11.92 329 GLU B O 1
ATOM 5697 N N . ALA B 1 302 ? 37.438 7.027 26.071 1.00 12.43 330 ALA B N 1
ATOM 5698 C CA . ALA B 1 302 ? 37.594 7.843 24.856 1.00 11.96 330 ALA B CA 1
ATOM 5699 C C . ALA B 1 302 ? 36.528 7.463 23.812 1.00 11.88 330 ALA B C 1
ATOM 5700 O O . ALA B 1 302 ? 35.856 8.328 23.225 1.00 11.72 330 ALA B O 1
ATOM 5702 N N . ALA B 1 303 ? 36.387 6.172 23.586 1.00 11.32 331 ALA B N 1
ATOM 5703 C CA . ALA B 1 303 ? 35.364 5.665 22.663 1.00 11.83 331 ALA B CA 1
ATOM 5704 C C . ALA B 1 303 ? 33.943 6.020 23.135 1.00 12.32 331 ALA B C 1
ATOM 5705 O O . ALA B 1 303 ? 33.076 6.357 22.315 1.00 11.91 331 ALA B O 1
ATOM 5707 N N . MET B 1 304 ? 33.709 5.959 24.446 1.00 11.73 332 MET B N 1
ATOM 5708 C CA . MET B 1 304 ? 32.402 6.362 24.980 1.00 11.67 332 MET B CA 1
ATOM 5709 C C . MET B 1 304 ? 32.106 7.831 24.664 1.00 11.38 332 MET B C 1
ATOM 5710 O O . MET B 1 304 ? 30.976 8.192 24.350 1.00 12.28 332 MET B O 1
ATOM 5715 N N . LEU B 1 305 ? 33.101 8.701 24.802 1.00 10.73 333 LEU B N 1
ATOM 5716 C CA . LEU B 1 305 ? 32.916 10.116 24.460 1.00 10.70 333 LEU B 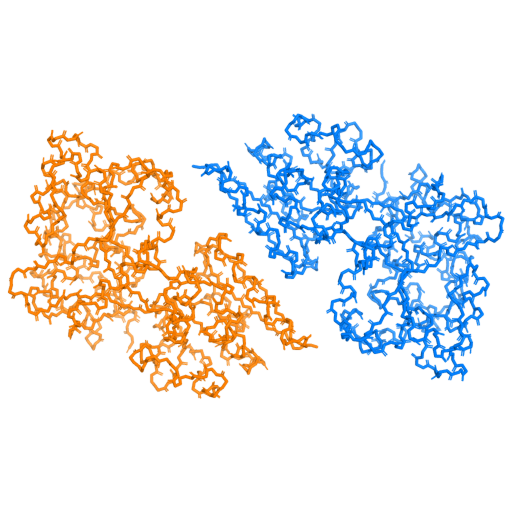CA 1
ATOM 5717 C C . LEU B 1 305 ? 32.582 10.278 22.975 1.00 10.87 333 LEU B C 1
ATOM 5718 O O . LEU B 1 305 ? 31.681 11.023 22.598 1.00 10.89 333 LEU B O 1
ATOM 5723 N N . MET B 1 306 ? 33.321 9.583 22.126 1.00 10.08 334 MET B N 1
ATOM 5724 C CA . MET B 1 306 ? 33.092 9.615 20.690 1.00 10.08 334 MET B CA 1
ATOM 5725 C C . MET B 1 306 ? 31.679 9.131 20.345 1.00 11.11 334 MET B C 1
ATOM 5726 O O . MET B 1 306 ? 30.971 9.783 19.573 1.00 11.20 334 MET B O 1
ATOM 5731 N N . ASN B 1 307 ? 31.278 8.004 20.907 1.00 11.43 335 ASN B N 1
ATOM 5732 C CA . ASN B 1 307 ? 29.928 7.517 20.654 1.00 11.83 335 ASN B CA 1
ATOM 5733 C C . ASN B 1 307 ? 28.866 8.515 21.120 1.00 11.26 335 ASN B C 1
ATOM 5734 O O . ASN B 1 307 ? 27.838 8.715 20.468 1.00 13.14 335 ASN B O 1
ATOM 5739 N N . PHE B 1 308 ? 29.110 9.131 22.260 1.00 11.46 336 PHE B N 1
ATOM 5740 C CA . PHE B 1 308 ? 28.161 10.085 22.793 1.00 11.71 336 PHE B CA 1
ATOM 5741 C C . PHE B 1 308 ? 27.961 11.246 21.826 1.00 11.13 336 PHE B C 1
ATOM 5742 O O . PHE B 1 308 ? 26.835 11.658 21.520 1.00 11.98 336 PHE B O 1
ATOM 5750 N N . MET B 1 309 ? 29.059 11.745 21.290 1.00 10.70 337 MET B N 1
ATOM 5751 C CA . MET B 1 309 ? 29.030 12.853 20.331 1.00 11.55 337 MET B CA 1
ATOM 5752 C C . MET B 1 309 ? 28.358 12.505 19.006 1.00 10.69 337 MET B C 1
ATOM 5753 O O . MET B 1 309 ? 27.627 13.323 18.466 1.00 11.17 337 MET B O 1
ATOM 5758 N N . LEU B 1 310 ? 28.615 11.316 18.494 1.00 11.21 338 LEU B N 1
ATOM 5759 C CA . LEU B 1 310 ? 28.206 10.954 17.131 1.00 12.10 338 LEU B CA 1
ATOM 5760 C C . LEU B 1 310 ? 26.890 10.197 17.025 1.00 12.14 338 LEU B C 1
ATOM 5761 O O . LEU B 1 310 ? 26.292 10.156 15.955 1.00 14.19 338 LEU B O 1
ATOM 5766 N N . SER B 1 311 ? 26.469 9.584 18.120 1.00 11.68 339 SER B N 1
ATOM 5767 C CA . SER B 1 311 ? 25.332 8.678 18.081 1.00 13.75 339 SER B CA 1
ATOM 5768 C C . SER B 1 311 ? 24.298 8.910 19.182 1.00 14.22 339 SER B C 1
ATOM 5769 O O . SER B 1 311 ? 23.110 8.630 18.958 1.00 17.59 339 SER B O 1
ATOM 5772 N N . ASN B 1 312 ? 24.700 9.358 20.363 1.00 13.01 340 ASN B N 1
ATOM 5773 C CA . ASN B 1 312 ? 23.745 9.565 21.472 1.00 13.38 340 ASN B CA 1
ATOM 5774 C C . ASN B 1 312 ? 22.919 10.802 21.161 1.00 14.16 340 ASN B C 1
ATOM 5775 O O . ASN B 1 312 ? 23.464 11.848 20.858 1.00 13.10 340 ASN B O 1
ATOM 5780 N N . PRO B 1 313 ? 21.573 10.715 21.257 1.00 13.45 341 PRO B N 1
ATOM 5781 C CA . PRO B 1 313 ? 20.741 11.871 20.932 1.00 12.44 341 PRO B CA 1
ATOM 5782 C C . PRO B 1 313 ? 21.180 13.187 21.609 1.00 12.60 341 PRO B C 1
ATOM 5783 O O . PRO B 1 313 ? 21.091 14.260 21.018 1.00 12.18 341 PRO B O 1
ATOM 5787 N N . GLU B 1 314 ? 21.611 13.112 22.866 1.00 13.85 342 GLU B N 1
ATOM 5788 C CA . GLU B 1 314 ? 22.001 14.335 23.575 1.00 14.45 342 GLU B CA 1
ATOM 5789 C C . GLU B 1 314 ? 23.281 14.957 22.976 1.00 13.21 342 GLU B C 1
ATOM 5790 O O . GLU B 1 314 ? 23.402 16.189 22.858 1.00 13.51 342 GLU B O 1
ATOM 5796 N N . GLY B 1 315 ? 24.235 14.117 22.596 1.00 11.58 343 GLY B N 1
ATOM 5797 C CA . GLY B 1 315 ? 25.443 14.624 21.942 1.00 10.86 343 GLY B CA 1
ATOM 5798 C C . GLY B 1 315 ? 25.183 15.123 20.548 1.00 11.26 343 GLY B C 1
ATOM 5799 O O . GLY B 1 315 ? 25.685 16.167 20.141 1.00 11.51 343 GLY B O 1
ATOM 5800 N N . VAL B 1 316 ? 24.357 14.378 19.821 1.00 10.82 344 VAL B N 1
ATOM 5801 C CA . VAL B 1 316 ? 24.008 14.751 18.466 1.00 10.59 344 VAL B CA 1
ATOM 5802 C C . VAL B 1 316 ? 23.265 16.099 18.460 1.00 10.01 344 VAL B C 1
ATOM 5803 O O . VAL B 1 316 ? 23.541 16.943 17.638 1.00 10.68 344 VAL B O 1
ATOM 5807 N N . LYS B 1 317 ? 22.309 16.288 19.370 1.00 10.80 345 LYS B N 1
ATOM 5808 C CA . LYS B 1 317 ? 21.618 17.559 19.436 1.00 11.20 345 LYS B CA 1
ATOM 5809 C C . LYS B 1 317 ? 22.565 18.697 19.824 1.00 10.65 345 LYS B C 1
ATOM 5810 O O . LYS B 1 317 ? 22.470 19.806 19.279 1.00 12.48 345 LYS B O 1
ATOM 5816 N N . ALA B 1 318 ? 23.489 18.428 20.740 1.00 10.24 346 ALA B N 1
ATOM 5817 C CA . ALA B 1 318 ? 24.437 19.464 21.116 1.00 10.72 346 ALA B CA 1
ATOM 5818 C C . ALA B 1 318 ? 25.289 19.938 19.935 1.00 10.37 346 ALA B C 1
ATOM 5819 O O . ALA B 1 318 ? 25.511 21.135 19.763 1.00 10.98 346 ALA B O 1
ATOM 5821 N N . LEU B 1 319 ? 25.790 18.986 19.173 1.00 9.96 347 LEU B N 1
ATOM 5822 C CA . LEU B 1 319 ? 26.691 19.312 18.063 1.00 10.51 347 LEU B CA 1
ATOM 5823 C C . LEU B 1 319 ? 25.956 19.845 16.841 1.00 11.15 347 LEU B C 1
ATOM 5824 O O . LEU B 1 319 ? 26.521 20.594 16.063 1.00 11.03 347 LEU B O 1
ATOM 5829 N N . GLY B 1 320 ? 24.702 19.433 16.664 1.00 10.98 348 GLY B N 1
ATOM 5830 C CA . GLY B 1 320 ? 23.968 19.848 15.484 1.00 11.49 348 GLY B CA 1
ATOM 5831 C C . GLY B 1 320 ? 24.765 19.631 14.217 1.00 10.07 348 GLY B C 1
ATOM 5832 O O . GLY B 1 320 ? 25.310 18.554 13.990 1.00 10.70 348 GLY B O 1
ATOM 5833 N N . LEU B 1 321 ? 24.766 20.645 13.364 1.00 10.64 349 LEU B N 1
ATOM 5834 C CA . LEU B 1 321 ? 25.458 20.613 12.086 1.00 10.86 349 LEU B CA 1
ATOM 5835 C C . LEU B 1 321 ? 26.836 21.284 12.118 1.00 10.65 349 LEU B C 1
ATOM 5836 O O . LEU B 1 321 ? 27.429 21.522 11.066 1.00 11.43 349 LEU B O 1
ATOM 5841 N N . GLN B 1 322 ? 27.394 21.485 13.309 1.00 10.60 350 GLN B N 1
ATOM 5842 C CA . GLN B 1 322 ? 28.655 22.209 13.422 1.00 9.79 350 GLN B CA 1
ATOM 5843 C C . GLN B 1 322 ? 29.882 21.456 12.881 1.00 11.91 350 GLN B C 1
ATOM 5844 O O . GLN B 1 322 ? 30.913 22.078 12.648 1.00 11.87 350 GLN B O 1
ATOM 5850 N N . ASN B 1 323 ? 29.744 20.149 12.669 1.00 10.75 351 ASN B N 1
ATOM 5851 C CA . ASN B 1 323 ? 30.783 19.342 12.025 1.00 10.99 351 ASN B CA 1
ATOM 5852 C C . ASN B 1 323 ? 30.301 18.758 10.690 1.00 11.25 351 ASN B C 1
ATOM 5853 O O . ASN B 1 323 ? 30.849 17.771 10.216 1.00 15.25 351 ASN B O 1
ATOM 5858 N N . GLY B 1 324 ? 29.245 19.334 10.113 1.00 11.33 352 GLY B N 1
ATOM 5859 C CA . GLY B 1 324 ? 28.691 18.821 8.861 1.00 11.73 352 GLY B CA 1
ATOM 5860 C C . GLY B 1 324 ? 27.526 17.877 9.106 1.00 11.07 352 GLY B C 1
ATOM 5861 O O . GLY B 1 324 ? 27.026 17.732 10.222 1.00 11.59 352 GLY B O 1
ATOM 5862 N N . MET B 1 325 ? 27.073 17.249 8.039 1.00 12.34 353 MET B N 1
ATOM 5863 C CA . MET B 1 325 ? 25.955 16.325 8.118 1.00 11.41 353 MET B CA 1
ATOM 5864 C C . MET B 1 325 ? 26.393 15.001 8.765 1.00 11.69 353 MET B C 1
ATOM 5865 O O . MET B 1 325 ? 27.266 14.341 8.241 1.00 13.59 353 MET B O 1
ATOM 5870 N N . PRO B 1 326 ? 25.845 14.633 9.929 1.00 11.11 354 PRO B N 1
ATOM 5871 C CA . PRO B 1 326 ? 26.391 13.470 10.658 1.00 11.75 354 PRO B CA 1
ATOM 5872 C C . PRO B 1 326 ? 26.554 12.210 9.833 1.00 13.09 354 PRO B C 1
ATOM 5873 O O . PRO B 1 326 ? 25.684 11.840 9.071 1.00 14.51 354 PRO B O 1
ATOM 5877 N N . ALA B 1 327 ? 27.684 11.551 10.022 1.00 14.11 355 ALA B N 1
ATOM 5878 C CA . ALA B 1 327 ? 27.949 10.301 9.341 1.00 15.00 355 ALA B CA 1
ATOM 5879 C C . ALA B 1 327 ? 26.959 9.195 9.699 1.00 13.23 355 ALA B C 1
ATOM 5880 O O . ALA B 1 327 ? 26.634 8.348 8.862 1.00 16.82 355 ALA B O 1
ATOM 5882 N N . ASN B 1 328 ? 26.512 9.189 10.950 1.00 12.24 356 ASN B N 1
ATOM 5883 C CA . ASN B 1 328 ? 25.555 8.186 11.410 1.00 13.53 356 ASN B CA 1
ATOM 5884 C C . ASN B 1 328 ? 24.169 8.588 10.879 1.00 14.39 356 ASN B C 1
ATOM 5885 O O . ASN B 1 328 ? 23.655 9.649 11.241 1.00 12.46 356 ASN B O 1
ATOM 5890 N N . PRO B 1 329 ? 23.535 7.738 10.041 1.00 14.80 357 PRO B N 1
ATOM 5891 C CA . PRO B 1 329 ? 22.234 8.141 9.520 1.00 15.81 357 PRO B CA 1
ATOM 5892 C C . PRO B 1 329 ? 21.173 8.359 10.605 1.00 14.74 357 PRO B C 1
ATOM 5893 O O . PRO B 1 329 ? 20.255 9.142 10.389 1.00 14.75 357 PRO B O 1
ATOM 5897 N N . LYS B 1 330 ? 21.272 7.670 11.732 1.00 14.11 358 LYS B N 1
ATOM 5898 C CA . LYS B 1 330 ? 20.306 7.910 12.821 1.00 15.63 358 LYS B CA 1
ATOM 5899 C C . LYS B 1 330 ? 20.458 9.308 13.403 1.00 13.39 358 LYS B C 1
ATOM 5900 O O . LYS B 1 330 ? 19.486 9.913 13.857 1.00 13.55 358 LYS B O 1
ATOM 5906 N N . ALA B 1 331 ? 21.691 9.816 13.410 1.00 12.33 359 ALA B N 1
ATOM 5907 C CA . ALA B 1 331 ? 21.926 11.174 13.878 1.00 11.61 359 ALA B CA 1
ATOM 5908 C C . ALA B 1 331 ? 21.345 12.174 12.897 1.00 10.82 359 ALA B C 1
ATOM 5909 O O . ALA B 1 331 ? 20.679 13.157 13.325 1.00 11.66 359 ALA B O 1
ATOM 5911 N N . GLN B 1 332 ? 21.523 11.929 11.598 1.00 11.91 360 GLN B N 1
ATOM 5912 C CA . GLN B 1 332 ? 20.860 12.780 10.602 1.00 12.25 360 GLN B CA 1
ATOM 5913 C C . GLN B 1 332 ? 19.341 12.771 10.782 1.00 13.24 360 GLN B C 1
ATOM 5914 O O . GLN B 1 332 ? 18.711 13.822 10.698 1.00 13.12 360 GLN B O 1
ATOM 5920 N N . LYS B 1 333 ? 18.770 11.594 11.024 1.00 12.52 361 LYS B N 1
ATOM 5921 C CA . LYS B 1 333 ? 17.302 11.491 11.133 1.00 14.07 361 LYS B CA 1
ATOM 5922 C C . LYS B 1 333 ? 16.832 12.323 12.331 1.00 13.22 361 LYS B C 1
ATOM 5923 O O . LYS B 1 333 ? 15.815 13.042 12.252 1.00 13.77 361 LYS B O 1
ATOM 5929 N N . LEU B 1 334 ? 17.544 12.219 13.454 1.00 11.97 362 LEU B N 1
ATOM 5930 C CA . LEU B 1 334 ? 17.183 13.017 14.636 1.00 12.48 362 LEU B CA 1
ATOM 5931 C C . LEU B 1 334 ? 17.196 14.507 14.335 1.00 12.10 362 LEU B C 1
ATOM 5932 O O . LEU B 1 334 ? 16.277 15.241 14.684 1.00 12.35 362 LEU B O 1
ATOM 5937 N N . LEU B 1 335 ? 18.262 14.967 13.696 1.00 10.78 363 LEU B N 1
ATOM 5938 C CA . LEU B 1 335 ? 18.362 16.383 13.363 1.00 11.79 363 LEU B CA 1
ATOM 5939 C C . LEU B 1 335 ? 17.276 16.853 12.401 1.00 11.20 363 LEU B C 1
ATOM 5940 O O . LEU B 1 335 ? 16.814 17.988 12.495 1.00 13.46 363 LEU B O 1
ATOM 5945 N N A GLU B 1 336 ? 16.884 15.995 11.466 0.50 11.30 364 GLU B N 1
ATOM 5946 N N B GLU B 1 336 ? 16.886 15.990 11.478 0.50 11.40 364 GLU B N 1
ATOM 5947 C CA A GLU B 1 336 ? 15.751 16.281 10.576 0.50 12.79 364 GLU B CA 1
ATOM 5948 C CA B GLU B 1 336 ? 15.761 16.318 10.622 0.50 12.49 364 GLU B CA 1
ATOM 5949 C C A GLU B 1 336 ? 14.452 16.347 11.385 0.50 12.73 364 GLU B C 1
ATOM 5950 C C B GLU B 1 336 ? 14.446 16.359 11.398 0.50 12.74 364 GLU B C 1
ATOM 5951 O O A GLU B 1 336 ? 13.670 17.283 11.234 0.50 14.64 364 GLU B O 1
ATOM 5952 O O B GLU B 1 336 ? 13.643 17.288 11.229 0.50 14.53 364 GLU B O 1
ATOM 5963 N N . ASP B 1 337 ? 14.255 15.373 12.269 1.00 11.86 365 ASP B N 1
ATOM 5964 C CA . ASP B 1 337 ? 13.012 15.292 13.080 1.00 12.22 365 ASP B CA 1
ATOM 5965 C C . ASP B 1 337 ? 12.802 16.532 13.952 1.00 13.28 365 ASP B C 1
ATOM 5966 O O . ASP B 1 337 ? 11.686 16.984 14.177 1.00 16.14 365 ASP B O 1
ATOM 5971 N N . ILE B 1 338 ? 13.885 17.110 14.457 1.00 13.85 366 ILE B N 1
ATOM 5972 C CA . ILE B 1 338 ? 13.804 18.314 15.289 1.00 15.63 366 ILE B CA 1
ATOM 5973 C C . ILE B 1 338 ? 13.996 19.617 14.495 1.00 12.79 366 ILE B C 1
ATOM 5974 O O . ILE B 1 338 ? 14.016 20.697 15.088 1.00 15.18 366 ILE B O 1
ATOM 5979 N N . GLY B 1 339 ? 14.110 19.497 13.169 1.00 12.61 367 GLY B N 1
ATOM 5980 C CA . GLY B 1 339 ? 14.151 20.653 12.277 1.00 13.42 367 GLY B CA 1
ATOM 5981 C C . GLY B 1 339 ? 15.476 21.344 12.045 1.00 13.44 367 GLY B C 1
ATOM 5982 O O . GLY B 1 339 ? 15.522 22.371 11.362 1.00 14.27 367 GLY B O 1
ATOM 5983 N N . VAL B 1 340 ? 16.552 20.793 12.610 1.00 12.58 368 VAL B N 1
ATOM 5984 C CA . VAL B 1 340 ? 17.867 21.379 12.418 1.00 12.72 368 VAL B CA 1
ATOM 5985 C C . VAL B 1 340 ? 18.340 21.137 10.984 1.00 12.47 368 VAL B C 1
ATOM 5986 O O . VAL B 1 340 ? 18.882 22.026 10.356 1.00 13.54 368 VAL B O 1
ATOM 5990 N N . ILE B 1 341 ? 18.140 19.920 10.501 1.00 11.30 369 ILE B N 1
ATOM 5991 C CA . ILE B 1 341 ? 18.207 19.639 9.053 1.00 13.11 369 ILE B CA 1
ATOM 5992 C C . ILE B 1 341 ? 16.837 19.983 8.494 1.00 15.01 369 ILE B C 1
ATOM 5993 O O . ILE B 1 341 ? 15.829 19.469 8.983 1.00 16.54 369 ILE B O 1
ATOM 5998 N N . ASN B 1 342 ? 16.812 20.876 7.514 1.00 15.05 370 ASN B N 1
ATOM 5999 C CA . ASN B 1 342 ? 15.556 21.345 6.890 1.00 13.57 370 ASN B CA 1
ATOM 6000 C C . ASN B 1 342 ? 15.890 21.820 5.466 1.00 16.40 370 ASN B C 1
ATOM 6001 O O . ASN B 1 342 ? 17.091 22.026 5.132 1.00 16.83 370 ASN B O 1
ATOM 6006 N N . PRO B 1 343 ? 14.873 21.966 4.602 1.00 17.09 371 PRO B N 1
ATOM 6007 C CA . PRO B 1 343 ? 15.191 22.285 3.200 1.00 21.05 371 PRO B CA 1
ATOM 6008 C C . PRO B 1 343 ? 15.637 23.725 2.922 1.00 16.58 371 PRO B C 1
ATOM 6009 O O . PRO B 1 343 ? 16.009 24.035 1.786 1.00 23.41 371 PRO B O 1
ATOM 6013 N N . GLY B 1 344 ? 15.598 24.584 3.938 1.00 17.74 372 GLY B N 1
ATOM 6014 C CA . GLY B 1 344 ? 16.140 25.951 3.846 1.00 20.64 372 GLY B CA 1
ATOM 6015 C C . GLY B 1 344 ? 17.614 26.041 4.231 1.00 21.31 372 GLY B C 1
ATOM 6016 O O . GLY B 1 344 ? 18.216 27.104 4.144 1.00 26.08 372 GLY B O 1
ATOM 6017 N N . ASN B 1 345 ? 18.178 24.935 4.698 1.00 16.61 373 ASN B N 1
ATOM 6018 C CA . ASN B 1 345 ? 19.553 24.935 5.188 1.00 14.18 373 ASN B CA 1
ATOM 6019 C C . ASN B 1 345 ? 20.529 24.621 4.041 1.00 13.86 373 ASN B C 1
ATOM 6020 O O . ASN B 1 345 ? 20.447 23.574 3.396 1.00 13.66 373 ASN B O 1
ATOM 6025 N N . LEU B 1 346 ? 21.468 25.531 3.813 1.00 14.00 374 LEU B N 1
ATOM 6026 C CA . LEU B 1 346 ? 22.386 25.444 2.670 1.00 13.37 374 LEU B CA 1
ATOM 6027 C C . LEU B 1 346 ? 23.293 24.189 2.720 1.00 12.91 374 LEU B C 1
ATOM 6028 O O . LEU B 1 346 ? 23.581 23.567 1.690 1.00 14.39 374 LEU B O 1
ATOM 6033 N N . LEU B 1 347 ? 23.788 23.865 3.910 1.00 12.42 375 LEU B N 1
ATOM 6034 C CA . LEU B 1 347 ? 24.571 22.622 4.062 1.00 13.02 375 LEU B CA 1
ATOM 6035 C C . LEU B 1 347 ? 23.758 21.371 3.699 1.00 12.48 375 LEU B C 1
ATOM 6036 O O . LEU B 1 347 ? 24.192 20.555 2.897 1.00 12.74 375 LEU B O 1
ATOM 6041 N N . ALA B 1 348 ? 22.531 21.296 4.226 1.00 12.95 376 ALA B N 1
ATOM 6042 C CA . ALA B 1 348 ? 21.664 20.171 3.913 1.00 13.70 376 ALA B CA 1
ATOM 6043 C C . ALA B 1 348 ? 21.396 20.100 2.412 1.00 14.80 376 ALA B C 1
ATOM 6044 O O . ALA B 1 348 ? 21.435 19.042 1.821 1.00 15.02 376 ALA B O 1
ATOM 6046 N N . ASN B 1 349 ? 21.128 21.244 1.799 1.00 14.52 377 ASN B N 1
ATOM 6047 C CA . ASN B 1 349 ? 20.882 21.286 0.364 1.00 16.43 377 ASN B CA 1
ATOM 6048 C C . ASN B 1 349 ? 22.092 20.844 -0.463 1.00 12.73 377 ASN B C 1
ATOM 6049 O O . ASN B 1 349 ? 21.954 20.051 -1.408 1.00 15.11 377 ASN B O 1
ATOM 6054 N N . ALA B 1 350 ? 23.279 21.338 -0.092 1.00 13.11 378 ALA B N 1
ATOM 6055 C CA . ALA B 1 350 ? 24.500 20.960 -0.805 1.00 14.58 378 ALA B CA 1
ATOM 6056 C C . ALA B 1 350 ? 24.803 19.465 -0.632 1.00 13.05 378 ALA B C 1
ATOM 6057 O O . ALA B 1 350 ? 25.207 18.787 -1.576 1.00 13.41 378 ALA B O 1
ATOM 6059 N N . TYR B 1 351 ? 24.639 18.969 0.592 1.00 13.31 379 TYR B N 1
ATOM 6060 C CA . TYR B 1 351 ? 24.927 17.561 0.890 1.00 13.77 379 TYR B CA 1
ATOM 6061 C C . TYR B 1 351 ? 23.941 16.642 0.160 1.00 12.89 379 TYR B C 1
ATOM 6062 O O . TYR B 1 351 ? 24.344 15.653 -0.467 1.00 13.46 379 TYR B O 1
ATOM 6071 N N . ARG B 1 352 ? 22.667 17.013 0.184 1.00 14.26 380 ARG B N 1
ATOM 6072 C CA . ARG B 1 352 ? 21.635 16.264 -0.558 1.00 15.59 380 ARG B CA 1
ATOM 6073 C C . ARG B 1 352 ? 21.845 16.278 -2.066 1.00 16.57 380 ARG B C 1
ATOM 6074 O O . ARG B 1 352 ? 21.649 15.266 -2.737 1.00 18.10 380 ARG B O 1
ATOM 6082 N N . ALA B 1 353 ? 22.323 17.405 -2.590 1.00 15.48 381 ALA B N 1
ATOM 6083 C CA . ALA B 1 353 ? 22.601 17.495 -4.029 1.00 16.36 381 ALA B CA 1
ATOM 6084 C C . ALA B 1 353 ? 23.747 16.557 -4.404 1.00 15.16 381 ALA B C 1
ATOM 6085 O O . ALA B 1 353 ? 23.682 15.845 -5.412 1.00 16.99 381 ALA B O 1
ATOM 6087 N N . ALA B 1 354 ? 24.806 16.562 -3.591 1.00 14.57 382 ALA B N 1
ATOM 6088 C CA . ALA B 1 354 ? 25.949 15.663 -3.810 1.00 15.27 382 ALA B CA 1
ATOM 6089 C C . ALA B 1 354 ? 25.496 14.195 -3.766 1.00 14.61 382 ALA B C 1
ATOM 6090 O O . ALA B 1 354 ? 25.908 13.384 -4.606 1.00 16.93 382 ALA B O 1
ATOM 6092 N N . ALA B 1 355 ? 24.626 13.874 -2.806 1.00 14.69 383 ALA B N 1
ATOM 6093 C CA . ALA B 1 355 ? 24.132 12.504 -2.646 1.00 17.66 383 ALA B CA 1
ATOM 6094 C C . ALA B 1 355 ? 23.312 12.041 -3.857 1.00 16.90 383 ALA B C 1
ATOM 6095 O O . ALA B 1 355 ? 23.232 10.842 -4.125 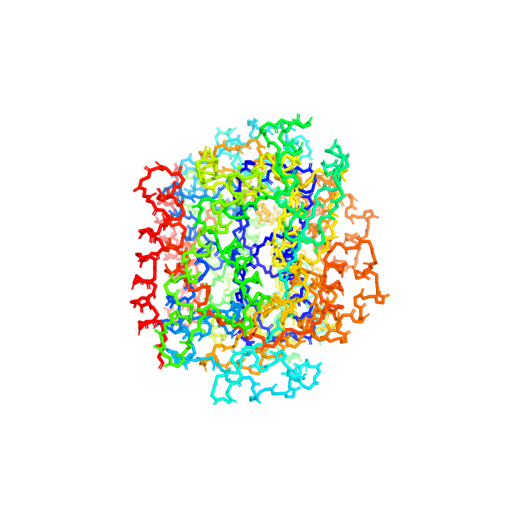1.00 22.53 383 ALA B O 1
ATOM 6097 N N . ALA B 1 356 ? 22.740 12.982 -4.601 1.00 17.48 384 ALA B N 1
ATOM 6098 C CA . ALA B 1 356 ? 21.933 12.676 -5.790 1.00 18.77 384 ALA B CA 1
ATOM 6099 C C . ALA B 1 356 ? 22.765 12.498 -7.060 1.00 19.85 384 ALA B C 1
ATOM 6100 O O . ALA B 1 356 ? 22.254 12.088 -8.090 1.00 24.22 384 ALA B O 1
ATOM 6102 N N . GLN B 1 357 ? 24.058 12.800 -6.974 1.00 17.19 385 GLN B N 1
ATOM 6103 C CA . GLN B 1 357 ? 24.960 12.697 -8.137 1.00 18.37 385 GLN B CA 1
ATOM 6104 C C . GLN B 1 357 ? 25.387 11.251 -8.361 1.00 19.10 385 GLN B C 1
ATOM 6105 O O . GLN B 1 357 ? 25.417 10.475 -7.415 1.00 20.37 385 GLN B O 1
ATOM 6111 N N . PRO B 1 358 ? 25.727 10.889 -9.614 1.00 21.23 386 PRO B N 1
ATOM 6112 C CA . PRO B 1 358 ? 26.249 9.543 -9.808 1.00 23.99 386 PRO B CA 1
ATOM 6113 C C . PRO B 1 358 ? 27.551 9.363 -9.045 1.00 24.08 386 PRO B C 1
ATOM 6114 O O . PRO B 1 358 ? 28.416 10.244 -9.071 1.00 21.53 386 PRO B O 1
ATOM 6118 N N . GLU B 1 359 ? 27.678 8.236 -8.357 1.00 24.46 387 GLU B N 1
ATOM 6119 C CA . GLU B 1 359 ? 28.921 7.887 -7.673 1.00 27.67 387 GLU B CA 1
ATOM 6120 C C . GLU B 1 359 ? 30.092 7.882 -8.653 1.00 22.85 387 GLU B C 1
ATOM 6121 O O . GLU B 1 359 ? 29.974 7.360 -9.765 1.00 23.53 387 GLU B O 1
ATOM 6127 N N . SER B 1 360 ? 31.211 8.472 -8.242 1.00 21.17 388 SER B N 1
ATOM 6128 C CA . SER B 1 360 ? 32.445 8.401 -9.022 1.00 19.22 388 SER B CA 1
ATOM 6129 C C . SER B 1 360 ? 33.069 7.017 -8.903 1.00 19.53 388 SER B C 1
ATOM 6130 O O . SER B 1 360 ? 32.994 6.392 -7.854 1.00 24.08 388 SER B O 1
ATOM 6133 N N . LYS B 1 361 ? 33.692 6.571 -9.993 1.00 20.54 389 LYS B N 1
ATOM 6134 C CA . LYS B 1 361 ? 34.488 5.337 -10.039 1.00 21.98 389 LYS B CA 1
ATOM 6135 C C . LYS B 1 361 ? 35.975 5.632 -9.959 1.00 24.02 389 LYS B C 1
ATOM 6136 O O . LYS B 1 361 ? 36.811 4.731 -10.065 1.00 24.99 389 LYS B O 1
ATOM 6142 N N . VAL B 1 362 ? 36.293 6.906 -9.757 1.00 20.95 390 VAL B N 1
ATOM 6143 C CA . VAL B 1 362 ? 37.674 7.374 -9.755 1.00 19.07 390 VAL B CA 1
ATOM 6144 C C . VAL B 1 362 ? 38.016 7.788 -8.318 1.00 20.83 390 VAL B C 1
ATOM 6145 O O . VAL B 1 362 ? 37.500 8.772 -7.797 1.00 21.04 390 VAL B O 1
ATOM 6149 N N . ALA B 1 363 ? 38.912 7.031 -7.700 1.00 19.94 391 ALA B N 1
ATOM 6150 C CA . ALA B 1 363 ? 39.280 7.247 -6.315 1.00 19.06 391 ALA B CA 1
ATOM 6151 C C . ALA B 1 363 ? 39.947 8.611 -6.088 1.00 20.63 391 ALA B C 1
ATOM 6152 O O . ALA B 1 363 ? 40.675 9.115 -6.932 1.00 22.38 391 ALA B O 1
ATOM 6154 N N . VAL B 1 364 ? 39.644 9.193 -4.934 1.00 18.98 392 VAL B N 1
ATOM 6155 C CA . VAL B 1 364 ? 40.327 10.386 -4.418 1.00 18.57 392 VAL B CA 1
ATOM 6156 C C . VAL B 1 364 ? 41.468 9.925 -3.505 1.00 19.96 392 VAL B C 1
ATOM 6157 O O . VAL B 1 364 ? 41.256 9.184 -2.554 1.00 19.97 392 VAL B O 1
ATOM 6161 N N . SER B 1 365 ? 42.676 10.354 -3.823 1.00 18.09 393 SER B N 1
ATOM 6162 C CA . SER B 1 365 ? 43.863 10.033 -3.046 1.00 16.96 393 SER B CA 1
ATOM 6163 C C . SER B 1 365 ? 44.098 11.084 -1.986 1.00 16.62 393 SER B C 1
ATOM 6164 O O . SER B 1 365 ? 44.054 12.285 -2.283 1.00 16.90 393 SER B O 1
ATOM 6167 N N . PRO B 1 366 ? 44.425 10.649 -0.761 1.00 15.91 394 PRO B N 1
ATOM 6168 C CA . PRO B 1 366 ? 44.791 11.657 0.226 1.00 14.86 394 PRO B CA 1
ATOM 6169 C C . PRO B 1 366 ? 46.039 12.452 -0.168 1.00 15.16 394 PRO B C 1
ATOM 6170 O O . PRO B 1 366 ? 46.273 13.553 0.355 1.00 14.44 394 PRO B O 1
ATOM 6174 N N . PHE B 1 367 ? 46.853 11.890 -1.065 1.00 15.42 395 PHE B N 1
ATOM 6175 C CA . PHE B 1 367 ? 48.090 12.562 -1.479 1.00 17.32 395 PHE B CA 1
ATOM 6176 C C . PHE B 1 367 ? 47.886 13.787 -2.344 1.00 17.36 395 PHE B C 1
ATOM 6177 O O . PHE B 1 367 ? 48.778 14.631 -2.436 1.00 17.80 395 PHE B O 1
ATOM 6185 N N . MET B 1 368 ? 46.696 13.907 -2.927 1.00 16.50 396 MET B N 1
ATOM 6186 C CA . MET B 1 368 ? 46.340 15.117 -3.679 1.00 17.04 396 MET B CA 1
ATOM 6187 C C . MET B 1 368 ? 46.321 16.349 -2.773 1.00 17.50 396 MET B C 1
ATOM 6188 O O . MET B 1 368 ? 46.508 17.481 -3.249 1.00 16.89 396 MET B O 1
ATOM 6193 N N . GLU B 1 369 ? 46.138 16.110 -1.466 1.00 15.20 397 GLU B N 1
ATOM 6194 C CA A GLU B 1 369 ? 46.096 17.182 -0.475 0.50 14.76 397 GLU B CA 1
ATOM 6195 C CA B GLU B 1 369 ? 46.128 17.188 -0.464 0.50 14.89 397 GLU B CA 1
ATOM 6196 C C . GLU B 1 369 ? 47.427 17.310 0.310 1.00 12.59 397 GLU B C 1
ATOM 6197 O O . GLU B 1 369 ? 47.515 18.036 1.299 1.00 17.04 397 GLU B O 1
ATOM 6208 N N . ASN B 1 370 ? 48.464 16.616 -0.158 1.00 14.51 398 ASN B N 1
ATOM 6209 C CA . ASN B 1 370 ? 49.783 16.738 0.443 1.00 16.14 398 ASN B CA 1
ATOM 6210 C C . ASN B 1 370 ? 50.173 18.219 0.439 1.00 14.77 398 ASN B C 1
ATOM 6211 O O . ASN B 1 370 ? 50.070 18.886 -0.599 1.00 15.77 398 ASN B O 1
ATOM 6216 N N . GLN B 1 371 ? 50.641 18.715 1.581 1.00 16.52 399 GLN B N 1
ATOM 6217 C CA . GLN B 1 371 ? 50.862 20.158 1.745 1.00 17.42 399 GLN B CA 1
ATOM 6218 C C . GLN B 1 371 ? 51.968 20.654 0.795 1.00 18.18 399 GLN B C 1
ATOM 6219 O O . GLN B 1 371 ? 51.844 21.726 0.200 1.00 17.46 399 GLN B O 1
ATOM 6225 N N . GLU B 1 372 ? 53.050 19.887 0.651 1.00 17.39 400 GLU B N 1
ATOM 6226 C CA . GLU B 1 372 ? 54.120 20.295 -0.279 1.00 16.96 400 GLU B CA 1
ATOM 6227 C C . GLU B 1 372 ? 53.628 20.307 -1.712 1.00 16.12 400 GLU B C 1
ATOM 6228 O O . GLU B 1 372 ? 53.979 21.178 -2.498 1.00 19.50 400 GLU B O 1
ATOM 6234 N N . LEU B 1 373 ? 52.823 19.316 -2.072 1.00 18.09 401 LEU B N 1
ATOM 6235 C CA . LEU B 1 373 ? 52.286 19.250 -3.440 1.00 16.97 401 LEU B CA 1
ATOM 6236 C C . LEU B 1 373 ? 51.377 20.462 -3.713 1.00 15.95 401 LEU B C 1
ATOM 6237 O O . LEU B 1 373 ? 51.437 21.097 -4.775 1.00 16.31 401 LEU B O 1
ATOM 6242 N N . VAL B 1 374 ? 50.514 20.766 -2.752 1.00 15.04 402 VAL B N 1
ATOM 6243 C CA . VAL B 1 374 ? 49.606 21.888 -2.888 1.00 14.63 402 VAL B CA 1
ATOM 6244 C C . VAL B 1 374 ? 50.379 23.209 -2.998 1.00 15.53 402 VAL B C 1
ATOM 6245 O O . VAL B 1 374 ? 50.030 24.096 -3.776 1.00 15.20 402 VAL B O 1
ATOM 6249 N N . GLN B 1 375 ? 51.436 23.335 -2.221 1.00 15.49 403 GLN B N 1
ATOM 6250 C CA . GLN B 1 375 ? 52.245 24.559 -2.266 1.00 17.13 403 GLN B CA 1
ATOM 6251 C C . GLN B 1 375 ? 53.031 24.645 -3.570 1.00 16.72 403 GLN B C 1
ATOM 6252 O O . GLN B 1 375 ? 53.162 25.717 -4.122 1.00 17.66 403 GLN B O 1
ATOM 6258 N N . LEU B 1 376 ? 53.451 23.508 -4.109 1.00 15.92 404 LEU B N 1
ATOM 6259 C CA . LEU B 1 376 ? 54.116 23.493 -5.422 1.00 18.61 404 LEU B CA 1
ATOM 6260 C C . LEU B 1 376 ? 53.164 23.961 -6.520 1.00 17.58 404 LEU B C 1
ATOM 6261 O O . LEU B 1 376 ? 53.524 24.760 -7.366 1.00 18.72 404 LEU B O 1
ATOM 6266 N N . TRP B 1 377 ? 51.940 23.444 -6.488 1.00 16.94 405 TRP B N 1
ATOM 6267 C CA . TRP B 1 377 ? 50.861 23.873 -7.389 1.00 17.62 405 TRP B CA 1
ATOM 6268 C C . TRP B 1 377 ? 50.612 25.372 -7.263 1.00 17.78 405 TRP B C 1
ATOM 6269 O O . TRP B 1 377 ? 50.567 26.096 -8.253 1.00 17.71 405 TRP B O 1
ATOM 6280 N N . THR B 1 378 ? 50.470 25.814 -6.023 1.00 15.15 406 THR B N 1
ATOM 6281 C CA . THR B 1 378 ? 50.180 27.215 -5.708 1.00 16.15 406 THR B CA 1
ATOM 6282 C C . THR B 1 378 ? 51.258 28.166 -6.235 1.00 18.40 406 THR B C 1
ATOM 6283 O O . THR B 1 378 ? 50.958 29.153 -6.908 1.00 16.30 406 THR B O 1
ATOM 6287 N N . THR B 1 379 ? 52.508 27.837 -5.934 1.00 16.12 407 THR B N 1
ATOM 6288 C CA . THR B 1 379 ? 53.634 28.639 -6.412 1.00 17.77 407 THR B CA 1
ATOM 6289 C C . THR B 1 379 ? 53.774 28.572 -7.941 1.00 18.64 407 THR B C 1
ATOM 6290 O O . THR B 1 379 ? 54.165 29.554 -8.579 1.00 20.85 407 THR B O 1
ATOM 6294 N N . SER B 1 380 ? 53.416 27.437 -8.529 1.00 18.61 408 SER B N 1
ATOM 6295 C CA . SER B 1 380 ? 53.400 27.296 -9.994 1.00 19.30 408 SER B CA 1
ATOM 6296 C C . SER B 1 380 ? 52.377 28.238 -10.617 1.00 17.93 408 SER B C 1
ATOM 6297 O O . SER B 1 380 ? 52.642 28.889 -11.619 1.00 20.70 408 SER B O 1
ATOM 6300 N N . LEU B 1 381 ? 51.196 28.325 -10.009 1.00 17.41 409 LEU B N 1
ATOM 6301 C CA . LEU B 1 381 ? 50.163 29.264 -10.508 1.00 17.39 409 LEU B CA 1
ATOM 6302 C C . LEU B 1 381 ? 50.638 30.705 -10.400 1.00 18.20 409 LEU B C 1
ATOM 6303 O O . LEU B 1 381 ? 50.414 31.515 -11.298 1.00 18.24 409 LEU B O 1
ATOM 6308 N N . GLN B 1 382 ? 51.312 31.002 -9.301 1.00 17.39 410 GLN B N 1
ATOM 6309 C CA . GLN B 1 382 ? 51.906 32.325 -9.103 1.00 17.82 410 GLN B CA 1
ATOM 6310 C C . GLN B 1 382 ? 52.963 32.654 -10.169 1.00 20.64 410 GLN B C 1
ATOM 6311 O O . GLN B 1 382 ? 52.998 33.757 -10.691 1.00 21.48 410 GLN B O 1
ATOM 6317 N N . LYS B 1 383 ? 53.778 31.678 -10.529 1.00 20.97 411 LYS B N 1
ATOM 6318 C CA . LYS B 1 383 ? 54.755 31.869 -11.612 1.00 22.97 411 LYS B CA 1
ATOM 6319 C C . LYS B 1 383 ? 54.059 32.289 -12.914 1.00 24.17 411 LYS B C 1
ATOM 6320 O O . LYS B 1 383 ? 54.480 33.243 -13.580 1.00 24.59 411 LYS B O 1
ATOM 6326 N N . LEU B 1 384 ? 52.983 31.582 -13.250 1.00 19.62 412 LEU B N 1
ATOM 6327 C CA . LEU B 1 384 ? 52.162 31.930 -14.414 1.00 21.34 412 LEU B CA 1
ATOM 6328 C C . LEU B 1 384 ? 51.555 33.327 -14.316 1.00 20.74 412 LEU B C 1
ATOM 6329 O O . LEU B 1 384 ? 51.688 34.132 -15.234 1.00 25.76 412 LEU B O 1
ATOM 6334 N N . ASP B 1 385 ? 50.855 33.588 -13.221 1.00 19.45 413 ASP B N 1
ATOM 6335 C CA . ASP B 1 385 ? 50.107 34.839 -13.059 1.00 20.37 413 ASP B CA 1
ATOM 6336 C C . ASP B 1 385 ? 50.945 36.117 -12.891 1.00 21.02 413 ASP B C 1
ATOM 6337 O O . ASP B 1 385 ? 50.476 37.219 -13.204 1.00 21.61 413 ASP B O 1
ATOM 6342 N N . TYR B 1 386 ? 52.182 35.959 -12.424 1.00 19.99 414 TYR B N 1
ATOM 6343 C CA . TYR B 1 386 ? 53.130 37.085 -12.296 1.00 30.67 414 TYR B CA 1
ATOM 6344 C C . TYR B 1 386 ? 54.025 37.236 -13.546 1.00 46.98 414 TYR B C 1
ATOM 6345 O O . TYR B 1 386 ? 54.949 38.037 -13.552 1.00 48.33 414 TYR B O 1
ATOM 6354 N N . GLY B 1 387 ? 53.710 36.475 -14.595 1.00 31.63 415 GLY B N 1
ATOM 6355 C CA . GLY B 1 387 ? 54.396 36.552 -15.899 1.00 97.45 415 GLY B CA 1
ATOM 6356 C C . GLY B 1 387 ? 55.823 36.044 -15.896 1.00 88.98 415 GLY B C 1
ATOM 6357 O O . GLY B 1 387 ? 56.655 36.515 -16.659 1.00 52.66 415 GLY B O 1
ATOM 6358 N N . ASN B 1 388 ? 56.102 35.083 -15.034 1.00 50.38 416 ASN B N 1
ATOM 6359 C CA . ASN B 1 388 ? 57.451 34.541 -14.837 1.00 81.51 416 ASN B CA 1
ATOM 6360 C C . ASN B 1 388 ? 57.679 33.159 -15.407 1.00 80.68 416 ASN B C 1
ATOM 6361 O O . ASN B 1 388 ? 58.737 32.569 -15.193 1.00 68.07 416 ASN B O 1
ATOM 6366 N N . GLY B 1 389 ? 56.698 32.647 -16.134 1.00 60.10 417 GLY B N 1
ATOM 6367 C CA . GLY B 1 389 ? 56.837 31.339 -16.753 1.00 35.20 417 GLY B CA 1
ATOM 6368 C C . GLY B 1 389 ? 55.767 31.069 -17.780 1.00 35.44 417 GLY B C 1
ATOM 6369 O O . GLY B 1 389 ? 54.680 31.640 -17.743 1.00 47.45 417 GLY B O 1
ATOM 6370 N N . GLU B 1 390 ? 56.094 30.179 -18.704 1.00 34.77 418 GLU B N 1
ATOM 6371 C CA . GLU B 1 390 ? 55.167 29.769 -19.735 1.00 44.00 418 GLU B CA 1
ATOM 6372 C C . GLU B 1 390 ? 54.481 28.510 -19.262 1.00 37.31 418 GLU B C 1
ATOM 6373 O O . GLU B 1 390 ? 55.043 27.746 -18.477 1.00 61.28 418 GLU B O 1
ATOM 6379 N N . VAL B 1 391 ? 53.282 28.285 -19.773 1.00 31.87 419 VAL B N 1
ATOM 6380 C CA . VAL B 1 391 ? 52.443 27.183 -19.290 1.00 35.19 419 VAL B CA 1
ATOM 6381 C C . VAL B 1 391 ? 53.125 25.846 -19.384 1.00 36.02 419 VAL B C 1
ATOM 6382 O O . VAL B 1 391 ? 53.177 25.103 -18.416 1.00 35.48 419 VAL B O 1
ATOM 6386 N N . ASN B 1 392 ? 53.624 25.520 -20.568 1.00 32.77 420 ASN B N 1
ATOM 6387 C CA . ASN B 1 392 ? 54.072 24.152 -20.778 1.00 31.74 420 ASN B CA 1
ATOM 6388 C C . ASN B 1 392 ? 55.305 23.903 -19.901 1.00 29.64 420 ASN B C 1
ATOM 6389 O O . ASN B 1 392 ? 55.467 22.827 -19.323 1.00 55.13 420 ASN B O 1
ATOM 6394 N N . LYS B 1 393 ? 56.128 24.929 -19.742 1.00 34.57 421 LYS B N 1
ATOM 6395 C CA . LYS B 1 393 ? 57.333 24.845 -18.897 1.00 28.23 421 LYS B CA 1
ATOM 6396 C C . LYS B 1 393 ? 57.011 24.729 -17.381 1.00 34.17 421 LYS B C 1
ATOM 6397 O O . LYS B 1 393 ? 57.606 23.936 -16.624 1.00 31.71 421 LYS B O 1
ATOM 6403 N N . VAL B 1 394 ? 56.063 25.543 -16.948 1.00 32.13 422 VAL B N 1
ATOM 6404 C CA . VAL B 1 394 ? 55.603 25.508 -15.557 1.00 27.25 422 VAL B CA 1
ATOM 6405 C C . VAL B 1 394 ? 54.959 24.143 -15.271 1.00 24.20 422 VAL B C 1
ATOM 6406 O O . VAL B 1 394 ? 55.239 23.515 -14.235 1.00 28.51 422 VAL B O 1
ATOM 6410 N N . ALA B 1 395 ? 54.115 23.693 -16.191 1.00 26.09 423 ALA B N 1
ATOM 6411 C CA . ALA B 1 395 ? 53.478 22.377 -16.086 1.00 26.44 423 ALA B CA 1
ATOM 6412 C C . ALA B 1 395 ? 54.522 21.269 -15.945 1.00 28.05 423 ALA B C 1
ATOM 6413 O O . ALA B 1 395 ? 54.498 20.478 -14.994 1.00 29.94 423 ALA B O 1
ATOM 6415 N N . ASP B 1 396 ? 55.447 21.221 -16.900 1.00 27.20 424 ASP B N 1
ATOM 6416 C CA . ASP B 1 396 ? 56.438 20.149 -16.936 1.00 23.48 424 ASP B CA 1
ATOM 6417 C C . ASP B 1 396 ? 57.270 20.153 -15.636 1.00 23.49 424 ASP B C 1
ATOM 6418 O O . ASP B 1 396 ? 57.582 19.106 -15.067 1.00 37.08 424 ASP B O 1
ATOM 6423 N N . ASP B 1 397 ? 57.614 21.344 -15.160 1.00 29.83 425 ASP B N 1
ATOM 6424 C CA . ASP B 1 397 ? 58.314 21.522 -13.867 1.00 26.95 425 ASP B CA 1
ATOM 6425 C C . ASP B 1 397 ? 57.488 21.096 -12.635 1.00 31.52 425 ASP B C 1
ATOM 6426 O O . ASP B 1 397 ? 58.028 20.567 -11.649 1.00 27.99 425 ASP B O 1
ATOM 6431 N N . PHE B 1 398 ? 56.189 21.360 -12.684 1.00 23.35 426 PHE B N 1
ATOM 6432 C CA . PHE B 1 398 ? 55.291 20.906 -11.622 1.00 22.98 426 PHE B CA 1
ATOM 6433 C C . PHE B 1 398 ? 55.326 19.371 -11.564 1.00 23.25 426 PHE B C 1
ATOM 6434 O O . PHE B 1 398 ? 55.445 18.777 -10.502 1.00 23.75 426 PHE B O 1
ATOM 6442 N N . LEU B 1 399 ? 55.235 18.751 -12.734 1.00 26.16 427 LEU B N 1
ATOM 6443 C CA . LEU B 1 399 ? 55.260 17.297 -12.821 1.00 28.62 427 LEU B CA 1
ATOM 6444 C C . LEU B 1 399 ? 56.505 16.673 -12.149 1.00 28.84 427 LEU B C 1
ATOM 6445 O O . LEU B 1 399 ? 56.379 15.740 -11.371 1.00 28.79 427 LEU B O 1
ATOM 6450 N N A SER B 1 400 ? 57.688 17.187 -12.461 0.50 28.91 428 SER B N 1
ATOM 6451 N N B SER B 1 400 ? 57.697 17.183 -12.465 0.50 28.49 428 SER B N 1
ATOM 6452 C CA A SER B 1 400 ? 58.918 16.638 -11.877 0.50 30.12 428 SER B CA 1
ATOM 6453 C CA B SER B 1 400 ? 58.943 16.643 -11.878 0.50 31.48 428 SER B CA 1
ATOM 6454 C C A SER B 1 400 ? 59.042 16.875 -10.360 0.50 28.26 428 SER B C 1
ATOM 6455 C C B SER B 1 400 ? 59.073 16.886 -10.363 0.50 27.95 428 SER B C 1
ATOM 6456 O O A SER B 1 400 ? 59.427 15.979 -9.617 0.50 29.43 428 SER B O 1
ATOM 6457 O O B SER B 1 400 ? 59.509 16.008 -9.626 0.50 29.72 428 SER B O 1
ATOM 6462 N N . GLY B 1 401 ? 58.690 18.070 -9.901 1.00 27.50 429 GLY B N 1
ATOM 6463 C CA . GLY B 1 401 ? 58.799 18.388 -8.463 1.00 29.31 429 GLY B CA 1
ATOM 6464 C C . GLY B 1 401 ? 57.771 17.612 -7.639 1.00 25.70 429 GLY B C 1
ATOM 6465 O O . GLY B 1 401 ? 58.048 17.148 -6.529 1.00 22.98 429 GLY B O 1
ATOM 6466 N N . ALA B 1 402 ? 56.583 17.469 -8.216 1.00 22.76 430 ALA B N 1
ATOM 6467 C CA . ALA B 1 402 ? 55.484 16.724 -7.595 1.00 24.08 430 ALA B CA 1
ATOM 6468 C C . ALA B 1 402 ? 55.902 15.274 -7.445 1.00 23.95 430 ALA B C 1
ATOM 6469 O O . ALA B 1 402 ? 55.650 14.652 -6.426 1.00 22.47 430 ALA B O 1
ATOM 6471 N N . ASN B 1 403 ? 56.567 14.738 -8.460 1.00 23.73 431 ASN B N 1
ATOM 6472 C CA . ASN B 1 403 ? 56.959 13.333 -8.399 1.00 22.89 431 ASN B CA 1
ATOM 6473 C C . ASN B 1 403 ? 58.039 13.096 -7.330 1.00 24.95 431 ASN B C 1
ATOM 6474 O O . ASN B 1 403 ? 58.027 12.065 -6.668 1.00 27.20 431 ASN B O 1
ATOM 6479 N N . ARG B 1 404 ? 58.946 14.057 -7.138 1.00 24.41 432 ARG B N 1
ATOM 6480 C CA . ARG B 1 404 ? 59.930 13.963 -6.037 1.00 28.66 432 ARG B CA 1
ATOM 6481 C C . ARG B 1 404 ? 59.225 13.979 -4.667 1.00 24.26 432 ARG B C 1
ATOM 6482 O O . ARG B 1 404 ? 59.565 13.224 -3.768 1.00 28.12 432 ARG B O 1
ATOM 6490 N N . ILE B 1 405 ? 58.236 14.855 -4.531 1.00 23.58 433 ILE B N 1
ATOM 6491 C CA . ILE B 1 405 ? 57.470 14.948 -3.285 1.00 21.98 433 ILE B CA 1
ATOM 6492 C C . ILE B 1 405 ? 56.778 13.619 -2.988 1.00 20.77 433 ILE B C 1
ATOM 6493 O O . ILE B 1 405 ? 56.838 13.118 -1.860 1.00 21.40 433 ILE B O 1
ATOM 6498 N N . LEU B 1 406 ? 56.117 13.074 -4.010 1.00 19.39 434 LEU B N 1
ATOM 6499 C CA . LEU B 1 406 ? 55.345 11.836 -3.860 1.00 23.81 434 LEU B CA 1
ATOM 6500 C C . LEU B 1 406 ? 56.220 10.644 -3.515 1.00 24.44 434 LEU B C 1
ATOM 6501 O O . LEU B 1 406 ? 55.801 9.761 -2.799 1.00 23.52 434 LEU B O 1
ATOM 6506 N N . LYS B 1 407 ? 57.442 10.611 -4.033 1.00 26.45 435 LYS B N 1
ATOM 6507 C CA . LYS B 1 407 ? 58.349 9.506 -3.694 1.00 22.67 435 LYS B CA 1
ATOM 6508 C C . LYS B 1 407 ? 58.716 9.499 -2.225 1.00 28.25 435 LYS B C 1
ATOM 6509 O O . LYS B 1 407 ? 58.968 8.449 -1.632 1.00 32.61 435 LYS B O 1
ATOM 6515 N N . ARG B 1 408 ? 58.759 10.696 -1.663 1.00 26.93 436 ARG B N 1
ATOM 6516 C CA . ARG B 1 408 ? 58.963 10.893 -0.236 1.00 30.28 436 ARG B CA 1
ATOM 6517 C C . ARG B 1 408 ? 57.694 10.595 0.569 1.00 28.31 436 ARG B C 1
ATOM 6518 O O . ARG B 1 408 ? 57.742 9.919 1.588 1.00 29.51 436 ARG B O 1
ATOM 6526 N N . ALA B 1 409 ? 56.559 11.106 0.098 1.00 24.42 437 ALA B N 1
ATOM 6527 C CA . ALA B 1 409 ? 55.285 11.026 0.841 1.00 21.67 437 ALA B CA 1
ATOM 6528 C C . ALA B 1 409 ? 54.628 9.646 0.811 1.00 23.67 437 ALA B C 1
ATOM 6529 O O . ALA B 1 409 ? 54.017 9.214 1.788 1.00 23.40 437 ALA B O 1
ATOM 6531 N N . ILE B 1 410 ? 54.710 8.994 -0.339 1.00 22.30 438 ILE B N 1
ATOM 6532 C CA . ILE B 1 410 ? 54.066 7.700 -0.544 1.00 22.09 438 ILE B CA 1
ATOM 6533 C C . ILE B 1 410 ? 55.044 6.549 -0.319 1.00 30.13 438 ILE B C 1
ATOM 6534 O O . ILE B 1 410 ? 55.991 6.354 -1.093 1.00 36.63 438 ILE B O 1
ATOM 6539 N N . ARG B 1 411 ? 54.787 5.778 0.725 1.00 34.99 439 ARG B N 1
ATOM 6540 C CA . ARG B 1 411 ? 55.550 4.562 0.983 1.00 33.25 439 ARG B CA 1
ATOM 6541 C C . ARG B 1 411 ? 54.737 3.371 0.499 1.00 76.20 439 ARG B C 1
ATOM 6542 O O . ARG B 1 411 ? 55.293 2.351 0.095 1.00 72.78 439 ARG B O 1
#

Radius of gyration: 31.59 Å; Cα contacts (8 Å, |Δi|>4): 1610; chains: 2; bounding box: 47×60×94 Å

B-factor: mean 23.48, std 14.19, range [6.72, 148.24]

Nearest PDB structures (foldseek):
  4ry1-assembly2_B  TM=1.002E+00  e=3.362E-77  Pectobacterium atrosepticum SCRI1043
  2uvh-assembly1_A  TM=9.577E-01  e=1.228E-46  Yersinia enterocolitica
  3u1o-assembly2_B  TM=8.860E-01  e=6.569E-45  synthetic construct
  4jxi-assembly2_B  TM=8.972E-01  e=6.242E-44  synthetic construct
  3k02-assembly1_A  TM=8.104E-01  e=4.715E-18  Streptomyces glaucescens

InterPro domains:
  IPR006059 Bacterial-type extracellular solute-binding protein [PF01547] (46-341)
  IPR050490 Bacterial solute-binding protein 1 [PTHR43649] (13-386)

Secondary structure (DSSP, 8-state):
-EEEEEEEE--HHHHHHHHHHHHHHHHH-TTEEEEEEEE-STTHHHHHHHHHHHT---SEEEE-GGGHIIIIISS-----GGGGHHHHTGGGS-HHHHHTTEETTEE--EEEEEEEEEEEEEHHHHHHHT-PPPSSHHHHHHHHHHHHHHH-TT-BS---TTTTT--HHHHHHHHHHHHHHHS--SEETTTTEE-S-HHHHHHHHHHHHHHHHTTSS--HHHHHTTTT--GGGSHHHHTTSB-EEEEEGGGHHHHHTTS-TT--EEE------TT-SS----EEEEEEEEE-TT-S-HHHHHHHHHHHHTSHHHHHHHTTBTBSBSSHHHHHHHHHTTSS-TT-HHHHHHHHHHHSPPPSSPPPGGGG-HHHHHHHHHHHHHHHTTS--HHHHHHHHHHHHHHHHHHH--/-EEEEEEEE--HHHHHHHHHHHHHHHHH-TTEEEEEEEE-STTHHHHHHHHHHHT---SEEEE-GGGHIIIIISS-----GGGGHHHHTGGGS-HHHHHTTEETTEE--EEEEEEEEEEEEEHHHHHHHT-PPPSSHHHHHHHHHHHHHHH-TT-BS---TBTTTB-HHHHHHHHHHHHHHHS--SEETTTTEE-S-HHHHHHHHHHHHHHHHTTSS--HHHHHTTTT--GGGSHHHHTTSB-EEEEEGGGHHHHHTTS-TT--EEE------TT-SS----EEEEEEEEE-TT-S-HHHHHHHHHHHHTSHHHHHHHTTBTBSBSSHHHHHHHHHTTSS-TT-HHHHHHHHHHTSPPPSSPPPGGGG-HHHHHHHHHHHHHHHTT---HHHHHHHHHHHHHHHHHHH--

CATH classification: 3.40.190.10 (+1 more: 3.40.190.10)

Foldseek 3Di:
DAEFEEEDADDPLLVQLLVLLVVVLCVVVVVYHYHYDYDHPVCPVVVQVVCLVVVNHTQKYWFALLCCLVPPVVHDAFAQCVVVCPLQVVVLFDPVQQVSQDDPNGRRFAFFAKWWWFKKFFVVLCVQLVQDFDQAPVSLLQSQVSSCVRVHLLAARAEQQQALPFRLLLLLVLQLQCCQAPVEGQDDLVLLAGPDDLVSLLVSLVSVVSCPVSRNYDANVVSVVVPRDGPLPDPCLQVCRRTMYGDTLQCVCVSCVNHDPPTDMATGHQHHDVVTPWSSIGMHRLITMTGGRDDPCNSVNSNSVSSLQPNLSNLVSSQCNRAQGSRVVSNVSCVVVPSQDPVDRSNRNVVNSVPTDDGPYDDRSLSVVPQLRVLVSVLSVCVRVVNDDSSVSSSVSRVVSSVVSVVSRD/DAEFEEEDEDDPLLVQLLVLLVVVLCVVVVVYHYHYDYDHPVCPVVVQVVCLVVVNHTQKYWFALLCCLVPPVVHDAFAQCVVVCPLQVVVLFDPVQQVSQDDPNGRRFAFQDKWWWFKKFFVVLCVQLVQDFDQAVVSLLQSQVSSCVRVHLLAARAEQQQQLVFRLQLLLVLQLQCCQAPVEGQDDLVLLAGPDDLVSLLVSLVSVVSCPVSRNYPANVVSVVVPRDRPLPDPCLQVCRRTMYGDTLQCPCVSCVNHDPPIDMATGHQYHHVVTPWSSIGMHRLITMTGGRPDPCNNVVSNSNSSLQPNQSNLVSSQCNRAQGSRVVSNVSCVVVPSQDPVDRSNRNVVNSVPTDDGPYDDRSLSVPPVLRVLVSVLSVCVRVVNDDSSVSSSVSRVVSSVVSVVSRD

Solvent-accessible surface area: 33762 Å² total; per-residue (Å²): 94,30,87,0,62,0,9,3,21,19,48,22,99,34,13,42,12,5,0,23,0,0,9,26,1,42,180,64,29,88,87,11,19,3,97,24,59,30,46,42,122,133,47,14,57,76,58,3,36,102,51,42,93,49,60,115,24,0,17,0,0,8,0,17,23,26,15,6,8,86,14,12,95,48,41,110,14,13,29,21,0,64,142,23,105,136,51,0,24,2,71,50,6,52,111,109,2,26,153,44,0,49,20,180,52,116,6,6,0,0,0,6,1,40,1,10,16,2,6,2,0,8,81,71,7,1,83,86,2,59,29,83,46,0,144,28,13,108,83,0,21,61,2,0,69,63,0,103,160,129,47,26,93,57,62,20,0,0,0,0,8,98,3,26,34,30,0,20,5,1,0,1,3,0,0,9,39,0,0,2,76,72,31,63,17,1,12,29,58,198,143,33,24,14,38,6,57,130,82,29,1,56,45,1,0,27,13,2,94,103,0,33,100,20,17,0,1,1,37,0,123,45,4,47,89,63,49,201,69,62,9,55,44,6,63,9,0,48,89,4,34,0,0,0,0,14,5,29,2,32,24,3,80,57,15,41,76,35,27,60,209,110,34,63,28,59,42,4,44,45,13,44,37,106,83,34,150,11,26,1,27,2,42,10,0,12,0,0,4,0,0,7,102,125,18,183,51,31,97,42,0,0,53,0,0,40,10,3,11,29,50,72,91,0,5,90,28,10,15,7,48,12,6,2,15,7,2,71,139,3,40,123,42,0,80,89,84,40,56,3,50,110,72,25,29,3,0,46,0,44,94,28,5,81,83,53,94,136,25,187,16,79,29,5,7,6,2,22,35,76,83,0,4,77,52,1,2,63,2,0,41,75,23,24,75,66,111,28,139,28,69,128,2,0,44,52,2,30,48,8,0,41,155,13,0,120,139,23,8,200,99,26,90,0,57,0,10,3,20,20,47,19,99,33,10,43,12,5,0,22,0,0,9,26,1,44,178,64,28,88,98,11,36,5,97,21,40,41,44,43,118,135,46,12,25,74,57,4,34,101,52,40,94,54,58,119,23,0,17,0,0,8,0,17,23,28,15,6,9,83,14,12,103,71,41,107,13,14,28,20,0,51,138,24,112,135,54,1,22,15,82,49,6,54,108,112,3,29,141,44,0,45,19,188,53,110,5,6,0,0,0,6,0,43,1,10,15,2,7,2,0,6,81,69,8,1,84,85,1,60,29,87,47,1,141,32,13,108,84,0,20,62,1,0,68,58,0,105,142,122,46,27,94,56,63,22,0,0,0,0,7,92,3,25,71,30,0,25,6,0,0,1,4,0,0,9,38,0,0,4,78,70,32,61,17,1,13,29,58,195,137,49,14,12,38,7,56,126,82,28,0,55,47,2,0,29,14,2,92,99,0,34,99,20,15,0,1,1,38,0,124,44,4,45,89,63,54,103,67,65,10,56,36,6,128,10,0,10,82,4,43,0,0,0,0,14,4,30,1,29,24,2,77,55,14,39,76,31,28,57,213,115,33,63,27,60,43,4,36,44,12,45,38,106,82,35,147,12,24,2,29,2,40,13,0,10,0,0,6,0,0,7,102,123,19,182,51,30,102,41,0,0,50,0,0,40,11,3,11,27,48,74,91,0,5,90,28,9,15,7,46,11,6,1,17,7,2,74,134,2,31,116,40,0,64,91,86,40,56,5,56,111,72,25,31,3,0,44,0,43,97,28,4,80,81,53,91,134,24,188,14,80,28,5,7,7,2,14,34,126,83,0,5,76,50,1,1,62,1,0,42,81,24,24,75,66,110,30,140,24,75,129,2,0,46,58,2,32,50,8,0,40,157,14,0,114,156,19,10,114

Organism: Pectobacterium atrosepticum (strain SCRI 1043 / ATCC BAA-672) (NCBI:txid218491)